Protein AF-A0A9W8YCN2-F1 (afdb_monomer_lite)

Foldseek 3Di:
DPPFDDQLVLLLLLLLLLLVLLVLVLLLVVLLVVLCPDPLLVVLLQCLQVVLLVDVDPVVLVVSLQVLLVVLLCCPVPVVVVVVVVVVVVVVVVVVVVVVVVPPDDDDDDDDDDDDDDDDDDDDDDDDDDDDDDDDDYDDDDDDDDDDDDDDDDDDDDDDDDDPPPDQPPDPDALVNLVVLVVVLVVVLVVLVVCVVPPPDDDLLSLLLNLLLVLLQPDFLFQLLSLVSVCVSQDVVPLADLQVSSVLQSVVLLDDDGNLLSSLVSQLSSCPVDPDHSNVRSVSSVCNNNVNVVSNVSSCSNCVVVQVVDPSSVSSVSSSSSSRSSVSSSSSVVSQQASRGDSVDSNRGHLVVDVLSVVSSNVSNCCCPPVVDDSSVSSVVSSVSSSVCCVVPPDDPPPPPPVVVVPVPPDDDDDPPDDDPVVVVVVVVVVVVVPPDDDDDDDDDDDDDDDDDDDDDDDDDDDDDFPQDPFQEEEFEEDAQLLVLLVPAVLVQVLQLCVSNDLVRYEYFYEYAAYPDPVVVSVVVSVVVNVVVVHHYDYHYDPQHLVNVFVDDDDPPQWDQDPVRDIFGFAAQVVQVRRQRSCPVVQVCVVVVNDGWKYKYAYLWHFHSSLVSVQCCAVHNFAQKEEEFEDADPPFTDPQQQWAALVLHGFLGRHPPGHLDPQQSVCSLVQHFGFTLFDYRGMMMHTCVQQHDPNHQGQHWDGNLLVNLQKTFHSRNLSSLPRPRCVPRTYTYRHVNYIYSDPVRVCCCVPPVVDQDPVNSVVVVVVSVVSSVVDDCVVFLVSLVVSQVVSCVVPVDHRSSSSRMGNWTWGADPVGIDTD

Radius of gyration: 36.57 Å; chains: 1; bounding box: 97×100×91 Å

Organism: NCBI:txid798079

pLDDT: mean 78.23, std 22.69, range [20.67, 98.38]

InterPro domains:
  IPR003370 Chromate transporter [PF02417] (206-387)
  IPR021047 Mannosyltransferase 1, CMT1 [PF11735] (472-722)

Secondary structure (DSSP, 8-state):
--SS--HHHHHHHHHHHHHHHHHHHHHHHHHHHHH--SHHHHHHHHHHHHHHHH---TTHHHHHHHHHHHHHHIIIIIIHHHHHHHHHHHHHHHHHHHHHTTSSS---------------------------------------------------------------TT----HHHHHHHHHHHHHHHHHHHHHHHH-SS--HHHHHHHHHHHHHHH--S-GGGHHHHHHHHHTTTTSS-HHHHHHHHHHHHHSSS-GGGHHHHHHHHHTTTSSS-HHHHHHHHHHHHHHHHHHHHHHHHHHHHHHTT-HHHHHHHHHHHHHHHHHHHHHHHHHHTT-B--SS-TT-B-TTSSHHHHHHHHHHHHHHHHS---HHHHHHHHHHHHHHHHHHHS--TT--SSSHHHHTTSS-SSSSSS--HHHHHHHHHHHHHTTSSS----PPPP--PPPP--------S--PPPPPP-S-EEEEEEESS-HHHIIIIIHHHHHHHHHHH-GGGEEEEEEE---SSTHHHHHHHHHHHHHHTT-EEEEEE-SS-HHHHHTSPPPSSSEEE-TTS-EEEBHHHHHHHHHHHTTHHHHHHHHTT---SEEEEE-S-B--HHHHHHHHTGGGG--SEEEEEEEEETTEES-TTT-EETTSPPPS-SSTT--SSHHHHHHHTTT--EEEEE--TTEEEEESGGGTSSS--------HHHHTTT-EE-HHHHHHHH-TTTTTT-EEEEEEEEEESSHHHHHHHHSGGGS--HHHHHHHHHHHHHHHHH--THHHHHHHHHHHHHHHHHH----S-GGGEES--EEEETTEEEE-

Structure (mmCIF, N/CA/C/O backbone):
data_AF-A0A9W8YCN2-F1
#
_entry.id   AF-A0A9W8YCN2-F1
#
loop_
_atom_site.group_PDB
_atom_site.id
_atom_site.type_symbol
_atom_site.label_atom_id
_atom_site.label_alt_id
_atom_site.label_comp_id
_atom_site.label_asym_id
_atom_site.label_entity_id
_atom_site.label_seq_id
_atom_site.pdbx_PDB_ins_code
_atom_site.Cartn_x
_atom_site.Cartn_y
_atom_site.Cartn_z
_atom_site.occupancy
_atom_site.B_iso_or_equiv
_atom_site.auth_seq_id
_atom_site.auth_comp_id
_atom_site.auth_asym_id
_atom_site.auth_atom_id
_atom_site.pdbx_PDB_model_num
ATOM 1 N N . MET A 1 1 ? 37.216 22.489 -26.191 1.00 32.97 1 MET A N 1
ATOM 2 C CA . MET A 1 1 ? 37.377 22.127 -24.759 1.00 32.97 1 MET A CA 1
ATOM 3 C C . MET A 1 1 ? 38.609 21.239 -24.666 1.00 32.97 1 MET A C 1
ATOM 5 O O . MET A 1 1 ? 38.897 20.626 -25.684 1.00 32.97 1 MET A O 1
ATOM 9 N N . PRO A 1 2 ? 39.368 21.188 -23.557 1.00 40.62 2 PRO A N 1
ATOM 10 C CA . PRO A 1 2 ? 40.530 20.301 -23.487 1.00 40.62 2 PRO A CA 1
ATOM 11 C C . PRO A 1 2 ? 40.085 18.844 -23.674 1.00 40.62 2 PRO A C 1
ATOM 13 O O . PRO A 1 2 ? 39.148 18.399 -23.014 1.00 40.62 2 PRO A O 1
ATOM 16 N N . ASP A 1 3 ? 40.749 18.108 -24.566 1.00 56.16 3 ASP A N 1
ATOM 17 C CA . ASP A 1 3 ? 40.311 16.770 -25.003 1.00 56.16 3 ASP A CA 1
ATOM 18 C C . ASP A 1 3 ? 40.456 15.672 -23.934 1.00 56.16 3 ASP A C 1
ATOM 20 O O . ASP A 1 3 ? 40.068 14.524 -24.151 1.00 56.16 3 ASP A O 1
ATOM 24 N N . LYS A 1 4 ? 40.986 16.016 -22.753 1.00 65.56 4 LYS A N 1
ATOM 25 C CA . LYS A 1 4 ? 41.161 15.116 -21.611 1.00 65.56 4 LYS A CA 1
ATOM 26 C C . LYS A 1 4 ? 40.480 15.683 -20.366 1.00 65.56 4 LYS A C 1
ATOM 28 O O . LYS A 1 4 ? 40.730 16.824 -19.979 1.00 65.56 4 LYS A O 1
ATOM 33 N N . LEU A 1 5 ? 39.645 14.861 -19.727 1.00 70.31 5 LEU A N 1
ATOM 34 C CA . LEU A 1 5 ? 39.080 15.150 -18.407 1.00 70.31 5 LEU A CA 1
ATOM 35 C C . LEU A 1 5 ? 40.187 15.168 -17.331 1.00 70.31 5 LEU A C 1
ATOM 37 O O . LEU A 1 5 ? 41.240 14.553 -17.528 1.00 70.31 5 LEU A O 1
ATOM 41 N N . PRO A 1 6 ? 39.968 15.825 -16.177 1.00 80.12 6 PRO A N 1
ATOM 42 C CA . PRO A 1 6 ? 40.879 15.721 -15.043 1.00 80.12 6 PRO A CA 1
ATOM 43 C C . PRO A 1 6 ? 41.058 14.256 -14.592 1.00 80.12 6 PRO A C 1
ATOM 45 O O . PRO A 1 6 ? 40.062 13.535 -14.513 1.00 80.12 6 PRO A O 1
ATOM 48 N N . PRO A 1 7 ? 42.276 13.810 -14.224 1.00 78.62 7 PRO A N 1
ATOM 49 C CA . PRO A 1 7 ? 42.541 12.429 -13.795 1.00 78.62 7 PRO A CA 1
ATOM 50 C C . PRO A 1 7 ? 41.604 11.887 -12.699 1.00 78.62 7 PRO A C 1
ATOM 52 O O . PRO A 1 7 ? 41.137 10.752 -12.791 1.00 78.62 7 PRO A O 1
ATOM 55 N N . TRP A 1 8 ? 41.228 12.722 -11.723 1.00 80.44 8 TRP A N 1
ATOM 56 C CA . TRP A 1 8 ? 40.285 12.346 -10.662 1.00 80.44 8 TRP A CA 1
ATOM 57 C C . TRP A 1 8 ? 38.884 11.985 -11.181 1.00 80.44 8 TRP A C 1
ATOM 59 O O . TRP A 1 8 ? 38.210 11.150 -10.582 1.00 80.44 8 TRP A O 1
ATOM 69 N N . VAL A 1 9 ? 38.456 12.563 -12.310 1.00 81.31 9 VAL A N 1
ATOM 70 C CA . VAL A 1 9 ? 37.170 12.244 -12.947 1.00 81.31 9 VAL A CA 1
ATOM 71 C C . VAL A 1 9 ? 37.219 10.851 -13.570 1.00 81.31 9 VAL A C 1
ATOM 73 O O . VAL A 1 9 ? 36.271 10.089 -13.411 1.00 81.31 9 VAL A O 1
ATOM 76 N N . TYR A 1 10 ? 38.324 10.467 -14.219 1.00 81.38 10 TYR A N 1
ATOM 77 C CA . TYR A 1 10 ? 38.477 9.109 -14.758 1.00 81.38 10 TYR A CA 1
ATOM 78 C C . TYR A 1 10 ? 38.436 8.043 -13.654 1.00 81.38 10 TYR A C 1
ATOM 80 O O . TYR A 1 10 ? 37.791 7.009 -13.825 1.00 81.38 10 TYR A O 1
ATOM 88 N N . ALA A 1 11 ? 39.052 8.313 -12.501 1.00 84.50 11 ALA A N 1
ATOM 89 C CA . ALA A 1 11 ? 39.018 7.411 -11.354 1.00 84.50 11 ALA A CA 1
ATOM 90 C C . ALA A 1 11 ? 37.619 7.315 -10.709 1.00 84.50 11 ALA A C 1
ATOM 92 O O . ALA A 1 11 ? 37.152 6.213 -10.421 1.00 84.50 11 ALA A O 1
ATOM 93 N N . LEU A 1 12 ? 36.916 8.445 -10.553 1.00 87.00 12 LEU A N 1
ATOM 94 C CA . LEU A 1 12 ? 35.520 8.492 -10.095 1.00 87.00 12 LEU A CA 1
ATOM 95 C C . LEU A 1 12 ? 34.610 7.650 -11.005 1.00 87.00 12 LEU A C 1
ATOM 97 O O . LEU A 1 12 ? 33.860 6.801 -10.523 1.00 87.00 12 LEU A O 1
ATOM 101 N N . LEU A 1 13 ? 34.706 7.848 -12.324 1.00 83.44 13 LEU A N 1
ATOM 102 C CA . LEU A 1 13 ? 33.894 7.129 -13.311 1.00 83.44 13 LEU A CA 1
ATOM 103 C C . LEU A 1 13 ? 34.241 5.638 -13.382 1.00 83.44 13 LEU A C 1
ATOM 105 O O . LEU A 1 13 ? 33.340 4.814 -13.509 1.00 83.44 13 LEU A O 1
ATOM 109 N N . SER A 1 14 ? 35.519 5.279 -13.239 1.00 86.81 14 SER A N 1
ATOM 110 C CA . SER A 1 14 ? 35.949 3.876 -13.141 1.00 86.81 14 SER A CA 1
ATOM 111 C C . SER A 1 14 ? 35.349 3.191 -11.909 1.00 86.81 14 SER A C 1
ATOM 113 O O . SER A 1 14 ? 34.888 2.056 -12.005 1.00 86.81 14 SER A O 1
ATOM 115 N N . GLY A 1 15 ? 35.251 3.905 -10.782 1.00 89.31 15 GLY A N 1
ATOM 116 C CA . GLY A 1 15 ? 34.547 3.438 -9.586 1.00 89.31 15 GLY A CA 1
ATOM 117 C C . GLY A 1 15 ? 33.052 3.198 -9.826 1.00 89.31 15 GLY A C 1
ATOM 118 O O . GLY A 1 15 ? 32.538 2.131 -9.494 1.00 89.31 15 GLY A O 1
ATOM 119 N N . MET A 1 16 ? 32.360 4.136 -10.485 1.00 87.81 16 MET A N 1
ATOM 120 C CA . MET A 1 16 ? 30.945 3.972 -10.863 1.00 87.81 16 MET A CA 1
ATOM 121 C C . MET A 1 16 ? 30.722 2.792 -11.825 1.00 87.81 16 MET A C 1
ATOM 123 O O . MET A 1 16 ? 29.754 2.038 -11.677 1.00 87.81 16 MET A O 1
ATOM 127 N N . ASN A 1 17 ? 31.614 2.612 -12.803 1.00 85.88 17 ASN A N 1
ATOM 128 C CA . ASN A 1 17 ? 31.560 1.512 -13.765 1.00 85.88 17 ASN A CA 1
ATOM 129 C C . ASN A 1 17 ? 31.802 0.154 -13.089 1.00 85.88 17 ASN A C 1
ATOM 131 O O . ASN A 1 17 ? 31.031 -0.779 -13.313 1.00 85.88 17 ASN A O 1
ATOM 135 N N . ALA A 1 18 ? 32.820 0.043 -12.230 1.00 90.06 18 ALA A N 1
ATOM 136 C CA . ALA A 1 18 ? 33.118 -1.174 -11.474 1.00 90.06 18 ALA A CA 1
ATOM 137 C C . ALA A 1 18 ? 31.916 -1.609 -10.613 1.00 90.06 18 ALA A C 1
ATOM 139 O O . ALA A 1 18 ? 31.477 -2.760 -10.675 1.00 90.06 18 ALA A O 1
ATOM 140 N N . SER A 1 19 ? 31.310 -0.663 -9.892 1.00 90.62 19 SER A N 1
ATOM 141 C CA . SER A 1 19 ? 30.088 -0.889 -9.113 1.00 90.62 19 SER A CA 1
ATOM 142 C C . SER A 1 19 ? 28.898 -1.302 -9.981 1.00 90.62 19 SER A C 1
ATOM 144 O O . SER A 1 19 ? 28.181 -2.247 -9.650 1.00 90.62 19 SER A O 1
ATOM 146 N N . THR A 1 20 ? 28.719 -0.665 -11.142 1.00 85.31 20 THR A N 1
ATOM 147 C CA . THR A 1 20 ? 27.703 -1.060 -12.131 1.00 85.31 20 THR A CA 1
ATOM 148 C C . THR A 1 20 ? 27.875 -2.523 -12.557 1.00 85.31 20 THR A C 1
ATOM 150 O O . THR A 1 20 ? 26.893 -3.265 -12.609 1.00 85.31 20 THR A O 1
ATOM 153 N N . VAL A 1 21 ? 29.109 -2.978 -12.801 1.00 89.12 21 VAL A N 1
ATOM 154 C CA . VAL A 1 21 ? 29.398 -4.382 -13.141 1.00 89.12 21 VAL A CA 1
ATOM 155 C C . VAL A 1 21 ? 29.077 -5.326 -11.974 1.00 89.12 21 VAL A C 1
ATOM 157 O O . VAL A 1 21 ? 28.458 -6.366 -12.203 1.00 89.12 21 VAL A O 1
ATOM 160 N N . GLY A 1 22 ? 29.380 -4.943 -10.728 1.00 89.50 22 GLY A N 1
ATOM 161 C CA . GLY A 1 22 ? 28.992 -5.696 -9.524 1.00 89.50 22 GLY A CA 1
ATOM 162 C C . GLY A 1 22 ? 27.473 -5.876 -9.366 1.00 89.50 22 GLY A C 1
ATOM 163 O O . GLY A 1 22 ? 26.996 -6.985 -9.115 1.00 89.50 22 GLY A O 1
ATOM 164 N N . ILE A 1 23 ? 26.692 -4.816 -9.598 1.00 87.62 23 ILE A N 1
ATOM 165 C CA . ILE A 1 23 ? 25.216 -4.851 -9.552 1.00 87.62 23 ILE A CA 1
ATOM 166 C C . ILE A 1 23 ? 24.648 -5.746 -10.662 1.00 87.62 23 ILE A C 1
ATOM 168 O O . ILE A 1 23 ? 23.719 -6.524 -10.430 1.00 87.62 23 ILE A O 1
ATOM 172 N N . ILE A 1 24 ? 25.209 -5.672 -11.871 1.00 85.38 24 ILE A N 1
ATOM 173 C CA . ILE A 1 24 ? 24.766 -6.496 -13.004 1.00 85.38 24 ILE A CA 1
ATOM 174 C C . ILE A 1 24 ? 25.125 -7.972 -12.778 1.00 85.38 24 ILE A C 1
ATOM 176 O O . ILE A 1 24 ? 24.315 -8.845 -13.094 1.00 85.38 24 ILE A O 1
ATOM 180 N N . ALA A 1 25 ? 26.278 -8.265 -12.169 1.00 90.19 25 ALA A N 1
ATOM 181 C CA . ALA A 1 25 ? 26.645 -9.618 -11.757 1.00 90.19 25 ALA A CA 1
ATOM 182 C C . ALA A 1 25 ? 25.664 -10.183 -10.714 1.00 90.19 25 ALA A C 1
ATOM 184 O O . ALA A 1 25 ? 25.212 -11.321 -10.852 1.00 90.19 25 ALA A O 1
ATOM 185 N N . LEU A 1 26 ? 25.251 -9.379 -9.726 1.00 89.50 26 LEU A N 1
ATOM 186 C CA . LEU A 1 26 ? 24.217 -9.770 -8.762 1.00 89.50 26 LEU A CA 1
ATOM 187 C C . LEU A 1 26 ? 22.872 -10.058 -9.444 1.00 89.50 26 LEU A C 1
ATOM 189 O O . LEU A 1 26 ? 22.243 -11.079 -9.160 1.00 89.50 26 LEU A O 1
ATOM 193 N N . ALA A 1 27 ? 22.449 -9.208 -10.382 1.00 84.69 27 ALA A N 1
ATOM 194 C CA . ALA A 1 27 ? 21.239 -9.450 -11.162 1.00 84.69 27 ALA A CA 1
ATOM 195 C C . ALA A 1 27 ? 21.331 -10.766 -11.960 1.00 84.69 27 ALA A C 1
ATOM 197 O O . ALA A 1 27 ? 20.390 -11.559 -11.937 1.00 84.69 27 ALA A O 1
ATOM 198 N N . ALA A 1 28 ? 22.471 -11.047 -12.604 1.00 86.69 28 ALA A N 1
ATOM 199 C CA . ALA A 1 28 ? 22.701 -12.295 -13.336 1.00 86.69 28 ALA A CA 1
ATOM 200 C C . ALA A 1 28 ? 22.553 -13.535 -12.433 1.00 86.69 28 ALA A C 1
ATOM 202 O O . ALA A 1 28 ? 21.859 -14.484 -12.804 1.00 86.69 28 ALA A O 1
ATOM 203 N N . VAL A 1 29 ? 23.125 -13.502 -11.221 1.00 90.00 29 VAL A N 1
ATOM 204 C CA . VAL A 1 29 ? 22.992 -14.576 -10.219 1.00 90.00 29 VAL A CA 1
ATOM 205 C C . VAL A 1 29 ? 21.533 -14.755 -9.782 1.00 90.00 29 VAL A C 1
ATOM 207 O O . VAL A 1 29 ? 21.006 -15.864 -9.861 1.00 90.00 29 VAL A O 1
ATOM 210 N N . GLN A 1 30 ? 20.835 -13.676 -9.415 1.00 87.12 30 GLN A N 1
ATOM 211 C CA . GLN A 1 30 ? 19.428 -13.738 -8.989 1.00 87.12 30 GLN A CA 1
ATOM 212 C C . GLN A 1 30 ? 18.471 -14.214 -10.097 1.00 87.12 30 GLN A C 1
ATOM 214 O O . GLN A 1 30 ? 17.428 -14.811 -9.811 1.00 87.12 30 GLN A O 1
ATOM 219 N N . LEU A 1 31 ? 18.789 -13.941 -11.368 1.00 84.50 31 LEU A N 1
ATOM 220 C CA . LEU A 1 31 ? 18.063 -14.503 -12.507 1.00 84.50 31 LEU A CA 1
ATOM 221 C C . LEU A 1 31 ? 18.400 -15.992 -12.705 1.00 84.50 31 LEU A C 1
ATOM 223 O O . LEU A 1 31 ? 17.495 -16.781 -12.981 1.00 84.50 31 LEU A O 1
ATOM 227 N N . ALA A 1 32 ? 19.659 -16.398 -12.522 1.00 86.81 32 ALA A N 1
ATOM 228 C CA . ALA A 1 32 ? 20.093 -17.791 -12.637 1.00 86.81 32 ALA A CA 1
ATOM 229 C C . ALA A 1 32 ? 19.446 -18.700 -11.587 1.00 86.81 32 ALA A C 1
ATOM 231 O O . ALA A 1 32 ? 18.949 -19.767 -11.942 1.00 86.81 32 ALA A O 1
ATOM 232 N N . GLU A 1 33 ? 19.350 -18.259 -10.332 1.00 87.50 33 GLU A N 1
ATOM 233 C CA . GLU A 1 33 ? 18.651 -18.996 -9.267 1.00 87.50 33 GLU A CA 1
ATOM 234 C C . GLU A 1 33 ? 17.173 -19.273 -9.597 1.00 87.50 33 GLU A C 1
ATOM 236 O O . GLU A 1 33 ? 16.629 -20.299 -9.195 1.00 87.50 33 GLU A O 1
ATOM 241 N N . LYS A 1 34 ? 16.523 -18.388 -10.365 1.00 84.19 34 LYS A N 1
ATOM 242 C CA . LYS A 1 34 ? 15.117 -18.532 -10.790 1.00 84.19 34 LYS A CA 1
ATOM 243 C C . LYS A 1 34 ? 14.957 -19.333 -12.087 1.00 84.19 34 LYS A C 1
ATOM 245 O O . LYS A 1 34 ? 13.944 -20.009 -12.268 1.00 84.19 34 LYS A O 1
ATOM 250 N N . ALA A 1 35 ? 15.927 -19.240 -12.998 1.00 84.44 35 ALA A N 1
ATOM 251 C CA . ALA A 1 35 ? 15.895 -19.904 -14.301 1.00 84.44 35 ALA A CA 1
ATOM 252 C C . ALA A 1 35 ? 16.413 -21.353 -14.263 1.00 84.44 35 ALA A C 1
ATOM 254 O O . ALA A 1 35 ? 15.974 -22.176 -15.068 1.00 84.44 35 ALA A O 1
ATOM 255 N N . ILE A 1 36 ? 17.325 -21.687 -13.342 1.00 87.94 36 ILE A N 1
ATOM 256 C CA . ILE A 1 36 ? 17.893 -23.035 -13.207 1.00 87.94 36 ILE A CA 1
ATOM 257 C C . ILE A 1 36 ? 16.940 -23.919 -12.392 1.00 87.94 36 ILE A C 1
ATOM 259 O O . ILE A 1 36 ? 17.062 -24.058 -11.178 1.00 87.94 36 ILE A O 1
ATOM 263 N N . GLN A 1 37 ? 15.996 -24.552 -13.084 1.00 83.94 37 GLN A N 1
ATOM 264 C CA . GLN A 1 37 ? 15.016 -25.474 -12.495 1.00 83.94 37 GLN A CA 1
ATOM 265 C C . GLN A 1 37 ? 15.476 -26.939 -12.573 1.00 83.94 37 GLN A C 1
ATOM 267 O O . GLN A 1 37 ? 15.125 -27.770 -11.738 1.00 83.94 37 GLN A O 1
ATOM 272 N N . ASP A 1 38 ? 16.307 -27.264 -13.564 1.00 86.31 38 ASP A N 1
ATOM 273 C CA . ASP A 1 38 ? 16.751 -28.623 -13.866 1.00 86.31 38 ASP A CA 1
ATOM 274 C C . ASP A 1 38 ? 18.143 -28.660 -14.522 1.00 86.31 38 ASP A C 1
ATOM 276 O O . ASP A 1 38 ? 18.753 -27.639 -14.855 1.00 86.31 38 ASP A O 1
ATOM 280 N N . ARG A 1 39 ? 18.663 -29.875 -14.734 1.00 87.94 39 ARG A N 1
ATOM 281 C CA . ARG A 1 39 ? 20.010 -30.094 -15.285 1.00 87.94 39 ARG A CA 1
ATOM 282 C C . ARG A 1 39 ? 20.213 -29.488 -16.679 1.00 87.94 39 ARG A C 1
ATOM 284 O O . ARG A 1 39 ? 21.343 -29.134 -16.990 1.00 87.94 39 ARG A O 1
ATOM 291 N N . ILE A 1 40 ? 19.171 -29.348 -17.498 1.00 88.50 40 ILE A N 1
ATOM 292 C CA . ILE A 1 40 ? 19.288 -28.796 -18.855 1.00 88.50 40 ILE A CA 1
ATOM 293 C C . ILE A 1 40 ? 19.243 -27.286 -18.827 1.00 88.50 40 ILE A C 1
ATOM 295 O O . ILE A 1 40 ? 20.094 -26.678 -19.461 1.00 88.50 40 ILE A O 1
ATOM 299 N N . THR A 1 41 ? 18.362 -26.671 -18.033 1.00 90.12 41 THR A N 1
ATOM 300 C CA . THR A 1 41 ? 18.462 -25.215 -17.811 1.00 90.12 41 THR A CA 1
ATOM 301 C C . THR A 1 41 ? 19.842 -24.817 -17.282 1.00 90.12 41 THR A C 1
ATOM 303 O O . THR A 1 41 ? 20.408 -23.838 -17.754 1.00 90.12 41 THR A O 1
ATOM 306 N N . ARG A 1 42 ? 20.455 -25.629 -16.407 1.00 92.06 42 ARG A N 1
ATOM 307 C CA . ARG A 1 42 ? 21.839 -25.419 -15.950 1.00 92.06 42 ARG A CA 1
ATOM 308 C C . ARG A 1 42 ? 22.859 -25.480 -17.092 1.00 92.06 42 ARG A C 1
ATOM 310 O O . ARG A 1 42 ? 23.704 -24.597 -17.191 1.00 92.06 42 ARG A O 1
ATOM 317 N N . VAL A 1 43 ? 22.778 -26.499 -17.953 1.00 92.00 43 VAL A N 1
ATOM 318 C CA . VAL A 1 43 ? 23.656 -26.626 -19.131 1.00 92.00 43 VAL A CA 1
ATOM 319 C C . VAL A 1 43 ? 23.432 -25.476 -20.116 1.00 92.00 43 VAL A C 1
ATOM 321 O O . VAL A 1 43 ? 24.408 -24.949 -20.631 1.00 92.00 43 VAL A O 1
ATOM 324 N N . LEU A 1 44 ? 22.189 -25.041 -20.338 1.00 91.38 44 LEU A N 1
ATOM 325 C CA . LEU A 1 44 ? 21.854 -23.929 -21.235 1.00 91.38 44 LEU A CA 1
ATOM 326 C C . LEU A 1 44 ? 22.347 -22.573 -20.718 1.00 91.38 44 LEU A C 1
ATOM 328 O O . LEU A 1 44 ? 22.841 -21.787 -21.519 1.00 91.38 44 LEU A O 1
ATOM 332 N N . VAL A 1 45 ? 22.277 -22.309 -19.406 1.00 90.88 45 VAL A N 1
ATOM 333 C CA . VAL A 1 45 ? 22.864 -21.096 -18.805 1.00 90.88 45 VAL A CA 1
ATOM 334 C C . VAL A 1 45 ? 24.382 -21.082 -19.008 1.00 90.88 45 VAL A C 1
ATOM 336 O O . VAL A 1 45 ? 24.920 -20.095 -19.505 1.00 90.88 45 VAL A O 1
ATOM 339 N N . ILE A 1 46 ? 25.071 -22.185 -18.684 1.00 91.50 46 ILE A N 1
ATOM 340 C CA . ILE A 1 46 ? 26.534 -22.292 -18.833 1.00 91.50 46 ILE A CA 1
ATOM 341 C C . ILE A 1 46 ? 26.937 -22.175 -20.308 1.00 91.50 46 ILE A C 1
ATOM 343 O O . ILE A 1 46 ? 27.804 -21.376 -20.650 1.00 91.50 46 ILE A O 1
ATOM 347 N N . PHE A 1 47 ? 26.284 -22.932 -21.194 1.00 90.62 47 PHE A N 1
ATOM 348 C CA . PHE A 1 47 ? 26.568 -22.907 -22.626 1.00 90.62 47 PHE A CA 1
ATOM 349 C C . PHE A 1 47 ? 26.287 -21.532 -23.235 1.00 90.62 47 PHE A C 1
ATOM 351 O O . PHE A 1 47 ? 27.125 -21.034 -23.976 1.00 90.62 47 PHE A O 1
ATOM 358 N N . GLY A 1 48 ? 25.166 -20.889 -22.891 1.00 87.38 48 GLY A N 1
ATOM 359 C CA . GLY A 1 48 ? 24.836 -19.540 -23.355 1.00 87.38 48 GLY A CA 1
ATOM 360 C C . GLY A 1 48 ? 25.877 -18.502 -22.932 1.00 87.38 48 GLY A C 1
ATOM 361 O O . GLY A 1 48 ? 26.302 -17.701 -23.762 1.00 87.38 48 GLY A O 1
ATOM 362 N N . ALA A 1 49 ? 26.349 -18.569 -21.681 1.00 88.25 49 ALA A N 1
ATOM 363 C CA . ALA A 1 49 ? 27.404 -17.694 -21.174 1.00 88.25 49 ALA A CA 1
ATOM 364 C C . ALA A 1 49 ? 28.733 -17.901 -21.919 1.00 88.25 49 ALA A C 1
ATOM 366 O O . ALA A 1 49 ? 29.285 -16.944 -22.462 1.00 88.25 49 ALA A O 1
ATOM 367 N N . CYS A 1 50 ? 29.222 -19.145 -22.004 1.00 89.00 50 CYS A N 1
ATOM 368 C CA . CYS A 1 50 ? 30.465 -19.466 -22.711 1.00 89.00 50 CYS A CA 1
ATOM 369 C C . CYS A 1 50 ? 30.382 -19.106 -24.202 1.00 89.00 50 CYS A C 1
ATOM 371 O O . CYS A 1 50 ? 31.281 -18.464 -24.736 1.00 89.00 50 CYS A O 1
ATOM 373 N N . ALA A 1 51 ? 29.284 -19.465 -24.871 1.00 86.31 51 ALA A N 1
ATOM 374 C CA . ALA A 1 51 ? 29.087 -19.204 -26.290 1.00 86.31 51 ALA A CA 1
ATOM 375 C C . ALA A 1 51 ? 29.045 -17.699 -26.603 1.00 86.31 51 ALA A C 1
ATOM 377 O O . ALA A 1 51 ? 29.678 -17.276 -27.567 1.00 86.31 51 ALA A O 1
ATOM 378 N N . GLY A 1 52 ? 28.358 -16.884 -25.794 1.00 81.69 52 GLY A N 1
ATOM 379 C CA . GLY A 1 52 ? 28.335 -15.427 -25.975 1.00 81.69 52 GLY A CA 1
ATOM 380 C C . GLY A 1 52 ? 29.665 -14.734 -25.641 1.00 81.69 52 GLY A C 1
ATOM 381 O O . GLY A 1 52 ? 29.971 -13.671 -26.187 1.00 81.69 52 GLY A O 1
ATOM 382 N N . ILE A 1 53 ? 30.488 -15.327 -24.770 1.00 85.56 53 ILE A N 1
ATOM 383 C CA . ILE A 1 53 ? 31.858 -14.851 -24.521 1.00 85.56 53 ILE A CA 1
ATOM 384 C C . ILE A 1 53 ? 32.754 -15.148 -25.734 1.00 85.56 53 ILE A C 1
ATOM 386 O O . ILE A 1 53 ? 33.517 -14.280 -26.139 1.00 85.56 53 ILE A O 1
ATOM 390 N N . CYS A 1 54 ? 32.624 -16.324 -26.358 1.00 84.88 54 CYS A N 1
ATOM 391 C CA . CYS A 1 54 ? 33.440 -16.715 -27.514 1.00 84.88 54 CYS A CA 1
ATOM 392 C C . CYS A 1 54 ? 33.027 -16.086 -28.859 1.00 84.88 54 CYS A C 1
ATOM 394 O O . CYS A 1 54 ? 33.818 -16.142 -29.799 1.00 84.88 54 CYS A O 1
ATOM 396 N N . TYR A 1 55 ? 31.811 -15.541 -28.987 1.00 79.88 55 TYR A N 1
ATOM 397 C CA . TYR A 1 55 ? 31.294 -15.004 -30.251 1.00 79.88 55 TYR A CA 1
ATOM 398 C C . TYR A 1 55 ? 30.645 -13.625 -30.092 1.00 79.88 55 TYR A C 1
ATOM 400 O O . TYR A 1 55 ? 29.642 -13.458 -29.401 1.00 79.88 55 TYR A O 1
ATOM 408 N N . ASP A 1 56 ? 31.189 -12.657 -30.826 1.00 66.44 56 ASP A N 1
ATOM 409 C CA . ASP A 1 56 ? 30.829 -11.232 -30.763 1.00 66.44 56 ASP A CA 1
ATOM 410 C C . ASP A 1 56 ? 29.654 -10.860 -31.687 1.00 66.44 56 ASP A C 1
ATOM 412 O O . ASP A 1 56 ? 29.121 -9.752 -31.637 1.00 66.44 56 ASP A O 1
ATOM 416 N N . ALA A 1 57 ? 29.239 -11.776 -32.565 1.00 74.69 57 ALA A N 1
ATOM 417 C CA . ALA A 1 57 ? 28.278 -11.486 -33.618 1.00 74.69 57 ALA A CA 1
ATOM 418 C C . ALA A 1 57 ? 26.837 -11.379 -33.086 1.00 74.69 57 ALA A C 1
ATOM 420 O O . ALA A 1 57 ? 26.245 -12.359 -32.647 1.00 74.69 57 ALA A O 1
ATOM 421 N N . LEU A 1 58 ? 26.218 -10.203 -33.216 1.00 65.25 58 LEU A N 1
ATOM 422 C CA . LEU A 1 58 ? 24.894 -9.898 -32.645 1.00 65.25 58 LEU A CA 1
ATOM 423 C C . LEU A 1 58 ? 23.749 -10.826 -33.107 1.00 65.25 58 LEU A C 1
ATOM 425 O O . LEU A 1 58 ? 22.801 -11.058 -32.357 1.00 65.25 58 LEU A O 1
ATOM 429 N N . TRP A 1 59 ? 23.833 -11.395 -34.316 1.00 74.38 59 TRP A N 1
ATOM 430 C CA . TRP A 1 59 ? 22.852 -12.368 -34.828 1.00 74.38 59 TRP A CA 1
ATOM 431 C C . TRP A 1 59 ? 22.912 -13.727 -34.111 1.00 74.38 59 TRP A C 1
ATOM 433 O O . TRP A 1 59 ? 21.963 -14.509 -34.178 1.00 74.38 59 TRP A O 1
ATOM 443 N N . TYR A 1 60 ? 24.012 -14.009 -33.411 1.00 78.94 60 TYR A N 1
ATOM 444 C CA . TYR A 1 60 ? 24.235 -15.261 -32.700 1.00 78.94 60 TYR A CA 1
ATOM 445 C C . TYR A 1 60 ? 23.358 -15.380 -31.447 1.00 78.94 60 TYR A C 1
ATOM 447 O O . TYR A 1 60 ? 22.936 -16.478 -31.090 1.00 78.94 60 TYR A O 1
ATOM 455 N N . PHE A 1 61 ? 23.011 -14.263 -30.798 1.00 78.31 61 PHE A N 1
ATOM 456 C CA . PHE A 1 61 ? 22.228 -14.311 -29.561 1.00 78.31 61 PHE A CA 1
ATOM 457 C C . PHE A 1 61 ? 20.778 -14.802 -29.774 1.00 78.31 61 PHE A C 1
ATOM 459 O O . PHE A 1 61 ? 20.384 -15.742 -29.079 1.00 78.31 61 PHE A O 1
ATOM 466 N N . PRO A 1 62 ? 19.991 -14.304 -30.757 1.00 80.75 62 PRO A N 1
ATOM 467 C CA . PRO A 1 62 ? 18.685 -14.895 -31.081 1.00 80.75 62 PRO A CA 1
ATOM 468 C C . PRO A 1 62 ? 18.767 -16.371 -31.507 1.00 80.75 62 PRO A C 1
ATOM 470 O O . PRO A 1 62 ? 17.859 -17.155 -31.211 1.00 80.75 62 PRO A O 1
ATOM 473 N N . LEU A 1 63 ? 19.862 -16.778 -32.161 1.00 86.50 63 LEU A N 1
ATOM 474 C CA . LEU A 1 63 ? 20.098 -18.182 -32.497 1.00 86.50 63 LEU A CA 1
ATOM 475 C C . LEU A 1 63 ? 20.293 -19.038 -31.232 1.00 86.50 63 LEU A C 1
ATOM 477 O O . LEU A 1 63 ? 19.656 -20.079 -31.101 1.00 86.50 63 LEU A O 1
ATOM 481 N N . LEU A 1 64 ? 21.096 -18.590 -30.262 1.00 86.81 64 LEU A N 1
ATOM 482 C CA . LEU A 1 64 ? 21.273 -19.301 -28.989 1.00 86.81 64 LEU A CA 1
ATOM 483 C C . LEU A 1 64 ? 19.958 -19.452 -28.208 1.00 86.81 64 LEU A C 1
ATOM 485 O O . LEU A 1 64 ? 19.702 -20.519 -27.648 1.00 86.81 64 LEU A O 1
ATOM 489 N N . LEU A 1 65 ? 19.095 -18.430 -28.208 1.00 87.25 65 LEU A N 1
ATOM 490 C CA . LEU A 1 65 ? 17.770 -18.511 -27.578 1.00 87.25 65 LEU A CA 1
ATOM 491 C C . LEU A 1 65 ? 16.864 -19.550 -28.246 1.00 87.25 65 LEU A C 1
ATOM 493 O O . LEU A 1 65 ? 16.257 -20.378 -27.564 1.00 87.25 65 LEU A O 1
ATOM 497 N N . THR A 1 66 ? 16.764 -19.506 -29.577 1.00 89.12 66 THR A N 1
ATOM 498 C CA . THR A 1 66 ? 15.903 -20.422 -30.340 1.00 89.12 66 THR A CA 1
ATOM 499 C C . THR A 1 66 ? 16.397 -21.864 -30.247 1.00 89.12 66 THR A C 1
ATOM 501 O O . THR A 1 66 ? 15.583 -22.766 -30.047 1.00 89.12 66 THR A O 1
ATOM 504 N N . LEU A 1 67 ? 17.716 -22.089 -30.273 1.00 90.94 67 LEU A N 1
ATOM 505 C CA . LEU A 1 67 ? 18.322 -23.398 -30.011 1.00 90.94 67 LEU A CA 1
ATOM 506 C C . LEU A 1 67 ? 18.065 -23.878 -28.576 1.00 90.94 67 LEU A C 1
ATOM 508 O O . LEU A 1 67 ? 17.695 -25.036 -28.389 1.00 90.94 67 LEU A O 1
ATOM 512 N N . GLY A 1 68 ? 18.190 -23.004 -27.571 1.00 90.00 68 GLY A N 1
ATOM 513 C CA . GLY A 1 68 ? 17.905 -23.336 -26.172 1.00 90.00 68 GLY A CA 1
ATOM 514 C C . GLY A 1 68 ? 16.454 -23.766 -25.945 1.00 90.00 68 GLY A C 1
ATOM 515 O O . GLY A 1 68 ? 16.207 -24.787 -25.302 1.00 90.00 68 GLY A O 1
ATOM 516 N N . GLY A 1 69 ? 15.498 -23.044 -26.540 1.00 90.62 69 GLY A N 1
ATOM 517 C CA . GLY A 1 69 ? 14.085 -23.431 -26.551 1.00 90.62 69 GLY A CA 1
ATOM 518 C C . GLY A 1 69 ? 13.821 -24.734 -27.314 1.00 90.62 69 GLY A C 1
ATOM 519 O O . GLY A 1 69 ? 13.092 -25.600 -26.833 1.00 90.62 69 GLY A O 1
ATOM 520 N N . ALA A 1 70 ? 14.417 -24.917 -28.495 1.00 92.38 70 ALA A N 1
ATOM 521 C CA . ALA A 1 70 ? 14.246 -26.146 -29.270 1.00 92.38 70 ALA A CA 1
ATOM 522 C C . ALA A 1 70 ? 14.808 -27.374 -28.527 1.00 92.38 70 ALA A C 1
ATOM 524 O O . ALA A 1 70 ? 14.167 -28.426 -28.496 1.00 92.38 70 ALA A O 1
ATOM 525 N N . MET A 1 71 ? 15.966 -27.236 -27.871 1.00 91.56 71 MET A N 1
ATOM 526 C CA . MET A 1 71 ? 16.583 -28.292 -27.063 1.00 91.56 71 MET A CA 1
ATOM 527 C C . MET A 1 71 ? 15.698 -28.738 -25.895 1.00 91.56 71 MET A C 1
ATOM 529 O O . MET A 1 71 ? 15.578 -29.944 -25.666 1.00 91.56 71 MET A O 1
ATOM 533 N N . THR A 1 72 ? 15.064 -27.813 -25.163 1.00 90.75 72 THR A N 1
ATOM 534 C CA . THR A 1 72 ? 14.152 -28.187 -24.068 1.00 90.75 72 THR A CA 1
ATOM 535 C C . THR A 1 72 ? 12.905 -28.894 -24.586 1.00 90.75 72 THR A C 1
ATOM 537 O O . THR A 1 72 ? 12.546 -29.934 -24.032 1.00 90.75 72 THR A O 1
ATOM 540 N N . VAL A 1 73 ? 12.309 -28.425 -25.690 1.00 90.62 73 VAL A N 1
ATOM 541 C CA . VAL A 1 73 ? 11.146 -29.083 -26.315 1.00 90.62 73 VAL A CA 1
ATOM 542 C C . VAL A 1 73 ? 11.484 -30.505 -26.767 1.00 90.62 73 VAL A C 1
ATOM 544 O O . VAL A 1 73 ? 10.751 -31.442 -26.445 1.00 90.62 73 VAL A O 1
ATOM 547 N N . VAL A 1 74 ? 12.606 -30.700 -27.469 1.00 89.75 74 VAL A N 1
ATOM 548 C CA . VAL A 1 74 ? 13.063 -32.032 -27.906 1.00 89.75 74 VAL A CA 1
ATOM 549 C C . VAL A 1 74 ? 13.323 -32.947 -26.705 1.00 89.75 74 VAL A C 1
ATOM 551 O O . VAL A 1 74 ? 12.975 -34.132 -26.737 1.00 89.75 74 VAL A O 1
ATOM 554 N N . TRP A 1 75 ? 13.889 -32.416 -25.622 1.00 86.31 75 TRP A N 1
ATOM 555 C CA . TRP A 1 75 ? 14.120 -33.200 -24.416 1.00 86.31 75 TRP A CA 1
ATOM 556 C C . TRP A 1 75 ? 12.819 -33.628 -23.724 1.00 86.31 75 TRP A C 1
ATOM 558 O O . TRP A 1 75 ? 12.631 -34.823 -23.493 1.00 86.31 75 TRP A O 1
ATOM 568 N N . ASP A 1 76 ? 11.922 -32.689 -23.415 1.00 84.00 76 ASP A N 1
ATOM 569 C CA . ASP A 1 76 ? 10.705 -32.962 -22.638 1.00 84.00 76 ASP A CA 1
ATOM 570 C C . ASP A 1 76 ? 9.696 -33.804 -23.433 1.00 84.00 76 ASP A C 1
ATOM 572 O O . ASP A 1 76 ? 9.127 -34.766 -22.913 1.00 84.00 76 ASP A O 1
ATOM 576 N N . VAL A 1 77 ? 9.476 -33.464 -24.708 1.00 81.00 77 VAL A N 1
ATOM 577 C CA . VAL A 1 77 ? 8.430 -34.089 -25.532 1.00 81.00 77 VAL A CA 1
ATOM 578 C C . VAL A 1 77 ? 8.878 -35.442 -26.086 1.00 81.00 77 VAL A C 1
ATOM 580 O O . VAL A 1 77 ? 8.075 -36.372 -26.139 1.00 81.00 77 VAL A O 1
ATOM 583 N N . TRP A 1 78 ? 10.147 -35.591 -26.482 1.00 76.06 78 TRP A N 1
ATOM 584 C CA . TRP A 1 78 ? 10.625 -36.793 -27.181 1.00 76.06 78 TRP A CA 1
ATOM 585 C C . TRP A 1 78 ? 11.579 -37.643 -26.339 1.00 76.06 78 TRP A C 1
ATOM 587 O O . TRP A 1 78 ? 11.372 -38.855 -26.196 1.00 76.06 78 TRP A O 1
ATOM 597 N N . LEU A 1 79 ? 12.626 -37.040 -25.766 1.00 75.81 79 LEU A N 1
ATOM 598 C CA . LEU A 1 79 ? 13.698 -37.817 -25.144 1.00 75.81 79 LEU A CA 1
ATOM 599 C C . LEU A 1 79 ? 13.313 -38.376 -23.766 1.00 75.81 79 LEU A C 1
ATOM 601 O O . LEU A 1 79 ? 13.566 -39.555 -23.507 1.00 75.81 79 LEU A O 1
ATOM 605 N N . GLN A 1 80 ? 12.641 -37.599 -22.910 1.00 72.81 80 GLN A N 1
ATOM 606 C CA . GLN A 1 80 ? 12.160 -38.090 -21.613 1.00 72.81 80 GLN A CA 1
ATOM 607 C C . GLN A 1 80 ? 11.180 -39.255 -21.764 1.00 72.81 80 GLN A C 1
ATOM 609 O O . GLN A 1 80 ? 11.294 -40.238 -21.032 1.00 72.81 80 GLN A O 1
ATOM 614 N N . GLN A 1 81 ? 10.274 -39.209 -22.746 1.00 74.94 81 GLN A N 1
ATOM 615 C CA . GLN A 1 81 ? 9.331 -40.303 -22.995 1.00 74.94 81 GLN A CA 1
ATOM 616 C C . GLN A 1 81 ? 10.045 -41.601 -23.410 1.00 74.94 81 GLN A C 1
ATOM 618 O O . GLN A 1 81 ? 9.700 -42.684 -22.928 1.00 74.94 81 GLN A O 1
ATOM 623 N N . LYS A 1 82 ? 11.078 -41.510 -24.263 1.00 73.00 82 LYS A N 1
ATOM 624 C CA . LYS A 1 82 ? 11.904 -42.668 -24.650 1.00 73.00 82 LYS A CA 1
ATOM 625 C C . LYS A 1 82 ? 12.731 -43.210 -23.483 1.00 73.00 82 LYS A C 1
ATOM 627 O O . LYS A 1 82 ? 12.729 -44.418 -23.253 1.00 73.00 82 LYS A O 1
ATOM 632 N N . ILE A 1 83 ? 13.395 -42.339 -22.721 1.00 72.38 83 ILE A N 1
ATOM 633 C CA . ILE A 1 83 ? 14.198 -42.731 -21.550 1.00 72.38 83 ILE A CA 1
ATOM 634 C C . ILE A 1 83 ? 13.306 -43.338 -20.457 1.00 72.38 83 ILE A C 1
ATOM 636 O O . ILE A 1 83 ? 13.699 -44.323 -19.833 1.00 72.38 83 ILE A O 1
ATOM 640 N N . GLY A 1 84 ? 12.091 -42.819 -20.260 1.00 70.06 84 GLY A N 1
ATOM 641 C CA . GLY A 1 84 ? 11.088 -43.383 -19.356 1.00 70.06 84 GLY A CA 1
ATOM 642 C C . GLY A 1 84 ? 10.690 -44.807 -19.745 1.00 70.06 84 GLY A C 1
ATOM 643 O O . GLY A 1 84 ? 10.780 -45.711 -18.916 1.00 70.06 84 GLY A O 1
ATOM 644 N N . LYS A 1 85 ? 10.351 -45.041 -21.022 1.00 76.69 85 LYS A N 1
ATOM 645 C CA . LYS A 1 85 ? 10.040 -46.385 -21.549 1.00 76.69 85 LYS A CA 1
ATOM 646 C C . LYS A 1 85 ? 11.220 -47.357 -21.411 1.00 76.69 85 LYS A C 1
ATOM 648 O O . LYS A 1 85 ? 11.025 -48.489 -20.976 1.00 76.69 85 LYS A O 1
ATOM 653 N N . LEU A 1 86 ? 12.446 -46.911 -21.699 1.00 75.50 86 LEU A N 1
ATOM 654 C CA . LEU A 1 86 ? 13.666 -47.714 -21.524 1.00 75.50 86 LEU A CA 1
ATOM 655 C C . LEU A 1 86 ? 13.941 -48.056 -20.051 1.00 75.50 86 LEU A C 1
ATOM 657 O O . LEU A 1 86 ? 14.225 -49.211 -19.737 1.00 75.50 86 LEU A O 1
ATOM 661 N N . ARG A 1 87 ? 13.808 -47.091 -19.132 1.00 72.88 87 ARG A N 1
ATOM 662 C CA . ARG A 1 87 ? 13.968 -47.324 -17.685 1.00 72.88 87 ARG A CA 1
ATOM 663 C C . ARG A 1 87 ? 12.885 -48.239 -17.123 1.00 72.88 87 ARG A C 1
ATOM 665 O O . ARG A 1 87 ? 13.213 -49.108 -16.323 1.00 72.88 87 ARG A O 1
ATOM 672 N N . ALA A 1 88 ? 11.634 -48.095 -17.561 1.00 73.50 88 ALA A N 1
ATOM 673 C CA . ALA A 1 88 ? 10.547 -48.998 -17.188 1.00 73.50 88 ALA A CA 1
ATOM 674 C C . ALA A 1 88 ? 10.818 -50.433 -17.675 1.00 73.50 88 ALA A C 1
ATOM 676 O O . ALA A 1 88 ? 10.714 -51.374 -16.891 1.00 73.50 88 ALA A O 1
ATOM 677 N N . GLY A 1 89 ? 11.261 -50.600 -18.928 1.00 76.31 89 GLY A N 1
ATOM 678 C CA . GLY A 1 89 ? 11.666 -51.898 -19.476 1.00 76.31 89 GLY A CA 1
ATOM 679 C C . GLY A 1 89 ? 12.849 -52.529 -18.731 1.00 76.31 89 GLY A C 1
ATOM 680 O O . GLY A 1 89 ? 12.810 -53.713 -18.403 1.00 76.31 89 GLY A O 1
ATOM 681 N N . TYR A 1 90 ? 13.874 -51.740 -18.394 1.00 74.81 90 TYR A N 1
ATOM 682 C CA . TYR A 1 90 ? 15.029 -52.209 -17.620 1.00 74.81 90 TYR A CA 1
ATOM 683 C C . TYR A 1 90 ? 14.655 -52.572 -16.173 1.00 74.81 90 TYR A C 1
ATOM 685 O O . TYR A 1 90 ? 15.073 -53.613 -15.672 1.00 74.81 90 TYR A O 1
ATOM 693 N N . A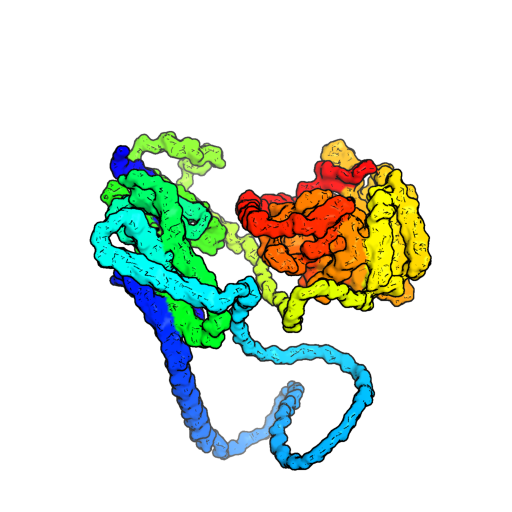LA A 1 91 ? 13.815 -51.769 -15.512 1.00 74.69 91 ALA A N 1
ATOM 694 C CA . ALA A 1 91 ? 13.313 -52.059 -14.170 1.00 74.69 91 ALA A CA 1
ATOM 695 C C . ALA A 1 91 ? 12.423 -53.314 -14.142 1.00 74.69 91 ALA A C 1
ATOM 697 O O . ALA A 1 91 ? 12.534 -54.114 -13.215 1.00 74.69 91 ALA A O 1
ATOM 698 N N . ALA A 1 92 ? 11.595 -53.532 -15.170 1.00 74.00 92 ALA A N 1
ATOM 699 C CA . ALA A 1 92 ? 10.821 -54.761 -15.333 1.00 74.00 92 ALA A CA 1
ATOM 700 C C . ALA A 1 92 ? 11.731 -55.986 -15.543 1.00 74.00 92 ALA A C 1
ATOM 702 O O . ALA A 1 92 ? 11.519 -57.014 -14.904 1.00 74.00 92 ALA A O 1
ATOM 703 N N . ARG A 1 93 ? 12.790 -55.865 -16.360 1.00 75.06 93 ARG A N 1
ATOM 704 C CA . ARG A 1 93 ? 13.810 -56.918 -16.529 1.00 75.06 93 ARG A CA 1
ATOM 705 C C . ARG A 1 93 ? 14.536 -57.238 -15.220 1.00 75.06 93 ARG A C 1
ATOM 707 O O . ARG A 1 93 ? 14.642 -58.404 -14.864 1.00 75.06 93 ARG A O 1
ATOM 714 N N . ARG A 1 94 ? 14.960 -56.218 -14.465 1.00 71.56 94 ARG A N 1
ATOM 715 C CA . ARG A 1 94 ? 15.630 -56.390 -13.164 1.00 71.56 94 ARG A CA 1
ATOM 716 C C . ARG A 1 94 ? 14.711 -56.996 -12.095 1.00 71.56 94 ARG A C 1
ATOM 718 O O . ARG A 1 94 ? 15.194 -57.716 -11.231 1.00 71.56 94 ARG A O 1
ATOM 725 N N . ARG A 1 95 ? 13.399 -56.726 -12.149 1.00 67.19 95 ARG A N 1
ATOM 726 C CA . ARG A 1 95 ? 12.401 -57.389 -11.290 1.00 67.19 95 ARG A CA 1
ATOM 727 C C . ARG A 1 95 ? 12.175 -58.856 -11.666 1.00 67.19 95 ARG A C 1
ATOM 729 O O . ARG A 1 95 ? 11.942 -59.640 -10.764 1.00 67.19 95 ARG A O 1
ATOM 736 N N . ARG A 1 96 ? 12.264 -59.229 -12.950 1.00 65.81 96 ARG A N 1
ATOM 737 C CA . ARG A 1 96 ? 12.205 -60.643 -13.369 1.00 65.81 96 ARG A CA 1
ATOM 738 C C . ARG A 1 96 ? 13.440 -61.420 -12.916 1.00 65.81 96 ARG A C 1
ATOM 740 O O . ARG A 1 96 ? 13.268 -62.393 -12.200 1.00 65.81 96 ARG A O 1
ATOM 747 N N . ALA A 1 97 ? 14.641 -60.905 -13.188 1.00 63.75 97 ALA A N 1
ATOM 748 C CA . ALA A 1 97 ? 15.889 -61.535 -12.740 1.00 63.75 97 ALA A CA 1
ATOM 749 C C . ALA A 1 97 ? 15.919 -61.764 -11.215 1.00 63.75 97 ALA A C 1
ATOM 751 O O . ALA A 1 97 ? 16.226 -62.852 -10.755 1.00 63.75 97 ALA A O 1
ATOM 752 N N . ARG A 1 98 ? 15.483 -60.774 -10.418 1.00 58.31 98 ARG A N 1
ATOM 753 C CA . ARG A 1 98 ? 15.417 -60.909 -8.950 1.00 58.31 98 ARG A CA 1
ATOM 754 C C . ARG A 1 98 ? 14.394 -61.947 -8.452 1.00 58.31 98 ARG A C 1
ATOM 756 O O . ARG A 1 98 ? 14.507 -62.373 -7.309 1.00 58.31 98 ARG A O 1
ATOM 763 N N . ASN A 1 99 ? 13.398 -62.313 -9.257 1.00 57.25 99 ASN A N 1
ATOM 764 C CA . ASN A 1 99 ? 12.494 -63.412 -8.920 1.00 57.25 99 ASN A CA 1
ATOM 765 C C . ASN A 1 99 ? 13.084 -64.763 -9.361 1.00 57.25 99 ASN A C 1
ATOM 767 O O . ASN A 1 99 ? 12.938 -65.733 -8.635 1.00 57.25 99 ASN A O 1
ATOM 771 N N . GLU A 1 100 ? 13.789 -64.813 -10.496 1.00 56.09 100 GLU A N 1
ATOM 772 C CA . GLU A 1 100 ? 14.466 -66.025 -10.990 1.00 56.09 100 GLU A CA 1
ATOM 773 C C . GLU A 1 100 ? 15.627 -66.461 -10.068 1.00 56.09 100 GLU A C 1
ATOM 775 O O . GLU A 1 100 ? 15.812 -67.654 -9.853 1.00 56.09 100 GLU A O 1
ATOM 780 N N . ASP A 1 101 ? 16.342 -65.514 -9.445 1.00 50.91 101 ASP A N 1
ATOM 781 C CA . ASP A 1 101 ? 17.383 -65.792 -8.436 1.00 50.91 101 ASP A CA 1
ATOM 782 C C . ASP A 1 101 ? 16.816 -66.181 -7.045 1.00 50.91 101 ASP A C 1
ATOM 784 O O . ASP A 1 101 ? 17.577 -66.532 -6.145 1.00 50.91 101 ASP A O 1
ATOM 788 N N . GLY A 1 102 ? 15.499 -66.066 -6.823 1.00 46.62 102 GLY A N 1
ATOM 789 C CA . GLY A 1 102 ? 14.864 -66.246 -5.506 1.00 46.62 102 GLY A CA 1
ATOM 790 C C . GLY A 1 102 ? 14.335 -67.654 -5.213 1.00 46.62 102 GLY A C 1
ATOM 791 O O . GLY A 1 102 ? 14.108 -67.982 -4.053 1.00 46.62 102 GLY A O 1
ATOM 792 N N . ASP A 1 103 ? 14.161 -68.485 -6.242 1.00 44.94 103 ASP A N 1
ATOM 793 C CA . ASP A 1 103 ? 13.505 -69.800 -6.140 1.00 44.94 103 ASP A CA 1
ATOM 794 C C . ASP A 1 103 ? 14.497 -70.966 -5.902 1.00 44.94 103 ASP A C 1
ATOM 796 O O . ASP A 1 103 ? 14.120 -72.136 -5.980 1.00 44.94 103 ASP A O 1
ATOM 800 N N . ALA A 1 104 ? 15.775 -70.670 -5.626 1.00 44.12 104 ALA A N 1
ATOM 801 C CA . ALA A 1 104 ? 16.854 -71.664 -5.561 1.00 44.12 104 ALA A CA 1
ATOM 802 C C . ALA A 1 104 ? 17.313 -72.067 -4.142 1.00 44.12 104 ALA A C 1
ATOM 804 O O . ALA A 1 104 ? 18.041 -73.052 -4.018 1.00 44.12 104 ALA A O 1
ATOM 805 N N . GLU A 1 105 ? 16.940 -71.335 -3.082 1.00 42.81 105 GLU A N 1
ATOM 806 C CA . GLU A 1 105 ? 17.651 -71.436 -1.793 1.00 42.81 105 GLU A CA 1
ATOM 807 C C . GLU A 1 105 ? 16.769 -71.228 -0.540 1.00 42.81 105 GLU A C 1
ATOM 809 O O . GLU A 1 105 ? 17.045 -70.350 0.268 1.00 42.81 105 GLU A O 1
ATOM 814 N N . GLU A 1 106 ? 15.726 -72.055 -0.341 1.00 35.25 106 GLU A N 1
ATOM 815 C CA . GLU A 1 106 ? 15.257 -72.427 1.019 1.00 35.25 106 GLU A CA 1
ATOM 816 C C . GLU A 1 106 ? 14.305 -73.652 1.045 1.00 35.25 106 GLU A C 1
ATOM 818 O O . GLU A 1 106 ? 13.081 -73.535 1.088 1.00 35.25 106 GLU A O 1
ATOM 823 N N . VAL A 1 107 ? 14.865 -74.869 1.080 1.00 34.62 107 VAL A N 1
ATOM 824 C CA . VAL A 1 107 ? 14.182 -76.080 1.587 1.00 34.62 107 VAL A CA 1
ATOM 825 C C . VAL A 1 107 ? 15.226 -76.942 2.312 1.00 34.62 107 VAL A C 1
ATOM 827 O O . VAL A 1 107 ? 16.320 -77.101 1.779 1.00 34.62 107 VAL A O 1
ATOM 830 N N . ILE A 1 108 ? 14.861 -77.560 3.455 1.00 32.31 108 ILE A N 1
ATOM 831 C CA . ILE A 1 108 ? 15.713 -78.390 4.357 1.00 32.31 108 ILE A CA 1
ATOM 832 C C . ILE A 1 108 ? 16.622 -77.511 5.267 1.00 32.31 108 ILE A C 1
ATOM 834 O O . ILE A 1 108 ? 17.450 -76.775 4.755 1.00 32.31 108 ILE A O 1
ATOM 838 N N . ALA A 1 109 ? 16.574 -77.532 6.613 1.00 31.39 109 ALA A N 1
ATOM 839 C CA . ALA A 1 109 ? 15.792 -78.328 7.577 1.00 31.39 109 ALA A CA 1
ATOM 840 C C . ALA A 1 109 ? 15.691 -77.683 8.992 1.00 31.39 109 ALA A C 1
ATOM 842 O O . ALA A 1 109 ? 16.450 -76.789 9.345 1.00 31.39 109 ALA A O 1
ATOM 843 N N . THR A 1 110 ? 14.771 -78.230 9.808 1.00 30.56 110 THR A N 1
ATOM 844 C CA . THR A 1 110 ? 14.731 -78.299 11.299 1.00 30.56 110 THR A CA 1
ATOM 845 C C . THR A 1 110 ? 16.080 -78.108 12.023 1.00 30.56 110 THR A C 1
ATOM 847 O O . THR A 1 110 ? 17.075 -78.648 11.558 1.00 30.56 110 THR A O 1
ATOM 850 N N . GLN A 1 111 ? 16.205 -77.497 13.215 1.00 29.05 111 GLN A N 1
ATOM 851 C CA . GLN A 1 111 ? 15.339 -77.436 14.426 1.00 29.05 111 GLN A CA 1
ATOM 852 C C . GLN A 1 111 ? 15.787 -76.213 15.310 1.00 29.05 111 GLN A C 1
ATOM 854 O O . GLN A 1 111 ? 16.730 -75.541 14.910 1.00 29.05 111 GLN A O 1
ATOM 859 N N . SER A 1 112 ? 15.259 -75.809 16.485 1.00 29.28 112 SER A N 1
ATOM 860 C CA . SER A 1 112 ? 14.309 -76.354 17.488 1.00 29.28 112 SER A CA 1
ATOM 861 C C . SER A 1 112 ? 13.561 -75.220 18.275 1.00 29.28 112 SER A C 1
ATOM 863 O O . SER A 1 112 ? 13.309 -74.153 17.722 1.00 29.28 112 SER A O 1
ATOM 865 N N . ILE A 1 113 ? 13.153 -75.460 19.538 1.00 28.61 113 ILE A N 1
ATOM 866 C CA . ILE A 1 113 ? 12.414 -74.613 20.524 1.00 28.61 113 ILE A CA 1
ATOM 867 C C . ILE A 1 113 ? 13.046 -74.950 21.916 1.00 28.61 113 ILE A C 1
ATOM 869 O O . ILE A 1 113 ? 13.383 -76.133 22.051 1.00 28.61 113 ILE A O 1
ATOM 873 N N . PRO A 1 114 ? 13.266 -74.051 22.930 1.00 39.00 114 PRO A N 1
ATOM 874 C CA . PRO A 1 114 ? 12.275 -73.116 23.524 1.00 39.00 114 PRO A CA 1
ATOM 875 C C . PRO A 1 114 ? 12.718 -71.700 24.022 1.00 39.00 114 PRO A C 1
ATOM 877 O O . PRO A 1 114 ? 13.864 -71.492 24.390 1.00 39.00 114 PRO A O 1
ATOM 880 N N . VAL A 1 115 ? 11.725 -70.782 24.097 1.00 31.38 115 VAL A N 1
ATOM 881 C CA . VAL A 1 115 ? 11.342 -69.847 25.213 1.00 31.38 115 VAL A CA 1
ATOM 882 C C . VAL A 1 115 ? 12.481 -69.049 25.917 1.00 31.38 115 VAL A C 1
ATOM 884 O O . VAL A 1 115 ? 13.410 -69.638 26.447 1.00 31.38 115 VAL A O 1
ATOM 887 N N . ASP A 1 116 ? 12.454 -67.704 26.011 1.00 25.81 116 ASP A N 1
ATOM 888 C CA . ASP A 1 116 ? 11.509 -66.987 26.897 1.00 25.81 116 ASP A CA 1
ATOM 889 C C . ASP A 1 116 ? 11.186 -65.495 26.578 1.00 25.81 116 ASP A C 1
ATOM 891 O O . ASP A 1 116 ? 12.016 -64.735 26.087 1.00 25.81 116 ASP A O 1
ATOM 895 N N . VAL A 1 117 ? 9.936 -65.123 26.904 1.00 28.64 117 VAL A N 1
ATOM 896 C CA . VAL A 1 117 ? 9.303 -63.809 27.219 1.00 28.64 117 VAL A CA 1
ATOM 897 C C . VAL A 1 117 ? 10.074 -62.502 26.886 1.00 28.64 117 VAL A C 1
ATOM 899 O O . VAL A 1 117 ? 11.110 -62.204 27.469 1.00 28.64 117 VAL A O 1
ATOM 902 N N . ARG A 1 118 ? 9.521 -61.570 26.078 1.00 26.14 118 ARG A N 1
ATOM 903 C CA . ARG A 1 118 ? 8.411 -60.668 26.496 1.00 26.14 118 ARG A CA 1
ATOM 904 C C . ARG A 1 118 ? 7.628 -60.025 25.322 1.00 26.14 118 ARG A C 1
ATOM 906 O O . ARG A 1 118 ? 8.207 -59.407 24.435 1.00 26.14 118 ARG A O 1
ATOM 913 N N . ARG A 1 119 ? 6.294 -60.132 25.382 1.00 26.42 119 ARG A N 1
ATOM 914 C CA . ARG A 1 119 ? 5.261 -59.363 24.632 1.00 26.42 119 ARG A CA 1
ATOM 915 C C . ARG A 1 119 ? 5.022 -57.974 25.282 1.00 26.42 119 ARG A C 1
ATOM 917 O O . ARG A 1 119 ? 5.588 -57.781 26.362 1.00 26.42 119 ARG A O 1
ATOM 924 N N . PRO A 1 120 ? 4.193 -57.037 24.743 1.00 36.22 120 PRO A N 1
ATOM 925 C CA . PRO A 1 120 ? 3.141 -57.146 23.698 1.00 36.22 120 PRO A CA 1
ATOM 926 C C . PRO A 1 120 ? 3.470 -56.396 22.383 1.00 36.22 120 PRO A C 1
ATOM 928 O O . PRO A 1 120 ? 4.253 -55.456 22.380 1.00 36.22 120 PRO A O 1
ATOM 931 N N . GLU A 1 121 ? 3.074 -56.881 21.198 1.00 26.41 121 GLU A N 1
ATOM 932 C CA . GLU A 1 121 ? 1.724 -56.844 20.569 1.00 26.41 121 GLU A CA 1
ATOM 933 C C . GLU A 1 121 ? 1.237 -55.420 20.229 1.00 26.41 121 GLU A C 1
ATOM 935 O O . GLU A 1 121 ? 1.111 -54.588 21.117 1.00 26.41 121 GLU A O 1
ATOM 940 N N . ALA A 1 122 ? 1.131 -55.036 18.945 1.00 28.47 122 ALA A N 1
ATOM 941 C CA . ALA A 1 122 ? 0.142 -55.440 17.909 1.00 28.47 122 ALA A CA 1
ATOM 942 C C . ALA A 1 122 ? -1.144 -54.570 17.998 1.00 28.47 122 ALA A C 1
ATOM 944 O O . ALA A 1 122 ? -1.383 -53.938 19.015 1.00 28.47 122 ALA A O 1
ATOM 945 N N . THR A 1 123 ? -2.006 -54.385 16.987 1.00 27.02 123 THR A N 1
ATOM 946 C CA . THR A 1 123 ? -2.458 -55.265 15.884 1.00 27.02 123 THR A CA 1
ATOM 947 C C . THR A 1 123 ? -3.067 -54.341 14.798 1.00 27.02 123 THR A C 1
ATOM 949 O O . THR A 1 123 ? -3.857 -53.471 15.130 1.00 27.02 123 THR A O 1
ATOM 952 N N . GLN A 1 124 ? -2.594 -54.275 13.547 1.00 26.86 124 GLN A N 1
ATOM 953 C CA . GLN A 1 124 ? -2.885 -55.159 12.401 1.00 26.86 124 GLN A CA 1
ATOM 954 C C . GLN A 1 124 ? -4.371 -55.212 11.944 1.00 26.86 124 GLN A C 1
ATOM 956 O O . GLN A 1 124 ? -5.187 -55.853 12.595 1.00 26.86 124 GLN A O 1
ATOM 961 N N . ARG A 1 125 ? -4.677 -54.644 10.757 1.00 26.31 125 ARG A N 1
ATOM 962 C CA . ARG A 1 125 ? -5.438 -55.226 9.605 1.00 26.31 125 ARG A CA 1
ATOM 963 C C . ARG A 1 125 ? -5.685 -54.128 8.547 1.00 26.31 125 ARG A C 1
ATOM 965 O O . ARG A 1 125 ? -6.107 -53.038 8.892 1.00 26.31 125 ARG A O 1
ATOM 972 N N . ARG A 1 126 ? -5.224 -54.262 7.294 1.00 26.59 126 ARG A N 1
ATOM 973 C CA . ARG A 1 126 ? -5.716 -55.110 6.176 1.00 26.59 126 ARG A CA 1
ATOM 974 C C . ARG A 1 126 ? -7.142 -54.777 5.719 1.00 26.59 126 ARG A C 1
ATOM 976 O O . ARG A 1 126 ? -8.109 -55.238 6.315 1.00 26.59 126 ARG A O 1
ATOM 983 N N . THR A 1 127 ? -7.233 -54.096 4.580 1.00 22.02 127 THR A N 1
ATOM 984 C CA . THR A 1 127 ? -8.385 -54.135 3.673 1.00 22.02 127 THR A CA 1
ATOM 985 C C . THR A 1 127 ? -8.366 -55.426 2.846 1.00 22.02 127 THR A C 1
ATOM 987 O O . THR A 1 127 ? -7.308 -55.879 2.406 1.00 22.02 127 THR A O 1
ATOM 990 N N . HIS A 1 128 ? -9.543 -56.007 2.610 1.00 28.73 128 HIS A N 1
ATOM 991 C CA . HIS A 1 128 ? -9.772 -56.980 1.542 1.00 28.73 128 HIS A CA 1
ATOM 992 C C . HIS A 1 128 ? -10.546 -56.288 0.417 1.00 28.73 128 HIS A C 1
ATOM 994 O O . HIS A 1 128 ? -11.506 -55.571 0.684 1.00 28.73 128 HIS A O 1
ATOM 1000 N N . ALA A 1 129 ? -10.168 -56.559 -0.829 1.00 25.62 129 ALA A N 1
ATOM 1001 C CA . ALA A 1 129 ? -11.016 -56.341 -1.992 1.00 25.62 129 ALA A CA 1
ATOM 1002 C C . ALA A 1 129 ? -11.052 -57.652 -2.783 1.00 25.62 129 ALA A C 1
ATOM 1004 O O . ALA A 1 129 ? -10.012 -58.143 -3.222 1.00 25.62 129 ALA A O 1
ATOM 1005 N N . GLY A 1 130 ? -12.241 -58.238 -2.908 1.00 27.27 130 GLY A N 1
ATOM 1006 C CA . GLY A 1 130 ? -12.507 -59.419 -3.720 1.00 27.27 130 GLY A CA 1
ATOM 1007 C C . GLY A 1 130 ? -13.571 -59.073 -4.752 1.00 27.27 130 GLY A C 1
ATOM 1008 O O . GLY A 1 130 ? -14.655 -58.632 -4.389 1.00 27.27 130 GLY A O 1
ATOM 1009 N N . SER A 1 131 ? -13.236 -59.235 -6.028 1.00 26.09 131 SER A N 1
ATOM 1010 C CA . SER A 1 131 ? -14.168 -59.068 -7.145 1.00 26.09 131 SER A CA 1
ATOM 1011 C C . SER A 1 131 ? -15.042 -60.313 -7.301 1.00 26.09 131 SER A C 1
ATOM 1013 O O . SER A 1 131 ? -14.528 -61.431 -7.254 1.00 26.09 131 SER A O 1
ATOM 1015 N N . SER A 1 132 ? -16.340 -60.138 -7.546 1.00 28.22 132 SER A N 1
ATOM 1016 C CA . SER A 1 132 ? -17.118 -61.062 -8.384 1.00 28.22 132 SER A CA 1
ATOM 1017 C C . SER A 1 132 ? -18.385 -60.392 -8.915 1.00 28.22 132 SER A C 1
ATOM 1019 O O . SER A 1 132 ? -19.044 -59.608 -8.240 1.00 28.22 132 SER A O 1
ATOM 1021 N N . THR A 1 133 ? -18.691 -60.714 -10.164 1.00 29.19 133 THR A N 1
ATOM 1022 C CA . THR A 1 133 ? -19.926 -60.422 -10.896 1.00 29.19 133 THR A CA 1
ATOM 1023 C C . THR A 1 133 ? -21.116 -61.217 -10.352 1.00 29.19 133 THR A C 1
ATOM 1025 O O . THR A 1 133 ? -20.956 -62.420 -10.176 1.00 29.19 133 THR A O 1
ATOM 1028 N N . ASP A 1 134 ? -22.317 -60.625 -10.270 1.00 26.69 134 ASP A N 1
ATOM 1029 C CA . ASP A 1 134 ? -23.376 -60.985 -11.233 1.00 26.69 134 ASP A CA 1
ATOM 1030 C C . ASP A 1 134 ? -24.592 -60.025 -11.298 1.00 26.69 134 ASP A C 1
ATOM 1032 O O . ASP A 1 134 ? -24.971 -59.367 -10.337 1.00 26.69 134 ASP A O 1
ATOM 1036 N N . ARG A 1 135 ? -25.154 -59.982 -12.511 1.00 25.58 135 ARG A N 1
ATOM 1037 C CA . ARG A 1 135 ? -26.537 -59.745 -12.987 1.00 25.58 135 ARG A CA 1
ATOM 1038 C C . ARG A 1 135 ? -27.718 -59.243 -12.100 1.00 25.58 135 ARG A C 1
ATOM 1040 O O . ARG A 1 135 ? -28.010 -59.794 -11.051 1.00 25.58 135 ARG A O 1
ATOM 1047 N N . ILE A 1 136 ? -28.559 -58.427 -12.781 1.00 26.73 136 ILE A N 1
ATOM 1048 C CA . ILE A 1 136 ? -30.053 -58.284 -12.743 1.00 26.73 136 ILE A CA 1
ATOM 1049 C C . ILE A 1 136 ? -30.694 -57.039 -12.056 1.00 26.73 136 ILE A C 1
ATOM 1051 O O . ILE A 1 136 ? -30.857 -56.977 -10.850 1.00 26.73 136 ILE A O 1
ATOM 1055 N N . VAL A 1 137 ? -31.119 -56.094 -12.920 1.00 24.58 137 VAL A N 1
ATOM 1056 C CA . VAL A 1 137 ? -32.454 -55.438 -13.087 1.00 24.58 137 VAL A CA 1
ATOM 1057 C C . VAL A 1 137 ? -33.210 -54.747 -11.910 1.00 24.58 137 VAL A C 1
ATOM 1059 O O . VAL A 1 137 ? -33.594 -55.372 -10.934 1.00 24.58 137 VAL A O 1
ATOM 1062 N N . SER A 1 138 ? -33.580 -53.479 -12.197 1.00 21.55 138 SER A N 1
ATOM 1063 C CA . SER A 1 138 ? -34.792 -52.680 -11.848 1.00 21.55 138 SER A CA 1
ATOM 1064 C C . SER A 1 138 ? -35.040 -51.975 -10.493 1.00 21.55 138 SER A C 1
ATOM 1066 O O . SER A 1 138 ? -35.040 -52.587 -9.434 1.00 21.55 138 SER A O 1
ATOM 1068 N N . THR A 1 139 ? -35.514 -50.721 -10.668 1.00 22.48 139 THR A N 1
ATOM 1069 C CA . THR A 1 139 ? -36.582 -49.961 -9.954 1.00 22.48 139 THR A CA 1
ATOM 1070 C C . THR A 1 139 ? -36.345 -49.295 -8.585 1.00 22.48 139 THR A C 1
ATOM 1072 O O . THR A 1 139 ? -35.846 -49.928 -7.668 1.00 22.48 139 THR A O 1
ATOM 1075 N N . GLN A 1 140 ? -36.746 -48.003 -8.529 1.00 23.52 140 GLN A N 1
ATOM 1076 C CA . GLN A 1 140 ? -37.629 -47.286 -7.563 1.00 23.52 140 GLN A CA 1
ATOM 1077 C C . GLN A 1 140 ? -37.657 -47.743 -6.078 1.00 23.52 140 GLN A C 1
ATOM 1079 O O . GLN A 1 140 ? -37.628 -48.930 -5.797 1.00 23.52 140 GLN A O 1
ATOM 1084 N N . GLU A 1 141 ? -37.817 -46.882 -5.062 1.00 23.62 141 GLU A N 1
ATOM 1085 C CA . GLU A 1 141 ? -38.111 -45.434 -4.993 1.00 23.62 141 GLU A CA 1
ATOM 1086 C C . GLU A 1 141 ? -37.804 -44.898 -3.571 1.00 23.62 141 GLU A C 1
ATOM 1088 O O . GLU A 1 141 ? -37.781 -45.671 -2.620 1.00 23.62 141 GLU A O 1
ATOM 1093 N N . ASP A 1 142 ? -3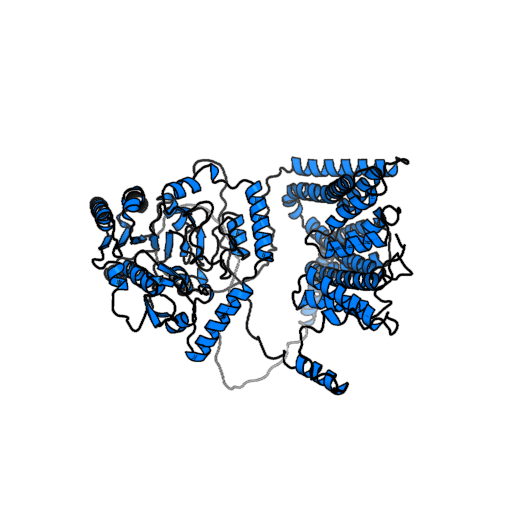7.634 -43.576 -3.463 1.00 22.75 142 ASP A N 1
ATOM 1094 C CA . ASP A 1 142 ? -38.000 -42.684 -2.344 1.00 22.75 142 ASP A CA 1
ATOM 1095 C C . ASP A 1 142 ? -37.534 -42.829 -0.869 1.00 22.75 142 ASP A C 1
ATOM 1097 O O . ASP A 1 142 ? -37.372 -43.889 -0.277 1.00 22.75 142 ASP A O 1
ATOM 1101 N N . ALA A 1 143 ? -37.480 -41.628 -0.266 1.00 23.17 143 ALA A N 1
ATOM 1102 C CA . ALA A 1 143 ? -37.630 -41.264 1.151 1.00 23.17 143 ALA A CA 1
ATOM 1103 C C . ALA A 1 143 ? -36.523 -41.618 2.179 1.00 23.17 143 ALA A C 1
ATOM 1105 O O . ALA A 1 143 ? -36.245 -42.766 2.506 1.00 23.17 143 ALA A O 1
ATOM 1106 N N . GLY A 1 144 ? -35.967 -40.565 2.803 1.00 21.11 144 GLY A N 1
ATOM 1107 C CA . GLY A 1 144 ? -35.313 -40.631 4.125 1.00 21.11 144 GLY A CA 1
ATOM 1108 C C . GLY A 1 144 ? -36.348 -40.508 5.263 1.00 21.11 144 GLY A C 1
ATOM 1109 O O . GLY A 1 144 ? -37.493 -40.908 5.063 1.00 21.11 144 GLY A O 1
ATOM 1110 N N . PRO A 1 145 ? -36.045 -39.877 6.421 1.00 37.97 145 PRO A N 1
ATOM 1111 C CA . PRO A 1 145 ? -34.760 -39.372 6.932 1.00 37.97 145 PRO A CA 1
ATOM 1112 C C . PRO A 1 145 ? -34.386 -39.984 8.310 1.00 37.97 145 PRO A C 1
ATOM 1114 O O . PRO A 1 145 ? -35.224 -40.626 8.938 1.00 37.97 145 PRO A O 1
ATOM 1117 N N . SER A 1 146 ? -33.189 -39.701 8.860 1.00 23.44 146 SER A N 1
ATOM 1118 C CA . SER A 1 146 ? -33.013 -39.419 10.310 1.00 23.44 146 SER A CA 1
ATOM 1119 C C . SER A 1 146 ? -31.594 -39.010 10.738 1.00 23.44 146 SER A C 1
ATOM 1121 O O . SER A 1 146 ? -30.590 -39.415 10.169 1.00 23.44 146 SER A O 1
ATOM 1123 N N . ARG A 1 147 ? -31.582 -38.165 11.772 1.00 24.05 147 ARG A N 1
ATOM 1124 C CA . ARG A 1 147 ? -30.500 -37.365 12.369 1.00 24.05 147 ARG A CA 1
ATOM 1125 C C . ARG A 1 147 ? -29.381 -38.121 13.119 1.00 24.05 147 ARG A C 1
ATOM 1127 O O . ARG A 1 147 ? -29.617 -39.171 13.699 1.00 24.05 147 ARG A O 1
ATOM 1134 N N . ALA A 1 148 ? -28.298 -37.352 13.313 1.00 22.66 148 ALA A N 1
ATOM 1135 C CA . ALA A 1 148 ? -27.430 -37.245 14.504 1.00 22.66 148 ALA A CA 1
ATOM 1136 C C . ALA A 1 148 ? -26.228 -38.200 14.670 1.00 22.66 148 ALA A C 1
ATOM 1138 O O . ALA A 1 148 ? -26.327 -39.407 14.490 1.00 22.66 148 ALA A O 1
ATOM 1139 N N . GLY A 1 149 ? -25.101 -37.618 15.112 1.00 23.73 149 GLY A N 1
ATOM 1140 C CA . GLY A 1 149 ? -23.895 -38.332 15.551 1.00 23.73 149 GLY A CA 1
ATOM 1141 C C . GLY A 1 149 ? -22.588 -37.650 15.133 1.00 23.73 149 GLY A C 1
ATOM 1142 O O . GLY A 1 149 ? -21.998 -38.008 14.120 1.00 23.73 149 GLY A O 1
ATOM 1143 N N . GLU A 1 150 ? -22.116 -36.672 15.907 1.00 22.58 150 GLU A N 1
ATOM 1144 C CA . GLU A 1 150 ? -20.799 -36.048 15.702 1.00 22.58 150 GLU A CA 1
ATOM 1145 C C . GLU A 1 150 ? -19.649 -37.036 15.986 1.00 22.58 150 GLU A C 1
ATOM 1147 O O . GLU A 1 150 ? -19.700 -37.764 16.979 1.00 22.58 150 GLU A O 1
ATOM 1152 N N . ARG A 1 151 ? -18.536 -36.948 15.237 1.00 21.45 151 ARG A N 1
ATOM 1153 C CA . ARG A 1 151 ? -17.261 -36.427 15.789 1.00 21.45 151 ARG A CA 1
ATOM 1154 C C . ARG A 1 151 ? -16.117 -36.342 14.775 1.00 21.45 151 ARG A C 1
ATOM 1156 O O . ARG A 1 151 ? -15.915 -37.199 13.923 1.00 21.45 151 ARG A O 1
ATOM 1163 N N . SER A 1 152 ? -15.331 -35.284 14.950 1.00 20.67 152 SER A N 1
ATOM 1164 C CA . SER A 1 152 ? -14.061 -35.003 14.277 1.00 20.67 152 SER A CA 1
ATOM 1165 C C . SER A 1 152 ? -12.972 -36.036 14.617 1.00 20.67 152 SER A C 1
ATOM 1167 O O . SER A 1 152 ? -12.838 -36.413 15.781 1.00 20.67 152 SER A O 1
ATOM 1169 N N . SER A 1 153 ? -12.121 -36.428 13.654 1.00 21.03 153 SER A N 1
ATOM 1170 C CA . SER A 1 153 ? -10.731 -35.907 13.598 1.00 21.03 153 SER A CA 1
ATOM 1171 C C . SER A 1 153 ? -9.765 -36.642 12.635 1.00 21.03 153 SER A C 1
ATOM 1173 O O . SER A 1 153 ? -9.428 -37.808 12.789 1.00 21.03 153 SER A O 1
ATOM 1175 N N . THR A 1 154 ? -9.190 -35.851 11.719 1.00 21.77 154 THR A N 1
ATOM 1176 C CA . THR A 1 154 ? -7.794 -35.886 11.212 1.00 21.77 154 THR A CA 1
ATOM 1177 C C . THR A 1 154 ? -7.162 -37.063 10.429 1.00 21.77 154 THR A C 1
ATOM 1179 O O . THR A 1 154 ? -6.917 -38.144 10.947 1.00 21.77 154 THR A O 1
ATOM 1182 N N . ARG A 1 155 ? -6.573 -36.629 9.292 1.00 22.23 155 ARG A N 1
ATOM 1183 C CA . ARG A 1 155 ? -5.266 -36.982 8.670 1.00 22.23 155 ARG A CA 1
ATOM 1184 C C . ARG A 1 155 ? -5.188 -38.121 7.638 1.00 22.23 155 ARG A C 1
ATOM 1186 O O . ARG A 1 155 ? -5.330 -39.295 7.942 1.00 22.23 155 ARG A O 1
ATOM 1193 N N . GLY A 1 156 ? -4.771 -37.725 6.427 1.00 23.25 156 GLY A N 1
ATOM 1194 C CA . GLY A 1 156 ? -4.408 -38.604 5.308 1.00 23.25 156 GLY A CA 1
ATOM 1195 C C . GLY A 1 156 ? -3.946 -37.841 4.056 1.00 23.25 156 GLY A C 1
ATOM 1196 O O . GLY A 1 156 ? -4.411 -38.133 2.961 1.00 23.25 156 GLY A O 1
ATOM 1197 N N . VAL A 1 157 ? -3.084 -36.824 4.205 1.00 24.28 157 VAL A N 1
ATOM 1198 C CA . VAL A 1 157 ? -2.566 -36.029 3.070 1.00 24.28 157 VAL A CA 1
ATOM 1199 C C . VAL A 1 157 ? -1.719 -36.906 2.144 1.00 24.28 157 VAL A C 1
ATOM 1201 O O . VAL A 1 157 ? -0.793 -37.572 2.602 1.00 24.28 157 VAL A O 1
ATOM 1204 N N . THR A 1 158 ? -1.986 -36.846 0.837 1.00 24.84 158 THR A N 1
ATOM 1205 C CA . THR A 1 158 ? -1.005 -37.203 -0.199 1.00 24.84 158 THR A CA 1
ATOM 1206 C C . THR A 1 158 ? -0.917 -36.071 -1.215 1.00 24.84 158 THR A C 1
ATOM 1208 O O . THR A 1 158 ? -1.854 -35.809 -1.966 1.00 24.84 158 THR A O 1
ATOM 1211 N N . ASP A 1 159 ? 0.216 -35.370 -1.199 1.00 24.78 159 ASP A N 1
ATOM 1212 C CA . ASP A 1 159 ? 0.477 -34.232 -2.073 1.00 24.78 159 ASP A CA 1
ATOM 1213 C C . ASP A 1 159 ? 0.621 -34.664 -3.537 1.00 24.78 159 ASP A C 1
ATOM 1215 O O . ASP A 1 159 ? 1.481 -35.476 -3.878 1.00 24.78 159 ASP A O 1
ATOM 1219 N N . ASN A 1 160 ? -0.141 -34.027 -4.426 1.00 25.39 160 ASN A N 1
ATOM 1220 C CA . ASN A 1 160 ? 0.234 -33.880 -5.830 1.00 25.39 160 ASN A CA 1
ATOM 1221 C C . ASN A 1 160 ? 0.312 -32.384 -6.140 1.00 25.39 160 ASN A C 1
ATOM 1223 O O . ASN A 1 160 ? -0.703 -31.708 -6.288 1.00 25.39 160 ASN A O 1
ATOM 1227 N N . ALA A 1 161 ? 1.539 -31.865 -6.204 1.00 27.75 161 ALA A N 1
ATOM 1228 C CA . ALA A 1 161 ? 1.804 -30.449 -6.414 1.00 27.75 161 ALA A CA 1
ATOM 1229 C C . ALA A 1 161 ? 1.330 -29.985 -7.804 1.00 27.75 161 ALA A C 1
ATOM 1231 O O . ALA A 1 161 ? 1.949 -30.296 -8.824 1.00 27.75 161 ALA A O 1
ATOM 1232 N N . ALA A 1 162 ? 0.248 -29.206 -7.840 1.00 28.55 162 ALA A N 1
ATOM 1233 C CA . ALA A 1 162 ? -0.195 -28.504 -9.036 1.00 28.55 162 ALA A CA 1
ATOM 1234 C C . ALA A 1 162 ? 0.602 -27.198 -9.213 1.00 28.55 162 ALA A C 1
ATOM 1236 O O . ALA A 1 162 ? 0.733 -26.398 -8.287 1.00 28.55 162 ALA A O 1
ATOM 1237 N N . ASN A 1 163 ? 1.144 -26.983 -10.414 1.00 26.47 163 ASN A N 1
ATOM 1238 C CA . ASN A 1 163 ? 1.901 -25.773 -10.745 1.00 26.47 163 ASN A CA 1
ATOM 1239 C C . ASN A 1 163 ? 1.006 -24.517 -10.688 1.00 26.47 163 ASN A C 1
ATOM 1241 O O . ASN A 1 163 ? -0.143 -24.588 -11.131 1.00 26.47 163 ASN A O 1
ATOM 1245 N N . PRO A 1 164 ? 1.516 -23.351 -10.243 1.00 31.09 164 PRO A N 1
ATOM 1246 C CA . PRO A 1 164 ? 0.740 -22.115 -10.203 1.00 31.09 164 PRO A CA 1
ATOM 1247 C C . PRO A 1 164 ? 0.488 -21.580 -11.620 1.00 31.09 164 PRO A C 1
ATOM 1249 O O . PRO A 1 164 ? 1.317 -20.893 -12.221 1.00 31.09 164 PRO A O 1
ATOM 1252 N N . VAL A 1 165 ? -0.686 -21.895 -12.164 1.00 36.41 165 VAL A N 1
ATOM 1253 C CA . VAL A 1 165 ? -1.183 -21.352 -13.431 1.00 36.41 165 VAL A CA 1
ATOM 1254 C C . VAL A 1 165 ? -1.691 -19.932 -13.170 1.00 36.41 165 VAL A C 1
ATOM 1256 O O . VAL A 1 165 ? -2.810 -19.747 -12.708 1.00 36.41 165 VAL A O 1
ATOM 1259 N N . ALA A 1 166 ? -0.850 -18.927 -13.436 1.00 30.67 166 ALA A N 1
ATOM 1260 C CA . ALA A 1 166 ? -1.133 -17.518 -13.140 1.00 30.67 166 ALA A CA 1
ATOM 1261 C C . ALA A 1 166 ? -2.475 -17.052 -13.735 1.00 30.67 166 ALA A C 1
ATOM 1263 O O . ALA A 1 166 ? -2.614 -16.968 -14.959 1.00 30.67 166 ALA A O 1
ATOM 1264 N N . ASP A 1 167 ? -3.467 -16.767 -12.893 1.00 31.84 167 ASP A N 1
ATOM 1265 C CA . ASP A 1 167 ? -4.806 -16.434 -13.374 1.00 31.84 167 ASP A CA 1
ATOM 1266 C C . ASP A 1 167 ? -4.795 -15.125 -14.184 1.00 31.84 167 ASP A C 1
ATOM 1268 O O . ASP A 1 167 ? -4.107 -14.162 -13.842 1.00 31.84 167 ASP A O 1
ATOM 1272 N N . THR A 1 168 ? -5.461 -15.130 -15.339 1.00 40.69 168 THR A N 1
ATOM 1273 C CA . THR A 1 168 ? -5.258 -14.129 -16.405 1.00 40.69 168 THR A CA 1
ATOM 1274 C C . THR A 1 168 ? -6.556 -13.527 -16.942 1.00 40.69 168 THR A C 1
ATOM 1276 O O . THR A 1 168 ? -6.545 -12.894 -17.995 1.00 40.69 168 THR A O 1
ATOM 1279 N N . ASN A 1 169 ? -7.670 -13.681 -16.227 1.00 41.09 169 ASN A N 1
ATOM 1280 C CA . ASN A 1 169 ? -9.006 -13.256 -16.669 1.00 41.09 169 ASN A CA 1
ATOM 1281 C C . ASN A 1 169 ? -9.284 -11.737 -16.567 1.00 41.09 169 ASN A C 1
ATOM 1283 O O . ASN A 1 169 ? -10.428 -11.309 -16.657 1.00 41.09 169 ASN A O 1
ATOM 1287 N N . ALA A 1 170 ? -8.247 -10.905 -16.414 1.00 41.69 170 ALA A N 1
ATOM 1288 C CA . ALA A 1 170 ? -8.373 -9.467 -16.149 1.00 41.69 170 ALA A CA 1
ATOM 1289 C C . ALA A 1 170 ? -8.034 -8.539 -17.339 1.00 41.69 170 ALA A C 1
ATOM 1291 O O . ALA A 1 170 ? -7.903 -7.336 -17.139 1.00 41.69 170 ALA A O 1
ATOM 1292 N N . HIS A 1 171 ? -7.825 -9.054 -18.559 1.00 49.16 171 HIS A N 1
ATOM 1293 C CA . HIS A 1 171 ? -7.511 -8.224 -19.739 1.00 49.16 171 HIS A CA 1
ATOM 1294 C C . HIS A 1 171 ? -8.308 -8.677 -20.966 1.00 49.16 171 HIS A C 1
ATOM 1296 O O . HIS A 1 171 ? -7.890 -9.565 -21.707 1.00 49.16 171 HIS A O 1
ATOM 1302 N N . ASN A 1 172 ? -9.459 -8.041 -21.191 1.00 55.69 172 ASN A N 1
ATOM 1303 C CA . ASN A 1 172 ? -10.414 -8.412 -22.236 1.00 55.69 172 ASN A CA 1
ATOM 1304 C C . ASN A 1 172 ? -10.050 -7.813 -23.616 1.00 55.69 172 ASN A C 1
ATOM 1306 O O . ASN A 1 172 ? -10.847 -7.121 -24.249 1.00 55.69 172 ASN A O 1
ATOM 1310 N N . ILE A 1 173 ? -8.812 -8.038 -24.069 1.00 68.56 173 ILE A N 1
ATOM 1311 C CA . ILE A 1 173 ? -8.380 -7.716 -25.438 1.00 68.56 173 ILE A CA 1
ATOM 1312 C C . ILE A 1 173 ? -8.742 -8.907 -26.319 1.00 68.56 173 ILE A C 1
ATOM 1314 O O . ILE A 1 173 ? -8.240 -10.010 -26.102 1.00 68.56 173 ILE A O 1
ATOM 1318 N N . SER A 1 174 ? -9.596 -8.696 -27.324 1.00 80.44 174 SER A N 1
ATOM 1319 C CA . SER A 1 174 ? -9.992 -9.787 -28.218 1.00 80.44 174 SER A CA 1
ATOM 1320 C C . SER A 1 174 ? -8.778 -10.390 -28.936 1.00 80.44 174 SER A C 1
ATOM 1322 O O . SER A 1 174 ? -7.864 -9.678 -29.363 1.00 80.44 174 SER A O 1
ATOM 1324 N N . ILE A 1 175 ? -8.796 -11.715 -29.113 1.00 82.69 175 ILE A N 1
ATOM 1325 C CA . ILE A 1 175 ? -7.752 -12.462 -29.832 1.00 82.69 175 ILE A CA 1
ATOM 1326 C C . ILE A 1 175 ? -7.510 -11.856 -31.224 1.00 82.69 175 ILE A C 1
ATOM 1328 O O . ILE A 1 175 ? -6.366 -11.723 -31.648 1.00 82.69 175 ILE A O 1
ATOM 1332 N N . THR A 1 176 ? -8.566 -11.405 -31.908 1.00 85.25 176 THR A N 1
ATOM 1333 C CA . THR A 1 176 ? -8.477 -10.733 -33.212 1.00 85.25 176 THR A CA 1
ATOM 1334 C C . THR A 1 176 ? -7.632 -9.459 -33.159 1.00 85.25 176 THR A C 1
ATOM 1336 O O . THR A 1 176 ? -6.802 -9.251 -34.043 1.00 85.25 176 THR A O 1
ATOM 1339 N N . ILE A 1 177 ? -7.794 -8.621 -32.126 1.00 87.44 177 ILE A N 1
ATOM 1340 C CA . ILE A 1 177 ? -7.005 -7.389 -31.959 1.00 87.44 177 ILE A CA 1
ATOM 1341 C C . ILE A 1 177 ? -5.543 -7.737 -31.678 1.00 87.44 177 ILE A C 1
ATOM 1343 O O . ILE A 1 177 ? -4.656 -7.198 -32.335 1.00 87.44 177 ILE A O 1
ATOM 1347 N N . GLY A 1 178 ? -5.269 -8.662 -30.756 1.00 88.12 178 GLY A N 1
ATOM 1348 C CA . GLY A 1 178 ? -3.889 -9.007 -30.410 1.00 88.12 178 GLY A CA 1
ATOM 1349 C C . GLY A 1 178 ? -3.132 -9.733 -31.528 1.00 88.12 178 GLY A C 1
ATOM 1350 O O . GLY A 1 178 ? -1.967 -9.423 -31.771 1.00 88.12 178 GLY A O 1
ATOM 1351 N N . VAL A 1 179 ? -3.797 -10.609 -32.289 1.00 90.06 179 VAL A N 1
ATOM 1352 C CA . VAL A 1 179 ? -3.233 -11.195 -33.520 1.00 90.06 179 VAL A CA 1
ATOM 1353 C C . VAL A 1 179 ? -2.983 -10.114 -34.576 1.00 90.06 179 VAL A C 1
ATOM 1355 O O . VAL A 1 179 ? -1.917 -10.106 -35.188 1.00 90.06 179 VAL A O 1
ATOM 1358 N N . SER A 1 180 ? -3.902 -9.157 -34.748 1.00 92.12 180 SER A N 1
ATOM 1359 C CA . SER A 1 180 ? -3.703 -8.024 -35.666 1.00 92.12 180 SER A CA 1
ATOM 1360 C C . SER A 1 180 ? -2.516 -7.147 -35.255 1.00 92.12 180 SER A C 1
ATOM 1362 O O . SER A 1 180 ? -1.747 -6.737 -36.119 1.00 92.12 180 SER A O 1
ATOM 1364 N N . LEU A 1 181 ? -2.310 -6.908 -33.953 1.00 93.38 181 LEU A N 1
ATOM 1365 C CA . LEU A 1 181 ? -1.143 -6.187 -33.427 1.00 93.38 181 LEU A CA 1
ATOM 1366 C C . LEU A 1 181 ? 0.170 -6.935 -33.705 1.00 93.38 181 LEU A C 1
ATOM 1368 O O . LEU A 1 181 ? 1.141 -6.311 -34.125 1.00 93.38 181 LEU A O 1
ATOM 1372 N N . ILE A 1 182 ? 0.197 -8.263 -33.533 1.00 92.56 182 ILE A N 1
ATOM 1373 C CA . ILE A 1 182 ? 1.371 -9.092 -33.858 1.00 92.56 182 ILE A CA 1
ATOM 1374 C C . ILE A 1 182 ? 1.670 -9.046 -35.364 1.00 92.56 182 ILE A C 1
ATOM 1376 O O . ILE A 1 182 ? 2.821 -8.855 -35.751 1.00 92.56 182 ILE A O 1
ATOM 1380 N N . ILE A 1 183 ? 0.653 -9.176 -36.224 1.00 94.44 183 ILE A N 1
ATOM 1381 C CA . ILE A 1 183 ? 0.822 -9.098 -37.684 1.00 94.44 183 ILE A CA 1
ATOM 1382 C C . ILE A 1 183 ? 1.313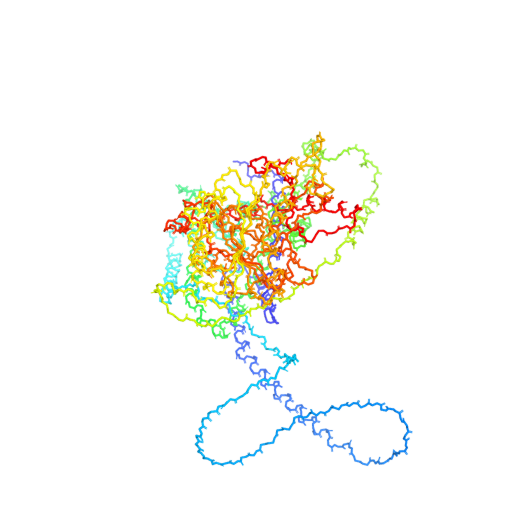 -7.704 -38.094 1.00 94.44 183 ILE A C 1
ATOM 1384 O O . ILE A 1 183 ? 2.288 -7.600 -38.836 1.00 94.44 183 ILE A O 1
ATOM 1388 N N . ALA A 1 184 ? 0.691 -6.637 -37.583 1.00 94.19 184 ALA A N 1
ATOM 1389 C CA . ALA A 1 184 ? 1.095 -5.260 -37.855 1.00 94.19 184 ALA A CA 1
ATOM 1390 C C . ALA A 1 184 ? 2.544 -4.994 -37.421 1.00 94.19 184 ALA A C 1
ATOM 1392 O O . ALA A 1 184 ? 3.301 -4.394 -38.181 1.00 94.19 184 ALA A O 1
ATOM 1393 N N . PHE A 1 185 ? 2.949 -5.505 -36.253 1.00 95.00 185 PHE A N 1
ATOM 1394 C CA . PHE A 1 185 ? 4.331 -5.450 -35.783 1.00 95.00 185 PHE A CA 1
ATOM 1395 C C . PHE A 1 185 ? 5.301 -6.177 -36.729 1.00 95.00 185 PHE A C 1
ATOM 1397 O O . PHE A 1 185 ? 6.311 -5.601 -37.131 1.00 95.00 185 PHE A O 1
ATOM 1404 N N . VAL A 1 186 ? 5.005 -7.423 -37.120 1.00 94.06 186 VAL A N 1
ATOM 1405 C CA . VAL A 1 186 ? 5.870 -8.198 -38.030 1.00 94.06 186 VAL A CA 1
ATOM 1406 C C . VAL A 1 186 ? 5.996 -7.499 -39.387 1.00 94.06 186 VAL A C 1
ATOM 1408 O O . VAL A 1 186 ? 7.103 -7.378 -39.911 1.00 94.06 186 VAL A O 1
ATOM 1411 N N . VAL A 1 187 ? 4.894 -6.975 -39.929 1.00 95.75 187 VAL A N 1
ATOM 1412 C CA . VAL A 1 187 ? 4.892 -6.199 -41.178 1.00 95.75 187 VAL A CA 1
ATOM 1413 C C . VAL A 1 187 ? 5.732 -4.927 -41.035 1.00 95.75 187 VAL A C 1
ATOM 1415 O O . VAL A 1 187 ? 6.587 -4.676 -41.884 1.00 95.75 187 VAL A O 1
ATOM 1418 N N . SER A 1 188 ? 5.566 -4.150 -39.957 1.00 95.06 188 SER A N 1
ATOM 1419 C CA . SER A 1 188 ? 6.365 -2.937 -39.746 1.00 95.06 188 SER A CA 1
ATOM 1420 C C . SER A 1 188 ? 7.850 -3.251 -39.559 1.00 95.06 188 SER A C 1
ATOM 1422 O O . SER A 1 188 ? 8.689 -2.572 -40.146 1.00 95.06 188 SER A O 1
ATOM 1424 N N . PHE A 1 189 ? 8.190 -4.311 -38.819 1.00 93.56 189 PHE A N 1
ATOM 1425 C CA . PHE A 1 189 ? 9.572 -4.761 -38.636 1.00 93.56 189 PHE A CA 1
ATOM 1426 C C . PHE A 1 189 ? 10.222 -5.154 -39.968 1.00 93.56 189 PHE A C 1
ATOM 1428 O O . PHE A 1 189 ? 11.321 -4.685 -40.267 1.00 93.56 189 PHE A O 1
ATOM 1435 N N . ILE A 1 190 ? 9.532 -5.945 -40.801 1.00 93.06 190 ILE A N 1
ATOM 1436 C CA . ILE A 1 190 ? 10.021 -6.320 -42.135 1.00 93.06 190 ILE A CA 1
ATOM 1437 C C . ILE A 1 190 ? 10.234 -5.071 -42.997 1.00 93.06 190 ILE A C 1
ATOM 1439 O O . ILE A 1 190 ? 11.309 -4.917 -43.569 1.00 93.06 190 ILE A O 1
ATOM 1443 N N . ILE A 1 191 ? 9.266 -4.150 -43.052 1.00 94.06 191 ILE A N 1
ATOM 1444 C CA . ILE A 1 191 ? 9.378 -2.915 -43.846 1.00 94.06 191 ILE A CA 1
ATOM 1445 C C . ILE A 1 191 ? 10.582 -2.074 -43.394 1.00 94.06 191 ILE A C 1
ATOM 1447 O O . ILE A 1 191 ? 11.403 -1.688 -44.225 1.00 94.06 191 ILE A O 1
ATOM 1451 N N . ILE A 1 192 ? 10.733 -1.828 -42.088 1.00 93.38 192 ILE A N 1
ATOM 1452 C CA . ILE A 1 192 ? 11.832 -1.013 -41.544 1.00 93.38 192 ILE A CA 1
ATOM 1453 C C . ILE A 1 192 ? 13.192 -1.677 -41.821 1.00 93.38 192 ILE A C 1
ATOM 1455 O O . ILE A 1 192 ? 14.134 -0.993 -42.225 1.00 93.38 192 ILE A O 1
ATOM 1459 N N . MET A 1 193 ? 13.307 -3.000 -41.654 1.00 92.38 193 MET A N 1
ATOM 1460 C CA . MET A 1 193 ? 14.554 -3.731 -41.921 1.00 92.38 193 MET A CA 1
ATOM 1461 C C . MET A 1 193 ? 14.889 -3.820 -43.416 1.00 92.38 193 MET A C 1
ATOM 1463 O O . MET A 1 193 ? 16.059 -3.691 -43.772 1.00 92.38 193 MET A O 1
ATOM 1467 N N . VAL A 1 194 ? 13.894 -3.971 -44.297 1.00 92.31 194 VAL A N 1
ATOM 1468 C CA . VAL A 1 194 ? 14.101 -3.934 -45.754 1.00 92.31 194 VAL A CA 1
ATOM 1469 C C . VAL A 1 194 ? 14.581 -2.550 -46.183 1.00 92.31 194 VAL A C 1
ATOM 1471 O O . VAL A 1 194 ? 15.618 -2.467 -46.829 1.00 92.31 194 VAL A O 1
ATOM 1474 N N . ILE A 1 195 ? 13.933 -1.463 -45.746 1.00 91.25 195 ILE A N 1
ATOM 1475 C CA . ILE A 1 195 ? 14.370 -0.088 -46.062 1.00 91.25 195 ILE A CA 1
ATOM 1476 C C . ILE A 1 195 ? 15.806 0.163 -45.567 1.00 91.25 195 ILE A C 1
ATOM 1478 O O . ILE A 1 195 ? 16.629 0.700 -46.311 1.00 91.25 195 ILE A O 1
ATOM 1482 N N . ARG A 1 196 ? 16.138 -0.278 -44.344 1.00 88.00 196 ARG A N 1
ATOM 1483 C CA . ARG A 1 196 ? 17.499 -0.212 -43.773 1.00 88.00 196 ARG A CA 1
ATOM 1484 C C . ARG A 1 196 ? 18.533 -0.999 -44.595 1.00 88.00 196 ARG A C 1
ATOM 1486 O O . ARG A 1 196 ? 19.698 -0.611 -44.621 1.00 88.00 196 ARG A O 1
ATOM 1493 N N . GLY A 1 197 ? 18.126 -2.085 -45.253 1.00 87.06 197 GLY A N 1
ATOM 1494 C CA . GLY A 1 197 ? 18.987 -2.909 -46.106 1.00 87.06 197 GLY A CA 1
ATOM 1495 C C . GLY A 1 197 ? 19.103 -2.436 -47.561 1.00 87.06 197 GLY A C 1
ATOM 1496 O O . GLY A 1 197 ? 20.152 -2.629 -48.169 1.00 87.06 197 GLY A O 1
ATOM 1497 N N . THR A 1 198 ? 18.061 -1.818 -48.129 1.00 90.19 198 THR A N 1
ATOM 1498 C CA . THR A 1 198 ? 17.995 -1.485 -49.566 1.00 90.19 198 THR A CA 1
ATOM 1499 C C . THR A 1 198 ? 18.307 -0.027 -49.898 1.00 90.19 198 THR A C 1
ATOM 1501 O O . THR A 1 198 ? 18.683 0.261 -51.030 1.00 90.19 198 THR A O 1
ATOM 1504 N N . VAL A 1 199 ? 18.138 0.911 -48.959 1.00 90.56 199 VAL A N 1
ATOM 1505 C CA . VAL A 1 199 ? 18.351 2.346 -49.214 1.00 90.56 199 VAL A CA 1
ATOM 1506 C C . VAL A 1 199 ? 19.747 2.759 -48.750 1.00 90.56 199 VAL A C 1
ATOM 1508 O O . VAL A 1 199 ? 20.038 2.764 -47.557 1.00 90.56 199 VAL A O 1
ATOM 1511 N N . SER A 1 200 ? 20.635 3.132 -49.673 1.00 76.88 200 SER A N 1
ATOM 1512 C CA . SER A 1 200 ? 22.018 3.505 -49.329 1.00 76.88 200 SER A CA 1
ATOM 1513 C C . SER A 1 200 ? 22.135 4.888 -48.675 1.00 76.88 200 SER A C 1
ATOM 1515 O O . SER A 1 200 ? 22.942 5.063 -47.769 1.00 76.88 200 SER A O 1
ATOM 1517 N N . SER A 1 201 ? 21.321 5.862 -49.095 1.00 76.19 201 SER A N 1
ATOM 1518 C CA . SER A 1 201 ? 21.316 7.234 -48.566 1.00 76.19 201 SER A CA 1
ATOM 1519 C C . SER A 1 201 ? 20.167 7.437 -47.571 1.00 76.19 201 SER A C 1
ATOM 1521 O O . SER A 1 201 ? 19.038 7.737 -47.969 1.00 76.19 201 SER A O 1
ATOM 1523 N N . ARG A 1 202 ? 20.443 7.258 -46.278 1.00 84.00 202 ARG A N 1
ATOM 1524 C CA . ARG A 1 202 ? 19.475 7.422 -45.181 1.00 84.00 202 ARG A CA 1
ATOM 1525 C C . ARG A 1 202 ? 19.769 8.677 -44.362 1.00 84.00 202 ARG A C 1
ATOM 1527 O O . ARG A 1 202 ? 20.907 9.123 -44.266 1.00 84.00 202 ARG A O 1
ATOM 1534 N N . ALA A 1 203 ? 18.723 9.250 -43.769 1.00 87.12 203 ALA A N 1
ATOM 1535 C CA . ALA A 1 203 ? 18.877 10.294 -42.763 1.00 87.12 203 ALA A CA 1
ATOM 1536 C C . ALA A 1 203 ? 19.289 9.665 -41.423 1.00 87.12 203 ALA A C 1
ATOM 1538 O O . ALA A 1 203 ? 18.747 8.627 -41.041 1.00 87.12 203 ALA A O 1
ATOM 1539 N N . LEU A 1 204 ? 20.167 10.337 -40.671 1.00 88.62 204 LEU A N 1
ATOM 1540 C CA . LEU A 1 204 ? 20.651 9.868 -39.365 1.00 88.62 204 LEU A CA 1
ATOM 1541 C C . LEU A 1 204 ? 19.512 9.542 -38.381 1.00 88.62 204 LEU A C 1
ATOM 1543 O O . LEU A 1 204 ? 19.604 8.590 -37.615 1.00 88.62 204 LEU A O 1
ATOM 1547 N N . SER A 1 205 ? 18.403 10.283 -38.441 1.00 90.31 205 SER A N 1
ATOM 1548 C CA . SER A 1 205 ? 17.196 10.005 -37.654 1.00 90.31 205 SER A CA 1
ATOM 1549 C C . SER A 1 205 ? 16.551 8.653 -37.988 1.00 90.31 205 SER A C 1
ATOM 1551 O O . SER A 1 205 ? 16.076 7.972 -37.083 1.00 90.31 205 SER A O 1
ATOM 1553 N N . PHE A 1 206 ? 16.559 8.219 -39.253 1.00 91.75 206 PHE A N 1
ATOM 1554 C CA . PHE A 1 206 ? 16.047 6.903 -39.648 1.00 91.75 206 PHE A CA 1
ATOM 1555 C C . PHE A 1 206 ? 16.987 5.770 -39.217 1.00 91.75 206 PHE A C 1
ATOM 1557 O O . PHE A 1 206 ? 16.520 4.727 -38.759 1.00 91.75 206 PHE A O 1
ATOM 1564 N N . ASP A 1 207 ? 18.303 5.964 -39.316 1.00 90.44 207 ASP A N 1
ATOM 1565 C CA . ASP A 1 207 ? 19.266 4.971 -38.830 1.00 90.44 207 ASP A CA 1
ATOM 1566 C C . ASP A 1 207 ? 19.234 4.853 -37.300 1.00 90.44 207 ASP A C 1
ATOM 1568 O O . ASP A 1 207 ? 19.220 3.739 -36.777 1.00 90.44 207 ASP A O 1
ATOM 1572 N N . LEU A 1 208 ? 19.084 5.970 -36.577 1.00 92.19 208 LEU A N 1
ATOM 1573 C CA . LEU A 1 208 ? 18.823 5.973 -35.137 1.00 92.19 208 LEU A CA 1
ATOM 1574 C C . LEU A 1 208 ? 17.525 5.223 -34.801 1.00 92.19 208 LEU A C 1
ATOM 1576 O O . LEU A 1 208 ? 17.549 4.291 -33.997 1.00 92.19 208 LEU A O 1
ATOM 1580 N N . PHE A 1 209 ? 16.405 5.583 -35.439 1.00 94.19 209 PHE A N 1
ATOM 1581 C CA . PHE A 1 209 ? 15.113 4.928 -35.216 1.00 94.19 209 PHE A CA 1
ATOM 1582 C C . PHE A 1 209 ? 15.185 3.424 -35.501 1.00 94.19 209 PHE A C 1
ATOM 1584 O O . PHE A 1 209 ? 14.788 2.624 -34.661 1.00 94.19 209 PHE A O 1
ATOM 1591 N N . SER A 1 210 ? 15.724 3.017 -36.652 1.00 92.56 210 SER A N 1
ATOM 1592 C CA . SER A 1 210 ? 15.776 1.607 -37.050 1.00 92.56 210 SER A CA 1
ATOM 1593 C C . SER A 1 210 ? 16.752 0.778 -36.204 1.00 92.56 210 SER A C 1
ATOM 1595 O O . SER A 1 210 ? 16.446 -0.378 -35.906 1.00 92.56 210 SER A O 1
ATOM 1597 N N . ASN A 1 211 ? 17.862 1.359 -35.731 1.00 90.62 211 ASN A N 1
ATOM 1598 C CA . ASN A 1 211 ? 18.755 0.714 -34.764 1.00 90.62 211 ASN A CA 1
ATOM 1599 C C . ASN A 1 211 ? 18.080 0.538 -33.390 1.00 90.62 211 ASN A C 1
ATOM 1601 O O . ASN A 1 211 ? 18.150 -0.549 -32.815 1.00 90.62 211 ASN A O 1
ATOM 1605 N N . MET A 1 212 ? 17.388 1.561 -32.873 1.00 93.19 212 MET A N 1
ATOM 1606 C CA . MET A 1 212 ? 16.669 1.470 -31.592 1.00 93.19 212 MET A CA 1
ATOM 1607 C C . MET A 1 212 ? 15.448 0.540 -31.671 1.00 93.19 212 MET A C 1
ATOM 1609 O O . MET A 1 212 ? 15.198 -0.219 -30.738 1.00 93.19 212 MET A O 1
ATOM 1613 N N . TYR A 1 213 ? 14.738 0.528 -32.801 1.00 92.62 213 TYR A N 1
ATOM 1614 C CA . TYR A 1 213 ? 13.608 -0.366 -33.071 1.00 92.62 213 TYR A CA 1
ATOM 1615 C C . TYR A 1 213 ? 14.051 -1.828 -33.180 1.00 92.62 213 TYR A C 1
ATOM 1617 O O . TYR A 1 213 ? 13.410 -2.727 -32.630 1.00 92.62 213 TYR A O 1
ATOM 1625 N N . LEU A 1 214 ? 15.197 -2.079 -33.826 1.00 89.19 214 LEU A N 1
ATOM 1626 C CA . LEU A 1 214 ? 15.819 -3.398 -33.817 1.00 89.19 214 LEU A CA 1
ATOM 1627 C C . LEU A 1 214 ? 16.240 -3.794 -32.395 1.00 89.19 214 LEU A C 1
ATOM 1629 O O . LEU A 1 214 ? 15.905 -4.894 -31.967 1.00 89.19 214 LEU A O 1
ATOM 1633 N N . ALA A 1 215 ? 16.905 -2.907 -31.645 1.00 86.56 215 ALA A N 1
ATOM 1634 C CA . ALA A 1 215 ? 17.323 -3.172 -30.266 1.00 86.56 215 ALA A CA 1
ATOM 1635 C C . ALA A 1 215 ? 16.140 -3.503 -29.338 1.00 86.56 215 ALA A C 1
ATOM 1637 O O . ALA A 1 215 ? 16.211 -4.474 -28.587 1.00 86.56 215 ALA A O 1
ATOM 1638 N N . GLY A 1 216 ? 15.036 -2.757 -29.441 1.00 87.44 216 GLY A N 1
ATOM 1639 C CA . GLY A 1 216 ? 13.792 -3.025 -28.714 1.00 87.44 216 GLY A CA 1
ATOM 1640 C C . GLY A 1 216 ? 13.097 -4.327 -29.126 1.00 87.44 216 GLY A C 1
ATOM 1641 O O . GLY A 1 216 ? 12.379 -4.916 -28.323 1.00 87.44 216 GLY A O 1
ATOM 1642 N N . THR A 1 217 ? 13.330 -4.804 -30.354 1.00 87.69 217 THR A N 1
ATOM 1643 C CA . THR A 1 217 ? 12.785 -6.074 -30.861 1.00 87.69 217 THR A CA 1
ATOM 1644 C C . THR A 1 217 ? 13.593 -7.289 -30.404 1.00 87.69 217 THR A C 1
ATOM 1646 O O . THR A 1 217 ? 13.011 -8.307 -30.041 1.00 87.69 217 THR A O 1
ATOM 1649 N N . ILE A 1 218 ? 14.929 -7.218 -30.456 1.00 79.69 218 ILE A N 1
ATOM 1650 C CA . ILE A 1 218 ? 15.798 -8.395 -30.260 1.00 79.69 218 ILE A CA 1
ATOM 1651 C C . ILE A 1 218 ? 16.293 -8.579 -28.827 1.00 79.69 218 ILE A C 1
ATOM 1653 O O . ILE A 1 218 ? 17.042 -9.522 -28.580 1.00 79.69 218 ILE A O 1
ATOM 1657 N N . ILE A 1 219 ? 15.938 -7.697 -27.889 1.00 77.00 219 ILE A N 1
ATOM 1658 C CA . ILE A 1 219 ? 16.447 -7.796 -26.521 1.00 77.00 219 ILE A CA 1
ATOM 1659 C C . ILE A 1 219 ? 15.791 -8.915 -25.698 1.00 77.00 219 ILE A C 1
ATOM 1661 O O . ILE A 1 219 ? 14.580 -9.113 -25.674 1.00 77.00 219 ILE A O 1
ATOM 1665 N N . PHE A 1 220 ? 16.641 -9.588 -24.932 1.00 68.19 220 PHE A N 1
ATOM 1666 C CA . PHE A 1 220 ? 16.357 -10.618 -23.941 1.00 68.19 220 PHE A CA 1
ATOM 1667 C C . PHE A 1 220 ? 17.204 -10.341 -22.683 1.00 68.19 220 PHE A C 1
ATOM 1669 O O . PHE A 1 220 ? 18.145 -9.551 -22.718 1.00 68.19 220 PHE A O 1
ATOM 1676 N N . GLY A 1 221 ? 16.891 -10.980 -21.552 1.00 59.59 221 GLY A N 1
ATOM 1677 C CA . GLY A 1 221 ? 17.724 -10.907 -20.335 1.00 59.59 221 GLY A CA 1
ATOM 1678 C C . GLY A 1 221 ? 17.664 -9.585 -19.547 1.00 59.59 221 GLY A C 1
ATOM 1679 O O . GLY A 1 221 ? 18.240 -9.495 -18.466 1.00 59.59 221 GLY A O 1
ATOM 1680 N N . GLY A 1 222 ? 16.925 -8.583 -20.031 1.00 65.56 222 GLY A N 1
ATOM 1681 C CA . GLY A 1 222 ? 16.690 -7.316 -19.336 1.00 65.56 222 GLY A CA 1
ATOM 1682 C C . GLY A 1 222 ? 17.705 -6.216 -19.660 1.00 65.56 222 GLY A C 1
ATOM 1683 O O . GLY A 1 222 ? 18.539 -6.337 -20.553 1.00 65.56 222 GLY A O 1
ATOM 1684 N N . GLY A 1 223 ? 17.604 -5.108 -18.922 1.00 64.88 223 GLY A N 1
ATOM 1685 C CA . GLY A 1 223 ? 18.317 -3.857 -19.199 1.00 64.88 223 GLY A CA 1
ATOM 1686 C C . GLY A 1 223 ? 19.837 -3.955 -19.428 1.00 64.88 223 GLY A C 1
ATOM 1687 O O . GLY A 1 223 ? 20.319 -3.309 -20.354 1.00 64.88 223 GLY A O 1
ATOM 1688 N N . PRO A 1 224 ? 20.613 -4.741 -18.657 1.00 62.62 224 PRO A N 1
ATOM 1689 C CA . PRO A 1 224 ? 22.070 -4.782 -18.811 1.00 62.62 224 PRO A CA 1
ATOM 1690 C C . PRO A 1 224 ? 22.567 -5.297 -20.168 1.00 62.62 224 PRO A C 1
ATOM 1692 O O . PRO A 1 224 ? 23.587 -4.832 -20.673 1.00 62.62 224 PRO A O 1
ATOM 1695 N N . VAL A 1 225 ? 21.827 -6.220 -20.787 1.00 67.06 225 VAL A N 1
ATOM 1696 C CA . VAL A 1 225 ? 22.201 -6.845 -22.067 1.00 67.06 225 VAL A CA 1
ATOM 1697 C C . VAL A 1 225 ? 22.064 -5.866 -23.240 1.00 67.06 225 VAL A C 1
ATOM 1699 O O . VAL A 1 225 ? 22.726 -6.028 -24.263 1.00 67.06 225 VAL A O 1
ATOM 1702 N N . VAL A 1 226 ? 21.271 -4.795 -23.088 1.00 77.81 226 VAL A N 1
ATOM 1703 C CA . VAL A 1 226 ? 21.139 -3.756 -24.123 1.00 77.81 226 VAL A CA 1
ATOM 1704 C C . VAL A 1 226 ? 22.420 -2.945 -24.293 1.00 77.81 226 VAL A C 1
ATOM 1706 O O . VAL A 1 226 ? 22.641 -2.385 -25.358 1.00 77.81 226 VAL A O 1
ATOM 1709 N N . ILE A 1 227 ? 23.258 -2.838 -23.259 1.00 78.94 227 ILE A N 1
ATOM 1710 C CA . ILE A 1 227 ? 24.326 -1.833 -23.225 1.00 78.94 227 ILE A CA 1
ATOM 1711 C C . ILE A 1 227 ? 25.385 -2.100 -24.313 1.00 78.94 227 ILE A C 1
ATOM 1713 O O . ILE A 1 227 ? 25.626 -1.189 -25.108 1.00 78.94 227 ILE A O 1
ATOM 1717 N N . PRO A 1 228 ? 25.958 -3.315 -24.464 1.00 73.56 228 PRO A N 1
ATOM 1718 C CA . PRO A 1 228 ? 26.875 -3.596 -25.573 1.00 73.56 228 PRO A CA 1
ATOM 1719 C C . PRO A 1 228 ? 26.222 -3.400 -26.951 1.00 73.56 228 PRO A C 1
ATOM 1721 O O . PRO A 1 228 ? 26.857 -2.884 -27.867 1.00 73.56 228 PRO A O 1
ATOM 1724 N N . LEU A 1 229 ? 24.932 -3.734 -27.082 1.00 78.56 229 LEU A N 1
ATOM 1725 C CA . LEU A 1 229 ? 24.171 -3.573 -28.323 1.00 78.56 229 LEU A CA 1
ATOM 1726 C C . LEU A 1 229 ? 24.006 -2.095 -28.714 1.00 78.56 229 LEU A C 1
ATOM 1728 O O . LEU A 1 229 ? 24.243 -1.728 -29.861 1.00 78.56 229 LEU A O 1
ATOM 1732 N N . LEU A 1 230 ? 23.643 -1.231 -27.759 1.00 87.31 230 LEU A N 1
ATOM 1733 C CA . LEU A 1 230 ? 23.555 0.211 -27.995 1.00 87.31 230 LEU A CA 1
ATOM 1734 C C . LEU A 1 230 ? 24.926 0.789 -28.352 1.00 87.31 230 LEU A C 1
ATOM 1736 O O . LEU A 1 230 ? 24.996 1.625 -29.249 1.00 87.31 230 LEU A O 1
ATOM 1740 N N . ARG A 1 231 ? 26.013 0.317 -27.721 1.00 83.31 231 ARG A N 1
ATOM 1741 C CA . ARG A 1 231 ? 27.382 0.736 -28.062 1.00 83.31 231 ARG A CA 1
ATOM 1742 C C . ARG A 1 231 ? 27.699 0.439 -29.530 1.00 83.31 231 ARG A C 1
ATOM 1744 O O . ARG A 1 231 ? 28.083 1.357 -30.250 1.00 83.31 231 ARG A O 1
ATOM 1751 N N . ALA A 1 232 ? 27.437 -0.779 -29.999 1.00 81.31 232 ALA A N 1
ATOM 1752 C CA . ALA A 1 232 ? 27.614 -1.139 -31.409 1.00 81.31 232 ALA A CA 1
ATOM 1753 C C . ALA A 1 232 ? 26.723 -0.317 -32.365 1.00 81.31 232 ALA A C 1
ATOM 1755 O O . ALA A 1 232 ? 27.073 -0.084 -33.516 1.00 81.31 232 ALA A O 1
ATOM 1756 N N . TYR A 1 233 ? 25.568 0.164 -31.900 1.00 86.69 233 TYR A N 1
ATOM 1757 C CA . TYR A 1 233 ? 24.608 0.897 -32.732 1.00 86.69 233 TYR A CA 1
ATOM 1758 C C . TYR A 1 233 ? 24.765 2.421 -32.749 1.00 86.69 233 TYR A C 1
ATOM 1760 O O . TYR A 1 233 ? 24.179 3.047 -33.633 1.00 86.69 233 TYR A O 1
ATOM 1768 N N . VAL A 1 234 ? 25.507 3.026 -31.811 1.00 89.31 234 VAL A N 1
ATOM 1769 C CA . VAL A 1 234 ? 25.722 4.491 -31.774 1.00 89.31 234 VAL A CA 1
ATOM 1770 C C . VAL A 1 234 ? 27.184 4.917 -31.626 1.00 89.31 234 VAL A C 1
ATOM 1772 O O . VAL A 1 234 ? 27.520 6.032 -32.017 1.00 89.31 234 VAL A O 1
ATOM 1775 N N . VAL A 1 235 ? 28.060 4.060 -31.091 1.00 86.12 235 VAL A N 1
ATOM 1776 C CA . VAL A 1 235 ? 29.484 4.376 -30.877 1.00 86.12 235 VAL A CA 1
ATOM 1777 C C . VAL A 1 235 ? 30.349 3.881 -32.032 1.00 86.12 235 VAL A C 1
ATOM 1779 O O . VAL A 1 235 ? 31.162 4.651 -32.534 1.00 86.12 235 VAL A O 1
ATOM 1782 N N . GLU A 1 236 ? 30.154 2.649 -32.515 1.00 82.88 236 GLU A N 1
ATOM 1783 C CA . GLU A 1 236 ? 30.882 2.147 -33.699 1.00 82.88 236 GLU A CA 1
ATOM 1784 C C . GLU A 1 236 ? 30.611 2.976 -34.975 1.00 82.88 236 GLU A C 1
ATOM 1786 O O . GLU A 1 236 ? 31.570 3.272 -35.686 1.00 82.88 236 GLU A O 1
ATOM 1791 N N . PRO A 1 237 ? 29.377 3.458 -35.251 1.00 85.00 237 PRO A N 1
ATOM 1792 C CA . PRO A 1 237 ? 29.117 4.392 -36.352 1.00 85.00 237 PRO A CA 1
ATOM 1793 C C . PRO A 1 237 ? 29.626 5.826 -36.109 1.00 85.00 237 PRO A C 1
ATOM 1795 O O . PRO A 1 237 ? 29.450 6.685 -36.972 1.00 85.00 237 PRO A O 1
ATOM 1798 N N . GLY A 1 238 ? 30.198 6.116 -34.934 1.00 85.38 238 GLY A N 1
ATOM 1799 C CA . GLY A 1 238 ? 30.753 7.426 -34.580 1.00 85.38 238 GLY A CA 1
ATOM 1800 C C . GLY A 1 238 ? 29.737 8.508 -34.189 1.00 85.38 238 GLY A C 1
ATOM 1801 O O . GLY A 1 238 ? 30.109 9.677 -34.133 1.00 85.38 238 GLY A O 1
ATOM 1802 N N . TRP A 1 239 ? 28.470 8.168 -33.918 1.00 89.81 239 TRP A N 1
ATOM 1803 C CA . TRP A 1 239 ? 27.436 9.159 -33.566 1.00 89.81 239 TRP A CA 1
ATOM 1804 C C . TRP A 1 239 ? 27.555 9.669 -32.123 1.00 89.81 239 TRP A C 1
ATOM 1806 O O . TRP A 1 239 ? 27.200 10.809 -31.835 1.00 89.81 239 TRP A O 1
ATOM 1816 N N . VAL A 1 240 ? 28.040 8.823 -31.211 1.00 89.81 240 VAL A N 1
ATOM 1817 C CA . VAL A 1 240 ? 28.285 9.141 -29.797 1.00 89.81 240 VAL A CA 1
ATOM 1818 C C . VAL A 1 240 ? 29.693 8.679 -29.439 1.00 89.81 240 VAL A C 1
ATOM 1820 O O . VAL A 1 240 ? 30.091 7.573 -29.800 1.00 89.81 240 VAL A O 1
ATOM 1823 N N . THR A 1 241 ? 30.468 9.494 -28.719 1.00 85.50 241 THR A N 1
ATOM 1824 C CA . THR A 1 241 ? 31.830 9.087 -28.340 1.00 85.50 241 THR A CA 1
ATOM 1825 C C . THR A 1 241 ? 31.799 7.960 -27.292 1.00 85.50 241 THR A C 1
ATOM 1827 O O . THR A 1 241 ? 30.884 7.924 -26.462 1.00 85.50 241 THR A O 1
ATOM 1830 N N . PRO A 1 242 ? 32.803 7.058 -27.245 1.00 78.50 242 PRO A N 1
ATOM 1831 C CA . PRO A 1 242 ? 32.862 6.014 -26.217 1.00 78.50 242 PRO A CA 1
ATOM 1832 C C . PRO A 1 242 ? 32.863 6.579 -24.784 1.00 78.50 242 PRO A C 1
ATOM 1834 O O . PRO A 1 242 ? 32.284 5.981 -23.878 1.00 78.50 242 PRO A O 1
ATOM 1837 N N . ARG A 1 243 ? 33.456 7.768 -24.596 1.00 76.38 243 ARG A N 1
ATOM 1838 C CA . ARG A 1 243 ? 33.463 8.517 -23.333 1.00 76.38 243 ARG A CA 1
ATOM 1839 C C . ARG A 1 243 ? 32.057 8.954 -22.928 1.00 76.38 243 ARG A C 1
ATOM 1841 O O . ARG A 1 243 ? 31.642 8.691 -21.804 1.00 76.38 243 ARG A O 1
ATOM 1848 N N . ASP A 1 244 ? 31.328 9.612 -23.827 1.00 83.75 244 ASP A N 1
ATOM 1849 C CA . ASP A 1 244 ? 29.999 10.160 -23.521 1.00 83.75 244 ASP A CA 1
ATOM 1850 C C . ASP A 1 244 ? 28.966 9.031 -23.351 1.00 83.75 244 ASP A C 1
ATOM 1852 O O . ASP A 1 244 ? 28.066 9.118 -22.518 1.00 83.75 244 ASP A O 1
ATOM 1856 N N . PHE A 1 245 ? 29.166 7.909 -24.050 1.00 84.81 245 PHE A N 1
ATOM 1857 C CA . PHE A 1 245 ? 28.445 6.664 -23.806 1.00 84.81 245 PHE A CA 1
ATOM 1858 C C . PHE A 1 245 ? 28.652 6.147 -22.370 1.00 84.81 245 PHE A C 1
ATOM 1860 O O . PHE A 1 245 ? 27.677 5.903 -21.661 1.00 84.81 245 PHE A O 1
ATOM 1867 N N . LEU A 1 246 ? 29.902 6.004 -21.910 1.00 76.25 246 LEU A N 1
ATOM 1868 C CA . LEU A 1 246 ? 30.193 5.503 -20.558 1.00 76.25 246 LEU A CA 1
ATOM 1869 C C . LEU A 1 246 ? 29.753 6.487 -19.456 1.00 76.25 246 LEU A C 1
ATOM 1871 O O . LEU A 1 246 ? 29.229 6.053 -18.433 1.00 76.25 246 LEU A O 1
ATOM 1875 N N . LEU A 1 247 ? 29.858 7.799 -19.695 1.00 77.19 247 LEU A N 1
ATOM 1876 C CA . LEU A 1 247 ? 29.278 8.838 -18.832 1.00 77.19 247 LEU A CA 1
ATOM 1877 C C . LEU A 1 247 ? 27.758 8.675 -18.681 1.00 77.19 247 LEU A C 1
ATOM 1879 O O . LEU A 1 247 ? 27.243 8.638 -17.564 1.00 77.19 247 LEU A O 1
ATOM 1883 N N . GLY A 1 248 ? 27.035 8.545 -19.797 1.00 81.50 248 GLY A N 1
ATOM 1884 C CA . GLY A 1 248 ? 25.586 8.339 -19.792 1.00 81.50 248 GLY A CA 1
ATOM 1885 C C . GLY A 1 248 ? 25.159 7.048 -19.101 1.00 81.50 248 GLY A C 1
ATOM 1886 O O . GLY A 1 248 ? 24.166 7.041 -18.374 1.00 81.50 248 GLY A O 1
ATOM 1887 N N . LEU A 1 249 ? 25.932 5.973 -19.280 1.00 78.69 249 LEU A N 1
ATOM 1888 C CA . LEU A 1 249 ? 25.718 4.703 -18.595 1.00 78.69 249 LEU A CA 1
ATOM 1889 C C . LEU A 1 249 ? 25.839 4.860 -17.073 1.00 78.69 249 LEU A C 1
ATOM 1891 O O . LEU A 1 249 ? 24.920 4.474 -16.350 1.00 78.69 249 LEU A O 1
ATOM 1895 N N . ALA A 1 250 ? 26.936 5.455 -16.597 1.00 71.12 250 ALA A N 1
ATOM 1896 C CA . ALA A 1 250 ? 27.187 5.679 -15.175 1.00 71.12 250 ALA A CA 1
ATOM 1897 C C . ALA A 1 250 ? 26.103 6.563 -14.529 1.00 71.12 250 ALA A C 1
ATOM 1899 O O . ALA A 1 250 ? 25.632 6.265 -13.431 1.00 71.12 250 ALA A O 1
ATOM 1900 N N . ILE A 1 251 ? 25.647 7.608 -15.233 1.00 75.75 251 ILE A N 1
ATOM 1901 C CA . ILE A 1 251 ? 24.530 8.453 -14.786 1.00 75.75 251 ILE A CA 1
ATOM 1902 C C . ILE A 1 251 ? 23.239 7.633 -14.691 1.00 75.75 251 ILE A C 1
ATOM 1904 O O . ILE A 1 251 ? 22.576 7.650 -13.659 1.00 75.75 251 ILE A O 1
ATOM 1908 N N . ILE A 1 252 ? 22.859 6.897 -15.737 1.00 79.44 252 ILE A N 1
ATOM 1909 C CA . ILE A 1 252 ? 21.533 6.263 -15.794 1.00 79.44 252 ILE A CA 1
ATOM 1910 C C . ILE A 1 252 ? 21.390 5.089 -14.830 1.00 79.44 252 ILE A C 1
ATOM 1912 O O . ILE A 1 252 ? 20.296 4.878 -14.319 1.00 79.44 252 ILE A O 1
ATOM 1916 N N . GLN A 1 253 ? 22.473 4.384 -14.505 1.00 72.50 253 GLN A N 1
ATOM 1917 C CA . GLN A 1 253 ? 22.448 3.332 -13.482 1.00 72.50 253 GLN A CA 1
ATOM 1918 C C . GLN A 1 253 ? 22.238 3.893 -12.061 1.00 72.50 253 GLN A C 1
ATOM 1920 O O . GLN A 1 253 ? 21.741 3.181 -11.190 1.00 72.50 253 GLN A O 1
ATOM 1925 N N . ALA A 1 254 ? 22.553 5.174 -11.824 1.00 67.62 254 ALA A N 1
ATOM 1926 C CA . ALA A 1 254 ? 22.246 5.862 -10.569 1.00 67.62 254 ALA A CA 1
ATOM 1927 C C . ALA A 1 254 ? 20.796 6.392 -10.497 1.00 67.62 254 ALA A C 1
ATOM 1929 O O . ALA A 1 254 ? 20.315 6.711 -9.408 1.00 67.62 254 ALA A O 1
ATOM 1930 N N . PHE A 1 255 ? 20.082 6.484 -11.627 1.00 69.38 255 PHE A N 1
ATOM 1931 C CA . PHE A 1 255 ? 18.701 6.977 -11.684 1.00 69.38 255 PHE A CA 1
ATOM 1932 C C . PHE A 1 255 ? 17.676 5.828 -11.653 1.00 69.38 255 PHE A C 1
ATOM 1934 O O . PHE A 1 255 ? 17.874 4.784 -12.273 1.00 69.38 255 PHE A O 1
ATOM 1941 N N . PRO A 1 256 ? 16.519 6.009 -10.989 1.00 61.41 256 PRO A N 1
ATOM 1942 C CA . PRO A 1 256 ? 15.481 4.989 -10.960 1.00 61.41 256 PRO A CA 1
ATOM 1943 C C . PRO A 1 256 ? 14.749 4.894 -12.305 1.00 61.41 256 PRO A C 1
ATOM 1945 O O . PRO A 1 256 ? 14.058 5.820 -12.728 1.00 61.41 256 PRO A O 1
ATOM 1948 N N . GLY A 1 257 ? 14.836 3.738 -12.959 1.00 69.44 257 GLY A N 1
ATOM 1949 C CA . GLY A 1 257 ? 14.102 3.458 -14.191 1.00 69.44 257 GLY A CA 1
ATOM 1950 C C . GLY A 1 257 ? 14.562 2.168 -14.870 1.00 69.44 257 GLY A C 1
ATOM 1951 O O . GLY A 1 257 ? 15.468 1.498 -14.379 1.00 69.44 257 GLY A O 1
ATOM 1952 N N . PRO A 1 258 ? 13.947 1.789 -16.001 1.00 76.56 258 PRO A N 1
ATOM 1953 C CA . PRO A 1 258 ? 14.496 0.747 -16.856 1.00 76.56 258 PRO A CA 1
ATOM 1954 C C . PRO A 1 258 ? 15.766 1.254 -17.555 1.00 76.56 258 PRO A C 1
ATOM 1956 O O . PRO A 1 258 ? 15.764 2.349 -18.115 1.00 76.56 258 PRO A O 1
ATOM 1959 N N . ASN A 1 259 ? 16.817 0.430 -17.639 1.00 76.62 259 ASN A N 1
ATOM 1960 C CA . ASN A 1 259 ? 18.069 0.795 -18.328 1.00 76.62 259 ASN A CA 1
ATOM 1961 C C . ASN A 1 259 ? 17.848 1.144 -19.816 1.00 76.62 259 ASN A C 1
ATOM 1963 O O . ASN A 1 259 ? 18.671 1.822 -20.420 1.00 76.62 259 ASN A O 1
ATOM 1967 N N . PHE A 1 260 ? 16.711 0.744 -20.400 1.00 82.75 260 PHE A N 1
ATOM 1968 C CA . PHE A 1 260 ? 16.234 1.198 -21.711 1.00 82.75 260 PHE A CA 1
ATOM 1969 C C . PHE A 1 260 ? 16.165 2.723 -21.861 1.00 82.75 260 PHE A C 1
ATOM 1971 O O . PHE A 1 260 ? 16.351 3.221 -22.971 1.00 82.75 260 PHE A O 1
ATOM 1978 N N . ASN A 1 261 ? 15.991 3.472 -20.765 1.00 86.81 261 ASN A N 1
ATOM 1979 C CA . ASN A 1 261 ? 16.080 4.935 -20.749 1.00 86.81 261 ASN A CA 1
ATOM 1980 C C . ASN A 1 261 ? 17.432 5.452 -21.282 1.00 86.81 261 ASN A C 1
ATOM 1982 O O . ASN A 1 261 ? 17.512 6.580 -21.759 1.00 86.81 261 ASN A O 1
ATOM 1986 N N . PHE A 1 262 ? 18.484 4.627 -21.286 1.00 89.00 262 PHE A N 1
ATOM 1987 C CA . PHE A 1 262 ? 19.770 4.972 -21.891 1.00 89.00 262 PHE A CA 1
ATOM 1988 C C . PHE A 1 262 ? 19.683 5.224 -23.399 1.00 89.00 262 PHE A C 1
ATOM 1990 O O . PHE A 1 262 ? 20.339 6.133 -23.897 1.00 89.00 262 PHE A O 1
ATOM 1997 N N . SER A 1 263 ? 18.796 4.536 -24.121 1.00 91.00 263 SER A N 1
ATOM 1998 C CA . SER A 1 263 ? 18.536 4.841 -25.538 1.00 91.00 263 SER A CA 1
ATOM 1999 C C . SER A 1 263 ? 18.022 6.268 -25.766 1.00 91.00 263 SER A C 1
ATOM 2001 O O . SER A 1 263 ? 18.339 6.873 -26.786 1.00 91.00 263 SER A O 1
ATOM 2003 N N . VAL A 1 264 ? 17.272 6.828 -24.809 1.00 92.62 264 VAL A N 1
ATOM 2004 C CA . VAL A 1 264 ? 16.706 8.186 -24.863 1.00 92.62 264 VAL A CA 1
ATOM 2005 C C . VAL A 1 264 ? 17.828 9.219 -24.763 1.00 92.62 264 VAL A C 1
ATOM 2007 O O . VAL A 1 264 ? 17.902 10.141 -25.573 1.00 92.62 264 VAL A O 1
ATOM 2010 N N . TYR A 1 265 ? 18.757 9.012 -23.826 1.00 92.56 265 TYR A N 1
ATOM 2011 C CA . TYR A 1 265 ? 19.981 9.806 -23.702 1.00 92.56 265 TYR A CA 1
ATOM 2012 C C . TYR A 1 265 ? 20.866 9.698 -24.953 1.00 92.56 265 TYR A C 1
ATOM 2014 O O . TYR A 1 265 ? 21.280 10.712 -25.512 1.00 92.56 265 TYR A O 1
ATOM 2022 N N . LEU A 1 266 ? 21.106 8.477 -25.443 1.00 93.19 266 LEU A N 1
ATOM 2023 C CA . LEU A 1 266 ? 21.913 8.254 -26.644 1.00 93.19 266 LEU A CA 1
ATOM 2024 C C . LEU A 1 266 ? 21.254 8.832 -27.904 1.00 93.19 266 LEU A C 1
ATOM 2026 O O . LEU A 1 266 ? 21.961 9.322 -28.775 1.00 93.19 266 LEU A O 1
ATOM 2030 N N . GLY A 1 267 ? 19.921 8.843 -27.987 1.00 93.44 267 GLY A N 1
ATOM 2031 C CA . GLY A 1 267 ? 19.176 9.494 -29.066 1.00 93.44 267 GLY A CA 1
ATOM 2032 C C . GLY A 1 267 ? 19.303 11.014 -29.053 1.00 93.44 267 GLY A C 1
ATOM 2033 O O . GLY A 1 267 ? 19.455 11.626 -30.109 1.00 93.44 267 GLY A O 1
ATOM 2034 N N . ALA A 1 268 ? 19.300 11.621 -27.863 1.00 93.75 268 ALA A N 1
ATOM 2035 C CA . ALA A 1 268 ? 19.571 13.046 -27.705 1.00 93.75 268 ALA A CA 1
ATOM 2036 C C . ALA A 1 268 ? 21.001 13.408 -28.139 1.00 93.75 268 ALA A C 1
ATOM 2038 O O . ALA A 1 268 ? 21.182 14.404 -28.837 1.00 93.75 268 ALA A O 1
ATOM 2039 N N . LEU A 1 269 ? 22.001 12.596 -27.768 1.00 92.50 269 LEU A N 1
ATOM 2040 C CA . LEU A 1 269 ? 23.398 12.817 -28.159 1.00 92.50 269 LEU A CA 1
ATOM 2041 C C . LEU A 1 269 ? 23.663 12.556 -29.645 1.00 92.50 269 LEU A C 1
ATOM 2043 O O . LEU A 1 269 ? 24.319 13.374 -30.283 1.00 92.50 269 LEU A O 1
ATOM 2047 N N . ALA A 1 270 ? 23.141 11.466 -30.212 1.00 91.94 270 ALA A N 1
ATOM 2048 C CA . ALA A 1 270 ? 23.392 11.087 -31.604 1.00 91.94 270 ALA A CA 1
ATOM 2049 C C . ALA A 1 270 ? 22.938 12.162 -32.608 1.00 91.94 270 ALA A C 1
ATOM 2051 O O . ALA A 1 270 ? 23.509 12.274 -33.687 1.00 91.94 270 ALA A O 1
ATOM 2052 N N . LEU A 1 271 ? 21.932 12.969 -32.252 1.00 91.44 271 LEU A N 1
ATOM 2053 C CA . LEU A 1 271 ? 21.451 14.088 -33.066 1.00 91.44 271 LEU A CA 1
ATOM 2054 C C . LEU A 1 271 ? 22.008 15.459 -32.640 1.00 91.44 271 LEU A C 1
ATOM 2056 O O . LEU A 1 271 ? 21.781 16.434 -33.353 1.00 91.44 271 LEU A O 1
ATOM 2060 N N . ALA A 1 272 ? 22.779 15.553 -31.550 1.00 87.50 272 ALA A N 1
ATOM 2061 C CA . ALA A 1 272 ? 23.333 16.818 -31.047 1.00 87.50 272 ALA A CA 1
ATOM 2062 C C . ALA A 1 272 ? 24.364 17.472 -31.988 1.00 87.50 272 ALA A C 1
ATOM 2064 O O . ALA A 1 272 ? 24.601 18.674 -31.900 1.00 87.50 272 ALA A O 1
ATOM 2065 N N . SER A 1 273 ? 24.959 16.699 -32.899 1.00 80.06 273 SER A N 1
ATOM 2066 C CA . SER A 1 273 ? 25.845 17.176 -33.970 1.00 80.06 273 SER A CA 1
ATOM 2067 C C . SER A 1 273 ? 25.098 17.667 -35.222 1.00 80.06 273 SER A C 1
ATOM 2069 O O . SER A 1 273 ? 25.730 18.096 -36.186 1.00 80.06 273 SER A O 1
ATOM 2071 N N . THR A 1 274 ? 23.762 17.607 -35.230 1.00 84.81 274 THR A N 1
ATOM 2072 C CA . THR A 1 274 ? 22.910 17.993 -36.365 1.00 84.81 274 THR A CA 1
ATOM 2073 C C . THR A 1 274 ? 22.081 19.244 -36.064 1.00 84.81 274 THR A C 1
ATOM 2075 O O . THR A 1 274 ? 21.991 19.693 -34.926 1.00 84.81 274 THR A O 1
ATOM 2078 N N . SER A 1 275 ? 21.415 19.795 -37.081 1.00 84.62 275 SER A N 1
ATOM 2079 C CA . SER A 1 275 ? 20.448 20.893 -36.927 1.00 84.62 275 SER A CA 1
ATOM 2080 C C . SER A 1 275 ? 19.089 20.465 -36.342 1.00 84.62 275 SER A C 1
ATOM 2082 O O . SER A 1 275 ? 18.186 21.292 -36.222 1.00 84.62 275 SER A O 1
ATOM 2084 N N . ILE A 1 276 ? 18.914 19.185 -35.994 1.00 87.31 276 ILE A N 1
ATOM 2085 C CA . ILE A 1 276 ? 17.669 18.635 -35.446 1.00 87.31 276 ILE A CA 1
ATOM 2086 C C . ILE A 1 276 ? 17.675 18.789 -33.912 1.00 87.31 276 ILE A C 1
ATOM 2088 O O . ILE A 1 276 ? 18.680 18.466 -33.279 1.00 87.31 276 ILE A O 1
ATOM 2092 N N . PRO A 1 277 ? 16.570 19.223 -33.271 1.00 89.56 277 PRO A N 1
ATOM 2093 C CA . PRO A 1 277 ? 16.510 19.342 -31.815 1.00 89.56 277 PRO A CA 1
ATOM 2094 C C . PRO A 1 277 ? 16.816 18.021 -31.093 1.00 89.56 277 PRO A C 1
ATOM 2096 O O . PRO A 1 277 ? 16.204 16.991 -31.377 1.00 89.56 277 PRO A O 1
ATOM 2099 N N . THR A 1 278 ? 17.681 18.058 -30.079 1.00 91.12 278 THR A N 1
ATOM 2100 C CA . THR A 1 278 ? 18.046 16.879 -29.264 1.00 91.12 278 THR A CA 1
ATOM 2101 C C . THR A 1 278 ? 16.836 16.218 -28.590 1.00 91.12 278 THR A C 1
ATOM 2103 O O . THR A 1 278 ? 16.783 14.996 -28.460 1.00 91.12 278 THR A O 1
ATOM 2106 N N . VAL A 1 279 ? 15.809 17.005 -28.243 1.00 92.62 279 VAL A N 1
ATOM 2107 C CA . VAL A 1 279 ? 14.516 16.524 -27.718 1.00 92.62 279 VAL A CA 1
ATOM 2108 C C . VAL A 1 279 ? 13.796 15.605 -28.714 1.00 92.62 279 VAL A C 1
ATOM 2110 O O . VAL A 1 279 ? 13.190 14.616 -28.305 1.00 92.62 279 VAL A O 1
ATOM 2113 N N . PHE A 1 280 ? 13.891 15.877 -30.020 1.00 93.38 280 PHE A N 1
ATOM 2114 C CA . PHE A 1 280 ? 13.331 14.989 -31.042 1.00 93.38 280 PHE A CA 1
ATOM 2115 C C . PHE A 1 280 ? 14.074 13.649 -31.068 1.00 93.38 280 PHE A C 1
ATOM 2117 O O . PHE A 1 280 ? 13.434 12.605 -31.116 1.00 93.38 280 PHE A O 1
ATOM 2124 N N . GLY A 1 281 ? 15.406 13.663 -30.947 1.00 92.56 281 GLY A N 1
ATOM 2125 C CA . GLY A 1 281 ? 16.210 12.442 -30.837 1.00 92.56 281 GLY A CA 1
ATOM 2126 C C . GLY A 1 281 ? 15.879 11.597 -29.608 1.00 92.56 281 GLY A C 1
ATOM 2127 O O . GLY A 1 281 ? 15.739 10.379 -29.717 1.00 92.56 281 GLY A O 1
ATOM 2128 N N . ALA A 1 282 ? 15.665 12.243 -28.458 1.00 94.00 282 ALA A N 1
ATOM 2129 C CA . ALA A 1 282 ? 15.194 11.586 -27.242 1.00 94.00 282 ALA A CA 1
ATOM 2130 C C . ALA A 1 282 ? 13.838 10.886 -27.451 1.00 94.00 282 ALA A C 1
ATOM 2132 O O . ALA A 1 282 ? 13.710 9.689 -27.186 1.00 94.00 282 ALA A O 1
ATOM 2133 N N . LEU A 1 283 ? 12.837 11.610 -27.967 1.00 95.25 283 LEU A N 1
ATOM 2134 C CA . LEU A 1 283 ? 11.497 11.069 -28.227 1.00 95.25 283 LEU A CA 1
ATOM 2135 C C . LEU A 1 283 ? 11.512 9.953 -29.281 1.00 95.25 283 LEU A C 1
ATOM 2137 O O . LEU A 1 283 ? 10.810 8.954 -29.127 1.00 95.25 283 LEU A O 1
ATOM 2141 N N . LEU A 1 284 ? 12.330 10.094 -30.326 1.00 95.25 284 LEU A N 1
ATOM 2142 C CA . LEU A 1 284 ? 12.454 9.109 -31.395 1.00 95.25 284 LEU A CA 1
ATOM 2143 C C . LEU A 1 284 ? 13.044 7.791 -30.879 1.00 95.25 284 LEU A C 1
ATOM 2145 O O . LEU A 1 284 ? 12.467 6.735 -31.133 1.00 95.25 284 LEU A O 1
ATOM 2149 N N . SER A 1 285 ? 14.134 7.843 -30.104 1.00 94.75 285 SER A N 1
ATOM 2150 C CA . SER A 1 285 ? 14.709 6.654 -29.461 1.00 94.75 285 SER A CA 1
ATOM 2151 C C . SER A 1 285 ? 13.777 6.035 -28.421 1.00 94.75 285 SER A C 1
ATOM 2153 O O . SER A 1 285 ? 13.670 4.811 -28.364 1.00 94.75 285 SER A O 1
ATOM 2155 N N . TYR A 1 286 ? 13.075 6.858 -27.631 1.00 94.00 286 TYR A N 1
ATOM 2156 C CA . TYR A 1 286 ? 12.077 6.392 -26.664 1.00 94.00 286 TYR A CA 1
ATOM 2157 C C . TYR A 1 286 ? 10.988 5.559 -27.351 1.00 94.00 286 TYR A C 1
ATOM 2159 O O . TYR A 1 286 ? 10.776 4.398 -27.000 1.00 94.00 286 TYR A O 1
ATOM 2167 N N . LEU A 1 287 ? 10.337 6.119 -28.375 1.00 94.69 287 LEU A N 1
ATOM 2168 C CA . LEU A 1 287 ? 9.308 5.403 -29.126 1.00 94.69 287 LEU A CA 1
ATOM 2169 C C . LEU A 1 287 ? 9.887 4.151 -29.792 1.00 94.69 287 LEU A C 1
ATOM 2171 O O . LEU A 1 287 ? 9.308 3.076 -29.668 1.00 94.69 287 LEU A O 1
ATOM 2175 N N . ALA A 1 288 ? 11.049 4.262 -30.437 1.00 94.44 288 ALA A N 1
ATOM 2176 C CA . ALA A 1 288 ? 11.672 3.151 -31.144 1.00 94.44 288 ALA A CA 1
ATOM 2177 C C . ALA A 1 288 ? 12.000 1.955 -30.234 1.00 94.44 288 ALA A C 1
ATOM 2179 O O . ALA A 1 288 ? 11.689 0.829 -30.608 1.00 94.44 288 ALA A O 1
ATOM 2180 N N . ILE A 1 289 ? 12.591 2.167 -29.049 1.00 92.19 289 ILE A N 1
ATOM 2181 C CA . ILE A 1 289 ? 13.002 1.045 -28.190 1.00 92.19 289 ILE A CA 1
ATOM 2182 C C . ILE A 1 289 ? 11.830 0.401 -27.439 1.00 92.19 289 ILE A C 1
ATOM 2184 O O . ILE A 1 289 ? 11.822 -0.814 -27.245 1.00 92.19 289 ILE A O 1
ATOM 2188 N N . PHE A 1 290 ? 10.840 1.190 -27.003 1.00 91.31 290 PHE A N 1
ATOM 2189 C CA . PHE A 1 290 ? 9.751 0.683 -26.163 1.00 91.31 290 PHE A CA 1
ATOM 2190 C C . PHE A 1 290 ? 8.577 0.126 -26.978 1.00 91.31 290 PHE A C 1
ATOM 2192 O O . PHE A 1 290 ? 7.923 -0.817 -26.529 1.00 91.31 290 PHE A O 1
ATOM 2199 N N . PHE A 1 291 ? 8.310 0.658 -28.177 1.00 92.69 291 PHE A N 1
ATOM 2200 C CA . PHE A 1 291 ? 7.160 0.254 -28.992 1.00 92.69 291 PHE A CA 1
ATOM 2201 C C . PHE A 1 291 ? 7.144 -1.247 -29.354 1.00 92.69 291 PHE A C 1
ATOM 2203 O O . PHE A 1 291 ? 6.102 -1.864 -29.125 1.00 92.69 291 PHE A O 1
ATOM 2210 N N . PRO A 1 292 ? 8.242 -1.882 -29.830 1.00 91.88 292 PRO A N 1
ATOM 2211 C CA . PRO A 1 292 ? 8.262 -3.319 -30.125 1.00 91.88 292 PRO A CA 1
ATOM 2212 C C . PRO A 1 292 ? 7.828 -4.178 -28.935 1.00 91.88 292 PRO A C 1
ATOM 2214 O O . PRO A 1 292 ? 6.910 -4.987 -29.053 1.00 91.88 292 PRO A O 1
ATOM 2217 N N . GLY A 1 293 ? 8.445 -3.957 -27.769 1.00 87.81 293 GLY A N 1
ATOM 2218 C CA . GLY A 1 293 ? 8.171 -4.729 -26.558 1.00 87.81 293 GLY A CA 1
ATOM 2219 C C . GLY A 1 293 ? 6.747 -4.536 -26.037 1.00 87.81 293 GLY A C 1
ATOM 2220 O O . GLY A 1 293 ? 6.105 -5.512 -25.658 1.00 87.81 293 GLY A O 1
ATOM 2221 N N . ILE A 1 294 ? 6.225 -3.304 -26.063 1.00 89.56 294 ILE A N 1
ATOM 2222 C CA . ILE A 1 294 ? 4.852 -3.007 -25.624 1.00 89.56 294 ILE A CA 1
ATOM 2223 C C . ILE A 1 294 ? 3.827 -3.653 -26.565 1.00 89.56 294 ILE A C 1
ATOM 2225 O O . ILE A 1 294 ? 2.922 -4.342 -26.094 1.00 89.56 294 ILE A O 1
ATOM 2229 N N . VAL A 1 295 ? 3.974 -3.485 -27.884 1.00 91.38 295 VAL A N 1
ATOM 2230 C CA . VAL A 1 295 ? 3.034 -4.050 -28.870 1.00 91.38 295 VAL A CA 1
ATOM 2231 C C . VAL A 1 295 ? 3.054 -5.578 -28.840 1.00 91.38 295 VAL A C 1
ATOM 2233 O O . VAL A 1 295 ? 1.990 -6.198 -28.840 1.00 91.38 295 VAL A O 1
ATOM 2236 N N . LEU A 1 296 ? 4.237 -6.195 -28.740 1.00 89.25 296 LEU A N 1
ATOM 2237 C CA . LEU A 1 296 ? 4.360 -7.645 -28.596 1.00 89.25 296 LEU A CA 1
ATOM 2238 C C . LEU A 1 296 ? 3.767 -8.153 -27.279 1.00 89.25 296 LEU A C 1
ATOM 2240 O O . LEU A 1 296 ? 3.049 -9.148 -27.304 1.00 89.25 296 LEU A O 1
ATOM 2244 N N . ALA A 1 297 ? 4.011 -7.484 -26.148 1.00 87.00 297 ALA A N 1
ATOM 2245 C CA . ALA A 1 297 ? 3.450 -7.891 -24.860 1.00 87.00 297 ALA A CA 1
ATOM 2246 C C . ALA A 1 297 ? 1.913 -7.857 -24.875 1.00 87.00 297 ALA A C 1
ATOM 2248 O O . ALA A 1 297 ? 1.278 -8.853 -24.531 1.00 87.00 297 ALA A O 1
ATOM 2249 N N . VAL A 1 298 ? 1.321 -6.754 -25.347 1.00 87.81 298 VAL A N 1
ATOM 2250 C CA . VAL A 1 298 ? -0.138 -6.584 -25.468 1.00 87.81 298 VAL A CA 1
ATOM 2251 C C . VAL A 1 298 ? -0.739 -7.581 -26.468 1.00 87.81 298 VAL A C 1
ATOM 2253 O O . VAL A 1 298 ? -1.769 -8.197 -26.192 1.00 87.81 298 VAL A O 1
ATOM 2256 N N . GLY A 1 299 ? -0.080 -7.798 -27.611 1.00 88.69 299 GLY A N 1
ATOM 2257 C CA . GLY A 1 299 ? -0.507 -8.776 -28.611 1.00 88.69 299 GLY A CA 1
ATOM 2258 C C . GLY A 1 299 ? -0.495 -10.209 -28.073 1.00 88.69 299 GLY A C 1
ATOM 2259 O O . GLY A 1 299 ? -1.511 -10.907 -28.131 1.00 88.69 299 GLY A O 1
ATOM 2260 N N . VAL A 1 300 ? 0.627 -10.634 -27.482 1.00 87.19 300 VAL A N 1
ATOM 2261 C CA . VAL A 1 300 ? 0.806 -11.973 -26.894 1.00 87.19 300 VAL A CA 1
ATOM 2262 C C . VAL A 1 300 ? -0.144 -12.207 -25.721 1.00 87.19 300 VAL A C 1
ATOM 2264 O O . VAL A 1 300 ? -0.657 -13.316 -25.584 1.00 87.19 300 VAL A O 1
ATOM 2267 N N . GLN A 1 301 ? -0.440 -11.188 -24.910 1.00 85.56 301 GLN A N 1
ATOM 2268 C CA . GLN A 1 301 ? -1.354 -11.303 -23.772 1.00 85.56 301 GLN A CA 1
ATOM 2269 C C . GLN A 1 301 ? -2.741 -11.830 -24.179 1.00 85.56 301 GLN A C 1
ATOM 2271 O O . GLN A 1 301 ? -3.283 -12.685 -23.481 1.00 85.56 301 GLN A O 1
ATOM 2276 N N . SER A 1 302 ? -3.270 -11.408 -25.335 1.00 84.19 302 SER A N 1
ATOM 2277 C CA . SER A 1 302 ? -4.570 -11.876 -25.855 1.00 84.19 302 SER A CA 1
ATOM 2278 C C . SER A 1 302 ? -4.618 -13.384 -26.162 1.00 84.19 302 SER A C 1
ATOM 2280 O O . SER A 1 302 ? -5.656 -14.022 -26.003 1.00 84.19 302 SER A O 1
ATOM 2282 N N . ILE A 1 303 ? -3.490 -13.975 -26.575 1.00 84.06 303 ILE A N 1
ATOM 2283 C CA . ILE A 1 303 ? -3.368 -15.394 -26.961 1.00 84.06 303 ILE A CA 1
ATOM 2284 C C . ILE A 1 303 ? -2.691 -16.251 -25.882 1.00 84.06 303 ILE A C 1
ATOM 2286 O O . ILE A 1 303 ? -2.681 -17.483 -25.973 1.00 84.06 303 ILE A O 1
ATOM 2290 N N . TRP A 1 304 ? -2.152 -15.624 -24.832 1.00 83.75 304 TRP A N 1
ATOM 2291 C CA . TRP A 1 304 ? -1.401 -16.275 -23.758 1.00 83.75 304 TRP A CA 1
ATOM 2292 C C . TRP A 1 304 ? -2.195 -17.390 -23.073 1.00 83.75 304 TRP A C 1
ATOM 2294 O O . TRP A 1 304 ? -1.656 -18.472 -22.827 1.00 83.75 304 TRP A O 1
ATOM 2304 N N . GLN A 1 305 ? -3.491 -17.159 -22.829 1.00 76.69 305 GLN A N 1
ATOM 2305 C CA . GLN A 1 305 ? -4.382 -18.149 -22.221 1.00 76.69 305 GLN A CA 1
ATOM 2306 C C . GLN A 1 305 ? -4.473 -19.447 -23.036 1.00 76.69 305 GLN A C 1
ATOM 2308 O O . GLN A 1 305 ? -4.505 -20.526 -22.448 1.00 76.69 305 GLN A O 1
ATOM 2313 N N . VAL A 1 306 ? -4.458 -19.360 -24.371 1.00 82.00 306 VAL A N 1
ATOM 2314 C CA . VAL A 1 306 ? -4.499 -20.526 -25.266 1.00 82.00 306 VAL A CA 1
ATOM 2315 C C . VAL A 1 306 ? -3.130 -21.203 -25.318 1.00 82.00 306 VAL A C 1
ATOM 2317 O O . VAL A 1 306 ? -3.033 -22.422 -25.155 1.00 82.00 306 VAL A O 1
ATOM 2320 N N . MET A 1 307 ? -2.057 -20.426 -25.500 1.00 82.44 307 MET A N 1
ATOM 2321 C CA . MET A 1 307 ? -0.702 -20.964 -25.671 1.00 82.44 307 MET A CA 1
ATOM 2322 C C . MET A 1 307 ? -0.189 -21.699 -24.426 1.00 82.44 307 MET A C 1
ATOM 2324 O O . MET A 1 307 ? 0.377 -22.786 -24.551 1.00 82.44 307 MET A O 1
ATOM 2328 N N . ARG A 1 308 ? -0.441 -21.168 -23.220 1.00 81.62 308 ARG A N 1
ATOM 2329 C CA . ARG A 1 308 ? 0.025 -21.767 -21.953 1.00 81.62 308 ARG A CA 1
ATOM 2330 C C . ARG A 1 308 ? -0.548 -23.161 -21.662 1.00 81.62 308 ARG A C 1
ATOM 2332 O O . ARG A 1 308 ? 0.025 -23.887 -20.859 1.00 81.62 308 ARG A O 1
ATOM 2339 N N . THR A 1 309 ? -1.648 -23.554 -22.317 1.00 81.38 309 THR A N 1
ATOM 2340 C CA . THR A 1 309 ? -2.219 -24.913 -22.193 1.00 81.38 309 THR A CA 1
ATOM 2341 C C . THR A 1 309 ? -1.337 -25.992 -22.824 1.00 81.38 309 THR A C 1
ATOM 2343 O O . THR A 1 309 ? -1.529 -27.181 -22.571 1.00 81.38 309 THR A O 1
ATOM 2346 N N . LYS A 1 310 ? -0.380 -25.609 -23.680 1.00 85.25 310 LYS A N 1
ATOM 2347 C CA . LYS A 1 310 ? 0.466 -26.541 -24.423 1.00 85.25 310 LYS A CA 1
ATOM 2348 C C . LYS A 1 310 ? 1.810 -26.707 -23.716 1.00 85.25 310 LYS A C 1
ATOM 2350 O O . LYS A 1 310 ? 2.608 -25.776 -23.640 1.00 85.25 310 LYS A O 1
ATOM 2355 N N . SER A 1 311 ? 2.100 -27.926 -23.263 1.00 83.25 311 SER A N 1
ATOM 2356 C CA . SER A 1 311 ? 3.347 -28.267 -22.559 1.00 83.25 311 SER A CA 1
ATOM 2357 C C . SER A 1 311 ? 4.617 -27.926 -23.349 1.00 83.25 311 SER A C 1
ATOM 2359 O O . SER A 1 311 ? 5.609 -27.507 -22.757 1.00 83.25 311 SER A O 1
ATOM 2361 N N . TRP A 1 312 ? 4.583 -28.029 -24.683 1.00 86.19 312 TRP A N 1
ATOM 2362 C CA . TRP A 1 312 ? 5.710 -27.639 -25.535 1.00 86.19 312 TRP A CA 1
ATOM 2363 C C . TRP A 1 312 ? 6.002 -26.129 -25.486 1.00 86.19 312 TRP A C 1
ATOM 2365 O O . TRP A 1 312 ? 7.165 -25.753 -25.559 1.00 86.19 312 TRP A O 1
ATOM 2375 N N . VAL A 1 313 ? 4.996 -25.264 -25.296 1.00 86.50 313 VAL A N 1
ATOM 2376 C CA . VAL A 1 313 ? 5.204 -23.808 -25.154 1.00 86.50 313 VAL A CA 1
ATOM 2377 C C . VAL A 1 313 ? 5.904 -23.505 -23.832 1.00 86.50 313 VAL A C 1
ATOM 2379 O O . VAL A 1 313 ? 6.881 -22.763 -23.806 1.00 86.50 313 VAL A O 1
ATOM 2382 N N . LEU A 1 314 ? 5.453 -24.125 -22.738 1.00 86.12 314 LEU A N 1
ATOM 2383 C CA . LEU A 1 314 ? 6.087 -23.976 -21.423 1.00 86.12 314 LEU A CA 1
ATOM 2384 C C . LEU A 1 314 ? 7.544 -24.473 -21.445 1.00 86.12 314 LEU A C 1
ATOM 2386 O O . LEU A 1 314 ? 8.435 -23.816 -20.909 1.00 86.12 314 LEU A O 1
ATOM 2390 N N . SER A 1 315 ? 7.795 -25.593 -22.129 1.00 87.31 315 SER A N 1
ATOM 2391 C CA . SER A 1 315 ? 9.137 -26.141 -22.345 1.00 87.31 315 SER A CA 1
ATOM 2392 C C . SER A 1 315 ? 10.033 -25.210 -23.177 1.00 87.31 315 SER A C 1
ATOM 2394 O O . SER A 1 315 ? 11.165 -24.925 -22.779 1.00 87.31 315 SER A O 1
ATOM 2396 N N . LEU A 1 316 ? 9.516 -24.672 -24.289 1.00 90.00 316 LEU A N 1
ATOM 2397 C CA . LEU A 1 316 ? 10.211 -23.711 -25.152 1.00 90.00 316 LEU A CA 1
ATOM 2398 C C . LEU A 1 316 ? 10.635 -22.464 -24.363 1.00 90.00 316 LEU A C 1
ATOM 2400 O O . LEU A 1 316 ? 11.799 -22.070 -24.396 1.00 90.00 316 LEU A O 1
ATOM 2404 N N . LEU A 1 317 ? 9.703 -21.873 -23.609 1.00 87.62 317 LEU A N 1
ATOM 2405 C CA . LEU A 1 317 ? 9.947 -20.666 -22.817 1.00 87.62 317 LEU A CA 1
ATOM 2406 C C . LEU A 1 317 ? 10.942 -20.909 -21.674 1.00 87.62 317 LEU A C 1
ATOM 2408 O O . LEU A 1 317 ? 11.781 -20.050 -21.410 1.00 87.62 317 LEU A O 1
ATOM 2412 N N . ARG A 1 318 ? 10.917 -22.090 -21.038 1.00 88.94 318 ARG A N 1
ATOM 2413 C CA . ARG A 1 318 ? 11.932 -22.505 -20.052 1.00 88.94 318 ARG A CA 1
ATOM 2414 C C . ARG A 1 318 ? 13.340 -22.516 -20.663 1.00 88.94 318 ARG A C 1
ATOM 2416 O O . ARG A 1 318 ? 14.271 -22.001 -20.047 1.00 88.94 318 ARG A O 1
ATOM 2423 N N . GLY A 1 319 ? 13.491 -23.050 -21.877 1.00 90.00 319 GLY A N 1
ATOM 2424 C CA . GLY A 1 319 ? 14.768 -23.077 -22.600 1.00 90.00 319 GLY A CA 1
ATOM 2425 C C . GLY A 1 319 ? 15.252 -21.695 -23.042 1.00 90.00 319 GLY A C 1
ATOM 2426 O O . GLY A 1 319 ? 16.415 -21.359 -22.819 1.00 90.00 319 GLY A O 1
ATOM 2427 N N . ILE A 1 320 ? 14.353 -20.868 -23.591 1.00 90.31 320 ILE A N 1
ATOM 2428 C CA . ILE A 1 320 ? 14.644 -19.475 -23.977 1.00 90.31 320 ILE A CA 1
ATOM 2429 C C . ILE A 1 320 ? 15.099 -18.663 -22.759 1.00 90.31 320 ILE A C 1
ATOM 2431 O O . ILE A 1 320 ? 16.135 -18.006 -22.819 1.00 90.31 320 ILE A O 1
ATOM 2435 N N . ASN A 1 321 ? 14.378 -18.743 -21.635 1.00 88.12 321 ASN A N 1
ATOM 2436 C CA . ASN A 1 321 ? 14.735 -18.017 -20.415 1.00 88.12 321 ASN A CA 1
ATOM 2437 C C . ASN A 1 321 ? 16.100 -18.458 -19.862 1.00 88.12 321 ASN A C 1
ATOM 2439 O O . ASN A 1 321 ? 16.908 -17.609 -19.494 1.00 88.12 321 ASN A O 1
ATOM 2443 N N . ALA A 1 322 ? 16.398 -19.762 -19.847 1.00 89.12 322 ALA A N 1
ATOM 2444 C CA . ALA A 1 322 ? 17.700 -20.264 -19.406 1.00 89.12 322 ALA A CA 1
ATOM 2445 C C . ALA A 1 322 ? 18.856 -19.776 -20.303 1.00 89.12 322 ALA A C 1
ATOM 2447 O O . ALA A 1 322 ? 19.870 -19.297 -19.796 1.00 89.12 322 ALA A O 1
ATOM 2448 N N . ALA A 1 323 ? 18.692 -19.828 -21.629 1.00 89.62 323 ALA A N 1
ATOM 2449 C CA . ALA A 1 323 ? 19.685 -19.303 -22.567 1.00 89.62 323 ALA A CA 1
ATOM 2450 C C . ALA A 1 323 ? 19.865 -17.776 -22.424 1.00 89.62 323 ALA A C 1
ATOM 2452 O O . ALA A 1 323 ? 20.996 -17.289 -22.409 1.00 89.62 323 ALA A O 1
ATOM 2453 N N . ALA A 1 324 ? 18.771 -17.027 -22.236 1.00 86.25 324 ALA A N 1
ATOM 2454 C CA . ALA A 1 324 ? 18.806 -15.581 -22.021 1.00 86.25 324 ALA A CA 1
ATOM 2455 C C . ALA A 1 324 ? 19.604 -15.198 -20.769 1.00 86.25 324 ALA A C 1
ATOM 2457 O O . ALA A 1 324 ? 20.376 -14.245 -20.817 1.00 86.25 324 ALA A O 1
ATOM 2458 N N . VAL A 1 325 ? 19.469 -15.952 -19.671 1.00 87.62 325 VAL A N 1
ATOM 2459 C CA . VAL A 1 325 ? 20.252 -15.722 -18.447 1.00 87.62 325 VAL A CA 1
ATOM 2460 C C . VAL A 1 325 ? 21.741 -15.998 -18.655 1.00 87.62 325 VAL A C 1
ATOM 2462 O O . VAL A 1 325 ? 22.563 -15.222 -18.171 1.00 87.62 325 VAL A O 1
ATOM 2465 N N . GLY A 1 326 ? 22.106 -17.027 -19.428 1.00 88.12 326 GLY A N 1
ATOM 2466 C CA . GLY A 1 326 ? 23.500 -17.246 -19.833 1.00 88.12 326 GLY A CA 1
ATOM 2467 C C . GLY A 1 326 ? 24.109 -16.009 -20.505 1.00 88.12 326 GLY A C 1
ATOM 2468 O O . GLY A 1 326 ? 25.199 -15.568 -20.150 1.00 88.12 326 GLY A O 1
ATOM 2469 N N . LEU A 1 327 ? 23.349 -15.368 -21.391 1.00 86.06 327 LEU A N 1
ATOM 2470 C CA . LEU A 1 327 ? 23.776 -14.155 -22.091 1.00 86.06 327 LEU A CA 1
ATOM 2471 C C . LEU A 1 327 ? 23.835 -12.900 -21.191 1.00 86.06 327 LEU A C 1
ATOM 2473 O O . LEU A 1 327 ? 24.542 -11.949 -21.524 1.00 86.06 327 LEU A O 1
ATOM 2477 N N . VAL A 1 328 ? 23.185 -12.893 -20.017 1.00 85.25 328 VAL A N 1
ATOM 2478 C CA . VAL A 1 328 ? 23.412 -11.839 -19.005 1.00 85.25 328 VAL A CA 1
ATOM 2479 C C . VAL A 1 328 ? 24.828 -11.946 -18.426 1.00 85.25 328 VAL A C 1
ATOM 2481 O O . VAL A 1 328 ? 25.486 -10.922 -18.263 1.00 85.25 328 VAL A O 1
ATOM 2484 N N . PHE A 1 329 ? 25.355 -13.157 -18.201 1.00 87.94 329 PHE A N 1
ATOM 2485 C CA . PHE A 1 329 ? 26.761 -13.331 -17.800 1.00 87.94 329 PHE A CA 1
ATOM 2486 C C . PHE A 1 329 ? 27.736 -12.905 -18.905 1.00 87.94 329 PHE A C 1
ATOM 2488 O O . PHE A 1 329 ? 28.772 -12.313 -18.607 1.00 87.94 329 PHE A O 1
ATOM 2495 N N . THR A 1 330 ? 27.388 -13.107 -20.180 1.00 86.31 330 THR A N 1
ATOM 2496 C CA . THR A 1 330 ? 28.137 -12.497 -21.290 1.00 86.31 330 THR A CA 1
ATOM 2497 C C . THR A 1 330 ? 28.141 -10.969 -21.181 1.00 86.31 330 THR A C 1
ATOM 2499 O O . THR A 1 330 ? 29.197 -10.363 -21.331 1.00 86.31 330 THR A O 1
ATOM 2502 N N . ALA A 1 331 ? 27.008 -10.328 -20.874 1.00 82.12 331 ALA A N 1
ATOM 2503 C CA . ALA A 1 331 ? 26.954 -8.875 -20.698 1.00 82.12 331 ALA A CA 1
ATOM 2504 C C . ALA A 1 331 ? 27.800 -8.383 -19.504 1.00 82.12 331 ALA A C 1
ATOM 2506 O O . ALA A 1 331 ? 28.474 -7.365 -19.640 1.00 82.12 331 ALA A O 1
ATOM 2507 N N . VAL A 1 332 ? 27.838 -9.122 -18.383 1.00 87.38 332 VAL A N 1
ATOM 2508 C CA . VAL A 1 332 ? 28.771 -8.858 -17.263 1.00 87.38 332 VAL A CA 1
ATOM 2509 C C . VAL A 1 332 ? 30.213 -8.841 -17.772 1.00 87.38 332 VAL A C 1
ATOM 2511 O O . VAL A 1 332 ? 30.923 -7.867 -17.542 1.00 87.38 332 VAL A O 1
ATOM 2514 N N . TYR A 1 333 ? 30.625 -9.874 -18.514 1.00 88.56 333 TYR A N 1
ATOM 2515 C CA . TYR A 1 333 ? 31.977 -9.973 -19.066 1.00 88.56 333 TYR A CA 1
ATOM 2516 C C . TYR A 1 333 ? 32.299 -8.838 -20.057 1.00 88.56 333 TYR A C 1
ATOM 2518 O O . TYR A 1 333 ? 33.331 -8.185 -19.942 1.00 88.56 333 TYR A O 1
ATOM 2526 N N . ARG A 1 334 ? 31.393 -8.518 -20.990 1.00 83.38 334 ARG A N 1
ATOM 2527 C CA . ARG A 1 334 ? 31.614 -7.426 -21.959 1.00 83.38 334 ARG A CA 1
ATOM 2528 C C . ARG A 1 334 ? 31.706 -6.049 -21.300 1.00 83.38 334 ARG A C 1
ATOM 2530 O O . ARG A 1 334 ? 32.419 -5.197 -21.814 1.00 83.38 334 ARG A O 1
ATOM 2537 N N . LEU A 1 335 ? 30.998 -5.822 -20.192 1.00 82.44 335 LEU A N 1
ATOM 2538 C CA . LEU A 1 335 ? 31.107 -4.587 -19.408 1.00 82.44 335 LEU A CA 1
ATOM 2539 C C . LEU A 1 335 ? 32.376 -4.560 -18.546 1.00 82.44 335 LEU A C 1
ATOM 2541 O O . LEU A 1 335 ? 32.953 -3.493 -18.356 1.00 82.44 335 LEU A O 1
ATOM 2545 N N . TRP A 1 336 ? 32.835 -5.722 -18.075 1.00 88.56 336 TRP A N 1
ATOM 2546 C CA . TRP A 1 336 ? 34.101 -5.874 -17.358 1.00 88.56 336 TRP A CA 1
ATOM 2547 C C . TRP A 1 336 ? 35.303 -5.456 -18.215 1.00 88.56 336 TRP A C 1
ATOM 2549 O O . TRP A 1 336 ? 36.159 -4.717 -17.737 1.00 88.56 336 TRP A O 1
ATOM 2559 N N . GLU A 1 337 ? 35.330 -5.847 -19.492 1.00 86.94 337 GLU A N 1
ATOM 2560 C CA . GLU A 1 337 ? 36.417 -5.523 -20.436 1.00 86.94 337 GLU A CA 1
ATOM 2561 C C . GLU A 1 337 ? 36.521 -4.033 -20.829 1.00 86.94 337 GLU A C 1
ATOM 2563 O O . GLU A 1 337 ? 37.508 -3.624 -21.438 1.00 86.94 337 GLU A O 1
ATOM 2568 N N . ILE A 1 338 ? 35.523 -3.205 -20.497 1.00 79.81 338 ILE A N 1
ATOM 2569 C CA . ILE A 1 338 ? 35.487 -1.766 -20.843 1.00 79.81 338 ILE A CA 1
ATOM 2570 C C . ILE A 1 338 ? 35.268 -0.847 -19.633 1.00 79.81 338 ILE A C 1
ATOM 2572 O O . ILE A 1 338 ? 35.057 0.356 -19.808 1.00 79.81 338 ILE A O 1
ATOM 2576 N N . GLY A 1 339 ? 35.230 -1.403 -18.421 1.00 80.25 339 GLY A N 1
ATOM 2577 C CA . GLY A 1 339 ? 34.797 -0.679 -17.227 1.00 80.25 339 GLY A CA 1
ATOM 2578 C C . GLY A 1 339 ? 35.832 0.312 -16.690 1.00 80.25 339 GLY A C 1
ATOM 2579 O O . GLY A 1 339 ? 35.447 1.353 -16.151 1.00 80.25 339 GLY A O 1
ATOM 2580 N N . TYR A 1 340 ? 37.126 0.024 -16.849 1.00 84.12 340 TYR A N 1
ATOM 2581 C CA . TYR A 1 340 ? 38.207 0.894 -16.389 1.00 84.12 340 TYR A CA 1
ATOM 2582 C C . TYR A 1 340 ? 38.487 1.988 -17.432 1.00 84.12 340 TYR A C 1
ATOM 2584 O O . TYR A 1 340 ? 38.560 1.715 -18.627 1.00 84.12 340 TYR A O 1
ATOM 2592 N N . LEU A 1 341 ? 38.605 3.247 -17.001 1.00 79.62 341 LEU A N 1
ATOM 2593 C CA . LEU A 1 341 ? 38.857 4.399 -17.867 1.00 79.62 341 LEU A CA 1
ATOM 2594 C C . LEU A 1 341 ? 40.223 5.025 -17.573 1.00 79.62 341 LEU A C 1
ATOM 2596 O O . LEU A 1 341 ? 40.487 5.445 -16.445 1.00 79.62 341 LEU A O 1
ATOM 2600 N N . THR A 1 342 ? 41.054 5.172 -18.608 1.00 76.44 342 THR A N 1
ATOM 2601 C CA . THR A 1 342 ? 42.372 5.820 -18.517 1.00 76.44 342 THR A CA 1
ATOM 2602 C C . THR A 1 342 ? 42.471 7.052 -19.433 1.00 76.44 342 THR A C 1
ATOM 2604 O O . THR A 1 342 ? 41.779 7.122 -20.453 1.00 76.44 342 THR A O 1
ATOM 2607 N N . PRO A 1 343 ? 43.335 8.041 -19.121 1.00 70.75 343 PRO A N 1
ATOM 2608 C CA . PRO A 1 343 ? 43.599 9.182 -20.008 1.00 70.75 343 PRO A CA 1
ATOM 2609 C C . PRO A 1 343 ? 44.227 8.819 -21.370 1.00 70.75 343 PRO A C 1
ATOM 2611 O O . PRO A 1 343 ? 44.327 9.688 -22.247 1.00 70.75 343 PRO A O 1
ATOM 2614 N N . GLU A 1 344 ? 44.685 7.576 -21.533 1.00 70.56 344 GLU A N 1
ATOM 2615 C CA . GLU A 1 344 ? 45.317 7.015 -22.731 1.00 70.56 344 GLU A CA 1
ATOM 2616 C C . GLU A 1 344 ? 44.324 6.220 -23.596 1.00 70.56 344 GLU A C 1
ATOM 2618 O O . GLU A 1 344 ? 44.411 6.292 -24.820 1.00 70.56 344 GLU A O 1
ATOM 2623 N N . SER A 1 345 ? 43.360 5.508 -22.991 1.00 68.12 345 SER A N 1
ATOM 2624 C CA . SER A 1 345 ? 42.326 4.741 -23.704 1.00 68.12 345 SER A CA 1
ATOM 2625 C C . SER A 1 345 ? 40.930 5.315 -23.471 1.00 68.12 345 SER A C 1
ATOM 2627 O O . SER A 1 345 ? 40.244 5.002 -22.497 1.00 68.12 345 SER A O 1
ATOM 2629 N N . SER A 1 346 ? 40.444 6.099 -24.436 1.00 59.81 346 SER A N 1
ATOM 2630 C CA . SER A 1 346 ? 39.059 6.592 -24.427 1.00 59.81 346 SER A CA 1
ATOM 2631 C C . SER A 1 346 ? 38.012 5.489 -24.627 1.00 59.81 346 SER A C 1
ATOM 2633 O O . SER A 1 346 ? 36.832 5.736 -24.397 1.00 59.81 346 SER A O 1
ATOM 2635 N N . ALA A 1 347 ? 38.413 4.293 -25.075 1.00 62.81 347 ALA A N 1
ATOM 2636 C CA . ALA A 1 347 ? 37.514 3.166 -25.324 1.00 62.81 347 ALA A CA 1
ATOM 2637 C C . ALA A 1 347 ? 37.134 2.391 -24.046 1.00 62.81 347 ALA A C 1
ATOM 2639 O O . ALA A 1 347 ? 36.125 1.675 -24.062 1.00 62.81 347 ALA A O 1
ATOM 2640 N N . GLY A 1 348 ? 37.907 2.561 -22.970 1.00 73.88 348 GLY A N 1
ATOM 2641 C CA . GLY A 1 348 ? 37.897 1.705 -21.785 1.00 73.88 348 GLY A CA 1
ATOM 2642 C C . GLY A 1 348 ? 38.915 0.562 -21.879 1.00 73.88 348 GLY A C 1
ATOM 2643 O O . GLY A 1 348 ? 39.412 0.244 -22.963 1.00 73.88 348 GLY A O 1
ATOM 2644 N N . THR A 1 349 ? 39.238 -0.022 -20.731 1.00 83.75 349 THR A N 1
ATOM 2645 C CA . THR A 1 349 ? 40.086 -1.209 -20.546 1.00 83.75 349 THR A CA 1
ATOM 2646 C C . THR A 1 349 ? 39.460 -2.145 -19.507 1.00 83.75 349 THR A C 1
ATOM 2648 O O . THR A 1 349 ? 38.471 -1.803 -18.844 1.00 83.75 349 THR A O 1
ATOM 2651 N N . SER A 1 350 ? 40.027 -3.345 -19.368 1.00 88.50 350 SER A N 1
ATOM 2652 C CA . SER A 1 350 ? 39.509 -4.367 -18.462 1.00 88.50 350 SER A CA 1
ATOM 2653 C C . SER A 1 350 ? 39.644 -3.959 -16.995 1.00 88.50 350 SER A C 1
ATOM 2655 O O . SER A 1 350 ? 40.708 -3.522 -16.554 1.00 88.50 350 SER A O 1
ATOM 2657 N N . LEU A 1 351 ? 38.592 -4.187 -16.201 1.00 87.19 351 LEU A N 1
ATOM 2658 C CA . LEU A 1 351 ? 38.631 -4.032 -14.738 1.00 87.19 351 LEU A CA 1
ATOM 2659 C C . LEU A 1 351 ? 39.652 -4.978 -14.068 1.00 87.19 351 LEU A C 1
ATOM 2661 O O . LEU A 1 351 ? 39.975 -4.786 -12.900 1.00 87.19 351 LEU A O 1
ATOM 2665 N N . ALA A 1 352 ? 40.150 -5.995 -14.785 1.00 87.19 352 ALA A N 1
ATOM 2666 C CA . ALA A 1 352 ? 41.160 -6.932 -14.292 1.00 87.19 352 ALA A CA 1
ATOM 2667 C C . ALA A 1 352 ? 42.607 -6.399 -14.340 1.00 87.19 352 ALA A C 1
ATOM 2669 O O . ALA A 1 352 ? 43.454 -6.959 -13.649 1.00 87.19 352 ALA A O 1
ATOM 2670 N N . GLU A 1 353 ? 42.895 -5.342 -15.114 1.00 85.88 353 GLU A N 1
ATOM 2671 C CA . GLU A 1 353 ? 44.248 -4.753 -15.216 1.00 85.88 353 GLU A CA 1
ATOM 2672 C C . GLU A 1 353 ? 44.729 -4.172 -13.874 1.00 85.88 353 GLU A C 1
ATOM 2674 O O . GLU A 1 353 ? 45.910 -4.221 -13.544 1.00 85.88 353 GLU A O 1
ATOM 2679 N N . GLU A 1 354 ? 43.798 -3.642 -13.077 1.00 84.69 354 GLU A N 1
ATOM 2680 C CA . GLU A 1 354 ? 44.068 -2.989 -11.796 1.00 84.69 354 GLU A CA 1
ATOM 2681 C C . GLU A 1 354 ? 43.201 -3.626 -10.694 1.00 84.69 354 GLU A C 1
ATOM 2683 O O . GLU A 1 354 ? 41.980 -3.417 -10.678 1.00 84.69 354 GLU A O 1
ATOM 2688 N N . PRO A 1 355 ? 43.788 -4.380 -9.737 1.00 88.12 355 PRO A N 1
ATOM 2689 C CA . PRO A 1 355 ? 43.040 -5.151 -8.737 1.00 88.12 355 PRO A CA 1
ATOM 2690 C C . PRO A 1 355 ? 42.046 -4.342 -7.895 1.00 88.12 355 PRO A C 1
ATOM 2692 O O . PRO A 1 355 ? 41.094 -4.905 -7.356 1.00 88.12 355 PRO A O 1
ATOM 2695 N N . TRP A 1 356 ? 42.229 -3.024 -7.780 1.00 89.62 356 TRP A N 1
ATOM 2696 C CA . TRP A 1 356 ? 41.295 -2.164 -7.054 1.00 89.62 356 TRP A CA 1
ATOM 2697 C C . TRP A 1 356 ? 39.878 -2.189 -7.639 1.00 89.62 356 TRP A C 1
ATOM 2699 O O . TRP A 1 356 ? 38.906 -2.231 -6.886 1.00 89.62 356 TRP A O 1
ATOM 2709 N N . TRP A 1 357 ? 39.725 -2.222 -8.964 1.00 90.31 357 TRP A N 1
ATOM 2710 C CA . TRP A 1 357 ? 38.391 -2.206 -9.571 1.00 90.31 357 TRP A CA 1
ATOM 2711 C C . TRP A 1 357 ? 37.647 -3.530 -9.373 1.00 90.31 357 TRP A C 1
ATOM 2713 O O . TRP A 1 357 ? 36.425 -3.535 -9.221 1.00 90.31 357 TRP A O 1
ATOM 2723 N N . VAL A 1 358 ? 38.390 -4.636 -9.263 1.00 91.19 358 VAL A N 1
ATOM 2724 C CA . VAL A 1 358 ? 37.880 -5.944 -8.822 1.00 91.19 358 VAL A CA 1
ATOM 2725 C C . VAL A 1 358 ? 37.324 -5.852 -7.398 1.00 91.19 358 VAL A C 1
ATOM 2727 O O . VAL A 1 358 ? 36.226 -6.344 -7.138 1.00 91.19 358 VAL A O 1
ATOM 2730 N N . VAL A 1 359 ? 38.040 -5.177 -6.486 1.00 91.25 359 VAL A N 1
ATOM 2731 C CA . VAL A 1 359 ? 37.577 -4.934 -5.107 1.00 91.25 359 VAL A CA 1
ATOM 2732 C C . VAL A 1 359 ? 36.303 -4.091 -5.100 1.00 91.25 359 VAL A C 1
ATOM 2734 O O . VAL A 1 359 ? 35.342 -4.482 -4.442 1.00 91.25 359 VAL A O 1
ATOM 2737 N N . VAL A 1 360 ? 36.244 -2.991 -5.860 1.00 92.12 360 VAL A N 1
ATOM 2738 C CA . VAL A 1 360 ? 35.035 -2.150 -5.952 1.00 92.12 360 VAL A CA 1
ATOM 2739 C C . VAL A 1 360 ? 33.835 -2.962 -6.456 1.00 92.12 360 VAL A C 1
ATOM 2741 O O . VAL A 1 360 ? 32.792 -2.971 -5.807 1.00 92.12 360 VAL A O 1
ATOM 2744 N N . ALA A 1 361 ? 33.985 -3.715 -7.551 1.00 92.44 361 ALA A N 1
ATOM 2745 C CA . ALA A 1 361 ? 32.907 -4.549 -8.089 1.00 92.44 361 ALA A CA 1
ATOM 2746 C C . ALA A 1 361 ? 32.432 -5.629 -7.092 1.00 92.44 361 ALA A C 1
ATOM 2748 O O . ALA A 1 361 ? 31.228 -5.866 -6.961 1.00 92.44 361 ALA A O 1
ATOM 2749 N N . ALA A 1 362 ? 33.359 -6.260 -6.360 1.00 94.06 362 ALA A N 1
ATOM 2750 C CA . ALA A 1 362 ? 33.048 -7.270 -5.349 1.00 94.06 362 ALA A CA 1
ATOM 2751 C C . ALA A 1 362 ? 32.362 -6.682 -4.101 1.00 94.06 362 ALA A C 1
ATOM 2753 O O . ALA A 1 362 ? 31.414 -7.279 -3.587 1.00 94.06 362 ALA A O 1
ATOM 2754 N N . VAL A 1 363 ? 32.790 -5.501 -3.639 1.00 93.25 363 VAL A N 1
ATOM 2755 C CA . VAL A 1 363 ? 32.142 -4.768 -2.538 1.00 93.25 363 VAL A CA 1
ATOM 2756 C C . VAL A 1 363 ? 30.719 -4.377 -2.931 1.00 93.25 363 VAL A C 1
ATOM 2758 O O . VAL A 1 363 ? 29.792 -4.670 -2.180 1.00 93.25 363 VAL A O 1
ATOM 2761 N N . THR A 1 364 ? 30.514 -3.826 -4.132 1.00 92.12 364 THR A N 1
ATOM 2762 C CA . THR A 1 364 ? 29.175 -3.436 -4.600 1.00 92.12 364 THR A CA 1
ATOM 2763 C C . THR A 1 364 ? 28.238 -4.631 -4.784 1.00 92.12 364 THR A C 1
ATOM 2765 O O . THR A 1 364 ? 27.048 -4.547 -4.461 1.00 92.12 364 THR A O 1
ATOM 2768 N N . TYR A 1 365 ? 28.760 -5.779 -5.227 1.00 92.81 365 TYR A N 1
ATOM 2769 C CA . TYR A 1 365 ? 28.013 -7.038 -5.202 1.00 92.81 365 TYR A CA 1
ATOM 2770 C C . TYR A 1 365 ? 27.593 -7.400 -3.766 1.00 92.81 365 TYR A C 1
ATOM 2772 O O . TYR A 1 365 ? 26.410 -7.624 -3.515 1.00 92.81 365 TYR A O 1
ATOM 2780 N N . ALA A 1 366 ? 28.536 -7.429 -2.818 1.00 93.44 366 ALA A N 1
ATOM 2781 C CA . ALA A 1 366 ? 28.294 -7.864 -1.442 1.00 93.44 366 ALA A CA 1
ATOM 2782 C C . ALA A 1 366 ? 27.336 -6.937 -0.670 1.00 93.44 366 ALA A C 1
ATOM 2784 O O . ALA A 1 366 ? 26.404 -7.421 -0.026 1.00 93.44 366 ALA A O 1
ATOM 2785 N N . GLU A 1 367 ? 27.515 -5.616 -0.760 1.00 91.56 367 GLU A N 1
ATOM 2786 C CA . GLU A 1 367 ? 26.674 -4.629 -0.068 1.00 91.56 367 GLU A CA 1
ATOM 2787 C C . GLU A 1 367 ? 25.220 -4.663 -0.569 1.00 91.56 367 GLU A C 1
ATOM 2789 O O . GLU A 1 367 ? 24.275 -4.645 0.224 1.00 91.56 367 GLU A O 1
ATOM 2794 N N . THR A 1 368 ? 25.029 -4.828 -1.881 1.00 85.94 368 THR A N 1
ATOM 2795 C CA . THR A 1 368 ? 23.695 -4.939 -2.486 1.00 85.94 368 THR A CA 1
ATOM 2796 C C . THR A 1 368 ? 23.057 -6.305 -2.187 1.00 85.94 368 THR A C 1
ATOM 2798 O O . THR A 1 368 ? 21.854 -6.383 -1.937 1.00 85.94 368 THR A O 1
ATOM 2801 N N . ALA A 1 369 ? 23.841 -7.391 -2.186 1.00 85.81 369 ALA A N 1
ATOM 2802 C CA . ALA A 1 369 ? 23.344 -8.760 -2.010 1.00 85.81 369 ALA A CA 1
ATOM 2803 C C . ALA A 1 369 ? 23.003 -9.120 -0.559 1.00 85.81 369 ALA A C 1
ATOM 2805 O O . ALA A 1 369 ? 21.995 -9.784 -0.316 1.00 85.81 369 ALA A O 1
ATOM 2806 N N . TRP A 1 370 ? 23.858 -8.736 0.393 1.00 91.44 370 TRP A N 1
ATOM 2807 C CA . TRP A 1 370 ? 23.790 -9.210 1.781 1.00 91.44 370 TRP A CA 1
ATOM 2808 C C . TRP A 1 370 ? 23.338 -8.133 2.765 1.00 91.44 370 TRP A C 1
ATOM 2810 O O . TRP A 1 370 ? 22.668 -8.454 3.744 1.00 91.44 370 TRP A O 1
ATOM 2820 N N . PHE A 1 371 ? 23.651 -6.865 2.492 1.00 86.75 371 PHE A N 1
ATOM 2821 C CA . PHE A 1 371 ? 23.317 -5.737 3.370 1.00 86.75 371 PHE A CA 1
ATOM 2822 C C . PHE A 1 371 ? 22.105 -4.930 2.871 1.00 86.75 371 PHE A C 1
ATOM 2824 O O . PHE A 1 371 ? 21.646 -4.017 3.553 1.00 86.75 371 PHE A O 1
ATOM 2831 N N . GLY A 1 372 ? 21.553 -5.276 1.700 1.00 83.44 372 GLY A N 1
ATOM 2832 C CA . GLY A 1 372 ? 20.356 -4.642 1.140 1.00 83.44 372 GLY A CA 1
ATOM 2833 C C . GLY A 1 372 ? 20.554 -3.179 0.734 1.00 83.44 372 GLY A C 1
ATOM 2834 O O . GLY A 1 372 ? 19.577 -2.430 0.660 1.00 83.44 372 GLY A O 1
ATOM 2835 N N . VAL A 1 373 ? 21.800 -2.760 0.487 1.00 82.94 373 VAL A N 1
ATOM 2836 C CA . VAL A 1 373 ? 22.132 -1.387 0.087 1.00 82.94 373 VAL A CA 1
ATOM 2837 C C . VAL A 1 373 ? 21.445 -1.051 -1.248 1.00 82.94 373 VAL A C 1
ATOM 2839 O O . VAL A 1 373 ? 21.554 -1.824 -2.202 1.00 82.94 373 VAL A O 1
ATOM 2842 N N . PRO A 1 374 ? 20.733 0.090 -1.365 1.00 82.50 374 PRO A N 1
ATOM 2843 C CA . PRO A 1 374 ? 20.122 0.497 -2.626 1.00 82.50 374 PRO A CA 1
ATOM 2844 C C . PRO A 1 374 ? 21.177 0.691 -3.734 1.00 82.50 374 PRO A C 1
ATOM 2846 O O . PRO A 1 374 ? 22.171 1.375 -3.483 1.00 82.50 374 PRO A O 1
ATOM 2849 N N . PRO A 1 375 ? 20.954 0.209 -4.976 1.00 81.25 375 PRO A N 1
ATOM 2850 C CA . PRO A 1 375 ? 21.943 0.284 -6.060 1.00 81.25 375 PRO A CA 1
ATOM 2851 C C . PRO A 1 375 ? 22.524 1.682 -6.324 1.00 81.25 375 PRO A C 1
ATOM 2853 O O . PRO A 1 375 ? 23.712 1.812 -6.597 1.00 81.25 375 PRO A O 1
ATOM 2856 N N . ALA A 1 376 ? 21.719 2.742 -6.187 1.00 81.56 376 ALA A N 1
ATOM 2857 C CA . ALA A 1 376 ? 22.191 4.118 -6.342 1.00 81.56 376 ALA A CA 1
ATOM 2858 C C . ALA A 1 376 ? 23.217 4.521 -5.263 1.00 81.56 376 ALA A C 1
ATOM 2860 O O . ALA A 1 376 ? 24.199 5.190 -5.572 1.00 81.56 376 ALA A O 1
ATOM 2861 N N . LEU A 1 377 ? 23.026 4.083 -4.011 1.00 84.25 377 LEU A N 1
ATOM 2862 C CA . LEU A 1 377 ? 23.987 4.316 -2.930 1.00 84.25 377 LEU A CA 1
ATOM 2863 C C . LEU A 1 377 ? 25.260 3.485 -3.146 1.00 84.25 377 LEU A C 1
ATOM 2865 O O . LEU A 1 377 ? 26.358 4.002 -2.975 1.00 84.25 377 LEU A O 1
ATOM 2869 N N . ALA A 1 378 ? 25.106 2.245 -3.611 1.00 86.38 378 ALA A N 1
ATOM 2870 C CA . ALA A 1 378 ? 26.204 1.341 -3.943 1.00 86.38 378 ALA A CA 1
ATOM 2871 C C . ALA A 1 378 ? 27.118 1.912 -5.062 1.00 86.38 378 ALA A C 1
ATOM 2873 O O . ALA A 1 378 ? 28.344 1.894 -4.963 1.00 86.38 378 ALA A O 1
ATOM 2874 N N . ILE A 1 379 ? 26.535 2.536 -6.097 1.00 86.06 379 ILE A N 1
ATOM 2875 C CA . ILE A 1 379 ? 27.285 3.259 -7.149 1.00 86.06 379 ILE A CA 1
ATOM 2876 C C . ILE A 1 379 ? 27.998 4.506 -6.599 1.00 86.06 379 ILE A C 1
ATOM 2878 O O . ILE A 1 379 ? 29.119 4.801 -7.017 1.00 86.06 379 ILE A O 1
ATOM 2882 N N . ILE A 1 380 ? 27.388 5.235 -5.656 1.00 87.69 380 ILE A N 1
ATOM 2883 C CA . ILE A 1 380 ? 28.027 6.388 -4.996 1.00 87.69 380 ILE A CA 1
ATOM 2884 C C . ILE A 1 380 ? 29.222 5.928 -4.148 1.00 87.69 380 ILE A C 1
ATOM 2886 O O . ILE A 1 380 ? 30.280 6.551 -4.209 1.00 87.69 380 ILE A O 1
ATOM 2890 N N . ILE A 1 381 ? 29.094 4.819 -3.415 1.00 88.88 381 ILE A N 1
ATOM 2891 C CA . ILE A 1 381 ? 30.202 4.195 -2.675 1.00 88.88 381 ILE A CA 1
ATOM 2892 C C . ILE A 1 381 ? 31.331 3.817 -3.645 1.00 88.88 381 ILE A C 1
ATOM 2894 O O . ILE A 1 381 ? 32.482 4.177 -3.404 1.00 88.88 381 ILE A O 1
ATOM 2898 N N . GLY A 1 382 ? 31.008 3.228 -4.799 1.00 89.88 382 GLY A N 1
ATOM 2899 C CA . GLY A 1 382 ? 31.956 3.008 -5.896 1.00 89.88 382 GLY A CA 1
ATOM 2900 C C . GLY A 1 382 ? 32.692 4.259 -6.363 1.00 89.88 382 GLY A C 1
ATOM 2901 O O . GLY A 1 382 ? 33.918 4.257 -6.476 1.00 89.88 382 GLY A O 1
ATOM 2902 N N . ALA A 1 383 ? 31.962 5.351 -6.599 1.00 89.00 383 ALA A N 1
ATOM 2903 C CA . ALA A 1 383 ? 32.534 6.637 -7.000 1.00 89.00 383 ALA A CA 1
ATOM 2904 C C . ALA A 1 383 ? 33.514 7.190 -5.945 1.00 89.00 383 ALA A C 1
ATOM 2906 O O . ALA A 1 383 ? 34.596 7.674 -6.288 1.00 89.00 383 ALA A O 1
ATOM 2907 N N . LEU A 1 384 ? 33.159 7.078 -4.658 1.00 91.88 384 LEU A N 1
ATOM 2908 C CA . LEU A 1 384 ? 34.009 7.471 -3.528 1.00 91.88 384 LEU A CA 1
ATOM 2909 C C . LEU A 1 384 ? 35.270 6.595 -3.439 1.00 91.88 384 LEU A C 1
ATOM 2911 O O . LEU A 1 384 ? 36.367 7.128 -3.280 1.00 91.88 384 LEU A O 1
ATOM 2915 N N . LEU A 1 385 ? 35.143 5.274 -3.610 1.00 90.88 385 LEU A N 1
ATOM 2916 C CA . LEU A 1 385 ? 36.275 4.339 -3.651 1.00 90.88 385 LEU A CA 1
ATOM 2917 C C . LEU A 1 385 ? 37.205 4.609 -4.847 1.00 90.88 385 LEU A C 1
ATOM 2919 O O . LEU A 1 385 ? 38.426 4.520 -4.710 1.00 90.88 385 LEU A O 1
ATOM 2923 N N . GLY A 1 386 ? 36.659 5.003 -6.000 1.00 88.69 386 GLY A N 1
ATOM 2924 C CA . GLY A 1 386 ? 37.439 5.458 -7.155 1.00 88.69 386 GLY A CA 1
ATOM 2925 C C . GLY A 1 386 ? 38.238 6.735 -6.871 1.00 88.69 386 GLY A C 1
ATOM 2926 O O . GLY A 1 386 ? 39.431 6.804 -7.172 1.00 88.69 386 GLY A O 1
ATOM 2927 N N . MET A 1 387 ? 37.632 7.728 -6.210 1.00 87.25 387 MET A N 1
ATOM 2928 C CA . MET A 1 387 ? 38.356 8.925 -5.753 1.00 87.25 387 MET A CA 1
ATOM 2929 C C . MET A 1 387 ? 39.401 8.617 -4.666 1.00 87.25 387 MET A C 1
ATOM 2931 O O . MET A 1 387 ? 40.469 9.229 -4.660 1.00 87.25 387 MET A O 1
ATOM 2935 N N . GLY A 1 388 ? 39.136 7.653 -3.780 1.00 85.19 388 GLY A N 1
ATOM 2936 C CA . GLY A 1 388 ? 40.105 7.173 -2.789 1.00 85.19 388 GLY A CA 1
ATOM 2937 C C . GLY A 1 388 ? 41.359 6.586 -3.443 1.00 85.19 388 GLY A C 1
ATOM 2938 O O . GLY A 1 388 ? 42.476 6.959 -3.085 1.00 85.19 388 GLY A O 1
ATOM 2939 N N . TRP A 1 389 ? 41.182 5.749 -4.471 1.00 87.62 389 TRP A N 1
ATOM 2940 C CA . TRP A 1 389 ? 42.286 5.222 -5.282 1.00 87.62 389 TRP A CA 1
ATOM 2941 C C . TRP A 1 389 ? 43.068 6.327 -5.995 1.00 87.62 389 TRP A C 1
ATOM 2943 O O . TRP A 1 389 ? 44.297 6.315 -5.968 1.00 87.62 389 TRP A O 1
ATOM 2953 N N . PHE A 1 390 ? 42.390 7.342 -6.545 1.00 84.00 390 PHE A N 1
ATOM 2954 C CA . PHE A 1 390 ? 43.072 8.501 -7.134 1.00 84.00 390 PHE A CA 1
ATOM 2955 C C . PHE A 1 390 ? 43.998 9.208 -6.131 1.00 84.00 390 PHE A C 1
ATOM 2957 O O . PHE A 1 390 ? 45.147 9.509 -6.459 1.00 84.00 390 PHE A O 1
ATOM 2964 N N . GLY A 1 391 ? 43.512 9.437 -4.906 1.00 80.00 391 GLY A N 1
ATOM 2965 C CA . GLY A 1 391 ? 44.292 10.056 -3.833 1.00 80.00 391 GLY A CA 1
ATOM 2966 C C . GLY A 1 391 ? 45.482 9.212 -3.363 1.00 80.00 391 GLY A C 1
ATOM 2967 O O . GLY A 1 391 ? 46.506 9.776 -2.984 1.00 80.00 391 GLY A O 1
ATOM 2968 N N . ALA A 1 392 ? 45.369 7.881 -3.418 1.00 79.38 392 ALA A N 1
ATOM 2969 C CA . ALA A 1 392 ? 46.413 6.954 -2.983 1.00 79.38 392 ALA A CA 1
ATOM 2970 C C . ALA A 1 392 ? 47.467 6.634 -4.063 1.00 79.38 392 ALA A C 1
ATOM 2972 O O . ALA A 1 392 ? 48.626 6.407 -3.721 1.00 79.38 392 ALA A O 1
ATOM 2973 N N . VAL A 1 393 ? 47.080 6.598 -5.346 1.00 76.25 393 VAL A N 1
ATOM 2974 C CA . VAL A 1 393 ? 47.902 6.026 -6.434 1.00 76.25 393 VAL A CA 1
ATOM 2975 C C . VAL A 1 393 ? 48.384 7.065 -7.454 1.00 76.25 393 VAL A C 1
ATOM 2977 O O . VAL A 1 393 ? 49.498 6.940 -7.957 1.00 76.25 393 VAL A O 1
ATOM 2980 N N . GLN A 1 394 ? 47.597 8.104 -7.771 1.00 66.06 394 GLN A N 1
ATOM 2981 C CA . GLN A 1 394 ? 47.872 8.984 -8.925 1.00 66.06 394 GLN A CA 1
ATOM 2982 C C . GLN A 1 394 ? 48.432 10.383 -8.601 1.00 66.06 394 GLN A C 1
ATOM 2984 O O . GLN A 1 394 ? 48.715 11.145 -9.528 1.00 66.06 394 GLN A O 1
ATOM 2989 N N . GLN A 1 395 ? 48.617 10.759 -7.331 1.00 53.25 395 GLN A N 1
ATOM 2990 C CA . GLN A 1 395 ? 49.103 12.103 -6.980 1.00 53.25 395 GLN A CA 1
ATOM 2991 C C . GLN A 1 395 ? 50.632 12.190 -6.793 1.00 53.25 395 GLN A C 1
ATOM 2993 O O . GLN A 1 395 ? 51.186 11.495 -5.938 1.00 53.25 395 GLN A O 1
ATOM 2998 N N . PRO A 1 396 ? 51.338 13.113 -7.483 1.00 45.69 396 PRO A N 1
ATOM 2999 C CA . PRO A 1 396 ? 52.639 13.586 -7.018 1.00 45.69 396 PRO A CA 1
ATOM 3000 C C . PRO A 1 396 ? 52.486 14.338 -5.681 1.00 45.69 396 PRO A C 1
ATOM 3002 O O . PRO A 1 396 ? 51.449 14.929 -5.393 1.00 45.69 396 PRO A O 1
ATOM 3005 N N . LYS A 1 397 ? 53.550 14.347 -4.867 1.00 40.91 397 LYS A N 1
ATOM 3006 C CA . LYS A 1 397 ? 53.554 14.623 -3.409 1.00 40.91 397 LYS A CA 1
ATOM 3007 C C . LYS A 1 397 ? 52.982 15.971 -2.895 1.00 40.91 397 LYS A C 1
ATOM 3009 O O . LYS A 1 397 ? 53.017 16.195 -1.690 1.00 40.91 397 LYS A O 1
ATOM 3014 N N . ASN A 1 398 ? 52.455 16.859 -3.744 1.00 39.62 398 ASN A N 1
ATOM 3015 C CA . ASN A 1 398 ? 52.209 18.273 -3.413 1.00 39.62 398 ASN A CA 1
ATOM 3016 C C . ASN A 1 398 ? 50.733 18.742 -3.449 1.00 39.62 398 ASN A C 1
ATOM 3018 O O . ASN A 1 398 ? 50.495 19.945 -3.389 1.00 39.62 398 ASN A O 1
ATOM 3022 N N . VAL A 1 399 ? 49.729 17.851 -3.504 1.00 40.69 399 VAL A N 1
ATOM 3023 C CA . VAL A 1 399 ? 48.287 18.237 -3.500 1.00 40.69 399 VAL A CA 1
ATOM 3024 C C . VAL A 1 399 ? 47.546 17.764 -2.233 1.00 40.69 399 VAL A C 1
ATOM 3026 O O . VAL A 1 399 ? 46.358 17.459 -2.245 1.00 40.69 399 VAL A O 1
ATOM 3029 N N . PHE A 1 400 ? 48.236 17.731 -1.089 1.00 39.62 400 PHE A N 1
ATOM 3030 C CA . PHE A 1 400 ? 47.673 17.249 0.187 1.00 39.62 400 PHE A CA 1
ATOM 3031 C C . PHE A 1 400 ? 46.777 18.266 0.934 1.00 39.62 400 PHE A C 1
ATOM 3033 O O . PHE A 1 400 ? 46.215 17.945 1.982 1.00 39.62 400 PHE A O 1
ATOM 3040 N N . ALA A 1 401 ? 46.650 19.496 0.419 1.00 35.81 401 ALA A N 1
ATOM 3041 C CA . ALA A 1 401 ? 46.075 20.629 1.152 1.00 35.81 401 ALA A CA 1
ATOM 3042 C C . ALA A 1 401 ? 44.568 20.876 0.935 1.00 35.81 401 ALA A C 1
ATOM 3044 O O . ALA A 1 401 ? 43.940 21.489 1.789 1.00 35.81 401 ALA A O 1
ATOM 3045 N N . ILE A 1 402 ? 43.981 20.442 -0.189 1.00 39.38 402 ILE A N 1
ATOM 3046 C CA . ILE A 1 402 ? 42.636 20.909 -0.603 1.00 39.38 402 ILE A CA 1
ATOM 3047 C C . ILE A 1 402 ? 41.536 19.861 -0.352 1.00 39.38 402 ILE A C 1
ATOM 3049 O O . ILE A 1 402 ? 40.420 20.222 0.009 1.00 39.38 402 ILE A O 1
ATOM 3053 N N . ALA A 1 403 ? 41.839 18.563 -0.470 1.00 37.41 403 ALA A N 1
ATOM 3054 C CA . ALA A 1 403 ? 40.857 17.497 -0.225 1.00 37.41 403 ALA A CA 1
ATOM 3055 C C . ALA A 1 403 ? 40.616 17.206 1.273 1.00 37.41 403 ALA A C 1
ATOM 3057 O O . ALA A 1 403 ? 39.519 16.806 1.660 1.00 37.41 403 ALA A O 1
ATOM 3058 N N . ASN A 1 404 ? 41.617 17.434 2.132 1.00 38.38 404 ASN A N 1
ATOM 3059 C CA . ASN A 1 404 ? 41.551 17.066 3.552 1.00 38.38 404 ASN A CA 1
ATOM 3060 C C . ASN A 1 404 ? 40.618 17.951 4.399 1.00 38.38 404 ASN A C 1
ATOM 3062 O O . ASN A 1 404 ? 40.121 17.493 5.424 1.00 38.38 404 ASN A O 1
ATOM 3066 N N . CYS A 1 405 ? 40.311 19.182 3.978 1.00 31.34 405 CYS A N 1
ATOM 3067 C CA . CYS A 1 405 ? 39.428 20.063 4.753 1.00 31.34 405 CYS A CA 1
ATOM 3068 C C . CYS A 1 405 ? 37.957 19.611 4.779 1.00 31.34 405 CYS A C 1
ATOM 3070 O O . CYS A 1 405 ? 37.231 20.007 5.685 1.00 31.34 405 CYS A O 1
ATOM 3072 N N . ALA A 1 406 ? 37.507 18.789 3.823 1.00 34.12 406 ALA A N 1
ATOM 3073 C CA . ALA A 1 406 ? 36.106 18.366 3.737 1.00 34.12 406 ALA A CA 1
ATOM 3074 C C . ALA A 1 406 ? 35.780 17.093 4.543 1.00 34.12 406 ALA A C 1
ATOM 3076 O O . ALA A 1 406 ? 34.624 16.891 4.903 1.00 34.12 406 ALA A O 1
ATOM 3077 N N . MET A 1 407 ? 36.770 16.235 4.832 1.00 37.03 407 MET A N 1
ATOM 3078 C CA . MET A 1 407 ? 36.542 14.945 5.511 1.00 37.03 407 MET A CA 1
ATOM 3079 C C . MET A 1 407 ? 36.914 14.939 7.006 1.00 37.03 407 MET A C 1
ATOM 3081 O O . MET A 1 407 ? 36.472 14.061 7.738 1.00 37.03 407 MET A O 1
ATOM 3085 N N . ILE A 1 408 ? 37.697 15.916 7.481 1.00 36.91 408 ILE A N 1
ATOM 3086 C CA . ILE A 1 408 ? 38.284 15.932 8.840 1.00 36.91 408 ILE A CA 1
ATOM 3087 C C . ILE A 1 408 ? 37.394 16.699 9.857 1.00 36.91 408 ILE A C 1
ATOM 3089 O O . ILE A 1 408 ? 37.827 17.075 10.937 1.00 36.91 408 ILE A O 1
ATOM 3093 N N . ALA A 1 409 ? 36.111 16.914 9.548 1.00 32.31 409 ALA A N 1
ATOM 3094 C CA . ALA A 1 409 ? 35.183 17.684 10.392 1.00 32.31 409 ALA A CA 1
ATOM 3095 C C . ALA A 1 409 ? 34.270 16.841 11.317 1.00 32.31 409 ALA A C 1
ATOM 3097 O O . ALA A 1 409 ? 33.383 17.402 11.954 1.00 32.31 409 ALA A O 1
ATOM 3098 N N . VAL A 1 410 ? 34.433 15.509 11.369 1.00 45.09 410 VAL A N 1
ATOM 3099 C CA . VAL A 1 410 ? 33.473 14.593 12.038 1.00 45.09 410 VAL A CA 1
ATOM 3100 C C . VAL A 1 410 ? 34.075 13.775 13.196 1.00 45.09 410 VAL A C 1
ATOM 3102 O O . VAL A 1 410 ? 33.323 13.185 13.966 1.00 45.09 410 VAL A O 1
ATOM 3105 N N . LEU A 1 411 ? 35.401 13.754 13.384 1.00 36.00 411 LEU A N 1
ATOM 3106 C CA . LEU A 1 411 ? 36.049 13.031 14.492 1.00 36.00 411 LEU A CA 1
ATOM 3107 C C . LEU A 1 411 ? 37.157 13.878 15.139 1.00 36.00 411 LEU A C 1
ATOM 3109 O O . LEU A 1 411 ? 38.090 14.308 14.464 1.00 36.00 411 LEU A O 1
ATOM 3113 N N . ASP A 1 412 ? 37.028 14.103 16.448 1.00 33.69 412 ASP A N 1
ATOM 3114 C CA . ASP A 1 412 ? 37.901 14.958 17.266 1.00 33.69 412 ASP A CA 1
ATOM 3115 C C . ASP A 1 412 ? 39.325 14.355 17.437 1.00 33.69 412 ASP A C 1
ATOM 3117 O O . ASP A 1 412 ? 39.457 13.127 17.529 1.00 33.69 412 ASP A O 1
ATOM 3121 N N . PRO A 1 413 ? 40.423 15.148 17.442 1.00 46.12 413 PRO A N 1
ATOM 3122 C CA . PRO A 1 413 ? 41.722 14.642 16.998 1.00 46.12 413 PRO A CA 1
ATOM 3123 C C . PRO A 1 413 ? 42.777 14.513 18.112 1.00 46.12 413 PRO A C 1
ATOM 3125 O O . PRO A 1 413 ? 43.587 15.416 18.314 1.00 46.12 413 PRO A O 1
ATOM 3128 N N . THR A 1 414 ? 42.873 13.355 18.780 1.00 40.31 414 THR A N 1
ATOM 3129 C CA . THR A 1 414 ? 44.038 13.055 19.659 1.00 40.31 414 THR A CA 1
ATOM 3130 C C . THR A 1 414 ? 44.567 11.611 19.659 1.00 40.31 414 THR A C 1
ATOM 3132 O O . THR A 1 414 ? 45.640 11.385 20.214 1.00 40.31 414 THR A O 1
ATOM 3135 N N . PHE A 1 415 ? 43.907 10.624 19.031 1.00 38.28 415 PHE A N 1
ATOM 3136 C CA . PHE A 1 415 ? 44.229 9.201 19.285 1.00 38.28 415 PHE A CA 1
ATOM 3137 C C . PHE A 1 415 ? 44.960 8.416 18.169 1.00 38.28 415 PHE A C 1
ATOM 3139 O O . PHE A 1 415 ? 45.310 7.256 18.369 1.00 38.28 415 PHE A O 1
ATOM 3146 N N . LEU A 1 416 ? 45.237 9.007 16.998 1.00 37.12 416 LEU A N 1
ATOM 3147 C CA . LEU A 1 416 ? 45.804 8.283 15.838 1.00 37.12 416 LEU A CA 1
ATOM 3148 C C . LEU A 1 416 ? 47.166 8.813 15.355 1.00 37.12 416 LEU A C 1
ATOM 3150 O O . LEU A 1 416 ? 47.399 8.961 14.160 1.00 37.12 416 LEU A O 1
ATOM 3154 N N . ALA A 1 417 ? 48.091 9.051 16.289 1.00 40.72 417 ALA A N 1
ATOM 3155 C CA . ALA A 1 417 ? 49.483 9.412 15.978 1.00 40.72 417 ALA A CA 1
ATOM 3156 C C . ALA A 1 417 ? 50.535 8.348 16.373 1.00 40.72 417 ALA A C 1
ATOM 3158 O O . ALA A 1 417 ? 51.714 8.544 16.087 1.00 40.72 417 ALA A O 1
ATOM 3159 N N . GLN A 1 418 ? 50.156 7.246 17.046 1.00 41.28 418 GLN A N 1
ATOM 3160 C CA . GLN A 1 418 ? 51.119 6.288 17.640 1.00 41.28 418 GLN A CA 1
ATOM 3161 C C . GLN A 1 418 ? 50.728 4.790 17.562 1.00 41.28 418 GLN A C 1
ATOM 3163 O O . GLN A 1 418 ? 51.310 3.965 18.264 1.00 41.28 418 GLN A O 1
ATOM 3168 N N . ALA A 1 419 ? 49.768 4.391 16.718 1.00 39.41 419 ALA A N 1
ATOM 3169 C CA . ALA A 1 419 ? 49.371 2.981 16.586 1.00 39.41 419 ALA A CA 1
ATOM 3170 C C . ALA A 1 419 ? 50.213 2.226 15.534 1.00 39.41 419 ALA A C 1
ATOM 3172 O O . ALA A 1 419 ? 50.334 2.668 14.394 1.00 39.41 419 ALA A O 1
ATOM 3173 N N . SER A 1 420 ? 50.771 1.066 15.901 1.00 47.47 420 SER A N 1
ATOM 3174 C CA . SER A 1 420 ? 51.539 0.203 14.990 1.00 47.47 420 SER A CA 1
ATOM 3175 C C . SER A 1 420 ? 50.625 -0.698 14.127 1.00 47.47 420 SER A C 1
ATOM 3177 O O . SER A 1 420 ? 49.454 -0.889 14.471 1.00 47.47 420 SER A O 1
ATOM 3179 N N . PRO A 1 421 ? 51.126 -1.304 13.025 1.00 48.31 421 PRO A N 1
ATOM 3180 C CA . PRO A 1 421 ? 50.313 -2.147 12.130 1.00 48.31 421 PRO A CA 1
ATOM 3181 C C . PRO A 1 421 ? 49.616 -3.332 12.824 1.00 48.31 421 PRO A C 1
ATOM 3183 O O . PRO A 1 421 ? 48.530 -3.759 12.421 1.00 48.31 421 PRO A O 1
ATOM 3186 N N . SER A 1 422 ? 50.209 -3.835 13.909 1.00 42.44 422 SER A N 1
ATOM 3187 C CA . SER A 1 422 ? 49.645 -4.882 14.765 1.00 42.44 422 SER A CA 1
ATOM 3188 C C . SER A 1 422 ? 48.304 -4.464 15.379 1.00 42.44 422 SER A C 1
ATOM 3190 O O . SER A 1 422 ? 47.370 -5.261 15.444 1.00 42.44 422 SER A O 1
ATOM 3192 N N . THR A 1 423 ? 48.186 -3.199 15.793 1.00 43.97 423 THR A N 1
ATOM 3193 C CA . THR A 1 423 ? 47.005 -2.664 16.484 1.00 43.97 423 THR A CA 1
ATOM 3194 C C . THR A 1 423 ? 45.809 -2.534 15.542 1.00 43.97 423 THR A C 1
ATOM 3196 O O . THR A 1 423 ? 44.688 -2.829 15.944 1.00 43.97 423 THR A O 1
ATOM 3199 N N . ILE A 1 424 ? 46.041 -2.173 14.274 1.00 50.41 424 ILE A N 1
ATOM 3200 C CA . ILE A 1 424 ? 44.994 -2.101 13.237 1.00 50.41 424 ILE A CA 1
ATOM 3201 C C . ILE A 1 424 ? 44.430 -3.499 12.951 1.00 50.41 424 ILE A C 1
ATOM 3203 O O . ILE A 1 424 ? 43.218 -3.674 12.868 1.00 50.41 424 ILE A O 1
ATOM 3207 N N . THR A 1 425 ? 45.295 -4.516 12.896 1.00 47.91 425 THR A N 1
ATOM 3208 C CA . THR A 1 425 ? 44.875 -5.914 12.694 1.00 47.91 425 THR A CA 1
ATOM 3209 C C . THR A 1 425 ? 44.033 -6.427 13.871 1.00 47.91 425 THR A C 1
ATOM 3211 O O . THR A 1 425 ? 43.027 -7.103 13.662 1.00 47.91 425 THR A O 1
ATOM 3214 N N . ILE A 1 426 ? 44.392 -6.057 15.106 1.00 48.66 426 ILE A N 1
ATOM 3215 C CA . ILE A 1 426 ? 43.630 -6.406 16.317 1.00 48.66 426 ILE A CA 1
ATOM 3216 C C . ILE A 1 426 ? 42.284 -5.664 16.371 1.00 48.66 426 ILE A C 1
ATOM 3218 O O . ILE A 1 426 ? 41.286 -6.286 16.719 1.00 48.66 426 ILE A O 1
ATOM 3222 N N . LEU A 1 427 ? 42.226 -4.386 15.974 1.00 41.44 427 LEU A N 1
ATOM 3223 C CA . LEU A 1 427 ? 40.976 -3.618 15.863 1.00 41.44 427 LEU A CA 1
ATOM 3224 C C . LEU A 1 427 ? 40.032 -4.194 14.800 1.00 41.44 427 LEU A C 1
ATOM 3226 O O . LEU A 1 427 ? 38.843 -4.347 15.064 1.00 41.44 427 LEU A O 1
ATOM 3230 N N . CYS A 1 428 ? 40.542 -4.588 13.630 1.00 41.56 428 CYS A N 1
ATOM 3231 C CA . CYS A 1 428 ? 39.734 -5.292 12.631 1.00 41.56 428 CYS A CA 1
ATOM 3232 C C . CYS A 1 428 ? 39.235 -6.651 13.155 1.00 41.56 428 CYS A C 1
ATOM 3234 O O . CYS A 1 428 ? 38.074 -6.996 12.940 1.00 41.56 428 CYS A O 1
ATOM 3236 N N . ALA A 1 429 ? 40.067 -7.400 13.889 1.00 40.56 429 ALA A N 1
ATOM 3237 C CA . ALA A 1 429 ? 39.675 -8.679 14.480 1.00 40.56 429 ALA A CA 1
ATOM 3238 C C . ALA A 1 429 ? 38.617 -8.537 15.596 1.00 40.56 429 ALA A C 1
ATOM 3240 O O . ALA A 1 429 ? 37.694 -9.348 15.659 1.00 40.56 429 ALA A O 1
ATOM 3241 N N . THR A 1 430 ? 38.684 -7.505 16.447 1.00 40.91 430 THR A N 1
ATOM 3242 C CA . THR A 1 430 ? 37.659 -7.254 17.481 1.00 40.91 430 THR A CA 1
ATOM 3243 C C . THR A 1 430 ? 36.364 -6.678 16.912 1.00 40.91 430 THR A C 1
ATOM 3245 O O . THR A 1 430 ? 35.294 -6.999 17.432 1.00 40.91 430 THR A O 1
ATOM 3248 N N . PHE A 1 431 ? 36.411 -5.933 15.802 1.00 37.59 431 PHE A N 1
ATOM 3249 C CA . PHE A 1 431 ? 35.203 -5.520 15.072 1.00 37.59 431 PHE A CA 1
ATOM 3250 C C . PHE A 1 431 ? 34.505 -6.717 14.397 1.00 37.59 431 PHE A C 1
ATOM 3252 O O . PHE A 1 431 ? 33.282 -6.819 14.422 1.00 37.59 431 PHE A O 1
ATOM 3259 N N . LEU A 1 432 ? 35.273 -7.683 13.875 1.00 36.03 432 LEU A N 1
ATOM 3260 C CA . LEU A 1 432 ? 34.748 -8.945 13.329 1.00 36.03 432 LEU A CA 1
ATOM 3261 C C . LEU A 1 432 ? 34.195 -9.901 14.403 1.00 36.03 432 LEU A C 1
ATOM 3263 O O . LEU A 1 432 ? 33.271 -10.662 14.120 1.00 36.03 432 LEU A O 1
ATOM 3267 N N . LEU A 1 433 ? 34.714 -9.861 15.635 1.00 34.78 433 LEU A N 1
ATOM 3268 C CA . LEU A 1 433 ? 34.271 -10.738 16.732 1.00 34.78 433 LEU A CA 1
ATOM 3269 C C . LEU A 1 433 ? 33.109 -10.180 17.572 1.00 34.78 433 LEU A C 1
ATOM 3271 O O . LEU A 1 433 ? 32.453 -10.945 18.275 1.00 34.78 433 LEU A O 1
ATOM 3275 N N . THR A 1 434 ? 32.791 -8.886 17.479 1.00 35.09 434 THR A N 1
ATOM 3276 C CA . THR A 1 434 ? 31.672 -8.263 18.223 1.00 35.09 434 THR A CA 1
ATOM 3277 C C . THR A 1 434 ? 30.343 -8.211 17.448 1.00 35.09 434 THR A C 1
ATOM 3279 O O . THR A 1 434 ? 29.377 -7.617 17.921 1.00 35.09 434 THR A O 1
ATOM 3282 N N . HIS A 1 435 ? 30.241 -8.874 16.288 1.00 36.28 435 HIS A N 1
ATOM 3283 C CA . HIS A 1 435 ? 28.996 -9.002 15.502 1.00 36.28 435 HIS A CA 1
ATOM 3284 C C . HIS A 1 435 ? 28.443 -10.438 15.393 1.00 36.28 435 HIS A C 1
ATOM 3286 O O . HIS A 1 435 ? 27.526 -10.694 14.619 1.00 36.28 435 HIS A O 1
ATOM 3292 N N . VAL A 1 436 ? 28.947 -11.379 16.200 1.00 35.06 436 VAL A N 1
ATOM 3293 C CA . VAL A 1 436 ? 28.504 -12.792 16.185 1.00 35.06 436 VAL A CA 1
ATOM 3294 C C . VAL A 1 436 ? 27.422 -13.103 17.238 1.00 35.06 436 VAL A C 1
ATOM 3296 O O . VAL A 1 436 ? 26.854 -14.191 17.231 1.00 35.06 436 VAL A O 1
ATOM 3299 N N . HIS A 1 437 ? 27.073 -12.161 18.123 1.00 33.75 437 HIS A N 1
ATOM 3300 C CA . HIS A 1 437 ? 26.113 -12.398 19.213 1.00 33.75 437 HIS A CA 1
ATOM 3301 C C . HIS A 1 437 ? 24.980 -11.359 19.275 1.00 33.75 437 HIS A C 1
ATOM 3303 O O . HIS A 1 437 ? 24.833 -10.605 20.236 1.00 33.75 437 HIS A O 1
ATOM 3309 N N . THR A 1 438 ? 24.132 -11.331 18.244 1.00 28.95 438 THR A N 1
ATOM 3310 C CA . THR A 1 438 ? 22.731 -10.883 18.374 1.00 28.95 438 THR A CA 1
ATOM 3311 C C . THR A 1 438 ? 21.865 -11.439 17.238 1.00 28.95 438 THR A C 1
ATOM 3313 O O . THR A 1 438 ? 22.326 -11.583 16.113 1.00 28.95 438 THR A O 1
ATOM 3316 N N . VAL A 1 439 ? 20.593 -11.723 17.541 1.00 27.03 439 VAL A N 1
ATOM 3317 C CA . VAL A 1 439 ? 19.547 -12.211 16.614 1.00 27.03 439 VAL A CA 1
ATOM 3318 C C . VAL A 1 439 ? 19.711 -13.658 16.103 1.00 27.03 439 VAL A C 1
ATOM 3320 O O . VAL A 1 439 ? 19.786 -13.945 14.910 1.00 27.03 439 VAL A O 1
ATOM 3323 N N . GLN A 1 440 ? 19.570 -14.612 17.028 1.00 32.88 440 GLN A N 1
ATOM 3324 C CA . GLN A 1 440 ? 18.575 -15.668 16.787 1.00 32.88 440 GLN A CA 1
ATOM 3325 C C . GLN A 1 440 ? 17.160 -15.075 16.953 1.00 32.88 440 GLN A C 1
ATOM 3327 O O . GLN A 1 440 ? 17.001 -14.054 17.615 1.00 32.88 440 GLN A O 1
ATOM 3332 N N . LEU A 1 441 ? 16.146 -15.756 16.400 1.00 32.31 441 LEU A N 1
ATOM 3333 C CA . LEU A 1 441 ? 14.716 -15.383 16.375 1.00 32.31 441 LEU A CA 1
ATOM 3334 C C . LEU A 1 441 ? 14.307 -14.351 15.303 1.00 32.31 441 LEU A C 1
ATOM 3336 O O . LEU A 1 441 ? 14.074 -13.183 15.591 1.00 32.31 441 LEU A O 1
ATOM 3340 N N . HIS A 1 442 ? 14.023 -14.842 14.092 1.00 28.00 442 HIS A N 1
ATOM 3341 C CA . HIS A 1 442 ? 12.613 -14.997 13.700 1.00 28.00 442 HIS A CA 1
ATOM 3342 C C . HIS A 1 442 ? 12.441 -16.055 12.601 1.00 28.00 442 HIS A C 1
ATOM 3344 O O . HIS A 1 442 ? 13.022 -15.975 11.518 1.00 28.00 442 HIS A O 1
ATOM 3350 N N . GLN A 1 443 ? 11.631 -17.073 12.890 1.00 28.70 443 GLN A N 1
ATOM 3351 C CA . GLN A 1 443 ? 11.223 -18.077 11.911 1.00 28.70 443 GLN A CA 1
ATOM 3352 C C . GLN A 1 443 ? 10.103 -17.503 11.034 1.00 28.70 443 GLN A C 1
ATOM 3354 O O . GLN A 1 443 ? 9.205 -16.831 11.533 1.00 28.70 443 GLN A O 1
ATOM 3359 N N . LYS A 1 444 ? 10.120 -17.797 9.729 1.00 26.61 444 LYS A N 1
ATOM 3360 C CA . LYS A 1 444 ? 8.979 -17.511 8.845 1.00 26.61 444 LYS A CA 1
ATOM 3361 C C . LYS A 1 444 ? 7.785 -18.391 9.242 1.00 26.61 444 LYS A C 1
ATOM 3363 O O . LYS A 1 444 ? 7.935 -19.614 9.162 1.00 26.61 444 LYS A O 1
ATOM 3368 N N . PRO A 1 445 ? 6.591 -17.835 9.511 1.00 26.64 445 PRO A N 1
ATOM 3369 C CA . PRO A 1 445 ? 5.361 -18.599 9.387 1.00 26.64 445 PRO A CA 1
ATOM 3370 C C . PRO A 1 445 ? 5.140 -18.923 7.904 1.00 26.64 445 PRO A C 1
ATOM 3372 O O . PRO A 1 445 ? 5.241 -18.053 7.035 1.00 26.64 445 PRO A O 1
ATOM 3375 N N . LYS A 1 446 ? 4.853 -20.189 7.604 1.00 31.52 446 LYS A N 1
ATOM 3376 C CA . LYS A 1 446 ? 4.251 -20.602 6.332 1.00 31.52 446 LYS A CA 1
ATOM 3377 C C . LYS A 1 446 ? 2.752 -20.806 6.552 1.00 31.52 446 LYS A C 1
ATOM 3379 O O . LYS A 1 446 ? 2.363 -21.219 7.637 1.00 31.52 446 LYS A O 1
ATOM 3384 N N . HIS A 1 447 ? 1.991 -20.671 5.466 1.00 27.56 447 HIS A N 1
ATOM 3385 C CA . HIS A 1 447 ? 0.564 -20.993 5.322 1.00 27.56 447 HIS A CA 1
ATOM 3386 C C . HIS A 1 447 ? -0.430 -19.982 5.917 1.00 27.56 447 HIS A C 1
ATOM 3388 O O . HIS A 1 447 ? -0.610 -19.885 7.123 1.00 27.56 447 HIS A O 1
ATOM 3394 N N . ALA A 1 448 ? -1.160 -19.331 5.011 1.00 27.53 448 ALA A N 1
ATOM 3395 C CA . ALA A 1 448 ? -2.566 -18.983 5.182 1.00 27.53 448 ALA A CA 1
ATOM 3396 C C . ALA A 1 448 ? -3.332 -19.687 4.043 1.00 27.53 448 ALA A C 1
ATOM 3398 O O . ALA A 1 448 ? -2.799 -19.807 2.934 1.00 27.53 448 ALA A O 1
ATOM 3399 N N . HIS A 1 449 ? -4.517 -20.230 4.326 1.00 26.84 449 HIS A N 1
ATOM 3400 C CA . HIS A 1 449 ? -5.331 -20.961 3.348 1.00 26.84 449 HIS A CA 1
ATOM 3401 C C . HIS A 1 449 ? -6.086 -20.005 2.412 1.00 26.84 449 HIS A C 1
ATOM 3403 O O . HIS A 1 449 ? -6.591 -18.979 2.856 1.00 26.84 449 HIS A O 1
ATOM 3409 N N . ASN A 1 450 ? -6.250 -20.404 1.147 1.00 27.28 450 ASN A N 1
ATOM 3410 C CA . ASN A 1 450 ? -7.316 -19.877 0.294 1.00 27.28 450 ASN A CA 1
ATOM 3411 C C . ASN A 1 450 ? -8.594 -20.701 0.540 1.00 27.28 450 ASN A C 1
ATOM 3413 O O . ASN A 1 450 ? -8.513 -21.928 0.421 1.00 27.28 450 ASN A O 1
ATOM 3417 N N . PRO A 1 451 ? -9.755 -20.083 0.804 1.00 30.52 451 PRO A N 1
ATOM 3418 C CA . PRO A 1 451 ? -11.046 -20.707 0.552 1.00 30.52 451 PRO A CA 1
ATOM 3419 C C . PRO A 1 451 ? -11.404 -20.601 -0.942 1.00 30.52 451 PRO A C 1
ATOM 3421 O O . PRO A 1 451 ? -11.071 -19.623 -1.614 1.00 30.52 451 PRO A O 1
ATOM 3424 N N . GLU A 1 452 ? -12.070 -21.625 -1.471 1.00 25.50 452 GLU A N 1
ATOM 3425 C CA . GLU A 1 452 ? -12.617 -21.626 -2.832 1.00 25.50 452 GLU A CA 1
ATOM 3426 C C . GLU A 1 452 ? -13.881 -20.753 -2.898 1.00 25.50 452 GLU A C 1
ATOM 3428 O O . GLU A 1 452 ? -14.725 -20.816 -2.006 1.00 25.50 452 GLU A O 1
ATOM 3433 N N . VAL A 1 453 ? -14.050 -19.979 -3.975 1.00 29.45 453 VAL A N 1
ATOM 3434 C CA . VAL A 1 453 ? -15.307 -19.275 -4.282 1.00 29.45 453 VAL A CA 1
ATOM 3435 C C . VAL A 1 453 ? -15.810 -19.757 -5.637 1.00 29.45 453 VAL A C 1
ATOM 3437 O O . VAL A 1 453 ? -15.059 -19.787 -6.613 1.00 29.45 453 VAL A O 1
ATOM 3440 N N . SER A 1 454 ? -17.075 -20.176 -5.683 1.00 27.41 454 SER A N 1
ATOM 3441 C CA . SER A 1 454 ? -17.682 -20.790 -6.862 1.00 27.41 454 SER A CA 1
ATOM 3442 C C . SER A 1 454 ? -18.003 -19.786 -7.970 1.00 27.41 454 SER A C 1
ATOM 3444 O O . SER A 1 454 ? -18.372 -18.641 -7.713 1.00 27.41 454 SER A O 1
ATOM 3446 N N . ASP A 1 455 ? -17.957 -20.297 -9.196 1.00 27.56 455 ASP A N 1
ATOM 3447 C CA . ASP A 1 455 ? -18.304 -19.644 -10.457 1.00 27.56 455 ASP A CA 1
ATOM 3448 C C . ASP A 1 455 ? -19.634 -18.855 -10.428 1.00 27.56 455 ASP A C 1
ATOM 3450 O O . ASP A 1 455 ? -20.648 -19.336 -9.914 1.00 27.56 455 ASP A O 1
ATOM 3454 N N . LYS A 1 456 ? -19.642 -17.661 -11.039 1.00 27.34 456 LYS A N 1
ATOM 3455 C CA . LYS A 1 456 ? -20.861 -16.927 -11.417 1.00 27.34 456 LYS A CA 1
ATOM 3456 C C . LYS A 1 456 ? -20.680 -16.201 -12.746 1.00 27.34 456 LYS A C 1
ATOM 3458 O O . LYS A 1 456 ? -20.005 -15.179 -12.856 1.00 27.34 456 LYS A O 1
ATOM 3463 N N . THR A 1 457 ? -21.381 -16.712 -13.748 1.00 27.41 457 THR A N 1
ATOM 3464 C CA . THR A 1 457 ? -21.564 -16.080 -15.052 1.00 27.41 457 THR A CA 1
ATOM 3465 C C . THR A 1 457 ? -22.553 -14.901 -14.979 1.00 27.41 457 THR A C 1
ATOM 3467 O O . THR A 1 457 ? -23.464 -14.883 -14.155 1.00 27.41 457 THR A O 1
ATOM 3470 N N . SER A 1 458 ? -22.436 -13.982 -15.946 1.00 25.91 458 SER A N 1
ATOM 3471 C CA . SER A 1 458 ? -23.472 -13.048 -16.443 1.00 25.91 458 SER A CA 1
ATOM 3472 C C . SER A 1 458 ? -23.982 -11.870 -15.576 1.00 25.91 458 SER A C 1
ATOM 3474 O O . SER A 1 458 ? -24.967 -11.979 -14.857 1.00 25.91 458 SER A O 1
ATOM 3476 N N . LEU A 1 459 ? -23.449 -10.691 -15.939 1.00 28.58 459 LEU A N 1
ATOM 3477 C CA . LEU A 1 459 ? -24.176 -9.549 -16.544 1.00 28.58 459 LEU A CA 1
ATOM 3478 C C . LEU A 1 459 ? -24.669 -8.380 -15.659 1.00 28.58 459 LEU A C 1
ATOM 3480 O O . LEU A 1 459 ? -25.304 -8.545 -14.624 1.00 28.58 459 LEU A O 1
ATOM 3484 N N . ASN A 1 460 ? -24.444 -7.167 -16.184 1.00 35.31 460 ASN A N 1
ATOM 3485 C CA . ASN A 1 460 ? -25.003 -5.894 -15.721 1.00 35.31 460 ASN A CA 1
ATOM 3486 C C . ASN A 1 460 ? -26.535 -5.925 -15.600 1.00 35.31 460 ASN A C 1
ATOM 3488 O O . ASN A 1 460 ? -27.235 -5.761 -16.597 1.00 35.31 460 ASN A O 1
ATOM 3492 N N . THR A 1 461 ? -27.036 -5.973 -14.370 1.00 31.98 461 THR A N 1
ATOM 3493 C CA . THR A 1 461 ? -28.273 -5.294 -13.950 1.00 31.98 461 THR A CA 1
ATOM 3494 C C . THR A 1 461 ? -28.246 -5.164 -12.432 1.00 31.98 461 THR A C 1
ATOM 3496 O O . THR A 1 461 ? -27.750 -6.076 -11.784 1.00 31.98 461 THR A O 1
ATOM 3499 N N . LEU A 1 462 ? -28.746 -4.035 -11.910 1.00 37.31 462 LEU A N 1
ATOM 3500 C CA . LEU A 1 462 ? -29.143 -3.774 -10.512 1.00 37.31 462 LEU A CA 1
ATOM 3501 C C . LEU A 1 462 ? -28.519 -4.708 -9.456 1.00 37.31 462 LEU A C 1
ATOM 3503 O O . LEU A 1 462 ? -28.981 -5.837 -9.298 1.00 37.31 462 LEU A O 1
ATOM 3507 N N . LEU A 1 463 ? -27.525 -4.202 -8.707 1.00 33.75 463 LEU A N 1
ATOM 3508 C CA . LEU A 1 463 ? -26.945 -4.892 -7.545 1.00 33.75 463 LEU A CA 1
ATOM 3509 C C . LEU A 1 463 ? -28.071 -5.539 -6.717 1.00 33.75 463 LEU A C 1
ATOM 3511 O O . LEU A 1 463 ? -28.938 -4.803 -6.235 1.00 33.75 463 LEU A O 1
ATOM 3515 N N . PRO A 1 464 ? -28.107 -6.879 -6.583 1.00 30.59 464 PRO A N 1
ATOM 3516 C CA . PRO A 1 464 ? -29.171 -7.530 -5.841 1.00 30.59 464 PRO A CA 1
ATOM 3517 C C . PRO A 1 464 ? -29.122 -7.060 -4.388 1.00 30.59 464 PRO A C 1
ATOM 3519 O O . PRO A 1 464 ? -28.038 -6.888 -3.826 1.00 30.59 464 PRO A O 1
ATOM 3522 N N . SER A 1 465 ? -30.295 -6.863 -3.784 1.00 34.56 465 SER A N 1
ATOM 3523 C CA . SER A 1 465 ? -30.403 -6.612 -2.347 1.00 34.56 465 SER A CA 1
ATOM 3524 C C . SER A 1 465 ? -29.593 -7.674 -1.591 1.00 34.56 465 SER A C 1
ATOM 3526 O O . SER A 1 465 ? -29.712 -8.855 -1.943 1.00 34.56 465 SER A O 1
ATOM 3528 N N . PRO A 1 466 ? -28.774 -7.299 -0.589 1.00 42.41 466 PRO A N 1
ATOM 3529 C CA . PRO A 1 466 ? -28.009 -8.278 0.170 1.00 42.41 466 PRO A CA 1
ATOM 3530 C C . PRO A 1 466 ? -28.947 -9.337 0.771 1.00 42.41 466 PRO A C 1
ATOM 3532 O O . PRO A 1 466 ? -30.110 -9.028 1.063 1.00 42.41 466 PRO A O 1
ATOM 3535 N N . PRO A 1 467 ? -28.491 -10.591 0.939 1.00 45.06 467 PRO A N 1
ATOM 3536 C CA . PRO A 1 467 ? -29.317 -11.620 1.556 1.00 45.06 467 PRO A CA 1
ATOM 3537 C C . PRO A 1 467 ? -29.774 -11.152 2.943 1.00 45.06 467 PRO A C 1
ATOM 3539 O O . PRO A 1 467 ? -28.980 -10.590 3.698 1.00 45.06 467 PRO A O 1
ATOM 3542 N N . ARG A 1 468 ? -31.049 -11.394 3.285 1.00 53.16 468 ARG A N 1
ATOM 3543 C CA . ARG A 1 468 ? -31.561 -11.126 4.638 1.00 53.16 468 ARG A CA 1
ATOM 3544 C C . ARG A 1 468 ? -30.653 -11.816 5.647 1.00 53.16 468 ARG A C 1
ATOM 3546 O O . ARG A 1 468 ? -30.514 -13.040 5.613 1.00 53.16 468 ARG A O 1
ATOM 3553 N N . ASN A 1 469 ? -30.037 -11.019 6.511 1.00 58.34 469 ASN A N 1
ATOM 3554 C CA . ASN A 1 469 ? -29.119 -11.523 7.513 1.00 58.34 469 ASN A CA 1
ATOM 3555 C C . ASN A 1 469 ? -29.867 -12.460 8.476 1.00 58.34 469 ASN A C 1
ATOM 3557 O O . ASN A 1 469 ? -30.960 -12.135 8.929 1.00 58.34 469 ASN A O 1
ATOM 3561 N N . GLN A 1 470 ? -29.284 -13.623 8.765 1.00 66.88 470 GLN A N 1
ATOM 3562 C CA . GLN A 1 470 ? -29.822 -14.589 9.732 1.00 66.88 470 GLN A CA 1
ATOM 3563 C C . GLN A 1 470 ? -29.149 -14.481 11.110 1.00 66.88 470 GLN A C 1
ATOM 3565 O O . GLN A 1 470 ? -29.574 -15.156 12.042 1.00 66.88 470 GLN A O 1
ATOM 3570 N N . LYS A 1 471 ? -28.099 -13.658 11.236 1.00 85.00 471 LYS A N 1
ATOM 3571 C CA . LYS A 1 471 ? -27.372 -13.425 12.487 1.00 85.00 471 LYS A CA 1
ATOM 3572 C C . LYS A 1 471 ? -28.120 -12.434 13.383 1.00 85.00 471 LYS A C 1
ATOM 3574 O O . LYS A 1 471 ? -28.566 -11.390 12.904 1.00 85.00 471 LYS A O 1
ATOM 3579 N N . ARG A 1 472 ? -28.167 -12.705 14.688 1.00 92.69 472 ARG A N 1
ATOM 3580 C CA . ARG A 1 472 ? -28.609 -11.750 15.713 1.00 92.69 472 ARG A CA 1
ATOM 3581 C C . ARG A 1 472 ? -27.490 -10.742 15.995 1.00 92.69 472 ARG A C 1
ATOM 3583 O O . ARG A 1 472 ? -26.333 -11.125 16.176 1.00 92.69 472 ARG A O 1
ATOM 3590 N N . ILE A 1 473 ? -27.822 -9.452 16.033 1.00 95.81 473 ILE A N 1
ATOM 3591 C CA . ILE A 1 473 ? -26.855 -8.350 16.131 1.00 95.81 473 ILE A CA 1
ATOM 3592 C C . ILE A 1 473 ? -27.083 -7.516 17.391 1.00 95.81 473 ILE A C 1
ATOM 3594 O O . ILE A 1 473 ? -28.173 -7.005 17.641 1.00 95.81 473 ILE A O 1
ATOM 3598 N N . TYR A 1 474 ? -26.005 -7.315 18.139 1.00 97.38 474 TYR A N 1
ATOM 3599 C CA . TYR A 1 474 ? -25.914 -6.330 19.205 1.00 97.38 474 TYR A CA 1
ATOM 3600 C C . TYR A 1 474 ? -25.369 -5.014 18.631 1.00 97.38 474 TYR A C 1
ATOM 3602 O O . TYR A 1 474 ? -24.176 -4.896 18.344 1.00 97.38 474 TYR A O 1
ATOM 3610 N N . ILE A 1 475 ? -26.237 -4.026 18.419 1.00 97.88 475 ILE A N 1
ATOM 3611 C CA . ILE A 1 475 ? -25.834 -2.692 17.963 1.00 97.88 475 ILE A CA 1
ATOM 3612 C C . ILE A 1 475 ? -25.352 -1.894 19.173 1.00 97.88 475 ILE A C 1
ATOM 3614 O O . ILE A 1 475 ? -26.089 -1.730 20.142 1.00 97.88 475 ILE A O 1
ATOM 3618 N N . ALA A 1 476 ? -24.127 -1.384 19.106 1.00 97.62 476 ALA A N 1
ATOM 3619 C CA . ALA A 1 476 ? -23.498 -0.574 20.139 1.00 97.62 476 ALA A CA 1
ATOM 3620 C C . ALA A 1 476 ? -23.183 0.822 19.582 1.00 97.62 476 ALA A C 1
ATOM 3622 O O . ALA A 1 476 ? -22.591 0.937 18.510 1.00 97.62 476 ALA A O 1
ATOM 3623 N N . ALA A 1 477 ? -23.555 1.887 20.290 1.00 97.44 477 ALA A N 1
ATOM 3624 C CA . ALA A 1 477 ? -23.252 3.253 19.864 1.00 97.44 477 ALA A CA 1
ATOM 3625 C C . ALA A 1 477 ? -22.962 4.188 21.039 1.00 97.44 477 ALA A C 1
ATOM 3627 O O . ALA A 1 477 ? -23.490 4.029 22.141 1.00 97.44 477 ALA A O 1
ATOM 3628 N N . GLN A 1 478 ? -22.137 5.200 20.790 1.00 95.31 478 GLN A N 1
ATOM 3629 C CA . GLN A 1 478 ? -21.782 6.210 21.778 1.00 95.31 478 GLN A CA 1
ATOM 3630 C C . GLN A 1 478 ? -21.929 7.604 21.169 1.00 95.31 478 GLN A C 1
ATOM 3632 O O . GLN A 1 478 ? -21.416 7.853 20.079 1.00 95.31 478 GLN A O 1
ATOM 3637 N N . HIS A 1 479 ? -22.578 8.520 21.892 1.00 96.12 479 HIS A N 1
ATOM 3638 C CA . HIS A 1 479 ? -22.806 9.889 21.427 1.00 96.12 479 HIS A CA 1
ATOM 3639 C C . HIS A 1 479 ? -22.334 10.946 22.423 1.00 96.12 479 HIS A C 1
ATOM 3641 O O . HIS A 1 479 ? -22.453 10.789 23.640 1.00 96.12 479 HIS A O 1
ATOM 3647 N N . TRP A 1 480 ? -21.819 12.040 21.863 1.00 93.06 480 TRP A N 1
ATOM 3648 C CA . TRP A 1 480 ? -21.451 13.259 22.570 1.00 93.06 480 TRP A CA 1
ATOM 3649 C C . TRP A 1 480 ? -21.565 14.449 21.615 1.00 93.06 480 TRP A C 1
ATOM 3651 O O . TRP A 1 480 ? -20.909 14.466 20.574 1.00 93.06 480 TRP A O 1
ATOM 3661 N N . ASN A 1 481 ? -22.388 15.441 21.957 1.00 93.88 481 ASN A N 1
ATOM 3662 C CA . ASN A 1 481 ? -22.663 16.620 21.125 1.00 93.88 481 ASN A CA 1
ATOM 3663 C C . ASN A 1 481 ? -23.095 16.277 19.679 1.00 93.88 481 ASN A C 1
ATOM 3665 O O . ASN A 1 481 ? -22.649 16.887 18.704 1.00 93.88 481 ASN A O 1
ATOM 3669 N N . SER A 1 482 ? -23.939 15.250 19.541 1.00 94.62 482 SER A N 1
ATOM 3670 C CA . SER A 1 482 ? -24.362 14.655 18.269 1.00 94.62 482 SER A CA 1
ATOM 3671 C C . SER A 1 482 ? -25.790 15.050 17.844 1.00 94.62 482 SER A C 1
ATOM 3673 O O . SER A 1 482 ? -26.272 14.544 16.828 1.00 94.62 482 SER A O 1
ATOM 3675 N N . ALA A 1 483 ? -26.486 15.947 18.558 1.00 95.62 483 ALA A N 1
ATOM 3676 C CA . ALA A 1 483 ? -27.936 16.172 18.426 1.00 95.62 483 ALA A CA 1
ATOM 3677 C C . ALA A 1 483 ? -28.395 16.468 16.991 1.00 95.62 483 ALA A C 1
ATOM 3679 O O . ALA A 1 483 ? -29.400 15.939 16.508 1.00 95.62 483 ALA A O 1
ATOM 3680 N N . ARG A 1 484 ? -27.627 17.307 16.282 1.00 94.69 484 ARG A N 1
ATOM 3681 C CA . ARG A 1 484 ? -27.911 17.666 14.887 1.00 94.69 484 ARG A CA 1
ATOM 3682 C C . ARG A 1 484 ? -27.803 16.459 13.957 1.00 94.69 484 ARG A C 1
ATOM 3684 O O . ARG A 1 484 ? -28.617 16.337 13.045 1.00 94.69 484 ARG A O 1
ATOM 3691 N N . LEU A 1 485 ? -26.810 15.594 14.156 1.00 94.94 485 LEU A N 1
ATOM 3692 C CA . LEU A 1 485 ? -26.604 14.397 13.338 1.00 94.94 485 LEU A CA 1
ATOM 3693 C C . LEU A 1 485 ? -27.690 13.350 13.616 1.00 94.94 485 LEU A C 1
ATOM 3695 O O . LEU A 1 485 ? -28.262 12.808 12.668 1.00 94.94 485 LEU A O 1
ATOM 3699 N N . LEU A 1 486 ? -28.008 13.138 14.899 1.00 96.81 486 LEU A N 1
ATOM 3700 C CA . LEU A 1 486 ? -29.054 12.226 15.366 1.00 96.81 486 LEU A CA 1
ATOM 3701 C C . LEU A 1 486 ? -30.386 12.496 14.667 1.00 96.81 486 LEU A C 1
ATOM 3703 O O . LEU A 1 486 ? -30.890 11.634 13.946 1.00 96.81 486 LEU A O 1
ATOM 3707 N N . ARG A 1 487 ? -30.897 13.727 14.780 1.00 95.94 487 ARG A N 1
ATOM 3708 C CA . ARG A 1 487 ? -32.193 14.106 14.196 1.00 95.94 487 ARG A CA 1
ATOM 3709 C C . ARG A 1 487 ? -32.216 14.177 12.671 1.00 95.94 487 ARG A C 1
ATOM 3711 O O . ARG A 1 487 ? -33.280 14.013 12.086 1.00 95.94 487 ARG A O 1
ATOM 3718 N N . SER A 1 488 ? -31.086 14.467 12.020 1.00 94.56 488 SER A N 1
ATOM 3719 C CA . SER A 1 488 ? -31.065 14.676 10.562 1.00 94.56 488 SER A CA 1
ATOM 3720 C C . SER A 1 488 ? -30.781 13.415 9.746 1.00 94.56 488 SER A C 1
ATOM 3722 O O . SER A 1 488 ? -31.258 13.332 8.620 1.00 94.56 488 SER A O 1
ATOM 3724 N N . HIS A 1 489 ? -30.011 12.461 10.281 1.00 95.94 489 HIS A N 1
ATOM 3725 C CA . HIS A 1 489 ? -29.584 11.271 9.534 1.00 95.94 489 HIS A CA 1
ATOM 3726 C C . HIS A 1 489 ? -29.597 9.999 10.397 1.00 95.94 489 HIS A C 1
ATOM 3728 O O . HIS A 1 489 ? -30.209 9.003 10.016 1.00 95.94 489 HIS A O 1
ATOM 3734 N N . TRP A 1 490 ? -28.937 10.019 11.560 1.00 97.25 490 TRP A N 1
ATOM 3735 C CA . TRP A 1 490 ? -28.558 8.796 12.284 1.00 97.25 490 TRP A CA 1
ATOM 3736 C C . TRP A 1 490 ? -29.764 8.033 12.860 1.00 97.25 490 TRP A C 1
ATOM 3738 O O . TRP A 1 490 ? -29.852 6.822 12.675 1.00 97.25 490 TRP A O 1
ATOM 3748 N N . ASN A 1 491 ? -30.743 8.718 13.470 1.00 97.00 491 ASN A N 1
ATOM 3749 C CA . ASN A 1 491 ? -31.938 8.070 14.038 1.00 97.00 491 ASN A CA 1
ATOM 3750 C C . ASN A 1 491 ? -32.763 7.340 12.960 1.00 97.00 491 ASN A C 1
ATOM 3752 O O . ASN A 1 491 ? -33.247 6.226 13.176 1.00 97.00 491 ASN A O 1
ATOM 3756 N N . ALA A 1 492 ? -32.902 7.959 11.783 1.00 96.38 492 ALA A N 1
ATOM 3757 C CA . ALA A 1 492 ? -33.604 7.374 10.644 1.00 96.38 492 ALA A CA 1
ATOM 3758 C C . ALA A 1 492 ? -32.819 6.198 10.038 1.00 96.38 492 ALA A C 1
ATOM 3760 O O . ALA A 1 492 ? -33.406 5.155 9.749 1.00 96.38 492 ALA A O 1
ATOM 3761 N N . ALA A 1 493 ? -31.495 6.335 9.905 1.00 96.94 493 ALA A N 1
ATOM 3762 C CA . ALA A 1 493 ? -30.620 5.280 9.401 1.00 96.94 493 ALA A CA 1
ATOM 3763 C C . ALA A 1 493 ? -30.606 4.045 10.320 1.00 96.94 493 ALA A C 1
ATOM 3765 O O . ALA A 1 493 ? -30.762 2.926 9.831 1.00 96.94 493 ALA A O 1
ATOM 3766 N N . LEU A 1 494 ? -30.512 4.229 11.644 1.00 97.69 494 LEU A N 1
ATOM 3767 C CA . LEU A 1 494 ? -30.626 3.130 12.607 1.00 97.69 494 LEU A CA 1
ATOM 3768 C C . LEU A 1 494 ? -31.998 2.447 12.511 1.00 97.69 494 LEU A C 1
ATOM 3770 O O . LEU A 1 494 ? -32.066 1.222 12.462 1.00 97.69 494 LEU A O 1
ATOM 3774 N N . SER A 1 495 ? -33.085 3.220 12.430 1.00 96.75 495 SER A N 1
ATOM 3775 C CA . SER A 1 495 ? -34.439 2.663 12.298 1.00 96.75 495 SER A CA 1
ATOM 3776 C C . SER A 1 495 ? -34.585 1.800 11.035 1.00 96.75 495 SER A C 1
ATOM 3778 O O . SER A 1 495 ? -35.170 0.720 11.094 1.00 96.75 495 SER A O 1
ATOM 3780 N N . ALA A 1 496 ? -34.000 2.229 9.910 1.00 95.88 496 ALA A N 1
ATOM 3781 C CA . ALA A 1 496 ? -33.964 1.453 8.670 1.00 95.88 496 ALA A CA 1
ATOM 3782 C C . ALA A 1 496 ? -33.109 0.175 8.794 1.00 95.88 496 ALA A C 1
ATOM 3784 O O . ALA A 1 496 ? -33.538 -0.890 8.354 1.00 95.88 496 ALA A O 1
ATOM 3785 N N . VAL A 1 497 ? -31.940 0.249 9.445 1.00 95.25 497 VAL A N 1
ATOM 3786 C CA . VAL A 1 497 ? -31.084 -0.918 9.737 1.00 95.25 497 VAL A CA 1
ATOM 3787 C C . VAL A 1 497 ? -31.830 -1.962 10.566 1.00 95.25 497 VAL A C 1
ATOM 3789 O O . VAL A 1 497 ? -31.826 -3.139 10.214 1.00 95.25 497 VAL A O 1
ATOM 3792 N N . VAL A 1 498 ? -32.506 -1.547 11.640 1.00 95.00 498 VAL A N 1
ATOM 3793 C CA . VAL A 1 498 ? -33.267 -2.463 12.503 1.00 95.00 498 VAL A CA 1
ATOM 3794 C C . VAL A 1 498 ? -34.411 -3.133 11.729 1.00 95.00 498 VAL A C 1
ATOM 3796 O O . VAL A 1 498 ? -34.642 -4.330 11.887 1.00 95.00 498 VAL A O 1
ATOM 3799 N N . GLN A 1 499 ? -35.091 -2.400 10.843 1.00 93.31 499 GLN A N 1
ATOM 3800 C CA . GLN A 1 499 ? -36.152 -2.954 9.995 1.00 93.31 499 GLN A CA 1
ATOM 3801 C C . GLN A 1 499 ? -35.629 -3.931 8.926 1.00 93.31 499 GLN A C 1
ATOM 3803 O O . GLN A 1 499 ? -36.296 -4.927 8.648 1.00 93.31 499 GLN A O 1
ATOM 3808 N N . GLU A 1 500 ? -34.448 -3.696 8.342 1.00 91.62 500 GLU A N 1
ATOM 3809 C CA . GLU A 1 500 ? -33.833 -4.623 7.375 1.00 91.62 500 GLU A CA 1
ATOM 3810 C C . GLU A 1 500 ? -33.283 -5.902 8.023 1.00 91.62 500 GLU A C 1
ATOM 3812 O O . GLU A 1 500 ? -33.376 -6.977 7.425 1.00 91.62 500 GLU A O 1
ATOM 3817 N N . LEU A 1 501 ? -32.731 -5.800 9.236 1.00 91.50 501 LEU A N 1
ATOM 3818 C CA . LEU A 1 501 ? -32.198 -6.934 10.003 1.00 91.50 501 LEU A CA 1
ATOM 3819 C C . LEU A 1 501 ? -33.287 -7.762 10.713 1.00 91.50 501 LEU A C 1
ATOM 3821 O O . LEU A 1 501 ? -33.053 -8.921 11.055 1.00 91.50 501 LEU A O 1
ATOM 3825 N N . GLY A 1 502 ? -34.472 -7.186 10.919 1.00 90.81 502 GLY A N 1
ATOM 3826 C CA . GLY A 1 502 ? -35.551 -7.770 11.716 1.00 90.81 502 GLY A CA 1
ATOM 3827 C C . GLY A 1 502 ? -35.454 -7.350 13.183 1.00 90.81 502 GLY A C 1
ATOM 3828 O O . GLY A 1 502 ? -34.418 -7.515 13.830 1.00 90.81 502 GLY A O 1
ATOM 3829 N N . VAL A 1 503 ? -36.558 -6.816 13.710 1.00 91.50 503 VAL A N 1
ATOM 3830 C CA . VAL A 1 503 ? -36.688 -6.282 15.079 1.00 91.50 503 VAL A CA 1
ATOM 3831 C C . VAL A 1 503 ? -36.290 -7.320 16.132 1.00 91.50 503 VAL A C 1
ATOM 3833 O O . VAL A 1 503 ? -35.618 -7.000 17.107 1.00 91.50 503 VAL A O 1
ATOM 3836 N N . GLU A 1 504 ? -36.671 -8.577 15.917 1.00 89.06 504 GLU A N 1
ATOM 3837 C CA . GLU A 1 504 ? -36.417 -9.712 16.803 1.00 89.06 504 GLU A CA 1
ATOM 3838 C C . GLU A 1 504 ? -34.941 -10.155 16.847 1.00 89.06 504 GLU A C 1
ATOM 3840 O O . GLU A 1 504 ? -34.496 -10.796 17.809 1.00 89.06 504 GLU A O 1
ATOM 3845 N N . ASN A 1 505 ? -34.167 -9.787 15.823 1.00 91.12 505 ASN A N 1
ATOM 3846 C CA . ASN A 1 505 ? -32.762 -10.162 15.683 1.00 91.12 505 ASN A CA 1
ATOM 3847 C C . ASN A 1 505 ? -31.813 -9.104 16.259 1.00 91.12 505 ASN A C 1
ATOM 3849 O O . ASN A 1 505 ? -30.610 -9.349 16.308 1.00 91.12 505 ASN A O 1
ATOM 3853 N N . VAL A 1 506 ? -32.319 -7.948 16.700 1.00 95.06 506 VAL A N 1
ATOM 3854 C CA . VAL A 1 506 ? -31.490 -6.803 17.092 1.00 95.06 506 VAL A CA 1
ATOM 3855 C C . VAL A 1 506 ? -31.698 -6.406 18.553 1.00 95.06 506 VAL A C 1
ATOM 3857 O O . VAL A 1 506 ? -32.824 -6.303 19.035 1.00 95.06 506 VAL A O 1
ATOM 3860 N N . PHE A 1 507 ? -30.593 -6.113 19.241 1.00 96.56 507 PHE A N 1
ATOM 3861 C CA . PHE A 1 507 ? -30.588 -5.343 20.487 1.00 96.56 507 PHE A CA 1
ATOM 3862 C C . PHE A 1 507 ? -29.808 -4.041 20.282 1.00 96.56 507 PHE A C 1
ATOM 3864 O O . PHE A 1 507 ? -28.738 -4.063 19.678 1.00 96.56 507 PHE A O 1
ATOM 3871 N N . VAL A 1 508 ? -30.317 -2.915 20.790 1.00 97.81 508 VAL A N 1
ATOM 3872 C CA . VAL A 1 508 ? -29.689 -1.588 20.643 1.00 97.81 508 VAL A CA 1
ATOM 3873 C C . VAL A 1 508 ? -29.175 -1.070 21.990 1.00 97.81 508 VAL A C 1
ATOM 3875 O O . VAL A 1 508 ? -29.959 -0.762 22.880 1.00 97.81 508 VAL A O 1
ATOM 3878 N N . SER A 1 509 ? -27.861 -0.920 22.138 1.00 97.56 509 SER A N 1
ATOM 3879 C CA . SER A 1 509 ? -27.208 -0.340 23.317 1.00 97.56 509 SER A CA 1
ATOM 3880 C C . SER A 1 509 ? -26.580 1.011 22.981 1.00 97.56 509 SER A C 1
ATOM 3882 O O . SER A 1 509 ? -25.719 1.093 22.102 1.00 97.56 509 SER A O 1
ATOM 3884 N N . ILE A 1 510 ? -26.996 2.074 23.673 1.00 97.62 510 ILE A N 1
ATOM 3885 C CA . ILE A 1 510 ? -26.497 3.436 23.446 1.00 97.62 510 ILE A CA 1
ATOM 3886 C C . ILE A 1 510 ? -26.054 4.059 24.768 1.00 97.62 510 ILE A C 1
ATOM 3888 O O . ILE A 1 510 ? -26.816 4.070 25.735 1.00 97.62 510 ILE A O 1
ATOM 3892 N N . TYR A 1 511 ? -24.848 4.631 24.793 1.00 96.81 511 TYR A N 1
ATOM 3893 C CA . TYR A 1 511 ? -24.363 5.449 25.906 1.00 96.81 511 TYR A CA 1
ATOM 3894 C C . TYR A 1 511 ? -24.138 6.899 25.467 1.00 96.81 511 TYR A C 1
ATOM 3896 O O . TYR A 1 511 ? -23.381 7.184 24.536 1.00 96.81 511 TYR A O 1
ATOM 3904 N N . GLU A 1 512 ? -24.786 7.828 26.160 1.00 95.62 512 GLU A N 1
ATOM 3905 C CA . GLU A 1 512 ? -24.611 9.268 25.988 1.00 95.62 512 GLU A CA 1
ATOM 3906 C C . GLU A 1 512 ? -23.649 9.783 27.068 1.00 95.62 512 GLU A C 1
ATOM 3908 O O . GLU A 1 512 ? -23.906 9.627 28.265 1.00 95.62 512 GLU A O 1
ATOM 3913 N N . SER A 1 513 ? -22.524 10.373 26.656 1.00 90.94 513 SER A N 1
ATOM 3914 C CA . SER A 1 513 ? -21.405 10.695 27.551 1.00 90.94 513 SER A CA 1
ATOM 3915 C C . SER A 1 513 ? -21.334 12.174 27.961 1.00 90.94 513 SER A C 1
ATOM 3917 O O . SER A 1 513 ? -20.269 12.790 27.867 1.00 90.94 513 SER A O 1
ATOM 3919 N N . GLY A 1 514 ? -22.448 12.758 28.414 1.00 88.25 514 GLY A N 1
ATOM 3920 C CA . GLY A 1 514 ? -22.454 14.075 29.061 1.00 88.25 514 GLY A CA 1
ATOM 3921 C C . GLY A 1 514 ? -22.363 15.257 28.091 1.00 88.25 514 GLY A C 1
ATOM 3922 O O . GLY A 1 514 ? -21.505 16.131 28.251 1.00 88.25 514 GLY A O 1
ATOM 3923 N N . SER A 1 515 ? -23.218 15.257 27.070 1.00 91.31 515 SER A N 1
ATOM 3924 C CA . SER A 1 515 ? -23.346 16.309 26.054 1.00 91.31 515 SER A CA 1
ATOM 3925 C C . SER A 1 515 ? -23.812 17.645 26.635 1.00 91.31 515 SER A C 1
ATOM 3927 O O . SER A 1 515 ? -24.583 17.695 27.593 1.00 91.31 515 SER A O 1
ATOM 3929 N N . TYR A 1 516 ? -23.372 18.730 25.997 1.00 90.56 516 TYR A N 1
ATOM 3930 C CA . TYR A 1 516 ? -23.794 20.106 26.280 1.00 90.56 516 TYR A CA 1
ATOM 3931 C C . TYR A 1 516 ? -24.937 20.582 25.373 1.00 90.56 516 TYR A C 1
ATOM 3933 O O . TYR A 1 516 ? -25.530 21.629 25.627 1.00 90.56 516 TYR A O 1
ATOM 3941 N N . ASP A 1 517 ? -25.194 19.859 24.282 1.00 93.31 517 ASP A N 1
ATOM 3942 C CA . ASP A 1 517 ? -26.280 20.126 23.347 1.00 93.31 517 ASP A CA 1
ATOM 3943 C C . ASP A 1 517 ? -27.496 19.220 23.611 1.00 93.31 517 ASP A C 1
ATOM 3945 O O . ASP A 1 517 ? -27.572 18.470 24.585 1.00 93.31 517 ASP A O 1
ATOM 3949 N N . ASP A 1 518 ? -28.447 19.265 22.685 1.00 95.31 518 ASP A N 1
ATOM 3950 C CA . ASP A 1 518 ? -29.728 18.575 22.770 1.00 95.31 518 ASP A CA 1
ATOM 3951 C C . ASP A 1 518 ? -29.666 17.062 22.436 1.00 95.31 518 ASP A C 1
ATOM 3953 O O . ASP A 1 518 ? -30.644 16.463 21.984 1.00 95.31 518 ASP A O 1
ATOM 3957 N N . THR A 1 519 ? -28.498 16.424 22.606 1.00 96.38 519 THR A N 1
ATOM 3958 C CA . THR A 1 519 ? -28.278 15.000 22.276 1.00 96.38 519 THR A CA 1
ATOM 3959 C C . THR A 1 519 ? -29.173 14.096 23.119 1.00 96.38 519 THR A C 1
ATOM 3961 O O . THR A 1 519 ? -29.712 13.115 22.610 1.00 96.38 519 THR A O 1
ATOM 3964 N N . LYS A 1 520 ? -29.382 14.445 24.395 1.00 95.75 520 LYS A N 1
ATOM 3965 C CA . LYS A 1 520 ? -30.223 13.671 25.319 1.00 95.75 520 LYS A CA 1
ATOM 3966 C C . LYS A 1 520 ? -31.680 13.597 24.853 1.00 95.75 520 LYS A C 1
ATOM 3968 O O . LYS A 1 520 ? -32.264 12.518 24.909 1.00 95.75 520 LYS A O 1
ATOM 3973 N N . ASP A 1 521 ? -32.247 14.692 24.347 1.00 96.44 521 ASP A N 1
ATOM 3974 C CA . ASP A 1 521 ? -33.622 14.696 23.830 1.00 96.44 521 ASP A CA 1
ATOM 3975 C C . ASP A 1 521 ? -33.716 14.044 22.446 1.00 96.44 521 ASP A C 1
ATOM 3977 O O . ASP A 1 521 ? -34.620 13.241 22.218 1.00 96.44 521 ASP A O 1
ATOM 3981 N N . ALA A 1 522 ? -32.720 14.234 21.574 1.00 97.38 522 ALA A N 1
ATOM 3982 C CA . ALA A 1 522 ? -32.632 13.502 20.305 1.00 97.38 522 ALA A CA 1
ATOM 3983 C C . ALA A 1 522 ? -32.546 11.966 20.485 1.00 97.38 522 ALA A C 1
ATOM 3985 O O . ALA A 1 522 ? -33.025 11.215 19.631 1.00 97.38 522 ALA A O 1
ATOM 3986 N N . LEU A 1 523 ? -31.968 11.487 21.595 1.00 97.50 523 LEU A N 1
ATOM 3987 C CA . LEU A 1 523 ? -31.961 10.067 21.968 1.00 97.50 523 LEU A CA 1
ATOM 3988 C C . LEU A 1 523 ? -33.265 9.606 22.638 1.00 97.50 523 LEU A C 1
ATOM 3990 O O . LEU A 1 523 ? -33.636 8.449 22.474 1.00 97.50 523 LEU A O 1
ATOM 3994 N N . ARG A 1 524 ? -34.005 10.482 23.330 1.00 97.44 524 ARG A N 1
ATOM 3995 C CA . ARG A 1 524 ? -35.363 10.177 23.836 1.00 97.44 524 ARG A CA 1
ATOM 3996 C C . ARG A 1 524 ? -36.387 10.067 22.702 1.00 97.44 524 ARG A C 1
ATOM 3998 O O . ARG A 1 524 ? -37.251 9.196 22.738 1.00 97.44 524 ARG A O 1
ATOM 4005 N N . GLU A 1 525 ? -36.259 10.898 21.667 1.00 97.00 525 GLU A N 1
ATOM 4006 C CA . GLU A 1 525 ? -37.029 10.785 20.417 1.00 97.00 525 GLU A CA 1
ATOM 4007 C C . GLU A 1 525 ? -36.766 9.445 19.710 1.00 97.00 525 GLU A C 1
ATOM 4009 O O . GLU A 1 525 ? -37.695 8.782 19.238 1.00 97.00 525 GLU A O 1
ATOM 4014 N N . LEU A 1 526 ? -35.499 9.015 19.674 1.00 97.44 526 LEU A N 1
ATOM 4015 C CA . LEU A 1 526 ? -35.119 7.696 19.174 1.00 97.44 526 LEU A CA 1
ATOM 4016 C C . LEU A 1 526 ? -35.688 6.571 20.047 1.00 97.44 526 LEU A C 1
ATOM 4018 O O . LEU A 1 526 ? -36.209 5.603 19.501 1.00 97.44 526 LEU A O 1
ATOM 4022 N N . ASP A 1 527 ? -35.621 6.697 21.374 1.00 97.69 527 ASP A N 1
ATOM 4023 C CA . ASP A 1 527 ? -36.133 5.690 22.307 1.00 97.69 527 ASP A CA 1
ATOM 4024 C C . ASP A 1 527 ? -37.619 5.400 22.058 1.00 97.69 527 ASP A C 1
ATOM 4026 O O . ASP A 1 527 ? -37.993 4.249 21.842 1.00 97.69 527 ASP A O 1
ATOM 4030 N N . ALA A 1 528 ? -38.440 6.450 21.953 1.00 97.50 528 ALA A N 1
ATOM 4031 C CA . ALA A 1 528 ? -39.860 6.334 21.617 1.00 97.50 528 ALA A CA 1
ATOM 4032 C C . ALA A 1 528 ? -40.104 5.721 20.222 1.00 97.50 528 ALA A C 1
ATOM 4034 O O . ALA A 1 528 ? -41.071 4.984 20.023 1.00 97.50 528 ALA A O 1
ATOM 4035 N N . THR A 1 529 ? -39.220 5.990 19.255 1.00 96.31 529 THR A N 1
ATOM 4036 C CA . THR A 1 529 ? -39.290 5.404 17.905 1.00 96.31 529 THR A CA 1
ATOM 4037 C C . THR A 1 529 ? -38.983 3.904 17.931 1.00 96.31 529 THR A C 1
ATOM 4039 O O . THR A 1 529 ? -39.696 3.113 17.315 1.00 96.31 529 THR A O 1
ATOM 4042 N N . LEU A 1 530 ? -37.954 3.493 18.676 1.00 97.06 530 LEU A N 1
ATOM 4043 C CA . LEU A 1 530 ? -37.589 2.088 18.866 1.00 97.06 530 LEU A CA 1
ATOM 4044 C C . LEU A 1 530 ? -38.637 1.329 19.701 1.00 97.06 530 LEU A C 1
ATOM 4046 O O . LEU A 1 530 ? -38.858 0.144 19.455 1.00 97.06 530 LEU A O 1
ATOM 4050 N N . ASP A 1 531 ? -39.326 2.005 20.626 1.00 96.94 531 ASP A N 1
ATOM 4051 C CA . ASP A 1 531 ? -40.450 1.446 21.391 1.00 96.94 531 ASP A CA 1
ATOM 4052 C C . ASP A 1 531 ? -41.656 1.125 20.508 1.00 96.94 531 ASP A C 1
ATOM 4054 O O . ASP A 1 531 ? -42.182 0.013 20.545 1.00 96.94 531 ASP A O 1
ATOM 4058 N N . ALA A 1 532 ? -42.035 2.064 19.635 1.00 96.50 532 ALA A N 1
ATOM 4059 C CA . ALA A 1 532 ? -43.102 1.867 18.657 1.00 96.50 532 ALA A CA 1
ATOM 4060 C C . ALA A 1 532 ? -42.793 0.732 17.660 1.00 96.50 532 ALA A C 1
ATOM 4062 O O . ALA A 1 532 ? -43.711 0.091 17.149 1.00 96.50 532 ALA A O 1
ATOM 4063 N N . LEU A 1 533 ? -41.506 0.464 17.408 1.00 93.81 533 LEU A N 1
ATOM 4064 C CA . LEU A 1 533 ? -41.022 -0.670 16.616 1.00 93.81 533 LEU A CA 1
ATOM 4065 C C . LEU A 1 533 ? -40.830 -1.963 17.434 1.00 93.81 533 LEU A C 1
ATOM 4067 O O . LEU A 1 533 ? -40.468 -2.978 16.852 1.00 93.81 533 LEU A O 1
ATOM 4071 N N . GLN A 1 534 ? -41.084 -1.951 18.748 1.00 94.75 534 GLN A N 1
ATOM 4072 C CA . GLN A 1 534 ? -40.925 -3.080 19.682 1.00 94.75 534 GLN A CA 1
ATOM 4073 C C . GLN A 1 534 ? -39.489 -3.640 19.788 1.00 94.75 534 GLN A C 1
ATOM 4075 O O . GLN A 1 534 ? -39.284 -4.825 20.052 1.00 94.75 534 GLN A O 1
ATOM 4080 N N . VAL A 1 535 ? -38.482 -2.781 19.606 1.00 95.06 535 VAL A N 1
ATOM 4081 C CA . VAL A 1 535 ? -37.056 -3.149 19.612 1.00 95.06 535 VAL A CA 1
ATOM 4082 C C . VAL A 1 535 ? -36.522 -3.217 21.044 1.00 95.06 535 VAL A C 1
ATOM 4084 O O . VAL A 1 535 ? -36.691 -2.273 21.825 1.00 95.06 535 VAL A O 1
ATOM 4087 N N . GLN A 1 536 ? -35.822 -4.306 21.384 1.00 94.75 536 GLN A N 1
ATOM 4088 C CA . GLN A 1 536 ? -35.115 -4.410 22.664 1.00 94.75 536 GLN A CA 1
ATOM 4089 C C . GLN A 1 536 ? -33.906 -3.470 22.688 1.00 94.75 536 GLN A C 1
ATOM 4091 O O . GLN A 1 536 ? -33.095 -3.449 21.759 1.00 94.75 536 GLN A O 1
ATOM 4096 N N . ARG A 1 537 ? -33.775 -2.683 23.758 1.00 96.12 537 ARG A N 1
ATOM 4097 C CA . ARG A 1 537 ? -32.759 -1.631 23.838 1.00 96.12 537 ARG A CA 1
ATOM 4098 C C . ARG A 1 537 ? -32.374 -1.266 25.267 1.00 96.12 537 ARG A C 1
ATOM 4100 O O . ARG A 1 537 ? -33.132 -1.498 26.205 1.00 96.12 537 ARG A O 1
ATOM 4107 N N . GLY A 1 538 ? -31.211 -0.640 25.408 1.00 95.38 538 GLY A N 1
ATOM 4108 C CA . GLY A 1 538 ? -30.770 0.057 26.610 1.00 95.38 538 GLY A CA 1
ATOM 4109 C C . GLY A 1 538 ? -30.111 1.378 26.226 1.00 95.38 538 GLY A C 1
ATOM 4110 O O . GLY A 1 538 ? -29.003 1.377 25.697 1.00 95.38 538 GLY A O 1
ATOM 4111 N N . ILE A 1 539 ? -30.790 2.497 26.486 1.00 96.25 539 ILE A N 1
ATOM 4112 C CA . ILE A 1 539 ? -30.260 3.845 26.249 1.00 96.25 539 ILE A CA 1
ATOM 4113 C C . ILE A 1 539 ? -29.929 4.475 27.605 1.00 96.25 539 ILE A C 1
ATOM 4115 O O . ILE A 1 539 ? -30.811 4.736 28.420 1.00 96.25 539 ILE A O 1
ATOM 4119 N N . LEU A 1 540 ? -28.639 4.691 27.854 1.00 95.00 540 LEU A N 1
ATOM 4120 C CA . LEU A 1 540 ? -28.099 5.223 29.102 1.00 95.00 540 LEU A CA 1
ATOM 4121 C C . LEU A 1 540 ? -27.653 6.673 28.893 1.00 95.00 540 LEU A C 1
ATOM 4123 O O . LEU A 1 540 ? -26.757 6.943 28.094 1.00 95.00 540 LEU A O 1
ATOM 4127 N N . LEU A 1 541 ? -28.267 7.603 29.629 1.00 95.19 541 LEU A N 1
ATOM 4128 C CA . LEU A 1 541 ? -27.961 9.034 29.564 1.00 95.19 541 LEU A CA 1
ATOM 4129 C C . LEU A 1 541 ? -27.139 9.457 30.790 1.00 95.19 541 LEU A C 1
ATOM 4131 O O . LEU A 1 541 ? -27.577 9.251 31.919 1.00 95.19 541 LEU A O 1
ATOM 4135 N N . SER A 1 542 ? -25.951 10.035 30.586 1.00 92.56 542 SER A N 1
ATOM 4136 C CA . SER A 1 542 ? -25.074 10.453 31.689 1.00 92.56 542 SER A CA 1
ATOM 4137 C C . SER A 1 542 ? -25.485 11.806 32.264 1.00 92.56 542 SER A C 1
ATOM 4139 O O . SER A 1 542 ? -25.427 12.817 31.566 1.00 92.56 542 SER A O 1
ATOM 4141 N N . ASP A 1 543 ? -25.809 11.876 33.555 1.00 88.75 543 ASP A N 1
ATOM 4142 C CA . ASP A 1 543 ? -26.017 13.158 34.252 1.00 88.75 543 ASP A CA 1
ATOM 4143 C C . ASP A 1 543 ? -24.717 13.944 34.477 1.00 88.75 543 ASP A C 1
ATOM 4145 O O . ASP A 1 543 ? -24.747 15.155 34.670 1.00 88.75 543 ASP A O 1
ATOM 4149 N N . ILE A 1 544 ? -23.573 13.264 34.401 1.00 88.31 544 ILE A N 1
ATOM 4150 C CA . ILE A 1 544 ? -22.242 13.850 34.559 1.00 88.31 544 ILE A CA 1
ATOM 4151 C C . ILE A 1 544 ? -21.795 14.421 33.213 1.00 88.31 544 ILE A C 1
ATOM 4153 O O . ILE A 1 544 ? -21.783 13.687 32.218 1.00 88.31 544 ILE A O 1
ATOM 4157 N N . SER A 1 545 ? -21.423 15.703 33.183 1.00 86.81 545 SER A N 1
ATOM 4158 C CA . SER A 1 545 ? -20.915 16.367 31.982 1.00 86.81 545 SER A CA 1
ATOM 4159 C C . SER A 1 545 ? -19.418 16.131 31.771 1.00 86.81 545 SER A C 1
ATOM 4161 O O . SER A 1 545 ? -18.665 15.780 32.681 1.00 86.81 545 SER A O 1
ATOM 4163 N N . HIS A 1 546 ? -18.958 16.400 30.552 1.00 84.94 546 HIS A N 1
ATOM 4164 C CA . HIS A 1 546 ? -17.541 16.325 30.194 1.00 84.94 546 HIS A CA 1
ATOM 4165 C C . HIS A 1 546 ? -16.658 17.311 30.995 1.00 84.94 546 HIS A C 1
ATOM 4167 O O . HIS A 1 546 ? -15.482 17.036 31.227 1.00 84.94 546 HIS A O 1
ATOM 4173 N N . ALA A 1 547 ? -17.216 18.436 31.459 1.00 85.31 547 ALA A N 1
ATOM 4174 C CA . ALA A 1 547 ? -16.523 19.368 32.349 1.00 85.31 547 ALA A CA 1
ATOM 4175 C C . ALA A 1 547 ? -16.380 18.802 33.773 1.00 85.31 547 ALA A C 1
ATOM 4177 O O . ALA A 1 547 ? -15.321 18.951 34.382 1.00 85.31 547 ALA A O 1
ATOM 4178 N N . ASP A 1 548 ? -17.403 18.104 34.276 1.00 88.25 548 ASP A N 1
ATOM 4179 C CA . ASP A 1 548 ? -17.370 17.469 35.601 1.00 88.25 548 ASP A CA 1
ATOM 4180 C C . ASP A 1 548 ? -16.332 16.340 35.656 1.00 88.25 548 ASP A C 1
ATOM 4182 O O . ASP A 1 548 ? -15.627 16.207 36.652 1.00 88.25 548 ASP A O 1
ATOM 4186 N N . GLU A 1 549 ? -16.194 15.559 34.577 1.00 88.25 549 GLU A N 1
ATOM 4187 C CA . GLU A 1 549 ? -15.152 14.529 34.422 1.00 88.25 549 GLU A CA 1
ATOM 4188 C C . GLU A 1 549 ? -13.735 15.118 34.556 1.00 88.25 549 GLU A C 1
ATOM 4190 O O . GLU A 1 549 ? -12.905 14.570 35.281 1.00 88.25 549 GLU A O 1
ATOM 4195 N N . ILE A 1 550 ? -13.472 16.269 33.925 1.00 86.56 550 ILE A N 1
ATOM 4196 C CA . ILE A 1 550 ? -12.185 16.985 34.015 1.00 86.56 550 ILE A CA 1
ATOM 4197 C C . ILE A 1 550 ? -11.976 17.594 35.411 1.00 86.56 550 ILE A C 1
ATOM 4199 O O . ILE A 1 550 ? -10.843 17.666 35.885 1.00 86.56 550 ILE A O 1
ATOM 4203 N N . ALA A 1 551 ? -13.051 18.024 36.078 1.00 87.12 551 ALA A N 1
ATOM 4204 C CA . ALA A 1 551 ? -13.006 18.645 37.401 1.00 87.12 551 ALA A CA 1
ATOM 4205 C C . ALA A 1 551 ? -12.886 17.646 38.572 1.00 87.12 551 ALA A C 1
ATOM 4207 O O . ALA A 1 551 ? -12.773 18.071 39.727 1.00 87.12 551 ALA A O 1
ATOM 4208 N N . ARG A 1 552 ? -12.914 16.330 38.313 1.00 87.12 552 ARG A N 1
ATOM 4209 C CA . ARG A 1 552 ? -12.715 15.308 39.352 1.00 87.12 552 ARG A CA 1
ATOM 4210 C C . ARG A 1 552 ? -11.320 15.380 39.969 1.00 87.12 552 ARG A C 1
ATOM 4212 O O . ARG A 1 552 ? -10.350 15.798 39.343 1.00 87.12 552 ARG A O 1
ATOM 4219 N N . GLN A 1 553 ? -11.215 14.909 41.211 1.00 83.31 553 GLN A N 1
ATOM 4220 C CA . GLN A 1 553 ? -9.916 14.703 41.845 1.00 83.31 553 GLN A CA 1
ATOM 4221 C C . GLN A 1 553 ? -9.143 13.592 41.113 1.00 83.31 553 GLN A C 1
ATOM 4223 O O . GLN A 1 553 ? -9.748 12.559 40.806 1.00 83.31 553 GLN A O 1
ATOM 4228 N N . PRO A 1 554 ? -7.832 13.770 40.855 1.00 83.81 554 PRO A N 1
ATOM 4229 C CA . PRO A 1 554 ? -7.013 12.738 40.242 1.00 83.81 554 PRO A CA 1
ATOM 4230 C C . PRO A 1 554 ? -7.026 11.423 41.020 1.00 83.81 554 PRO A C 1
ATOM 4232 O O . PRO A 1 554 ? -6.839 11.398 42.235 1.00 83.81 554 PRO A O 1
ATOM 4235 N N . THR A 1 555 ? -7.234 10.335 40.287 1.00 84.94 555 THR A N 1
ATOM 4236 C CA . THR A 1 555 ? -7.159 8.948 40.758 1.00 84.94 555 THR A CA 1
ATOM 4237 C C . THR A 1 555 ? -5.791 8.348 40.438 1.00 84.94 555 THR A C 1
ATOM 4239 O O . THR A 1 555 ? -5.092 8.845 39.557 1.00 84.94 555 THR A O 1
ATOM 4242 N N . ASP A 1 556 ? -5.443 7.229 41.082 1.00 78.62 556 ASP A N 1
ATOM 4243 C CA . ASP A 1 556 ? -4.178 6.504 40.843 1.00 78.62 556 ASP A CA 1
ATOM 4244 C C . ASP A 1 556 ? -3.994 6.035 39.383 1.00 78.62 556 ASP A C 1
ATOM 4246 O O . ASP A 1 556 ? -2.875 5.758 38.952 1.00 78.62 556 ASP A O 1
ATOM 4250 N N . HIS A 1 557 ? -5.088 5.966 38.614 1.00 85.56 557 HIS A N 1
ATOM 4251 C CA . HIS A 1 557 ? -5.112 5.544 37.214 1.00 85.56 557 HIS A CA 1
ATOM 4252 C C . HIS A 1 557 ? -5.777 6.571 36.299 1.00 85.56 557 HIS A C 1
ATOM 4254 O O . HIS A 1 557 ? -6.749 7.223 36.691 1.00 85.56 557 HIS A O 1
ATOM 4260 N N . GLY A 1 558 ? -5.299 6.654 35.054 1.00 88.94 558 GLY A N 1
ATOM 4261 C CA . GLY A 1 558 ? -5.901 7.442 33.975 1.00 88.94 558 GLY A CA 1
ATOM 4262 C C . GLY A 1 558 ? -5.526 8.927 33.940 1.00 88.94 558 GLY A C 1
ATOM 4263 O O . GLY A 1 558 ? -6.064 9.658 33.111 1.00 88.94 558 GLY A O 1
ATOM 4264 N N . TRP A 1 559 ? -4.602 9.388 34.783 1.00 91.69 559 TRP A N 1
ATOM 4265 C CA . TRP A 1 559 ? -4.137 10.782 34.829 1.00 91.69 559 TRP A CA 1
ATOM 4266 C C . TRP A 1 559 ? -2.656 10.879 34.460 1.00 91.69 559 TRP A C 1
ATOM 4268 O O . TRP A 1 559 ? -1.891 9.941 34.666 1.00 91.69 559 TRP A O 1
ATOM 4278 N N . ILE A 1 560 ? -2.238 12.024 33.917 1.00 91.31 560 ILE A N 1
ATOM 4279 C CA . ILE A 1 560 ? -0.834 12.293 33.594 1.00 91.31 560 ILE A CA 1
ATOM 4280 C C . ILE A 1 560 ? -0.400 13.671 34.093 1.00 91.31 560 ILE A C 1
ATOM 4282 O O . ILE A 1 560 ? -1.079 14.677 33.875 1.00 91.31 560 ILE A O 1
ATOM 4286 N N . THR A 1 561 ? 0.755 13.714 34.756 1.00 89.62 561 THR A N 1
ATOM 4287 C CA . THR A 1 561 ? 1.382 14.953 35.228 1.00 89.62 561 THR A CA 1
ATOM 4288 C C . THR A 1 561 ? 2.414 15.420 34.212 1.00 89.62 561 THR A C 1
ATOM 4290 O O . THR A 1 561 ? 3.355 14.705 33.874 1.00 89.62 561 THR A O 1
ATOM 4293 N N . THR A 1 562 ? 2.237 16.637 33.715 1.00 83.06 562 THR A N 1
ATOM 4294 C CA . THR A 1 562 ? 3.134 17.258 32.735 1.00 83.06 562 THR A CA 1
ATOM 4295 C C . THR A 1 562 ? 4.431 17.747 33.383 1.00 83.06 562 THR A C 1
ATOM 4297 O O . THR A 1 562 ? 4.491 17.996 34.587 1.00 83.06 562 THR A O 1
ATOM 4300 N N . ALA A 1 563 ? 5.461 18.014 32.573 1.00 78.88 563 ALA A N 1
ATOM 4301 C CA . ALA A 1 563 ? 6.723 18.602 33.042 1.00 78.88 563 ALA A CA 1
ATOM 4302 C C . ALA A 1 563 ? 6.575 19.990 33.712 1.00 78.88 563 ALA A C 1
ATOM 4304 O O . ALA A 1 563 ? 7.510 20.465 34.351 1.00 78.88 563 ALA A O 1
ATOM 4305 N N . LYS A 1 564 ? 5.410 20.645 33.580 1.00 80.25 564 LYS A N 1
ATOM 4306 C CA . LYS A 1 564 ? 5.067 21.907 34.260 1.00 80.25 564 LYS A CA 1
ATOM 4307 C C . LYS A 1 564 ? 4.420 21.707 35.639 1.00 80.25 564 LYS A C 1
ATOM 4309 O O . LYS A 1 564 ? 4.103 22.691 36.297 1.00 80.25 564 LYS A O 1
ATOM 4314 N N . GLY A 1 565 ? 4.202 20.461 36.064 1.00 83.12 565 GLY A N 1
ATOM 4315 C CA . GLY A 1 565 ? 3.498 20.120 37.303 1.00 83.12 565 GLY A CA 1
ATOM 4316 C C . GLY A 1 565 ? 1.969 20.149 37.197 1.00 83.12 565 GLY A C 1
ATOM 4317 O O . GLY A 1 565 ? 1.295 19.952 38.200 1.00 83.12 565 GLY A O 1
ATOM 4318 N N . GLU A 1 566 ? 1.406 20.378 36.006 1.00 86.62 566 GLU A N 1
ATOM 4319 C CA . GLU A 1 566 ? -0.044 20.310 35.785 1.00 86.62 566 GLU A CA 1
ATOM 4320 C C . GLU A 1 566 ? -0.483 18.855 35.568 1.00 86.62 566 GLU A C 1
ATOM 4322 O O . GLU A 1 566 ? 0.054 18.191 34.674 1.00 86.62 566 GLU A O 1
ATOM 4327 N N . THR A 1 567 ? -1.477 18.387 36.325 1.00 90.31 567 THR A N 1
ATOM 4328 C CA . THR A 1 567 ? -2.105 17.065 36.161 1.00 90.31 567 THR A CA 1
ATOM 4329 C C . THR A 1 567 ? -3.346 17.169 35.274 1.00 90.31 567 THR A C 1
ATOM 4331 O O . THR A 1 567 ? -4.215 18.000 35.526 1.00 90.31 567 THR A O 1
ATOM 4334 N N . HIS A 1 568 ? -3.446 16.319 34.249 1.00 91.75 568 HIS A N 1
ATOM 4335 C CA . HIS A 1 568 ? -4.560 16.291 33.291 1.00 91.75 568 HIS A CA 1
ATOM 4336 C C . HIS A 1 568 ? -5.106 14.861 33.134 1.00 91.75 568 HIS A C 1
ATOM 4338 O O . HIS A 1 568 ? -4.346 13.893 33.198 1.00 91.75 568 HIS A O 1
ATOM 4344 N N . LEU A 1 569 ? -6.415 14.719 32.904 1.00 92.56 569 LEU A N 1
ATOM 4345 C CA . LEU A 1 569 ? -7.060 13.426 32.639 1.00 92.56 569 LEU A CA 1
ATOM 4346 C C . LEU A 1 569 ? -6.662 12.920 31.242 1.00 92.56 569 LEU A C 1
ATOM 4348 O O . LEU A 1 569 ? -6.798 13.647 30.253 1.00 92.56 569 LEU A O 1
ATOM 4352 N N . ARG A 1 570 ? -6.171 11.681 31.130 1.00 94.12 570 ARG A N 1
ATOM 4353 C CA . ARG A 1 570 ? -5.759 11.094 29.845 1.00 94.12 570 ARG A CA 1
ATOM 4354 C C . ARG A 1 570 ? -6.975 10.795 28.972 1.00 94.12 570 ARG A C 1
ATOM 4356 O O . ARG A 1 570 ? -7.960 10.215 29.425 1.00 94.12 570 ARG A O 1
ATOM 4363 N N . ARG A 1 571 ? -6.878 11.129 27.682 1.00 93.75 571 ARG A N 1
ATOM 4364 C CA . ARG A 1 571 ? -7.978 10.964 26.720 1.00 93.75 571 ARG A CA 1
ATOM 4365 C C . ARG A 1 571 ? -8.349 9.492 26.522 1.00 93.75 571 ARG A C 1
ATOM 4367 O O . ARG A 1 571 ? -9.528 9.156 26.539 1.00 93.75 571 ARG A O 1
ATOM 4374 N N . ILE A 1 572 ? -7.361 8.622 26.308 1.00 95.44 572 ILE A N 1
ATOM 4375 C CA . ILE A 1 572 ? -7.612 7.239 25.876 1.00 95.44 572 ILE A CA 1
ATOM 4376 C C . ILE A 1 572 ? -8.238 6.370 26.978 1.00 95.44 572 ILE A C 1
ATOM 4378 O O . ILE A 1 572 ? -9.255 5.741 26.691 1.00 95.44 572 ILE A O 1
ATOM 4382 N N . PRO A 1 573 ? -7.745 6.347 28.236 1.00 95.19 573 PRO A N 1
ATOM 4383 C CA . PRO A 1 573 ? -8.403 5.596 29.309 1.00 95.19 573 PRO A CA 1
ATOM 4384 C C . PRO A 1 573 ? -9.849 6.056 29.558 1.00 95.19 573 PRO A C 1
ATOM 4386 O O . PRO A 1 573 ? -10.726 5.224 29.789 1.00 95.19 573 PRO A O 1
ATOM 4389 N N . PHE A 1 574 ? -10.120 7.361 29.432 1.00 93.62 574 PHE A N 1
ATOM 4390 C CA . PHE A 1 574 ? -11.478 7.907 29.478 1.00 93.62 574 PHE A CA 1
ATOM 4391 C C . PHE A 1 574 ? -12.348 7.396 28.314 1.00 93.62 574 PHE A C 1
ATOM 4393 O O . PHE A 1 574 ? -13.429 6.862 28.544 1.00 93.62 574 PHE A O 1
ATOM 4400 N N . LEU A 1 575 ? -11.859 7.481 27.071 1.00 94.31 575 LEU A N 1
ATOM 4401 C CA . LEU A 1 575 ? -12.556 6.973 25.880 1.00 94.31 575 LEU A CA 1
ATOM 4402 C C . LEU A 1 575 ? -12.779 5.449 25.901 1.00 94.31 575 LEU A C 1
ATOM 4404 O O . LEU A 1 575 ? -13.750 4.954 25.325 1.00 94.31 575 LEU A O 1
ATOM 4408 N N . ALA A 1 576 ? -11.892 4.700 26.552 1.00 95.88 576 ALA A N 1
ATOM 4409 C CA . ALA A 1 576 ? -12.029 3.265 26.751 1.00 95.88 576 ALA A CA 1
ATOM 4410 C C . ALA A 1 576 ? -13.120 2.933 27.783 1.00 95.88 576 ALA A C 1
ATOM 4412 O O . ALA A 1 576 ? -13.964 2.073 27.526 1.00 95.88 576 ALA A O 1
ATOM 4413 N N . SER A 1 577 ? -13.155 3.635 28.923 1.00 93.69 577 SER A N 1
ATOM 4414 C CA . SER A 1 577 ? -14.135 3.360 29.982 1.00 93.69 577 SER A CA 1
ATOM 4415 C C . SER A 1 577 ? -15.572 3.624 29.521 1.00 93.69 577 SER A C 1
ATOM 4417 O O . SER A 1 577 ? -16.439 2.778 29.732 1.00 93.69 577 SER A O 1
ATOM 4419 N N . ILE A 1 578 ? -15.820 4.726 28.804 1.00 92.81 578 ILE A N 1
ATOM 4420 C CA . ILE A 1 578 ? -17.151 5.044 28.261 1.00 92.81 578 ILE A CA 1
ATOM 4421 C C . ILE A 1 578 ? -17.595 4.075 27.152 1.00 92.81 578 ILE A C 1
ATOM 4423 O O . ILE A 1 578 ? -18.781 3.762 27.079 1.00 92.81 578 ILE A O 1
ATOM 4427 N N . ARG A 1 579 ? -16.669 3.514 26.355 1.00 94.50 579 ARG A N 1
ATOM 4428 C CA . ARG A 1 579 ? -16.999 2.432 25.406 1.00 94.50 579 ARG A CA 1
ATOM 4429 C C . ARG A 1 579 ? -17.268 1.096 26.081 1.00 94.50 579 ARG A C 1
ATOM 4431 O O . ARG A 1 579 ? -18.043 0.315 25.550 1.00 94.50 579 ARG A O 1
ATOM 4438 N N . ASN A 1 580 ? -16.693 0.816 27.246 1.00 95.50 580 ASN A N 1
ATOM 4439 C CA . ASN A 1 580 ? -17.051 -0.403 27.973 1.00 95.50 580 ASN A CA 1
ATOM 4440 C C . ASN A 1 580 ? -18.496 -0.351 28.507 1.00 95.50 580 ASN A C 1
ATOM 4442 O O . ASN A 1 580 ? -19.154 -1.388 28.546 1.00 95.50 580 ASN A O 1
ATOM 4446 N N . LYS A 1 581 ? -19.037 0.843 28.803 1.00 94.00 581 LYS A N 1
ATOM 4447 C CA . LYS A 1 581 ? -20.424 1.005 29.281 1.00 94.00 581 LYS A CA 1
ATOM 4448 C C . LYS A 1 581 ? -21.484 0.499 28.301 1.00 94.00 581 LYS A C 1
ATOM 4450 O O . LYS A 1 581 ? -22.476 -0.082 28.731 1.00 94.00 581 LYS A O 1
ATOM 4455 N N . VAL A 1 582 ? -21.275 0.633 26.984 1.00 94.25 582 VAL A N 1
ATOM 4456 C CA . VAL A 1 582 ? -22.236 0.101 25.991 1.00 94.25 582 VAL A CA 1
ATOM 4457 C C . VAL A 1 582 ? -22.291 -1.431 25.963 1.00 94.25 582 VAL A C 1
ATOM 4459 O O . VAL A 1 582 ? -23.217 -1.985 25.370 1.00 94.25 582 VAL A O 1
ATOM 4462 N N . PHE A 1 583 ? -21.366 -2.127 26.634 1.00 93.44 583 PHE A N 1
ATOM 4463 C CA . PHE A 1 583 ? -21.358 -3.586 26.784 1.00 93.44 583 PHE A CA 1
ATOM 4464 C C . PHE A 1 583 ? -21.848 -4.077 28.156 1.00 93.44 583 PHE A C 1
ATOM 4466 O O . PHE A 1 583 ? -22.026 -5.279 28.319 1.00 93.44 583 PHE A O 1
ATOM 4473 N N . GLU A 1 584 ? -22.156 -3.197 29.117 1.00 90.56 584 GLU A N 1
ATOM 4474 C CA . GLU A 1 584 ? -22.744 -3.598 30.411 1.00 90.56 584 GLU A CA 1
ATOM 4475 C C . GLU A 1 584 ? -24.057 -4.410 30.279 1.00 90.56 584 GLU A C 1
ATOM 4477 O O . GLU A 1 584 ? -24.261 -5.344 31.059 1.00 90.56 584 GLU A O 1
ATOM 4482 N N . PRO A 1 585 ? -24.958 -4.146 29.305 1.00 92.94 585 PRO A N 1
ATOM 4483 C CA . PRO A 1 585 ? -26.116 -5.012 29.076 1.00 92.94 585 PRO A CA 1
ATOM 4484 C C . PRO A 1 585 ? -25.763 -6.423 28.585 1.00 92.94 585 PRO A C 1
ATOM 4486 O O . PRO A 1 585 ? -26.561 -7.335 28.788 1.00 92.94 585 PRO A O 1
ATOM 4489 N N . LEU A 1 586 ? -24.600 -6.615 27.954 1.00 90.69 586 LEU A N 1
ATOM 4490 C CA . LEU A 1 586 ? -24.241 -7.841 27.237 1.00 90.69 586 LEU A CA 1
ATOM 4491 C C . LEU A 1 586 ? -24.144 -9.057 28.167 1.00 90.69 586 LEU A C 1
ATOM 4493 O O . LEU A 1 586 ? -24.697 -10.111 27.865 1.00 90.69 586 LEU A O 1
ATOM 4497 N N . GLU A 1 587 ? -23.487 -8.894 29.317 1.00 85.75 587 GLU A N 1
ATOM 4498 C CA . GLU A 1 587 ? -23.325 -9.955 30.322 1.00 85.75 587 GLU A CA 1
ATOM 4499 C C . GLU A 1 587 ? -24.676 -10.366 30.927 1.00 85.75 587 GLU A C 1
ATOM 4501 O O . GLU A 1 587 ? -24.947 -11.552 31.114 1.00 85.75 587 GLU A O 1
ATOM 4506 N N . ARG A 1 588 ? -25.563 -9.389 31.168 1.00 90.31 588 ARG A N 1
ATOM 4507 C CA . ARG A 1 588 ? -26.919 -9.628 31.679 1.00 90.31 588 ARG A CA 1
ATOM 4508 C C . ARG A 1 588 ? -27.771 -10.394 30.668 1.00 90.31 588 ARG A C 1
ATOM 4510 O O . ARG A 1 588 ? -28.381 -11.395 31.023 1.00 90.31 588 ARG A O 1
ATOM 4517 N N . LEU A 1 589 ? -27.764 -9.957 29.408 1.00 91.50 589 LEU A N 1
ATOM 4518 C CA . LEU A 1 589 ? -28.484 -10.612 28.314 1.00 91.50 589 LEU A CA 1
ATOM 4519 C C . LEU A 1 589 ? -27.983 -12.048 28.101 1.00 91.50 589 LEU A C 1
ATOM 4521 O O . LEU A 1 589 ? -28.792 -12.964 27.965 1.00 91.50 589 LEU A O 1
ATOM 4525 N N . ALA A 1 590 ? -26.667 -12.270 28.153 1.00 87.75 590 ALA A N 1
ATOM 4526 C CA . ALA A 1 590 ? -26.086 -13.608 28.080 1.00 87.75 590 ALA A CA 1
ATOM 4527 C C . ALA A 1 590 ? -26.525 -14.499 29.261 1.00 87.75 590 ALA A C 1
ATOM 4529 O O . ALA A 1 590 ? -26.870 -15.661 29.051 1.00 87.75 590 ALA A O 1
ATOM 4530 N N . ALA A 1 591 ? -26.586 -13.957 30.485 1.00 87.50 591 ALA A N 1
ATOM 4531 C CA . ALA A 1 591 ? -27.096 -14.667 31.662 1.00 87.50 591 ALA A CA 1
ATOM 4532 C C . ALA A 1 591 ? -28.610 -14.967 31.585 1.00 87.50 591 ALA A C 1
ATOM 4534 O O . ALA A 1 591 ? -29.064 -15.986 32.102 1.00 87.50 591 ALA A O 1
ATOM 4535 N N . GLU A 1 592 ? -29.384 -14.123 30.898 1.00 90.81 592 GLU A N 1
ATOM 4536 C CA . GLU A 1 592 ? -30.799 -14.343 30.556 1.00 90.81 592 GLU A CA 1
ATOM 4537 C C . GLU A 1 592 ? -30.996 -15.353 29.399 1.00 90.81 592 GLU A C 1
ATOM 4539 O O . GLU A 1 592 ? -32.130 -15.645 29.017 1.00 90.81 592 GLU A O 1
ATOM 4544 N N . GLY A 1 593 ? -29.915 -15.908 28.833 1.00 85.19 593 GLY A N 1
ATOM 4545 C CA . GLY A 1 593 ? -29.956 -16.851 27.708 1.00 85.19 593 GLY A CA 1
ATOM 4546 C C . GLY A 1 593 ? -30.156 -16.192 26.336 1.00 85.19 593 GLY A C 1
ATOM 4547 O O . GLY A 1 593 ? -30.443 -16.878 25.353 1.00 85.19 593 GLY A O 1
ATOM 4548 N N . GLN A 1 594 ? -30.015 -14.867 26.239 1.00 87.31 594 GLN A N 1
ATOM 4549 C CA . GLN A 1 594 ? -30.053 -14.146 24.972 1.00 87.31 594 GLN A CA 1
ATOM 4550 C C . GLN A 1 594 ? -28.672 -14.133 24.306 1.00 87.31 594 GLN A C 1
ATOM 4552 O O . GLN A 1 594 ? -27.794 -13.347 24.656 1.00 87.31 594 GLN A O 1
ATOM 4557 N N . HIS A 1 595 ? -28.506 -14.975 23.288 1.00 87.31 595 HIS A N 1
ATOM 4558 C CA . HIS A 1 595 ? -27.287 -15.036 22.480 1.00 87.31 595 HIS A CA 1
ATOM 4559 C C . HIS A 1 595 ? -27.407 -14.185 21.210 1.00 87.31 595 HIS A C 1
ATOM 4561 O O . HIS A 1 595 ? -28.416 -14.260 20.508 1.00 87.31 595 HIS A O 1
ATOM 4567 N N . PHE A 1 596 ? -26.370 -13.408 20.908 1.00 92.81 596 PHE A N 1
ATOM 4568 C CA . PHE A 1 596 ? -26.181 -12.719 19.627 1.00 92.81 596 PHE A CA 1
ATOM 4569 C C . PHE A 1 596 ? -24.982 -13.350 18.907 1.00 92.81 596 PHE A C 1
ATOM 4571 O O . PHE A 1 596 ? -24.246 -14.110 19.530 1.00 92.81 596 PHE A O 1
ATOM 4578 N N . ASP A 1 597 ? -24.773 -13.053 17.626 1.00 93.44 597 ASP A N 1
ATOM 4579 C CA . ASP A 1 597 ? -23.619 -13.553 16.862 1.00 93.44 597 ASP A CA 1
ATOM 4580 C C . ASP A 1 597 ? -22.569 -12.453 16.641 1.00 93.44 597 ASP A C 1
ATOM 4582 O O . ASP A 1 597 ? -21.364 -12.701 16.665 1.00 93.44 597 ASP A O 1
ATOM 4586 N N . MET A 1 598 ? -23.026 -11.217 16.415 1.00 95.19 598 MET A N 1
ATOM 4587 C CA . MET A 1 598 ? -22.176 -10.089 16.026 1.00 95.19 598 MET A CA 1
ATOM 4588 C C . MET A 1 598 ? -22.468 -8.846 16.864 1.00 95.19 598 MET A C 1
ATOM 4590 O O . MET A 1 598 ? -23.619 -8.536 17.169 1.00 95.19 598 MET A O 1
ATOM 4594 N N . ILE A 1 599 ? -21.421 -8.080 17.140 1.00 96.88 599 ILE A N 1
ATOM 4595 C CA . ILE A 1 599 ? -21.479 -6.690 17.585 1.00 96.88 599 ILE A CA 1
ATOM 4596 C C . ILE A 1 599 ? -21.350 -5.796 16.349 1.00 96.88 599 ILE A C 1
ATOM 4598 O O . ILE A 1 599 ? -20.435 -5.980 15.545 1.00 96.88 599 ILE A O 1
ATOM 4602 N N . LEU A 1 600 ? -22.231 -4.804 16.221 1.00 97.75 600 LEU A N 1
ATOM 4603 C CA . LEU A 1 600 ? -22.122 -3.715 15.250 1.00 97.75 600 LEU A CA 1
ATOM 4604 C C . LEU A 1 600 ? -21.923 -2.402 16.010 1.00 97.75 600 LEU A C 1
ATOM 4606 O O . LEU A 1 600 ? -22.868 -1.877 16.593 1.00 97.75 600 LEU A O 1
ATOM 4610 N N . PHE A 1 601 ? -20.702 -1.874 16.008 1.00 97.94 601 PHE A N 1
ATOM 4611 C CA . PHE A 1 601 ? -20.398 -0.576 16.595 1.00 97.94 601 PHE A CA 1
ATOM 4612 C C . PHE A 1 601 ? -20.623 0.544 15.574 1.00 97.94 601 PHE A C 1
ATOM 4614 O O . PHE A 1 601 ? -20.056 0.510 14.479 1.00 97.94 601 PHE A O 1
ATOM 4621 N N . LEU A 1 602 ? -21.415 1.550 15.947 1.00 97.69 602 LEU A N 1
ATOM 4622 C CA . LEU A 1 602 ? -21.724 2.729 15.138 1.00 97.69 602 LEU A CA 1
ATOM 4623 C C . LEU A 1 602 ? -21.244 3.999 15.860 1.00 97.69 602 LEU A C 1
ATOM 4625 O O . LEU A 1 602 ? -21.695 4.295 16.968 1.00 97.69 602 LEU A O 1
ATOM 4629 N N . ASN A 1 603 ? -20.347 4.765 15.234 1.00 95.25 603 ASN A N 1
ATOM 4630 C CA . ASN A 1 603 ? -20.006 6.116 15.694 1.00 95.25 603 ASN A CA 1
ATOM 4631 C C . ASN A 1 603 ? -21.096 7.133 15.278 1.00 95.25 603 ASN A C 1
ATOM 4633 O O . ASN A 1 603 ? -22.082 6.814 14.607 1.00 95.25 603 ASN A O 1
ATOM 4637 N N . ASP A 1 604 ? -20.862 8.401 15.609 1.00 93.81 604 ASP A N 1
ATOM 4638 C CA . ASP A 1 604 ? -21.546 9.590 15.104 1.00 93.81 604 ASP A CA 1
ATOM 4639 C C . ASP A 1 604 ? -21.207 9.893 13.624 1.00 93.81 604 ASP A C 1
ATOM 4641 O O . ASP A 1 604 ? -20.691 10.952 13.266 1.00 93.81 604 ASP A O 1
ATOM 4645 N N . VAL A 1 605 ? -21.549 8.958 12.732 1.00 96.25 605 VAL A N 1
ATOM 4646 C CA . VAL A 1 605 ? -21.402 9.089 11.271 1.00 96.25 605 VAL A CA 1
ATOM 4647 C C . VAL A 1 605 ? -22.734 8.909 10.534 1.00 96.25 605 VAL A C 1
ATOM 4649 O O . VAL A 1 605 ? -23.658 8.271 11.027 1.00 96.25 605 VAL A O 1
ATOM 4652 N N . VAL A 1 606 ? -22.840 9.467 9.330 1.00 97.00 606 VAL A N 1
ATOM 4653 C CA . VAL A 1 606 ? -23.903 9.174 8.358 1.00 97.00 606 VAL A CA 1
ATOM 4654 C C . VAL A 1 606 ? -23.571 7.864 7.642 1.00 97.00 606 VAL A C 1
ATOM 4656 O O . VAL A 1 606 ? -22.453 7.701 7.144 1.00 97.00 606 VAL A O 1
ATOM 4659 N N . PHE A 1 607 ? -24.555 6.969 7.581 1.00 97.00 607 PHE A N 1
ATOM 4660 C CA . PHE A 1 607 ? -24.519 5.662 6.923 1.00 97.00 607 PHE A CA 1
ATOM 4661 C C . PHE A 1 607 ? -25.912 5.301 6.383 1.00 97.00 607 PHE A C 1
ATOM 4663 O O . PHE A 1 607 ? -26.912 5.905 6.780 1.00 97.00 607 PHE A O 1
ATOM 4670 N N . SER A 1 608 ? -25.992 4.288 5.520 1.00 96.31 608 SER A N 1
ATOM 4671 C CA . SER A 1 608 ? -27.245 3.645 5.109 1.00 96.31 608 SER A CA 1
ATOM 4672 C C . SER A 1 608 ? -27.343 2.190 5.582 1.00 96.31 608 SER A C 1
ATOM 4674 O O . SER A 1 608 ? -26.359 1.571 5.993 1.00 96.31 608 SER A O 1
ATOM 4676 N N . SER A 1 609 ? -28.539 1.610 5.490 1.00 94.25 609 SER A N 1
ATOM 4677 C CA . SER A 1 609 ? -28.770 0.193 5.789 1.00 94.25 609 SER A CA 1
ATOM 4678 C C . SER A 1 609 ? -27.974 -0.739 4.864 1.00 94.25 609 SER A C 1
ATOM 4680 O O . SER A 1 609 ? -27.329 -1.683 5.324 1.00 94.25 609 SER A O 1
ATOM 4682 N N . GLY A 1 610 ? -27.874 -0.384 3.579 1.00 94.12 610 GLY A N 1
ATOM 4683 C CA . GLY A 1 610 ? -27.016 -1.066 2.610 1.00 94.12 610 GLY A CA 1
ATOM 4684 C C . GLY A 1 610 ? -25.523 -1.039 2.964 1.00 94.12 610 GLY A C 1
ATOM 4685 O O . GLY A 1 610 ? -24.814 -1.990 2.639 1.00 94.12 610 GLY A O 1
ATOM 4686 N N . ASP A 1 611 ? -25.039 -0.006 3.658 1.00 96.12 611 ASP A N 1
ATOM 4687 C CA . ASP A 1 611 ? -23.644 0.067 4.116 1.00 96.12 611 ASP A CA 1
ATOM 4688 C C . ASP A 1 611 ? -23.389 -0.883 5.285 1.00 96.12 611 ASP A C 1
ATOM 4690 O O . ASP A 1 611 ? -22.380 -1.587 5.291 1.00 96.12 611 ASP A O 1
ATOM 4694 N N . VAL A 1 612 ? -24.338 -0.982 6.223 1.00 96.19 612 VAL A N 1
ATOM 4695 C CA . VAL A 1 612 ? -24.305 -1.980 7.304 1.00 96.19 612 VAL A CA 1
ATOM 4696 C C . VAL A 1 612 ? -24.315 -3.400 6.737 1.00 96.19 612 VAL A C 1
ATOM 4698 O O . VAL A 1 612 ? -23.479 -4.213 7.126 1.00 96.19 612 VAL A O 1
ATOM 4701 N N . LEU A 1 613 ? -25.203 -3.708 5.786 1.00 94.12 613 LEU A N 1
ATOM 4702 C CA . LEU A 1 613 ? -25.269 -5.045 5.186 1.00 94.12 613 LEU A CA 1
ATOM 4703 C C . LEU A 1 613 ? -23.985 -5.410 4.420 1.00 94.12 613 LEU A C 1
ATOM 4705 O O . LEU A 1 613 ? -23.484 -6.522 4.576 1.00 94.12 613 LEU A O 1
ATOM 4709 N N . ARG A 1 614 ? -23.397 -4.475 3.656 1.00 94.69 614 ARG A N 1
ATOM 4710 C CA . ARG A 1 614 ? -22.089 -4.680 3.000 1.00 94.69 614 ARG A CA 1
ATOM 4711 C C . ARG A 1 614 ? -20.941 -4.828 3.999 1.00 94.69 614 ARG A C 1
ATOM 4713 O O . ARG A 1 614 ? -20.020 -5.600 3.745 1.00 94.69 614 ARG A O 1
ATOM 4720 N N . LEU A 1 615 ? -20.978 -4.109 5.124 1.00 96.50 615 LEU A N 1
ATOM 4721 C CA . LEU A 1 615 ? -19.973 -4.244 6.178 1.00 96.50 615 LEU A CA 1
ATOM 4722 C C . LEU A 1 615 ? -20.035 -5.639 6.808 1.00 96.50 615 LEU A C 1
ATOM 4724 O O . LEU A 1 615 ? -19.001 -6.287 6.964 1.00 96.50 615 LEU A O 1
ATOM 4728 N N . LEU A 1 616 ? -21.243 -6.123 7.100 1.00 95.19 616 LEU A N 1
ATOM 4729 C CA . LEU A 1 616 ? -21.473 -7.443 7.683 1.00 95.19 616 LEU A CA 1
ATOM 4730 C C . LEU A 1 616 ? -21.034 -8.586 6.750 1.00 95.19 616 LEU A C 1
ATOM 4732 O O . LEU A 1 616 ? -20.488 -9.571 7.245 1.00 95.19 616 LEU A O 1
ATOM 4736 N N . ASP A 1 617 ? -21.195 -8.425 5.431 1.00 93.88 617 ASP A N 1
ATOM 4737 C CA . ASP A 1 617 ? -20.778 -9.382 4.386 1.00 93.88 617 ASP A CA 1
ATOM 4738 C C . ASP A 1 617 ? -19.285 -9.276 3.988 1.00 93.88 617 ASP A C 1
ATOM 4740 O O . ASP A 1 617 ? -18.799 -10.016 3.129 1.00 93.88 617 ASP A O 1
ATOM 4744 N N . THR A 1 618 ? -18.508 -8.382 4.618 1.00 94.94 618 THR A N 1
ATOM 4745 C CA . THR A 1 618 ? -17.062 -8.244 4.349 1.00 94.94 618 THR A CA 1
ATOM 4746 C C . THR A 1 618 ? -16.367 -9.604 4.452 1.00 94.94 618 THR A C 1
ATOM 4748 O O . THR A 1 618 ? -16.584 -10.345 5.405 1.00 94.94 618 THR A O 1
ATOM 4751 N N . ASN A 1 619 ? -15.532 -9.954 3.467 1.00 93.25 619 ASN A N 1
ATOM 4752 C CA . ASN A 1 619 ? -14.840 -11.250 3.409 1.00 93.25 619 ASN A CA 1
ATOM 4753 C C . ASN A 1 619 ? -15.783 -12.478 3.544 1.00 93.25 619 ASN A C 1
ATOM 4755 O O . ASN A 1 619 ? -15.394 -13.507 4.092 1.00 93.25 619 ASN A O 1
ATOM 4759 N N . GLY A 1 620 ? -17.035 -12.370 3.076 1.00 88.56 620 GLY A N 1
ATOM 4760 C CA . GLY A 1 620 ? -18.045 -13.432 3.183 1.00 88.56 620 GLY A CA 1
ATOM 4761 C C . GLY A 1 620 ? -18.581 -13.647 4.603 1.00 88.56 620 GLY A C 1
ATOM 4762 O O . GLY A 1 620 ? -19.051 -14.738 4.921 1.00 88.56 620 GLY A O 1
ATOM 4763 N N . GLY A 1 621 ? -18.466 -12.641 5.477 1.00 89.94 621 GLY A N 1
ATOM 4764 C CA . GLY A 1 621 ? -18.932 -12.703 6.864 1.00 89.94 621 GLY A CA 1
ATOM 4765 C C . GLY A 1 621 ? -17.980 -13.395 7.848 1.00 89.94 621 GLY A C 1
ATOM 4766 O O . GLY A 1 621 ? -18.376 -13.612 8.996 1.00 89.94 621 GLY A O 1
ATOM 4767 N N . GLU A 1 622 ? -16.754 -13.727 7.421 1.00 92.38 622 GLU A N 1
ATOM 4768 C CA . GLU A 1 622 ? -15.704 -14.349 8.241 1.00 92.38 622 GLU A CA 1
ATOM 4769 C C . GLU A 1 622 ? -14.514 -13.401 8.458 1.00 92.38 622 GLU A C 1
ATOM 4771 O O . GLU A 1 622 ? -13.685 -13.188 7.572 1.00 92.38 622 GLU A O 1
ATOM 4776 N N . TYR A 1 623 ? -14.431 -12.830 9.660 1.00 96.94 623 TYR A N 1
ATOM 4777 C CA . TYR A 1 623 ? -13.376 -11.911 10.100 1.00 96.94 623 TYR A CA 1
ATOM 4778 C C . TYR A 1 623 ? -13.330 -11.829 11.633 1.00 96.94 623 TYR A C 1
ATOM 4780 O O . TYR A 1 623 ? -14.259 -12.252 12.320 1.00 96.94 623 TYR A O 1
ATOM 4788 N N . ALA A 1 624 ? -12.244 -11.277 12.176 1.00 97.50 624 ALA A N 1
ATOM 4789 C CA . ALA A 1 624 ? -12.140 -10.873 13.581 1.00 97.50 624 ALA A CA 1
ATOM 4790 C C . ALA A 1 624 ? -12.750 -9.487 13.814 1.00 97.50 624 ALA A C 1
ATOM 4792 O O . ALA A 1 624 ? -13.385 -9.251 14.838 1.00 97.50 624 ALA A O 1
ATOM 4793 N N . ALA A 1 625 ? -12.573 -8.591 12.841 1.00 98.19 625 ALA A N 1
ATOM 4794 C CA . ALA A 1 625 ? -13.283 -7.326 12.739 1.00 98.19 625 ALA A CA 1
ATOM 4795 C C . ALA A 1 625 ? -13.333 -6.855 11.274 1.00 98.19 625 ALA A C 1
ATOM 4797 O O . ALA A 1 625 ? -12.393 -7.097 10.510 1.00 98.19 625 ALA A O 1
ATOM 4798 N N . ALA A 1 626 ? -14.412 -6.171 10.900 1.00 98.12 626 ALA A N 1
ATOM 4799 C CA . ALA A 1 626 ? -14.570 -5.497 9.615 1.00 98.12 626 ALA A CA 1
ATOM 4800 C C . ALA A 1 626 ? -14.940 -4.026 9.843 1.00 98.12 626 ALA A C 1
ATOM 4802 O O . ALA A 1 626 ? -15.875 -3.762 10.596 1.00 98.12 626 ALA A O 1
ATOM 4803 N N . CYS A 1 627 ? -14.250 -3.080 9.198 1.00 98.12 627 CYS A N 1
ATOM 4804 C CA . CYS A 1 627 ? -14.503 -1.640 9.355 1.00 98.12 627 CYS A CA 1
ATOM 4805 C C . CYS A 1 627 ? -14.849 -0.936 8.033 1.00 98.12 627 CYS A C 1
ATOM 4807 O O . CYS A 1 627 ? -14.371 -1.336 6.968 1.00 98.12 627 CYS A O 1
ATOM 4809 N N . SER A 1 628 ? -15.636 0.140 8.111 1.00 97.38 628 SER A N 1
ATOM 4810 C CA . SER A 1 628 ? -15.888 1.079 7.005 1.00 97.38 628 SER A CA 1
ATOM 4811 C C . SER A 1 628 ? -14.703 2.023 6.744 1.00 97.38 628 SER A C 1
ATOM 4813 O O . SER A 1 628 ? -13.685 1.950 7.418 1.00 97.38 628 SER A O 1
ATOM 4815 N N . MET A 1 629 ? -14.836 2.942 5.785 1.00 95.50 629 MET A N 1
ATOM 4816 C CA . MET A 1 629 ? -13.943 4.090 5.576 1.00 95.50 629 MET A CA 1
ATOM 4817 C C . MET A 1 629 ? -14.647 5.405 5.921 1.00 95.50 629 MET A C 1
ATOM 4819 O O . MET A 1 629 ? -15.693 5.704 5.349 1.00 95.50 629 MET A O 1
ATOM 4823 N N . ASP A 1 630 ? -14.059 6.226 6.792 1.00 94.25 630 ASP A N 1
ATOM 4824 C CA . ASP A 1 630 ? -14.660 7.465 7.290 1.00 94.25 630 ASP A CA 1
ATOM 4825 C C . ASP A 1 630 ? -14.105 8.744 6.657 1.00 94.25 630 ASP A C 1
ATOM 4827 O O . ASP A 1 630 ? -12.901 8.922 6.466 1.00 94.25 630 ASP A O 1
ATOM 4831 N N . PHE A 1 631 ? -14.998 9.699 6.394 1.00 94.12 631 PHE A N 1
ATOM 4832 C CA . PHE A 1 631 ? -14.648 10.970 5.774 1.00 94.12 631 PHE A CA 1
ATOM 4833 C C . PHE A 1 631 ? -15.231 12.167 6.530 1.00 94.12 631 PHE A C 1
ATOM 4835 O O . PHE A 1 631 ? -16.443 12.341 6.662 1.00 94.12 631 PHE A O 1
ATOM 4842 N N . SER A 1 632 ? -14.344 13.057 6.975 1.00 89.81 632 SER A N 1
ATOM 4843 C CA . SER A 1 632 ? -14.712 14.384 7.488 1.00 89.81 632 SER A CA 1
ATOM 4844 C C . SER A 1 632 ? -14.569 15.458 6.404 1.00 89.81 632 SER A C 1
ATOM 4846 O O . SER A 1 632 ? -15.438 16.318 6.274 1.00 89.81 632 SER A O 1
ATOM 4848 N N . LYS A 1 633 ? -13.519 15.366 5.570 1.00 90.44 633 LYS A N 1
ATOM 4849 C CA . LYS A 1 633 ? -13.241 16.268 4.440 1.00 90.44 633 LYS A CA 1
ATOM 4850 C C . LYS A 1 633 ? -12.746 15.465 3.221 1.00 90.44 633 LYS A C 1
ATOM 4852 O O . LYS A 1 633 ? -11.534 15.353 3.031 1.00 90.44 633 LYS A O 1
ATOM 4857 N N . PRO A 1 634 ? -13.650 14.888 2.406 1.00 87.75 634 PRO A N 1
ATOM 4858 C CA . PRO A 1 634 ? -13.281 14.187 1.174 1.00 87.75 634 PRO A CA 1
ATOM 4859 C C . PRO A 1 634 ? -12.344 15.030 0.284 1.00 87.75 634 PRO A C 1
ATOM 4861 O O . PRO A 1 634 ? -12.520 16.248 0.212 1.00 87.75 634 PRO A O 1
ATOM 4864 N N . PRO A 1 635 ? -11.343 14.430 -0.391 1.00 87.56 635 PRO A N 1
ATOM 4865 C CA . PRO A 1 635 ? -11.073 12.993 -0.521 1.00 87.56 635 PRO A CA 1
ATOM 4866 C C . PRO A 1 635 ? -10.237 12.385 0.624 1.00 87.56 635 PRO A C 1
ATOM 4868 O O . PRO A 1 635 ? -9.827 11.229 0.522 1.00 87.56 635 PRO A O 1
ATOM 4871 N N . TYR A 1 636 ? -9.940 13.144 1.682 1.00 90.75 636 TYR A N 1
ATOM 4872 C CA . TYR A 1 636 ? -9.097 12.696 2.790 1.00 90.75 636 TYR A CA 1
ATOM 4873 C C . TYR A 1 636 ? -9.914 11.878 3.800 1.00 90.75 636 TYR A C 1
ATOM 4875 O O . TYR A 1 636 ? -10.911 12.377 4.335 1.00 90.75 636 TYR A O 1
ATOM 4883 N N . PHE A 1 637 ? -9.492 10.638 4.072 1.00 92.06 637 PHE A N 1
ATOM 4884 C CA . PHE A 1 637 ? -10.087 9.843 5.153 1.00 92.06 637 PHE A CA 1
ATOM 4885 C C . PHE A 1 637 ? -9.671 10.396 6.526 1.00 92.06 637 PHE A C 1
ATOM 4887 O O . PHE A 1 637 ? -8.611 11.022 6.658 1.00 92.06 637 PHE A O 1
ATOM 4894 N N . TYR A 1 638 ? -10.528 10.215 7.532 1.00 90.81 638 TYR A N 1
ATOM 4895 C CA . TYR A 1 638 ? -10.392 10.888 8.825 1.00 90.81 638 TYR A CA 1
ATOM 4896 C C . TYR A 1 638 ? -9.544 10.104 9.833 1.00 90.81 638 TYR A C 1
ATOM 4898 O O . TYR A 1 638 ? -8.531 10.632 10.295 1.00 90.81 638 TYR A O 1
ATOM 4906 N N . ASP A 1 639 ? -9.912 8.864 10.165 1.00 85.44 639 ASP A N 1
ATOM 4907 C CA . ASP A 1 639 ? -9.267 8.114 11.248 1.00 85.44 639 ASP A CA 1
ATOM 4908 C C . ASP A 1 639 ? -7.923 7.489 10.834 1.00 85.44 639 ASP A C 1
ATOM 4910 O O . ASP A 1 639 ? -7.796 6.303 10.524 1.00 85.44 639 ASP A O 1
ATOM 4914 N N . THR A 1 640 ? -6.880 8.323 10.857 1.00 89.88 640 THR A N 1
ATOM 4915 C CA . THR A 1 640 ? -5.472 7.912 10.742 1.00 89.88 640 THR A CA 1
ATOM 4916 C C . THR A 1 640 ? -4.897 7.363 12.050 1.00 89.88 640 THR A C 1
ATOM 4918 O O . THR A 1 640 ? -3.770 6.865 12.055 1.00 89.88 640 THR A O 1
ATOM 4921 N N . PHE A 1 641 ? -5.613 7.489 13.174 1.00 90.31 641 PHE A N 1
ATOM 4922 C CA . PHE A 1 641 ? -5.067 7.185 14.496 1.00 90.31 641 PHE A CA 1
ATOM 4923 C C . PHE A 1 641 ? -5.258 5.716 14.875 1.00 90.31 641 PHE A C 1
ATOM 4925 O O . PHE A 1 641 ? -4.288 5.110 15.333 1.00 90.31 641 PHE A O 1
ATOM 4932 N N . ALA A 1 642 ? -6.428 5.122 14.619 1.00 94.00 642 ALA A N 1
ATOM 4933 C CA . ALA A 1 642 ? -6.669 3.698 14.855 1.00 94.00 642 ALA A CA 1
ATOM 4934 C C . ALA A 1 642 ? -6.287 2.809 13.657 1.00 94.00 642 ALA A C 1
ATOM 4936 O O . ALA A 1 642 ? -5.899 1.658 13.859 1.00 94.00 642 ALA A O 1
ATOM 4937 N N . LEU A 1 643 ? -6.344 3.321 12.421 1.00 96.62 643 LEU A N 1
ATOM 4938 C CA . LEU A 1 643 ? -6.022 2.547 11.216 1.00 96.62 643 LEU A CA 1
ATOM 4939 C C . LEU A 1 643 ? -4.519 2.211 11.120 1.00 96.62 643 LEU A C 1
ATOM 4941 O O . LEU A 1 643 ? -3.660 3.101 11.084 1.00 96.62 643 LEU A O 1
ATOM 4945 N N . ARG A 1 644 ? -4.189 0.918 11.019 1.00 96.56 644 ARG A N 1
ATOM 4946 C CA . ARG A 1 644 ? -2.824 0.417 10.768 1.00 96.56 644 ARG A CA 1
ATOM 4947 C C . ARG A 1 644 ? -2.832 -0.623 9.659 1.00 96.56 644 ARG A C 1
ATOM 4949 O O . ARG A 1 644 ? -3.627 -1.555 9.678 1.00 96.56 644 ARG A O 1
ATOM 4956 N N . ASP A 1 645 ? -1.914 -0.500 8.704 1.00 96.00 645 ASP A N 1
ATOM 4957 C CA . ASP A 1 645 ? -1.774 -1.466 7.613 1.00 96.00 645 ASP A CA 1
ATOM 4958 C C . ASP A 1 645 ? -1.410 -2.875 8.115 1.00 96.00 645 ASP A C 1
ATOM 4960 O O . ASP A 1 645 ? -1.058 -3.069 9.277 1.00 96.00 645 ASP A O 1
ATOM 4964 N N . SER A 1 646 ? -1.457 -3.879 7.235 1.00 96.06 646 SER A N 1
ATOM 4965 C CA . SER A 1 646 ? -1.171 -5.292 7.555 1.00 96.06 646 SER A CA 1
ATOM 4966 C C . SER A 1 646 ? 0.253 -5.572 8.074 1.00 96.06 646 SER A C 1
ATOM 4968 O O . SER A 1 646 ? 0.666 -6.724 8.179 1.00 96.06 646 SER A O 1
ATOM 4970 N N . SER A 1 647 ? 1.076 -4.544 8.267 1.00 93.88 647 SER A N 1
ATOM 4971 C CA . SER A 1 647 ? 2.416 -4.619 8.848 1.00 93.88 647 SER A CA 1
ATOM 4972 C C . SER A 1 647 ? 2.580 -3.626 10.008 1.00 93.88 647 SER A C 1
ATOM 4974 O O . SER A 1 647 ? 3.711 -3.281 10.365 1.00 93.88 647 SER A O 1
ATOM 4976 N N . GLY A 1 648 ? 1.466 -3.151 10.577 1.00 93.19 648 GLY A N 1
ATOM 4977 C CA . GLY A 1 648 ? 1.418 -2.252 11.725 1.00 93.19 648 GLY A CA 1
ATOM 4978 C C . GLY A 1 648 ? 1.885 -0.825 11.426 1.00 93.19 648 GLY A C 1
ATOM 4979 O O . GLY A 1 648 ? 2.413 -0.168 12.320 1.00 93.19 648 GLY A O 1
ATOM 4980 N N . ASN A 1 649 ? 1.844 -0.358 10.172 1.00 92.88 649 ASN A N 1
ATOM 4981 C CA . ASN A 1 649 ? 2.245 1.015 9.835 1.00 92.88 649 ASN A CA 1
ATOM 4982 C C . ASN A 1 649 ? 1.028 1.928 9.707 1.00 92.88 649 ASN A C 1
ATOM 4984 O O . ASN A 1 649 ? -0.031 1.518 9.240 1.00 92.88 649 ASN A O 1
ATOM 4988 N N . GLU A 1 650 ? 1.227 3.201 10.021 1.00 92.69 650 GLU A N 1
ATOM 4989 C CA . GLU A 1 650 ? 0.330 4.283 9.617 1.00 92.69 650 GLU A CA 1
ATOM 4990 C C . GLU A 1 650 ? 0.190 4.339 8.084 1.00 92.69 650 GLU A C 1
ATOM 4992 O O . GLU A 1 650 ? 1.107 3.969 7.335 1.00 92.69 650 GLU A O 1
ATOM 4997 N N . ALA A 1 651 ? -0.958 4.828 7.608 1.00 92.12 651 ALA A N 1
ATOM 4998 C CA . ALA A 1 651 ? -1.174 5.080 6.188 1.00 92.12 651 ALA A CA 1
ATOM 4999 C C . ALA A 1 651 ? -0.118 6.061 5.644 1.00 92.12 651 ALA A C 1
ATOM 5001 O O . ALA A 1 651 ? 0.202 7.071 6.267 1.00 92.12 651 ALA A O 1
ATOM 5002 N N . VAL A 1 652 ? 0.423 5.784 4.453 1.00 92.19 652 VAL A N 1
ATOM 5003 C CA . VAL A 1 652 ? 1.439 6.645 3.817 1.00 92.19 652 VAL A CA 1
ATOM 5004 C C . VAL A 1 652 ? 0.821 7.887 3.158 1.00 92.19 652 VAL A C 1
ATOM 5006 O O . VAL A 1 652 ? 1.537 8.799 2.753 1.00 92.19 652 VAL A O 1
ATOM 5009 N N . MET A 1 653 ? -0.507 7.913 3.020 1.00 92.12 653 MET A N 1
ATOM 5010 C CA . MET A 1 653 ? -1.296 9.011 2.461 1.00 92.12 653 MET A CA 1
ATOM 5011 C C . MET A 1 653 ? -2.762 8.888 2.902 1.00 92.12 653 MET A C 1
ATOM 5013 O O . MET A 1 653 ? -3.272 7.781 3.048 1.00 92.12 653 MET A O 1
ATOM 5017 N N . GLN A 1 654 ? -3.451 10.022 3.060 1.00 92.56 654 GLN A N 1
ATOM 5018 C CA . GLN A 1 654 ? -4.886 10.079 3.390 1.00 92.56 654 GLN A CA 1
ATOM 5019 C C . GLN A 1 654 ? -5.819 9.908 2.176 1.00 92.56 654 GLN A C 1
ATOM 5021 O O . GLN A 1 654 ? -7.039 9.948 2.314 1.00 92.56 654 GLN A O 1
ATOM 5026 N N . THR A 1 655 ? -5.258 9.716 0.984 1.00 92.19 655 THR A N 1
ATOM 5027 C CA . THR A 1 655 ? -5.977 9.446 -0.266 1.00 92.19 655 THR A CA 1
ATOM 5028 C C . THR A 1 655 ? -5.609 8.061 -0.798 1.00 92.19 655 THR A C 1
ATOM 5030 O O . THR A 1 655 ? -4.565 7.504 -0.448 1.00 92.19 655 THR A O 1
ATOM 5033 N N . TRP A 1 656 ? -6.466 7.479 -1.640 1.00 90.94 656 TRP A N 1
ATOM 5034 C CA . TRP A 1 656 ? -6.212 6.177 -2.268 1.00 90.94 656 TRP A CA 1
ATOM 5035 C C . TRP A 1 656 ? -4.859 6.194 -3.009 1.00 90.94 656 TRP A C 1
ATOM 5037 O O . TRP A 1 656 ? -4.571 7.204 -3.651 1.00 90.94 656 TRP A O 1
ATOM 5047 N N . PRO A 1 657 ? -4.022 5.133 -2.964 1.00 91.81 657 PRO A N 1
ATOM 5048 C CA . PRO A 1 657 ? -4.269 3.805 -2.385 1.00 91.81 657 PRO A CA 1
ATOM 5049 C C . PRO A 1 657 ? -3.844 3.622 -0.908 1.00 91.81 657 PRO A C 1
ATOM 5051 O O . PRO A 1 657 ? -3.650 2.484 -0.482 1.00 91.81 657 PRO A O 1
ATOM 5054 N N . TYR A 1 658 ? -3.691 4.703 -0.130 1.00 93.19 658 TYR A N 1
ATOM 5055 C CA . TYR A 1 658 ? -3.526 4.738 1.341 1.00 93.19 658 TYR A CA 1
ATOM 5056 C C . TYR A 1 658 ? -2.264 4.087 1.958 1.00 93.19 658 TYR A C 1
ATOM 5058 O O . TYR A 1 658 ? -1.564 4.720 2.748 1.00 93.19 658 TYR A O 1
ATOM 5066 N N . PHE A 1 659 ? -1.941 2.831 1.635 1.00 95.31 659 PHE A N 1
ATOM 5067 C CA . PHE A 1 659 ? -1.103 1.961 2.476 1.00 95.31 659 PHE A CA 1
ATOM 5068 C C . PHE A 1 659 ? 0.369 1.822 2.054 1.00 95.31 659 PHE A C 1
ATOM 5070 O O . PHE A 1 659 ? 0.738 1.914 0.873 1.00 95.31 659 PHE A O 1
ATOM 5077 N N . ARG A 1 660 ? 1.231 1.526 3.041 1.00 92.81 660 ARG A N 1
ATOM 5078 C CA . ARG A 1 660 ? 2.647 1.199 2.822 1.00 92.81 660 ARG A CA 1
ATOM 5079 C C . ARG A 1 660 ? 2.842 -0.282 2.501 1.00 92.81 660 ARG A C 1
ATOM 5081 O O . ARG A 1 660 ? 3.529 -0.582 1.516 1.00 92.81 660 ARG A O 1
ATOM 5088 N N . SER A 1 661 ? 2.268 -1.176 3.308 1.00 93.44 661 SER A N 1
ATOM 5089 C CA . SER A 1 661 ? 2.398 -2.628 3.162 1.00 93.44 661 SER A CA 1
ATOM 5090 C C . SER A 1 661 ? 1.961 -3.095 1.771 1.00 93.44 661 SER A C 1
ATOM 5092 O O . SER A 1 661 ? 1.140 -2.470 1.093 1.00 93.44 661 SER A O 1
ATOM 5094 N N . TYR A 1 662 ? 2.548 -4.199 1.304 1.00 92.50 662 TYR A N 1
ATOM 5095 C CA . TYR A 1 662 ? 2.173 -4.751 0.005 1.00 92.50 662 TYR A CA 1
ATOM 5096 C C . TYR A 1 662 ? 0.753 -5.326 0.023 1.00 92.50 662 TYR A C 1
ATOM 5098 O O . TYR A 1 662 ? 0.007 -5.056 -0.909 1.00 92.50 662 TYR A O 1
ATOM 5106 N N . ALA A 1 663 ? 0.373 -6.075 1.065 1.00 93.75 663 ALA A N 1
ATOM 5107 C CA . ALA A 1 663 ? -0.914 -6.769 1.115 1.00 93.75 663 ALA A CA 1
ATOM 5108 C C . ALA A 1 663 ? -2.100 -5.794 1.184 1.00 93.75 663 ALA A C 1
ATOM 5110 O O . ALA A 1 663 ? -2.979 -5.860 0.325 1.00 93.75 663 ALA A O 1
ATOM 5111 N N . SER A 1 664 ? -2.081 -4.832 2.117 1.00 96.06 664 SER A N 1
ATOM 5112 C CA . SER A 1 664 ? -3.146 -3.827 2.227 1.00 96.06 664 SER A CA 1
ATOM 5113 C C . SER A 1 664 ? -3.254 -2.992 0.949 1.00 96.06 664 SER A C 1
ATOM 5115 O O . SER A 1 664 ? -4.340 -2.814 0.405 1.00 96.06 664 SER A O 1
ATOM 5117 N N . ARG A 1 665 ? -2.121 -2.535 0.393 1.00 94.69 665 ARG A N 1
ATOM 5118 C CA . ARG A 1 665 ? -2.144 -1.749 -0.847 1.00 94.69 665 ARG A CA 1
ATOM 5119 C C . ARG A 1 665 ? -2.617 -2.570 -2.052 1.00 94.69 665 ARG A C 1
ATOM 5121 O O . ARG A 1 665 ? -3.381 -2.055 -2.855 1.00 94.69 665 ARG A O 1
ATOM 5128 N N . TYR A 1 666 ? -2.199 -3.829 -2.188 1.00 92.88 666 TYR A N 1
ATOM 5129 C CA . TYR A 1 666 ? -2.607 -4.701 -3.298 1.00 92.88 666 TYR A CA 1
ATOM 5130 C C . TYR A 1 666 ? -4.123 -4.931 -3.323 1.00 92.88 666 TYR A C 1
ATOM 5132 O O . TYR A 1 666 ? -4.715 -4.917 -4.406 1.00 92.88 666 TYR A O 1
ATOM 5140 N N . ALA A 1 667 ? -4.728 -5.127 -2.145 1.00 93.12 667 ALA A N 1
ATOM 5141 C CA . ALA A 1 667 ? -6.172 -5.256 -1.975 1.00 93.12 667 ALA A CA 1
ATOM 5142 C C . ALA A 1 667 ? -6.892 -3.924 -2.250 1.00 93.12 667 ALA A C 1
ATOM 5144 O O . ALA A 1 667 ? -7.834 -3.892 -3.039 1.00 93.12 667 ALA A O 1
ATOM 5145 N N . ALA A 1 668 ? -6.383 -2.813 -1.701 1.00 92.50 668 ALA A N 1
ATOM 5146 C CA . ALA A 1 668 ? -6.938 -1.475 -1.915 1.00 92.50 668 ALA A CA 1
ATOM 5147 C C . ALA A 1 668 ? -6.882 -1.023 -3.386 1.00 92.50 668 ALA A C 1
ATOM 5149 O O . ALA A 1 668 ? -7.811 -0.390 -3.884 1.00 92.50 668 ALA A O 1
ATOM 5150 N N . GLU A 1 669 ? -5.823 -1.394 -4.112 1.00 89.00 669 GLU A N 1
ATOM 5151 C CA . GLU A 1 669 ? -5.677 -1.169 -5.557 1.00 89.00 669 GLU A CA 1
ATOM 5152 C C . GLU A 1 669 ? -6.704 -1.959 -6.402 1.00 89.00 669 GLU A C 1
ATOM 5154 O O . GLU A 1 669 ? -6.831 -1.698 -7.597 1.00 89.00 669 GLU A O 1
ATOM 5159 N N . ARG A 1 670 ? -7.408 -2.937 -5.809 1.00 87.62 670 ARG A N 1
ATOM 5160 C CA . ARG A 1 670 ? -8.338 -3.868 -6.480 1.00 87.62 670 ARG A CA 1
ATOM 5161 C C . ARG A 1 670 ? -9.759 -3.859 -5.920 1.00 87.62 670 ARG A C 1
ATOM 5163 O O . ARG A 1 670 ? -10.561 -4.651 -6.397 1.00 87.62 670 ARG A O 1
ATOM 5170 N N . PHE A 1 671 ? -10.057 -3.001 -4.940 1.00 87.00 671 PHE A N 1
ATOM 5171 C CA . PHE A 1 671 ? -11.339 -2.998 -4.220 1.00 87.00 671 PHE A CA 1
ATOM 5172 C C . PHE A 1 671 ? -11.686 -4.385 -3.637 1.00 87.00 671 PHE A C 1
ATOM 5174 O O . PHE A 1 671 ? -12.815 -4.853 -3.691 1.00 87.00 671 PHE A O 1
ATOM 5181 N N . LEU A 1 672 ? -10.673 -5.067 -3.091 1.00 91.44 672 LEU A N 1
ATOM 5182 C CA . LEU A 1 672 ? -10.847 -6.283 -2.291 1.00 91.44 672 LEU A CA 1
ATOM 5183 C C . LEU A 1 672 ? -10.893 -5.911 -0.798 1.00 91.44 672 LEU A C 1
ATOM 5185 O O . LEU A 1 672 ? -10.286 -4.898 -0.437 1.00 91.44 672 LEU A O 1
ATOM 5189 N N . PRO A 1 673 ? -11.507 -6.734 0.080 1.00 95.50 673 PRO A N 1
ATOM 5190 C CA . PRO A 1 673 ? -11.398 -6.577 1.530 1.00 95.50 673 PRO A CA 1
ATOM 5191 C C . PRO A 1 673 ? -9.934 -6.409 1.943 1.00 95.50 673 PRO A C 1
ATOM 5193 O O . PRO A 1 673 ? -9.091 -7.267 1.672 1.00 95.50 673 PRO A O 1
ATOM 5196 N N . VAL A 1 674 ? -9.607 -5.264 2.539 1.00 97.81 674 VAL A N 1
ATOM 5197 C CA . VAL A 1 674 ? -8.217 -4.856 2.741 1.00 97.81 674 VAL A CA 1
ATOM 5198 C C . VAL A 1 674 ? -7.720 -5.406 4.074 1.00 97.81 674 VAL A C 1
ATOM 5200 O O . VAL A 1 674 ? -8.202 -4.947 5.107 1.00 97.81 674 VAL A O 1
ATOM 5203 N N . PRO A 1 675 ? -6.746 -6.337 4.104 1.00 97.75 675 PRO A N 1
ATOM 5204 C CA . PRO A 1 675 ? -6.203 -6.821 5.365 1.00 97.75 675 PRO A CA 1
ATOM 5205 C C . PRO A 1 675 ? -5.439 -5.692 6.058 1.00 97.75 675 PRO A C 1
ATOM 5207 O O . PRO A 1 675 ? -4.600 -5.027 5.441 1.00 97.75 675 PRO A O 1
ATOM 5210 N N . VAL A 1 676 ? -5.708 -5.486 7.339 1.00 98.00 676 VAL A N 1
ATOM 5211 C CA . VAL A 1 676 ? -5.127 -4.441 8.196 1.00 98.00 676 VAL A CA 1
ATOM 5212 C C . VAL A 1 676 ? -4.751 -5.047 9.553 1.00 98.00 676 VAL A C 1
ATOM 5214 O O . VAL A 1 676 ? -5.180 -6.152 9.874 1.00 98.00 676 VAL A O 1
ATOM 5217 N N . ALA A 1 677 ? -3.908 -4.370 10.336 1.00 97.25 677 ALA A N 1
ATOM 5218 C CA . ALA A 1 677 ? -3.638 -4.779 11.720 1.00 97.25 677 ALA A CA 1
ATOM 5219 C C . ALA A 1 677 ? -4.713 -4.246 12.685 1.00 97.25 677 ALA A C 1
ATOM 5221 O O . ALA A 1 677 ? -5.014 -4.877 13.693 1.00 97.25 677 ALA A O 1
ATOM 5222 N N . SER A 1 678 ? -5.307 -3.097 12.354 1.00 97.75 678 SER A N 1
ATOM 5223 C CA . SER A 1 678 ? -6.391 -2.458 13.102 1.00 97.75 678 SER A CA 1
ATOM 5224 C C . SER A 1 678 ? -7.135 -1.461 12.214 1.00 97.75 678 SER A C 1
ATOM 5226 O O . SER A 1 678 ? -6.544 -0.880 11.300 1.00 97.75 678 SER A O 1
ATOM 5228 N N . CYS A 1 679 ? -8.414 -1.231 12.500 1.00 96.69 679 CYS A N 1
ATOM 5229 C CA . CYS A 1 679 ? -9.237 -0.184 11.892 1.00 96.69 679 CYS A CA 1
ATOM 5230 C C . CYS A 1 679 ? -10.367 0.229 12.847 1.00 96.69 679 CYS A C 1
ATOM 5232 O O . CYS A 1 679 ? -10.688 -0.507 13.781 1.00 96.69 679 CYS A O 1
ATOM 5234 N N . TRP A 1 680 ? -10.979 1.392 12.623 1.00 95.00 680 TRP A N 1
ATOM 5235 C CA . TRP A 1 680 ? -12.214 1.758 13.325 1.00 95.00 680 TRP A CA 1
ATOM 5236 C C . TRP A 1 680 ? -13.133 2.573 12.425 1.00 95.00 680 TRP A C 1
ATOM 5238 O O . TRP A 1 680 ? -14.213 2.107 12.080 1.00 95.00 680 TRP A O 1
ATOM 5248 N N . ASN A 1 681 ? -12.660 3.731 11.954 1.00 90.38 681 ASN A N 1
ATOM 5249 C CA . ASN A 1 681 ? -13.137 4.358 10.716 1.00 90.38 681 ASN A CA 1
ATOM 5250 C C . ASN A 1 681 ? -14.679 4.465 10.572 1.00 90.38 681 ASN A C 1
ATOM 5252 O O . ASN A 1 681 ? -15.239 4.249 9.494 1.00 90.38 681 ASN A O 1
ATOM 5256 N N . GLY A 1 682 ? -15.370 4.819 11.663 1.00 92.44 682 GLY A N 1
ATOM 5257 C CA . GLY A 1 682 ? -16.795 5.176 11.702 1.00 92.44 682 GLY A CA 1
ATOM 5258 C C . GLY A 1 682 ? -17.775 4.042 12.033 1.00 92.44 682 GLY A C 1
ATOM 5259 O O . GLY A 1 682 ? -18.691 4.259 12.825 1.00 92.44 682 GLY A O 1
ATOM 5260 N N . MET A 1 683 ? -17.593 2.843 11.480 1.00 97.31 683 MET A N 1
ATOM 5261 C CA . MET A 1 683 ? -18.418 1.662 11.766 1.00 97.31 683 MET A CA 1
ATOM 5262 C C . MET A 1 683 ? -17.561 0.400 11.792 1.00 97.31 683 MET A C 1
ATOM 5264 O O . MET A 1 683 ? -16.728 0.201 10.906 1.00 97.31 683 MET A O 1
ATOM 5268 N N . VAL A 1 684 ? -17.816 -0.481 12.765 1.00 97.81 684 VAL A N 1
ATOM 5269 C CA . VAL A 1 684 ? -17.081 -1.743 12.939 1.00 97.81 684 VAL A CA 1
ATOM 5270 C C . VAL A 1 684 ? -18.035 -2.893 13.251 1.00 97.81 684 VAL A C 1
ATOM 5272 O O . VAL A 1 684 ? -18.852 -2.789 14.160 1.00 97.81 684 VAL A O 1
ATOM 5275 N N . ALA A 1 685 ? -17.895 -4.015 12.551 1.00 97.81 685 ALA A N 1
ATOM 5276 C CA . ALA A 1 685 ? -18.529 -5.284 12.897 1.00 97.81 685 ALA A CA 1
ATOM 5277 C C . ALA A 1 685 ? -17.498 -6.248 13.510 1.00 97.81 685 ALA A C 1
ATOM 5279 O O . ALA A 1 685 ? -16.399 -6.392 12.976 1.00 97.81 685 ALA A O 1
ATOM 5280 N N . MET A 1 686 ? -17.845 -6.925 14.607 1.00 97.50 686 MET A N 1
ATOM 5281 C CA . MET A 1 686 ? -16.999 -7.909 15.305 1.00 97.50 686 MET A CA 1
ATOM 5282 C C . MET A 1 686 ? -17.834 -9.121 15.743 1.00 97.50 686 MET A C 1
ATOM 5284 O O . MET A 1 686 ? -18.992 -8.929 16.112 1.00 97.50 686 MET A O 1
ATOM 5288 N N . PRO A 1 687 ? -17.294 -10.353 15.755 1.00 95.81 687 PRO A N 1
ATOM 5289 C CA . PRO A 1 687 ? -17.924 -11.478 16.447 1.00 95.81 687 PRO A CA 1
ATOM 5290 C C . PRO A 1 687 ? -18.061 -11.186 17.949 1.00 95.81 687 PRO A C 1
ATOM 5292 O O . PRO A 1 687 ? -17.211 -10.503 18.530 1.00 95.81 687 PRO A O 1
ATOM 5295 N N . ILE A 1 688 ? -19.129 -11.671 18.584 1.00 94.56 688 ILE A N 1
ATOM 5296 C CA . ILE A 1 688 ? -19.405 -11.374 20.000 1.00 94.56 688 ILE A CA 1
ATOM 5297 C C . ILE A 1 688 ? -18.543 -12.188 20.975 1.00 94.56 688 ILE A C 1
ATOM 5299 O O . ILE A 1 688 ? -18.300 -11.750 22.097 1.00 94.56 688 ILE A O 1
ATOM 5303 N N . GLU A 1 689 ? -18.090 -13.377 20.578 1.00 93.19 689 GLU A N 1
ATOM 5304 C CA . GLU A 1 689 ? -17.538 -14.387 21.486 1.00 93.19 689 GLU A CA 1
ATOM 5305 C C . GLU A 1 689 ? -16.316 -13.899 22.287 1.00 93.19 689 GLU A C 1
ATOM 5307 O O . GLU A 1 689 ? -16.263 -14.183 23.488 1.00 93.19 689 GLU A O 1
ATOM 5312 N N . PRO A 1 690 ? -15.380 -13.102 21.721 1.00 94.62 690 PRO A N 1
ATOM 5313 C CA . PRO A 1 690 ? -14.294 -12.502 22.494 1.00 94.62 690 PRO A CA 1
ATOM 5314 C C . PRO A 1 690 ? -14.768 -11.647 23.678 1.00 94.62 690 PRO A C 1
ATOM 5316 O O . PRO A 1 690 ? -14.067 -11.569 24.680 1.00 94.62 690 PRO A O 1
ATOM 5319 N N . PHE A 1 691 ? -15.951 -11.029 23.608 1.00 94.56 691 PHE A N 1
ATOM 5320 C CA . PHE A 1 691 ? -16.481 -10.127 24.640 1.00 94.56 691 PHE A CA 1
ATOM 5321 C C . PHE A 1 691 ? -17.196 -10.849 25.798 1.00 94.56 691 PHE A C 1
ATOM 5323 O O . PHE A 1 691 ? -17.556 -10.183 26.775 1.00 94.56 691 PHE A O 1
ATOM 5330 N N . LEU A 1 692 ? -17.390 -12.173 25.695 1.00 91.38 692 LEU A N 1
ATOM 5331 C CA . LEU A 1 692 ? -18.150 -13.013 26.636 1.00 91.38 692 LEU A CA 1
ATOM 5332 C C . LEU A 1 692 ? -17.345 -14.176 27.259 1.00 91.38 692 LEU A C 1
ATOM 5334 O O . LEU A 1 692 ? -17.896 -14.923 28.063 1.00 91.38 692 LEU A O 1
ATOM 5338 N N . GLY A 1 693 ? -16.073 -14.364 26.889 1.00 81.81 693 GLY A N 1
ATOM 5339 C CA . GLY A 1 693 ? -15.221 -15.428 27.445 1.00 81.81 693 GLY A CA 1
ATOM 5340 C C . GLY A 1 693 ? -14.714 -15.160 28.873 1.00 81.81 693 GLY A C 1
ATOM 5341 O O . GLY A 1 693 ? -14.886 -14.067 29.404 1.00 81.81 693 GLY A O 1
ATOM 5342 N N . ASP A 1 694 ? -14.009 -16.139 29.460 1.00 81.94 694 ASP A N 1
ATOM 5343 C CA . ASP A 1 694 ? -13.455 -16.093 30.835 1.00 81.94 694 ASP A CA 1
ATOM 5344 C C . ASP A 1 694 ? -12.539 -14.881 31.114 1.00 81.94 694 ASP A C 1
ATOM 5346 O O . ASP A 1 694 ? -12.328 -14.478 32.256 1.00 81.94 694 ASP A O 1
ATOM 5350 N N . SER A 1 695 ? -11.947 -14.316 30.064 1.00 88.94 695 SER A N 1
ATOM 5351 C CA . SER A 1 695 ? -11.199 -13.057 30.082 1.00 88.94 695 SER A CA 1
ATOM 5352 C C . SER A 1 695 ? -11.757 -12.190 28.957 1.00 88.94 695 SER A C 1
ATOM 5354 O O . SER A 1 695 ? -11.265 -12.266 27.829 1.00 88.94 695 SER A O 1
ATOM 5356 N N . PRO A 1 696 ? -12.851 -11.455 29.212 1.00 92.69 696 PRO A N 1
ATOM 5357 C CA . PRO A 1 696 ? -13.633 -10.860 28.145 1.00 92.69 696 PRO A CA 1
ATOM 5358 C C . PRO A 1 696 ? -12.920 -9.641 27.555 1.00 92.69 696 PRO A C 1
ATOM 5360 O O . PRO A 1 696 ? -12.372 -8.805 28.274 1.00 92.69 696 PRO A O 1
ATOM 5363 N N . LEU A 1 697 ? -12.967 -9.517 26.230 1.00 95.38 697 LEU A N 1
ATOM 5364 C CA . LEU A 1 697 ? -12.401 -8.399 25.486 1.00 95.38 697 LEU A CA 1
ATOM 5365 C C . LEU A 1 697 ? -13.075 -7.086 25.908 1.00 95.38 697 LEU A C 1
ATOM 5367 O O . LEU A 1 697 ? -14.304 -6.965 25.905 1.00 95.38 697 LEU A O 1
ATOM 5371 N N . ARG A 1 698 ? -12.270 -6.095 26.289 1.00 95.38 698 ARG A N 1
ATOM 5372 C CA . ARG A 1 698 ? -12.711 -4.766 26.732 1.00 95.38 698 ARG A CA 1
ATOM 5373 C C . ARG A 1 698 ? -11.787 -3.707 26.138 1.00 95.38 698 ARG A C 1
ATOM 5375 O O . ARG A 1 698 ? -10.616 -3.969 25.878 1.00 95.38 698 ARG A O 1
ATOM 5382 N N . PHE A 1 699 ? -12.305 -2.501 25.942 1.00 96.62 699 PHE A N 1
ATOM 5383 C CA . PHE A 1 699 ? -11.495 -1.359 25.530 1.00 96.62 699 PHE A CA 1
ATOM 5384 C C . PHE A 1 699 ? -10.573 -0.946 26.679 1.00 96.62 699 PHE A C 1
ATOM 5386 O O . PHE A 1 699 ? -11.004 -0.874 27.833 1.00 96.62 699 PHE A O 1
ATOM 5393 N N . ARG A 1 700 ? -9.319 -0.621 26.362 1.00 96.00 700 ARG A N 1
ATOM 5394 C CA . ARG A 1 700 ? -8.323 -0.106 27.312 1.00 96.00 700 ARG A CA 1
ATOM 5395 C C . ARG A 1 700 ? -7.456 0.975 26.671 1.00 96.00 700 ARG A C 1
ATOM 5397 O O . ARG A 1 700 ? -7.380 1.064 25.449 1.00 96.00 700 ARG A O 1
ATOM 5404 N N . GLY A 1 701 ? -6.785 1.767 27.502 1.00 95.38 701 GLY A N 1
ATOM 5405 C CA . GLY A 1 701 ? -5.588 2.506 27.096 1.00 95.38 701 GLY A CA 1
ATOM 5406 C C . GLY A 1 701 ? -4.316 1.721 27.434 1.00 95.38 701 GLY A C 1
ATOM 5407 O O . GLY A 1 701 ? -4.380 0.635 28.015 1.00 95.38 701 GLY A O 1
ATOM 5408 N N . ILE A 1 702 ? -3.154 2.291 27.114 1.00 95.75 702 ILE A N 1
ATOM 5409 C CA . ILE A 1 702 ? -1.874 1.785 27.635 1.00 95.75 702 ILE A CA 1
ATOM 5410 C C . ILE A 1 702 ? -1.722 2.109 29.128 1.00 95.75 702 ILE A C 1
ATOM 5412 O O . ILE A 1 702 ? -2.305 3.088 29.614 1.00 95.75 702 ILE A O 1
ATOM 5416 N N . ALA A 1 703 ? -0.889 1.335 29.827 1.00 94.31 703 ALA A N 1
ATOM 5417 C CA . ALA A 1 703 ? -0.544 1.563 31.230 1.00 94.31 703 ALA A CA 1
ATOM 5418 C C . ALA A 1 703 ? -0.049 3.001 31.481 1.00 94.31 703 ALA A C 1
ATOM 5420 O O . ALA A 1 703 ? 0.727 3.547 30.692 1.00 94.31 703 ALA A O 1
ATOM 5421 N N . ASP A 1 704 ? -0.458 3.611 32.598 1.00 92.75 704 ASP A N 1
ATOM 5422 C CA . ASP A 1 704 ? -0.042 4.977 32.959 1.00 92.75 704 ASP A CA 1
ATOM 5423 C C . ASP A 1 704 ? 1.488 5.092 33.105 1.00 92.75 704 ASP A C 1
ATOM 5425 O O . ASP A 1 704 ? 2.084 6.083 32.684 1.00 92.75 704 ASP A O 1
ATOM 5429 N N . SER A 1 705 ? 2.145 4.030 33.590 1.00 92.75 705 SER A N 1
ATOM 5430 C CA . SER A 1 705 ? 3.609 3.914 33.670 1.00 92.75 705 SER A CA 1
ATOM 5431 C C . SER A 1 705 ? 4.301 3.998 32.298 1.00 92.75 705 SER A C 1
ATOM 5433 O O . SER A 1 705 ? 5.391 4.565 32.197 1.00 92.75 705 SER A O 1
ATOM 5435 N N . LEU A 1 706 ? 3.671 3.489 31.230 1.00 93.69 706 LEU A N 1
ATOM 5436 C CA . LEU A 1 706 ? 4.172 3.605 29.856 1.00 93.69 706 LEU A CA 1
ATOM 5437 C C . LEU A 1 706 ? 3.863 4.990 29.269 1.00 93.69 706 LEU A C 1
ATOM 5439 O O . LEU A 1 706 ? 4.709 5.566 28.585 1.00 93.69 706 LEU A O 1
ATOM 5443 N N . ALA A 1 707 ? 2.692 5.555 29.580 1.00 92.31 707 ALA A N 1
ATOM 5444 C CA . ALA A 1 707 ? 2.269 6.871 29.097 1.00 92.31 707 ALA A CA 1
ATOM 5445 C C . ALA A 1 707 ? 3.184 8.016 29.570 1.00 92.31 707 ALA A C 1
ATOM 5447 O O . ALA A 1 707 ? 3.447 8.951 28.812 1.00 92.31 707 ALA A O 1
ATOM 5448 N N . VAL A 1 708 ? 3.767 7.904 30.772 1.00 90.56 708 VAL A N 1
ATOM 5449 C CA . VAL A 1 708 ? 4.814 8.823 31.274 1.00 90.56 708 VAL A CA 1
ATOM 5450 C C . VAL A 1 708 ? 6.029 8.910 30.332 1.00 90.56 708 VAL A C 1
ATOM 5452 O O . VAL A 1 708 ? 6.711 9.932 30.300 1.00 90.56 708 VAL A O 1
ATOM 5455 N N . SER A 1 709 ? 6.273 7.900 29.487 1.00 91.00 709 SER A N 1
ATOM 5456 C CA . SER A 1 709 ? 7.311 7.942 28.444 1.00 91.00 709 SER A CA 1
ATOM 5457 C C . SER A 1 709 ? 6.910 8.742 27.187 1.00 91.00 709 SER A C 1
ATOM 5459 O O . SER A 1 709 ? 7.571 8.612 26.153 1.00 91.00 709 SER A O 1
ATOM 5461 N N . HIS A 1 710 ? 5.850 9.562 27.251 1.00 92.44 710 HIS A N 1
ATOM 5462 C CA . HIS A 1 710 ? 5.269 10.302 26.119 1.00 92.44 710 HIS A CA 1
ATOM 5463 C C . HIS A 1 710 ? 4.927 9.345 24.961 1.00 92.44 710 HIS A C 1
ATOM 5465 O O . HIS A 1 710 ? 5.382 9.471 23.823 1.00 92.44 710 HIS A O 1
ATOM 5471 N N . LEU A 1 711 ? 4.181 8.302 25.314 1.00 93.88 711 LEU A N 1
ATOM 5472 C CA . LEU A 1 711 ? 3.586 7.355 24.385 1.00 93.88 711 LEU A CA 1
ATOM 5473 C C . LEU A 1 711 ? 2.082 7.319 24.635 1.00 93.88 711 LEU A C 1
ATOM 5475 O O . LEU A 1 711 ? 1.629 7.517 25.760 1.00 93.88 711 LEU A O 1
ATOM 5479 N N . GLU A 1 712 ? 1.320 7.016 23.595 1.00 94.75 712 GLU A N 1
ATOM 5480 C CA . GLU A 1 712 ? -0.116 6.773 23.687 1.00 94.75 712 GLU A CA 1
ATOM 5481 C C . GLU A 1 712 ? -0.519 5.783 22.582 1.00 94.75 712 GLU A C 1
ATOM 5483 O O . GLU A 1 712 ? 0.204 5.626 21.597 1.00 94.75 712 GLU A O 1
ATOM 5488 N N . ALA A 1 713 ? -1.650 5.094 22.716 1.00 95.69 713 ALA A N 1
ATOM 5489 C CA . ALA A 1 713 ? -2.197 4.250 21.648 1.00 95.69 713 ALA A CA 1
ATOM 5490 C C . ALA A 1 713 ? -3.720 4.342 21.633 1.00 95.69 713 ALA A C 1
ATOM 5492 O O . ALA A 1 713 ? -4.326 4.470 22.688 1.00 95.69 713 ALA A O 1
ATOM 5493 N N . SER A 1 714 ? -4.358 4.249 20.464 1.00 95.69 714 SER A N 1
ATOM 5494 C CA . SER A 1 714 ? -5.824 4.237 20.426 1.00 95.69 714 SER A CA 1
ATOM 5495 C C . SER A 1 714 ? -6.379 2.951 21.033 1.00 95.69 714 SER A C 1
ATOM 5497 O O . SER A 1 714 ? -6.019 1.853 20.616 1.00 95.69 714 SER A O 1
ATOM 5499 N N . GLU A 1 715 ? -7.356 3.096 21.916 1.00 96.19 715 GLU A N 1
ATOM 5500 C CA . GLU A 1 715 ? -8.255 2.056 22.407 1.00 96.19 715 GLU A CA 1
ATOM 5501 C C . GLU A 1 715 ? -8.934 1.275 21.270 1.00 96.19 715 GLU A C 1
ATOM 5503 O O . GLU A 1 715 ? -9.114 0.063 21.365 1.00 96.19 715 GLU A O 1
ATOM 5508 N N . CYS A 1 716 ? -9.229 1.950 20.154 1.00 96.44 716 CYS A N 1
ATOM 5509 C CA . CYS A 1 716 ? -9.799 1.344 18.950 1.00 96.44 716 CYS A CA 1
ATOM 5510 C C . CYS A 1 716 ? -8.771 0.561 18.118 1.00 96.44 716 CYS A C 1
ATOM 5512 O O . CYS A 1 716 ? -9.152 -0.189 17.228 1.00 96.44 716 CYS A O 1
ATOM 5514 N N . CYS A 1 717 ? -7.474 0.730 18.392 1.00 97.50 717 CYS A N 1
ATOM 5515 C CA . CYS A 1 717 ? -6.404 -0.102 17.846 1.00 97.50 717 CYS A CA 1
ATOM 5516 C C . CYS A 1 717 ? -6.073 -1.257 18.804 1.00 97.50 717 CYS A C 1
ATOM 5518 O O . CYS A 1 717 ? -6.005 -2.407 18.373 1.00 97.50 717 CYS A O 1
ATOM 5520 N N . LEU A 1 718 ? -5.945 -0.965 20.106 1.00 97.56 718 LEU A N 1
ATOM 5521 C CA . LEU A 1 718 ? -5.624 -1.948 21.146 1.00 97.56 718 LEU A CA 1
ATOM 5522 C C . LEU A 1 718 ? -6.659 -3.077 21.222 1.00 97.56 718 LEU A C 1
ATOM 5524 O O . LEU A 1 718 ? -6.265 -4.233 21.324 1.00 97.56 718 LEU A O 1
ATOM 5528 N N . VAL A 1 719 ? -7.954 -2.785 21.040 1.00 97.00 719 VAL A N 1
ATOM 5529 C CA . VAL A 1 719 ? -9.000 -3.825 20.998 1.00 97.00 719 VAL A CA 1
ATOM 5530 C C . VAL A 1 719 ? -8.747 -4.893 19.919 1.00 97.00 719 VAL A C 1
ATOM 5532 O O . VAL A 1 719 ? -9.110 -6.046 20.117 1.00 97.00 719 VAL A O 1
ATOM 5535 N N . HIS A 1 720 ? -8.070 -4.562 18.810 1.00 97.38 720 HIS A N 1
ATOM 5536 C CA . HIS A 1 720 ? -7.678 -5.547 17.787 1.00 97.38 720 HIS A CA 1
ATOM 5537 C C . HIS A 1 720 ? -6.399 -6.300 18.143 1.00 97.38 720 HIS A C 1
ATOM 5539 O O . HIS A 1 720 ? -6.271 -7.462 17.761 1.00 97.38 720 HIS A O 1
ATOM 5545 N N . ALA A 1 721 ? -5.469 -5.669 18.865 1.00 96.19 721 ALA A N 1
ATOM 5546 C CA . ALA A 1 721 ? -4.271 -6.329 19.385 1.00 96.19 721 ALA A CA 1
ATOM 5547 C C . ALA A 1 721 ? -4.623 -7.371 20.462 1.00 96.19 721 ALA A C 1
ATOM 5549 O O . ALA A 1 721 ? -4.036 -8.450 20.489 1.00 96.19 721 ALA A O 1
ATOM 5550 N N . ASP A 1 722 ? -5.614 -7.058 21.300 1.00 96.38 722 ASP A N 1
ATOM 5551 C CA . ASP A 1 722 ? -6.089 -7.917 22.387 1.00 96.38 722 ASP A CA 1
ATOM 5552 C C . ASP A 1 722 ? -7.106 -8.981 21.913 1.00 96.38 722 ASP A C 1
ATOM 5554 O O . ASP A 1 722 ? -7.338 -9.972 22.606 1.00 96.38 722 ASP A O 1
ATOM 5558 N N . ASN A 1 723 ? -7.725 -8.809 20.736 1.00 96.19 723 ASN A N 1
ATOM 5559 C CA . ASN A 1 723 ? -8.717 -9.747 20.202 1.00 96.19 723 ASN A CA 1
ATOM 5560 C C . ASN A 1 723 ? -8.054 -11.067 19.737 1.00 96.19 723 ASN A C 1
ATOM 5562 O O . ASN A 1 723 ? -7.322 -11.072 18.740 1.00 96.19 723 ASN A O 1
ATOM 5566 N N . PRO A 1 724 ? -8.363 -12.222 20.364 1.00 94.56 724 PRO A N 1
ATOM 5567 C CA . PRO A 1 724 ? -7.748 -13.507 20.022 1.00 94.56 724 PRO A CA 1
ATOM 5568 C C . PRO A 1 724 ? -8.085 -13.993 18.603 1.00 94.56 724 PRO A C 1
ATOM 5570 O O . PRO A 1 724 ? -7.372 -14.836 18.054 1.00 94.56 724 PRO A O 1
ATOM 5573 N N . PHE A 1 725 ? -9.150 -13.476 17.979 1.00 95.94 725 PHE A N 1
ATOM 5574 C CA . PHE A 1 725 ? -9.504 -13.822 16.603 1.00 95.94 725 PHE A CA 1
ATOM 5575 C C . PHE A 1 725 ? -8.681 -13.051 15.562 1.00 95.94 725 PHE A C 1
ATOM 5577 O O . PHE A 1 725 ? -8.576 -13.521 14.429 1.00 95.94 725 PHE A O 1
ATOM 5584 N N . SER A 1 726 ? -8.038 -11.926 15.905 1.00 95.94 726 SER A N 1
ATOM 5585 C CA . SER A 1 726 ? -7.277 -11.107 14.943 1.00 95.94 726 SER A CA 1
ATOM 5586 C C . SER A 1 726 ? -6.182 -11.894 14.220 1.00 95.94 726 SER A C 1
ATOM 5588 O O . SER A 1 726 ? -5.977 -11.711 13.022 1.00 95.94 726 SER A O 1
ATOM 5590 N N . ALA A 1 727 ? -5.521 -12.824 14.914 1.00 91.38 727 ALA A N 1
ATOM 5591 C CA . ALA A 1 727 ? -4.471 -13.662 14.336 1.00 91.38 727 ALA A CA 1
ATOM 5592 C C . ALA A 1 727 ? -4.994 -14.815 13.452 1.00 91.38 727 ALA A C 1
ATOM 5594 O O . ALA A 1 727 ? -4.244 -15.323 12.618 1.00 91.38 727 ALA A O 1
ATOM 5595 N N . SER A 1 728 ? -6.246 -15.254 13.637 1.00 93.69 728 SER A N 1
ATOM 5596 C CA . SER A 1 728 ? -6.810 -16.450 12.987 1.00 93.69 728 SER A CA 1
ATOM 5597 C C . SER A 1 728 ? -7.844 -16.134 11.903 1.00 93.69 728 SER A C 1
ATOM 5599 O O . SER A 1 728 ? -7.825 -16.774 10.853 1.00 93.69 728 SER A O 1
ATOM 5601 N N . LYS A 1 729 ? -8.711 -15.140 12.133 1.00 95.38 729 LYS A N 1
ATOM 5602 C CA . LYS A 1 729 ? -9.717 -14.652 11.177 1.00 95.38 729 LYS A CA 1
ATOM 5603 C C . LYS A 1 729 ? -9.310 -13.356 10.460 1.00 95.38 729 LYS A C 1
ATOM 5605 O O . LYS A 1 729 ? -9.834 -13.092 9.386 1.00 95.38 729 LYS A O 1
ATOM 5610 N N . GLY A 1 730 ? -8.374 -12.575 11.009 1.00 96.75 730 GLY A N 1
ATOM 5611 C CA . GLY A 1 730 ? -7.887 -11.327 10.402 1.00 96.75 730 GLY A CA 1
ATOM 5612 C C . GLY A 1 730 ? -8.819 -10.121 10.582 1.00 96.75 730 GLY A C 1
ATOM 5613 O O . GLY A 1 730 ? -10.022 -10.268 10.793 1.00 96.75 730 GLY A O 1
ATOM 5614 N N . VAL A 1 731 ? -8.255 -8.914 10.486 1.00 98.38 731 VAL A N 1
ATOM 5615 C CA . VAL A 1 731 ? -9.002 -7.646 10.502 1.00 98.38 731 VAL A CA 1
ATOM 5616 C C . VAL A 1 731 ? -9.034 -7.063 9.091 1.00 98.38 731 VAL A C 1
ATOM 5618 O O . VAL A 1 731 ? -8.006 -7.019 8.407 1.00 98.38 731 VAL A O 1
ATOM 5621 N N . PHE A 1 732 ? -10.212 -6.617 8.651 1.00 98.25 732 PHE A N 1
ATOM 5622 C CA . PHE A 1 732 ? -10.437 -6.123 7.296 1.00 98.25 732 PHE A CA 1
ATOM 5623 C C . PHE A 1 732 ? -11.044 -4.722 7.270 1.00 98.25 732 PHE A C 1
ATOM 5625 O O . PHE A 1 732 ? -11.959 -4.393 8.015 1.00 98.25 732 PHE A O 1
ATOM 5632 N N . LEU A 1 733 ? -10.572 -3.914 6.331 1.00 97.94 733 LEU A N 1
ATOM 5633 C CA . LEU A 1 733 ? -11.154 -2.628 5.981 1.00 97.94 733 LEU A CA 1
ATOM 5634 C C . LEU A 1 733 ? -11.897 -2.770 4.645 1.00 97.94 733 LEU A C 1
ATOM 5636 O O . LEU A 1 733 ? -11.318 -3.214 3.648 1.00 97.94 733 LEU A O 1
ATOM 5640 N N . ASN A 1 734 ? -13.173 -2.398 4.616 1.00 97.12 734 ASN A N 1
ATOM 5641 C CA . ASN A 1 734 ? -14.021 -2.486 3.433 1.00 97.12 734 ASN A CA 1
ATOM 5642 C C . ASN A 1 734 ? -14.118 -1.113 2.744 1.00 97.12 734 ASN A C 1
ATOM 5644 O O . ASN A 1 734 ? -14.763 -0.196 3.246 1.00 97.12 734 ASN A O 1
ATOM 5648 N N . LEU A 1 735 ? -13.466 -0.965 1.584 1.00 93.50 735 LEU A N 1
ATOM 5649 C CA . LEU A 1 735 ? -13.413 0.308 0.847 1.00 93.50 735 LEU A CA 1
ATOM 5650 C C . LEU A 1 735 ? -14.719 0.671 0.119 1.00 93.50 735 LEU A C 1
ATOM 5652 O O . LEU A 1 735 ? -14.875 1.826 -0.289 1.00 93.50 735 LEU A O 1
ATOM 5656 N N . ASP A 1 736 ? -15.636 -0.286 -0.037 1.00 92.00 736 ASP A N 1
ATOM 5657 C CA . ASP A 1 736 ? -16.953 -0.061 -0.643 1.00 92.00 736 ASP A CA 1
ATOM 5658 C C . ASP A 1 736 ? -17.979 0.457 0.379 1.00 92.00 736 ASP A C 1
ATOM 5660 O O . ASP A 1 736 ? -19.028 0.969 -0.007 1.00 92.00 736 ASP A O 1
ATOM 5664 N N . VAL A 1 737 ? -17.664 0.374 1.677 1.00 95.69 737 VAL A N 1
ATOM 5665 C CA . VAL A 1 737 ? -18.472 0.911 2.780 1.00 95.69 737 VAL A CA 1
ATOM 5666 C C . VAL A 1 737 ? -17.867 2.242 3.214 1.00 95.69 737 VAL A C 1
ATOM 5668 O O . VAL A 1 737 ? -16.861 2.277 3.923 1.00 95.69 737 VAL A O 1
ATOM 5671 N N . LYS A 1 738 ? -18.463 3.357 2.784 1.00 94.75 738 LYS A N 1
ATOM 5672 C CA . LYS A 1 738 ? -17.965 4.709 3.078 1.00 94.75 738 LYS A CA 1
ATOM 5673 C C . LYS A 1 738 ? -18.961 5.454 3.955 1.00 94.75 738 LYS A C 1
ATOM 5675 O O . LYS A 1 738 ? -20.149 5.462 3.667 1.00 94.75 738 LYS A O 1
ATOM 5680 N N . VAL A 1 739 ? -18.478 6.112 5.000 1.00 96.19 739 VAL A N 1
ATOM 5681 C CA . VAL A 1 739 ? -19.306 6.845 5.968 1.00 96.19 739 VAL A CA 1
ATOM 5682 C C . VAL A 1 739 ? -18.795 8.271 6.146 1.00 96.19 739 VAL A C 1
ATOM 5684 O O . VAL A 1 739 ? -17.613 8.555 5.940 1.00 96.19 739 VAL A O 1
ATOM 5687 N N . GLY A 1 740 ? -19.685 9.200 6.491 1.00 94.56 740 GLY A N 1
ATOM 5688 C CA . GLY A 1 740 ? -19.357 10.627 6.556 1.00 94.56 740 GLY A CA 1
ATOM 5689 C C . GLY A 1 740 ? -19.725 11.256 7.891 1.00 94.56 740 GLY A C 1
ATOM 5690 O O . GLY A 1 740 ? -20.844 11.092 8.353 1.00 94.56 740 GLY A O 1
ATOM 5691 N N . TYR A 1 741 ? -18.847 12.065 8.484 1.00 92.38 741 TYR A N 1
ATOM 5692 C CA . TYR A 1 741 ? -19.146 12.799 9.733 1.00 92.38 741 TYR A CA 1
ATOM 5693 C C . TYR A 1 741 ? -20.210 13.910 9.581 1.00 92.38 741 TYR A C 1
ATOM 5695 O O . TYR A 1 741 ? -20.534 14.625 10.525 1.00 92.38 741 TYR A O 1
ATOM 5703 N N . ASN A 1 742 ? -20.724 14.116 8.370 1.00 92.94 742 ASN A N 1
ATOM 5704 C CA . ASN A 1 742 ? -21.833 15.006 8.048 1.00 92.94 742 ASN A CA 1
ATOM 5705 C C . ASN A 1 742 ? -22.416 14.604 6.682 1.00 92.94 742 ASN A C 1
ATOM 5707 O O . ASN A 1 742 ? -21.706 14.002 5.872 1.00 92.94 742 ASN A O 1
ATOM 5711 N N . GLY A 1 743 ? -23.675 14.979 6.417 1.00 91.12 743 GLY A N 1
ATOM 5712 C CA . GLY A 1 743 ? -24.377 14.652 5.167 1.00 91.12 743 GLY A CA 1
ATOM 5713 C C . GLY A 1 743 ? -23.579 15.037 3.919 1.00 91.12 743 GLY A C 1
ATOM 5714 O O . GLY A 1 743 ? -23.283 14.179 3.101 1.00 91.12 743 GLY A O 1
ATOM 5715 N N . SER A 1 744 ? -23.065 16.270 3.847 1.00 92.19 744 SER A N 1
ATOM 5716 C CA . SER A 1 744 ? -22.255 16.729 2.707 1.00 92.19 744 SER A CA 1
ATOM 5717 C C . SER A 1 744 ? -20.993 15.895 2.437 1.00 92.19 744 SER A C 1
ATOM 5719 O O . SER A 1 744 ? -20.616 15.727 1.280 1.00 92.19 744 SER A O 1
ATOM 5721 N N . SER A 1 745 ? -20.337 15.353 3.468 1.00 92.38 745 SER A N 1
ATOM 5722 C CA . SER A 1 745 ? -19.183 14.458 3.294 1.00 92.38 745 SER A CA 1
ATOM 5723 C C . SER A 1 745 ? -19.602 13.060 2.840 1.00 92.38 745 SER A C 1
ATOM 5725 O O . SER A 1 745 ? -18.883 12.449 2.053 1.00 92.38 745 SER A O 1
ATOM 5727 N N . TYR A 1 746 ? -20.758 12.572 3.299 1.00 93.94 746 TYR A N 1
ATOM 5728 C CA . TYR A 1 746 ? -21.347 11.305 2.863 1.00 93.94 746 TYR A CA 1
ATOM 5729 C C . TYR A 1 746 ? -21.828 11.376 1.404 1.00 93.94 746 TYR A C 1
ATOM 5731 O O . TYR A 1 746 ? -21.475 10.516 0.598 1.00 93.94 746 TYR A O 1
ATOM 5739 N N . ASP A 1 747 ? -22.541 12.442 1.036 1.00 92.81 747 ASP A N 1
ATOM 5740 C CA . ASP A 1 747 ? -23.009 12.701 -0.329 1.00 92.81 747 ASP A CA 1
ATOM 5741 C C . ASP A 1 747 ? -21.830 12.817 -1.302 1.00 92.81 747 ASP A C 1
ATOM 5743 O O . ASP A 1 747 ? -21.841 12.231 -2.384 1.00 92.81 747 ASP A O 1
ATOM 5747 N N . ALA A 1 748 ? -20.762 13.519 -0.905 1.00 90.44 748 ALA A N 1
ATOM 5748 C CA . ALA A 1 748 ? -19.577 13.694 -1.737 1.00 90.44 748 ALA A CA 1
ATOM 5749 C C . ALA A 1 748 ? -18.891 12.362 -2.093 1.00 90.44 748 ALA A C 1
ATOM 5751 O O . ALA A 1 748 ? -18.476 12.197 -3.240 1.00 90.44 748 ALA A O 1
ATOM 5752 N N . VAL A 1 749 ? -18.799 11.397 -1.165 1.00 89.62 749 VAL A N 1
ATOM 5753 C CA . VAL A 1 749 ? -18.149 10.090 -1.424 1.00 89.62 749 VAL A CA 1
ATOM 5754 C C . VAL A 1 749 ? -19.042 9.063 -2.131 1.00 89.62 749 VAL A C 1
ATOM 5756 O O . VAL A 1 749 ? -18.517 8.063 -2.630 1.00 89.62 749 VAL A O 1
ATOM 5759 N N . HIS A 1 750 ? -20.349 9.333 -2.214 1.00 89.44 750 HIS A N 1
ATOM 5760 C CA . HIS A 1 750 ? -21.338 8.559 -2.978 1.00 89.44 750 HIS A CA 1
ATOM 5761 C C . HIS A 1 750 ? -21.756 9.217 -4.302 1.00 89.44 750 HIS A C 1
ATOM 5763 O O . HIS A 1 750 ? -22.473 8.605 -5.095 1.00 89.44 750 HIS A O 1
ATOM 5769 N N . SER A 1 751 ? -21.309 10.447 -4.564 1.00 85.12 751 SER A N 1
ATOM 5770 C CA . SER A 1 751 ? -21.590 11.157 -5.811 1.00 85.12 751 SER A CA 1
ATOM 5771 C C . SER A 1 751 ? -21.014 10.421 -7.037 1.00 85.12 751 SER A C 1
ATOM 5773 O O . SER A 1 751 ? -19.969 9.772 -6.931 1.00 85.12 751 SER A O 1
ATOM 5775 N N . PRO A 1 752 ? -21.621 10.548 -8.235 1.00 71.88 752 PRO A N 1
ATOM 5776 C CA . PRO A 1 752 ? -21.039 10.013 -9.472 1.00 71.88 752 PRO A CA 1
ATOM 5777 C C . PRO A 1 752 ? -19.631 10.557 -9.769 1.00 71.88 752 PRO A C 1
ATOM 5779 O O . PRO A 1 752 ? -18.812 9.863 -10.369 1.00 71.88 752 PRO A O 1
ATOM 5782 N N . ASP A 1 753 ? -19.329 11.769 -9.297 1.00 69.88 753 ASP A N 1
ATOM 5783 C CA . ASP A 1 753 ? -18.025 12.425 -9.434 1.00 69.88 753 ASP A CA 1
ATOM 5784 C C . ASP A 1 753 ? -16.953 11.866 -8.472 1.00 69.88 753 ASP A C 1
ATOM 5786 O O . ASP A 1 753 ? -15.770 12.179 -8.610 1.00 69.88 753 ASP A O 1
ATOM 5790 N N . ALA A 1 754 ? -17.326 10.993 -7.526 1.00 70.19 754 ALA A N 1
ATOM 5791 C CA . ALA A 1 754 ? -16.396 10.299 -6.629 1.00 70.19 754 ALA A CA 1
ATOM 5792 C C . ALA A 1 754 ? -15.586 9.179 -7.318 1.00 70.19 754 ALA A C 1
ATOM 5794 O O . ALA A 1 754 ? -14.718 8.560 -6.691 1.00 70.19 754 ALA A O 1
ATOM 5795 N N . ILE A 1 755 ? -15.860 8.887 -8.596 1.00 74.06 755 ILE A N 1
ATOM 5796 C CA . ILE A 1 755 ? -15.125 7.893 -9.384 1.00 74.06 755 ILE A CA 1
ATOM 5797 C C . ILE A 1 755 ? -13.706 8.406 -9.667 1.00 74.06 755 ILE A C 1
ATOM 5799 O O . ILE A 1 755 ? -13.504 9.413 -10.345 1.00 74.06 755 ILE A O 1
ATOM 5803 N N . ILE A 1 756 ? -12.698 7.672 -9.187 1.00 78.19 756 ILE A N 1
ATOM 5804 C CA . ILE A 1 756 ? -11.287 8.025 -9.379 1.00 78.19 756 ILE A CA 1
ATOM 5805 C C . ILE A 1 756 ? -10.926 7.900 -10.868 1.00 78.19 756 ILE A C 1
ATOM 5807 O O . ILE A 1 756 ? -10.921 6.807 -11.434 1.00 78.19 756 ILE A O 1
ATOM 5811 N N . SER A 1 757 ? -10.589 9.020 -11.510 1.00 79.50 757 SER A N 1
ATOM 5812 C CA . SER A 1 757 ? -10.209 9.039 -12.928 1.00 79.50 757 SER A CA 1
ATOM 5813 C C . SER A 1 757 ? -8.880 8.305 -13.190 1.00 79.50 757 SER A C 1
ATOM 5815 O O . SER A 1 757 ? -8.010 8.267 -12.315 1.00 79.50 757 SER A O 1
ATOM 5817 N N . PRO A 1 758 ? -8.627 7.799 -14.416 1.00 78.56 758 PRO A N 1
ATOM 5818 C CA . PRO A 1 758 ? -7.357 7.145 -14.758 1.00 78.56 758 PRO A CA 1
ATOM 5819 C C . PRO A 1 758 ? -6.113 8.016 -14.516 1.00 78.56 758 PRO A C 1
ATOM 5821 O O . PRO A 1 758 ? -5.050 7.501 -14.170 1.00 78.56 758 PRO A O 1
ATOM 5824 N N . ILE A 1 759 ? -6.247 9.341 -14.656 1.00 74.75 759 ILE A N 1
ATOM 5825 C CA . ILE A 1 759 ? -5.171 10.300 -14.368 1.00 74.75 759 ILE A CA 1
ATOM 5826 C C . ILE A 1 759 ? -4.915 10.370 -12.859 1.00 74.75 759 ILE A C 1
ATOM 5828 O O . ILE A 1 759 ? -3.760 10.286 -12.449 1.00 74.75 759 ILE A O 1
ATOM 5832 N N . GLN A 1 760 ? -5.965 10.456 -12.033 1.00 78.81 760 GLN A N 1
ATOM 5833 C CA . GLN A 1 760 ? -5.840 10.413 -10.569 1.00 78.81 760 GLN A CA 1
ATOM 5834 C C . GLN A 1 760 ? -5.277 9.071 -10.082 1.00 78.81 760 GLN A C 1
ATOM 5836 O O . GLN A 1 760 ? -4.435 9.065 -9.192 1.00 78.81 760 GLN A O 1
ATOM 5841 N N . ILE A 1 761 ? -5.664 7.945 -10.694 1.00 81.12 761 ILE A N 1
ATOM 5842 C CA . ILE A 1 761 ? -5.072 6.627 -10.409 1.00 81.12 761 ILE A CA 1
ATOM 5843 C C . ILE A 1 761 ? -3.560 6.658 -10.670 1.00 81.12 761 ILE A C 1
ATOM 5845 O O . ILE A 1 761 ? -2.770 6.274 -9.806 1.00 81.12 761 ILE A O 1
ATOM 5849 N N . PHE A 1 762 ? -3.141 7.148 -11.841 1.00 77.19 762 PHE A N 1
ATOM 5850 C CA . PHE A 1 762 ? -1.726 7.235 -12.200 1.00 77.19 762 PHE A CA 1
ATOM 5851 C C . PHE A 1 762 ? -0.942 8.148 -11.247 1.00 77.19 762 PHE A C 1
ATOM 5853 O O . PHE A 1 762 ? 0.093 7.732 -10.719 1.00 77.19 762 PHE A O 1
ATOM 5860 N N . THR A 1 763 ? -1.425 9.369 -10.992 1.00 82.88 763 THR A N 1
ATOM 5861 C CA . THR A 1 763 ? -0.732 10.322 -10.112 1.00 82.88 763 THR A CA 1
ATOM 5862 C C . THR A 1 763 ? -0.675 9.821 -8.675 1.00 82.88 763 THR A C 1
ATOM 5864 O O . THR A 1 763 ? 0.393 9.882 -8.070 1.00 82.88 763 THR A O 1
ATOM 5867 N N . ALA A 1 764 ? -1.755 9.241 -8.149 1.00 85.12 764 ALA A N 1
ATOM 5868 C CA . ALA A 1 764 ? -1.797 8.696 -6.798 1.00 85.12 764 ALA A CA 1
ATOM 5869 C C . ALA A 1 764 ? -0.854 7.497 -6.610 1.00 85.12 764 ALA A C 1
ATOM 5871 O O . ALA A 1 764 ? -0.099 7.455 -5.637 1.00 85.12 764 ALA A O 1
ATOM 5872 N N . VAL A 1 765 ? -0.812 6.549 -7.555 1.00 85.00 765 VAL A N 1
ATOM 5873 C CA . VAL A 1 765 ? 0.117 5.402 -7.499 1.00 85.00 765 VAL A CA 1
ATOM 5874 C C . VAL A 1 765 ? 1.578 5.867 -7.531 1.00 85.00 765 VAL A C 1
ATOM 5876 O O . VAL A 1 765 ? 2.410 5.334 -6.786 1.00 85.00 765 VAL A O 1
ATOM 5879 N N . TRP A 1 766 ? 1.905 6.881 -8.341 1.00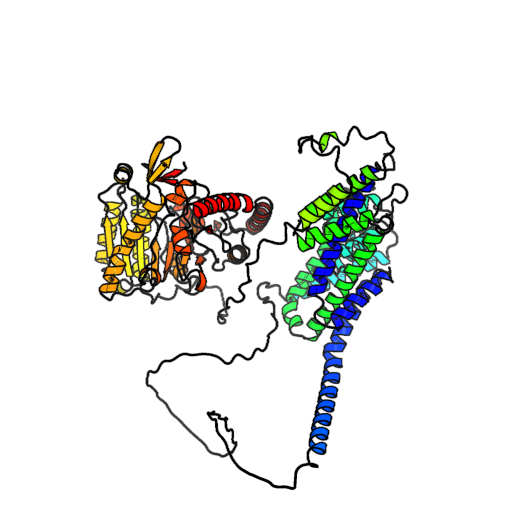 83.62 766 TRP A N 1
ATOM 5880 C CA . TRP A 1 766 ? 3.249 7.467 -8.386 1.00 83.62 766 TRP A CA 1
ATOM 5881 C C . TRP A 1 766 ? 3.592 8.289 -7.142 1.00 83.62 766 TRP A C 1
ATOM 5883 O O . TRP A 1 766 ? 4.672 8.099 -6.585 1.00 83.62 766 TRP A O 1
ATOM 5893 N N . GLN A 1 767 ? 2.681 9.126 -6.645 1.00 88.19 767 GLN A N 1
ATOM 5894 C CA . GLN A 1 767 ? 2.857 9.870 -5.396 1.00 88.19 767 GLN A CA 1
ATOM 5895 C C . GLN A 1 767 ? 3.061 8.912 -4.217 1.00 88.19 767 GLN A C 1
ATOM 5897 O O . GLN A 1 767 ? 4.003 9.070 -3.445 1.00 88.19 767 GLN A O 1
ATOM 5902 N N . SER A 1 768 ? 2.250 7.856 -4.126 1.00 88.88 768 SER A N 1
ATOM 5903 C CA . SER A 1 768 ? 2.383 6.793 -3.127 1.00 88.88 768 SER A CA 1
ATOM 5904 C C . SER A 1 768 ? 3.737 6.072 -3.236 1.00 88.88 768 SER A C 1
ATOM 5906 O O . SER A 1 768 ? 4.355 5.740 -2.224 1.00 88.88 768 SER A O 1
ATOM 5908 N N . ARG A 1 769 ? 4.256 5.862 -4.456 1.00 85.31 769 ARG A N 1
ATOM 5909 C CA . ARG A 1 769 ? 5.599 5.298 -4.685 1.00 85.31 769 ARG A CA 1
ATOM 5910 C C . ARG A 1 769 ? 6.710 6.238 -4.208 1.00 85.31 769 ARG A C 1
ATOM 5912 O O . ARG A 1 769 ? 7.597 5.774 -3.497 1.00 85.31 769 ARG A O 1
ATOM 5919 N N . ILE A 1 770 ? 6.636 7.525 -4.552 1.00 81.38 770 ILE A N 1
ATOM 5920 C CA . ILE A 1 770 ? 7.602 8.552 -4.133 1.00 81.38 770 ILE A CA 1
ATOM 5921 C C . ILE A 1 770 ? 7.596 8.695 -2.608 1.00 81.38 770 ILE A C 1
ATOM 5923 O O . ILE A 1 770 ? 8.653 8.615 -1.990 1.00 81.38 770 ILE A O 1
ATOM 5927 N N . LEU A 1 771 ? 6.421 8.814 -1.980 1.00 85.62 771 LEU A N 1
ATOM 5928 C CA . LEU A 1 771 ? 6.301 8.930 -0.525 1.00 85.62 771 LEU A CA 1
ATOM 5929 C C . LEU A 1 771 ? 6.855 7.698 0.197 1.00 85.62 771 LEU A C 1
ATOM 5931 O O . LEU A 1 771 ? 7.577 7.860 1.177 1.00 85.62 771 LEU A O 1
ATOM 5935 N N . ARG A 1 772 ? 6.608 6.471 -0.287 1.00 86.94 772 ARG A N 1
ATOM 5936 C CA . ARG A 1 772 ? 7.198 5.258 0.316 1.00 86.94 772 ARG A CA 1
ATOM 5937 C C . ARG A 1 772 ? 8.726 5.208 0.234 1.00 86.94 772 ARG A C 1
ATOM 5939 O O . ARG A 1 772 ? 9.324 4.575 1.097 1.00 86.94 772 ARG A O 1
ATOM 5946 N N . TRP A 1 773 ? 9.336 5.825 -0.780 1.00 75.88 773 TRP A N 1
ATOM 5947 C CA . TRP A 1 773 ? 10.795 5.943 -0.905 1.00 75.88 773 TRP A CA 1
ATOM 5948 C C . TRP A 1 773 ? 11.361 7.093 -0.062 1.00 75.88 773 TRP A C 1
ATOM 5950 O O . TRP A 1 773 ? 12.381 6.917 0.594 1.00 75.88 773 TRP A O 1
ATOM 5960 N N . GLY A 1 774 ? 10.695 8.251 -0.052 1.00 73.56 774 GLY A N 1
ATOM 5961 C CA . GLY A 1 774 ? 11.133 9.446 0.677 1.00 73.56 774 GLY A CA 1
ATOM 5962 C C . GLY A 1 774 ? 10.832 9.438 2.179 1.00 73.56 774 GLY A C 1
ATOM 5963 O O . GLY A 1 774 ? 11.397 10.244 2.910 1.00 73.56 774 GLY A O 1
ATOM 5964 N N . SER A 1 775 ? 9.963 8.543 2.661 1.00 78.75 775 SER A N 1
ATOM 5965 C CA . SER A 1 775 ? 9.631 8.410 4.085 1.00 78.75 775 SER A CA 1
ATOM 5966 C C . SER A 1 775 ? 9.917 7.001 4.601 1.00 78.75 775 SER A C 1
ATOM 5968 O O . SER A 1 775 ? 9.409 6.006 4.072 1.00 78.75 775 SER A O 1
ATOM 5970 N N . THR A 1 776 ? 10.691 6.920 5.685 1.00 77.19 776 THR A N 1
ATOM 5971 C CA . THR A 1 776 ? 10.969 5.674 6.404 1.00 77.19 776 THR A CA 1
ATOM 5972 C C . THR A 1 776 ? 10.248 5.661 7.757 1.00 77.19 776 THR A C 1
ATOM 5974 O O . THR A 1 776 ? 10.415 6.600 8.536 1.00 77.19 776 THR A O 1
ATOM 5977 N N . PRO A 1 777 ? 9.469 4.612 8.091 1.00 80.00 777 PRO A N 1
ATOM 5978 C CA . PRO A 1 777 ? 8.881 4.470 9.423 1.00 80.00 777 PRO A CA 1
ATOM 5979 C C . PRO A 1 777 ? 9.935 4.109 10.484 1.00 80.00 777 PRO A C 1
ATOM 5981 O O . PRO A 1 777 ? 9.625 4.111 11.672 1.00 80.00 777 PRO A O 1
ATOM 5984 N N . PHE A 1 778 ? 11.174 3.801 10.071 1.00 81.06 778 PHE A N 1
ATOM 5985 C CA . PHE A 1 778 ? 12.248 3.331 10.945 1.00 81.06 778 PHE A CA 1
ATOM 5986 C C . PHE A 1 778 ? 12.538 4.290 12.102 1.00 81.06 778 PHE A C 1
ATOM 5988 O O . PHE A 1 778 ? 12.596 3.839 13.237 1.00 81.06 778 PHE A O 1
ATOM 5995 N N . ILE A 1 779 ? 12.664 5.598 11.845 1.00 81.50 779 ILE A N 1
ATOM 5996 C CA . ILE A 1 779 ? 13.016 6.575 12.891 1.00 81.50 779 ILE A CA 1
ATOM 5997 C C . ILE A 1 779 ? 11.908 6.651 13.952 1.00 81.50 779 ILE A C 1
ATOM 5999 O O . ILE A 1 779 ? 12.193 6.508 15.138 1.00 81.50 779 ILE A O 1
ATOM 6003 N N . LYS A 1 780 ? 10.639 6.789 13.535 1.00 84.44 780 LYS A N 1
ATOM 6004 C CA . LYS A 1 780 ? 9.484 6.847 14.449 1.00 84.44 780 LYS A CA 1
ATOM 6005 C C . LYS A 1 780 ? 9.355 5.558 15.272 1.00 84.44 780 LYS A C 1
ATOM 6007 O O . LYS A 1 780 ? 9.276 5.618 16.495 1.00 84.44 780 LYS A O 1
ATOM 6012 N N . ARG A 1 781 ? 9.434 4.390 14.619 1.00 87.44 781 ARG A N 1
ATOM 6013 C CA . ARG A 1 781 ? 9.419 3.080 15.298 1.00 87.44 781 ARG A CA 1
ATOM 6014 C C . ARG A 1 781 ? 10.598 2.894 16.251 1.00 87.44 781 ARG A C 1
ATOM 6016 O O . ARG A 1 781 ? 10.412 2.352 17.332 1.00 87.44 781 ARG A O 1
ATOM 6023 N N . TRP A 1 782 ? 11.792 3.357 15.885 1.00 88.94 782 TRP A N 1
ATOM 6024 C CA . TRP A 1 782 ? 12.976 3.274 16.739 1.00 88.94 782 TRP A CA 1
ATOM 6025 C C . TRP A 1 782 ? 12.812 4.114 18.011 1.00 88.94 782 TRP A C 1
ATOM 6027 O O . TRP A 1 782 ? 13.107 3.612 19.091 1.00 88.94 782 TRP A O 1
ATOM 6037 N N . VAL A 1 783 ? 12.275 5.338 17.920 1.00 91.25 783 VAL A N 1
ATOM 6038 C CA . VAL A 1 783 ? 11.992 6.175 19.103 1.00 91.25 783 VAL A CA 1
ATOM 6039 C C . VAL A 1 783 ? 10.976 5.505 20.035 1.00 91.25 783 VAL A C 1
ATOM 6041 O O . VAL A 1 783 ? 11.223 5.422 21.239 1.00 91.25 783 VAL A O 1
ATOM 6044 N N . ILE A 1 784 ? 9.879 4.974 19.486 1.00 92.88 784 ILE A N 1
ATOM 6045 C CA . ILE A 1 784 ? 8.852 4.248 20.252 1.00 92.88 784 ILE A CA 1
ATOM 6046 C C . ILE A 1 784 ? 9.462 3.017 20.939 1.00 92.88 784 ILE A C 1
ATOM 6048 O O . ILE A 1 784 ? 9.346 2.863 22.154 1.00 92.88 784 ILE A O 1
ATOM 6052 N N . HIS A 1 785 ? 10.193 2.185 20.194 1.00 92.50 785 HIS A N 1
ATOM 6053 C CA . HIS A 1 785 ? 10.797 0.959 20.715 1.00 92.50 785 HIS A CA 1
ATOM 6054 C C . HIS A 1 785 ? 11.885 1.231 21.769 1.00 92.50 785 HIS A C 1
ATOM 6056 O O . HIS A 1 785 ? 11.985 0.504 22.753 1.00 92.50 785 HIS A O 1
ATOM 6062 N N . GLN A 1 786 ? 12.668 2.309 21.631 1.00 93.75 786 GLN A N 1
ATOM 6063 C CA . GLN A 1 786 ? 13.627 2.741 22.658 1.00 93.75 786 GLN A CA 1
ATOM 6064 C C . GLN A 1 786 ? 12.937 3.119 23.976 1.00 93.75 786 GLN A C 1
ATOM 6066 O O . GLN A 1 786 ? 13.450 2.804 25.048 1.00 93.75 786 GLN A O 1
ATOM 6071 N N . ARG A 1 787 ? 11.777 3.781 23.915 1.00 94.44 787 ARG A N 1
ATOM 6072 C CA . ARG A 1 787 ? 10.994 4.161 25.102 1.00 94.44 787 ARG A CA 1
ATOM 6073 C C . ARG A 1 787 ? 10.327 2.949 25.747 1.00 94.44 787 ARG A C 1
ATOM 6075 O O . ARG A 1 787 ? 10.510 2.734 26.941 1.00 94.44 787 ARG A O 1
ATOM 6082 N N . GLN A 1 788 ? 9.664 2.112 24.947 1.00 93.62 788 GLN A N 1
ATOM 6083 C CA . GLN A 1 788 ? 9.070 0.848 25.391 1.00 93.62 788 GLN A CA 1
ATOM 6084 C C . GLN A 1 788 ? 10.116 -0.067 26.051 1.00 93.62 788 GLN A C 1
ATOM 6086 O O . GLN A 1 788 ? 9.851 -0.655 27.095 1.00 93.62 788 GLN A O 1
ATOM 6091 N N . ARG A 1 789 ? 11.334 -0.135 25.497 1.00 93.12 789 ARG A N 1
ATOM 6092 C CA . ARG A 1 789 ? 12.443 -0.900 26.079 1.00 93.12 789 ARG A CA 1
ATOM 6093 C C . ARG A 1 789 ? 12.885 -0.361 27.444 1.00 93.12 789 ARG A C 1
ATOM 6095 O O . ARG A 1 789 ? 13.080 -1.160 28.351 1.00 93.12 789 ARG A O 1
ATOM 6102 N N . ARG A 1 790 ? 13.032 0.960 27.610 1.00 93.88 790 ARG A N 1
ATOM 6103 C CA . ARG A 1 790 ? 13.370 1.560 28.920 1.00 93.88 790 ARG A CA 1
ATOM 6104 C C . ARG A 1 790 ? 12.286 1.298 29.960 1.00 93.88 790 ARG A C 1
ATOM 6106 O O . ARG A 1 790 ? 12.611 1.054 31.114 1.00 93.88 790 ARG A O 1
ATOM 6113 N N . TRP A 1 791 ? 11.020 1.342 29.546 1.00 94.75 791 TRP A N 1
ATOM 6114 C CA . TRP A 1 791 ? 9.891 0.997 30.404 1.00 94.75 7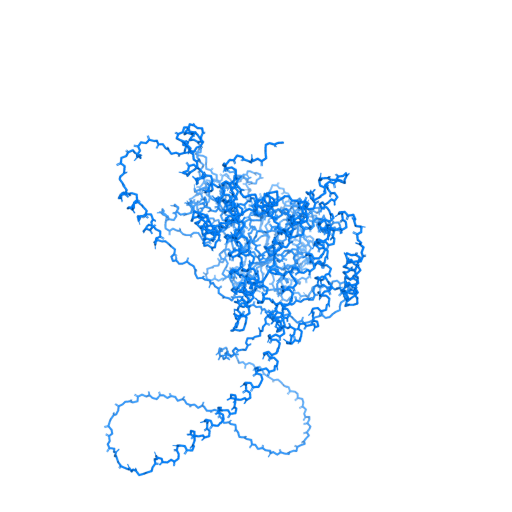91 TRP A CA 1
ATOM 6115 C C . TRP A 1 791 ? 9.943 -0.480 30.822 1.00 94.75 791 TRP A C 1
ATOM 6117 O O . TRP A 1 791 ? 9.953 -0.752 32.016 1.00 94.75 791 TRP A O 1
ATOM 6127 N N . PHE A 1 792 ? 10.135 -1.418 29.884 1.00 93.25 792 PHE A N 1
ATOM 6128 C CA . PHE A 1 792 ? 10.341 -2.841 30.199 1.00 93.25 792 PHE A CA 1
ATOM 6129 C C . PHE A 1 792 ? 11.531 -3.068 31.153 1.00 93.25 792 PHE A C 1
ATOM 6131 O O . PHE A 1 792 ? 11.419 -3.818 32.119 1.00 93.25 792 PHE A O 1
ATOM 6138 N N . GLU A 1 793 ? 12.661 -2.385 30.940 1.00 94.00 793 GLU A N 1
ATOM 6139 C CA . GLU A 1 793 ? 13.831 -2.446 31.833 1.00 94.00 793 GLU A CA 1
ATOM 6140 C C . GLU A 1 793 ? 13.519 -1.949 33.267 1.00 94.00 793 GLU A C 1
ATOM 6142 O O . GLU A 1 793 ? 14.206 -2.355 34.202 1.00 94.00 793 GLU A O 1
ATOM 6147 N N . GLN A 1 794 ? 12.473 -1.133 33.462 1.00 93.06 794 GLN A N 1
ATOM 6148 C CA . GLN A 1 794 ? 12.033 -0.610 34.764 1.00 93.06 794 GLN A CA 1
ATOM 6149 C C . GLN A 1 794 ? 10.891 -1.414 35.411 1.00 93.06 794 GLN A C 1
ATOM 6151 O O . GLN A 1 794 ? 10.923 -1.626 36.621 1.00 93.06 794 GLN A O 1
ATOM 6156 N N . THR A 1 795 ? 9.888 -1.846 34.640 1.00 92.94 795 THR A N 1
ATOM 6157 C CA . THR A 1 795 ? 8.659 -2.487 35.156 1.00 92.94 795 THR A CA 1
ATOM 6158 C C . THR A 1 795 ? 8.620 -4.002 34.964 1.00 92.94 795 THR A C 1
ATOM 6160 O O . THR A 1 795 ? 7.892 -4.680 35.681 1.00 92.94 795 THR A O 1
ATOM 6163 N N . GLN A 1 796 ? 9.396 -4.542 34.015 1.00 93.00 796 GLN A N 1
ATOM 6164 C CA . GLN A 1 796 ? 9.274 -5.910 33.480 1.00 93.00 796 GLN A CA 1
ATOM 6165 C C . GLN A 1 796 ? 7.915 -6.214 32.805 1.00 93.00 796 GLN A C 1
ATOM 6167 O O . GLN A 1 796 ? 7.616 -7.371 32.510 1.00 93.00 796 GLN A O 1
ATOM 6172 N N . GLU A 1 797 ? 7.108 -5.189 32.511 1.00 91.75 797 GLU A N 1
ATOM 6173 C CA . GLU A 1 797 ? 5.817 -5.307 31.819 1.00 91.75 797 GLU A CA 1
ATOM 6174 C C . GLU A 1 797 ? 5.982 -5.190 30.293 1.00 91.75 797 GLU A C 1
ATOM 6176 O O . GLU A 1 797 ? 6.886 -4.516 29.797 1.00 91.75 797 GLU A O 1
ATOM 6181 N N . VAL A 1 798 ? 5.097 -5.836 29.526 1.00 90.75 798 VAL A N 1
ATOM 6182 C CA . VAL A 1 798 ? 5.119 -5.839 28.052 1.00 90.75 798 VAL A CA 1
ATOM 6183 C C . VAL A 1 798 ? 3.769 -5.361 27.519 1.00 90.75 798 VAL A C 1
ATOM 6185 O O . VAL A 1 798 ? 2.728 -5.870 27.916 1.00 90.75 798 VAL A O 1
ATOM 6188 N N . GLU A 1 799 ? 3.791 -4.408 26.587 1.00 93.69 799 GLU A N 1
ATOM 6189 C CA . GLU A 1 799 ? 2.603 -3.971 25.843 1.00 93.69 799 GLU A CA 1
ATOM 6190 C C . GLU A 1 799 ? 2.471 -4.804 24.561 1.00 93.69 799 GLU A C 1
ATOM 6192 O O . GLU A 1 799 ? 3.379 -4.811 23.727 1.00 93.69 799 GLU A O 1
ATOM 6197 N N . HIS A 1 800 ? 1.345 -5.505 24.415 1.00 89.88 800 HIS A N 1
ATOM 6198 C CA . HIS A 1 800 ? 1.050 -6.385 23.282 1.00 89.88 800 HIS A CA 1
ATOM 6199 C C . HIS A 1 800 ? 0.650 -5.618 22.008 1.00 89.88 800 HIS A C 1
ATOM 6201 O O . HIS A 1 800 ? 0.878 -6.106 20.903 1.00 89.88 800 HIS A O 1
ATOM 6207 N N . GLY A 1 801 ? 0.095 -4.411 22.145 1.00 92.38 801 GLY A N 1
ATOM 6208 C CA . GLY A 1 801 ? -0.298 -3.531 21.042 1.00 92.38 801 GLY A CA 1
ATOM 6209 C C . GLY A 1 801 ? 0.801 -2.563 20.594 1.00 92.38 801 GLY A C 1
ATOM 6210 O O . GLY A 1 801 ? 0.523 -1.384 20.379 1.00 92.38 801 GLY A O 1
ATOM 6211 N N . ASP A 1 802 ? 2.051 -3.018 20.464 1.00 92.50 802 ASP A N 1
ATOM 6212 C CA . ASP A 1 802 ? 3.203 -2.156 20.146 1.00 92.50 802 ASP A CA 1
ATOM 6213 C C . ASP A 1 802 ? 3.033 -1.360 18.833 1.00 92.50 802 ASP A C 1
ATOM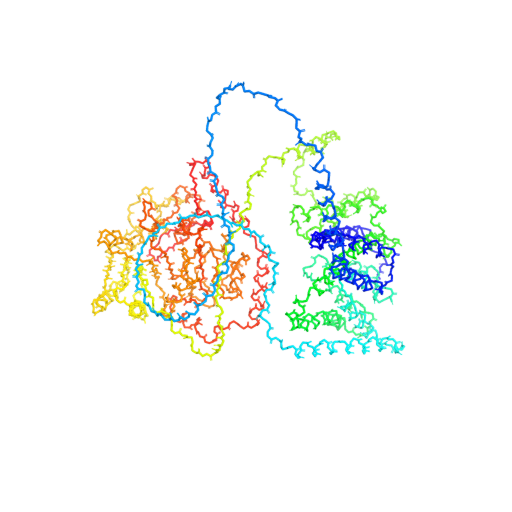 6215 O O . ASP A 1 802 ? 3.403 -0.190 18.747 1.00 92.50 802 ASP A O 1
ATOM 6219 N N . PHE A 1 803 ? 2.390 -1.959 17.829 1.00 93.94 803 PHE A N 1
ATOM 6220 C CA . PHE A 1 803 ? 2.059 -1.337 16.544 1.00 93.94 803 PHE A CA 1
ATOM 6221 C C . PHE A 1 803 ? 0.976 -0.242 16.622 1.00 93.94 803 PHE A C 1
ATOM 6223 O O . PHE A 1 803 ? 0.811 0.534 15.672 1.00 93.94 803 PHE A O 1
ATOM 6230 N N . CYS A 1 804 ? 0.243 -0.159 17.735 1.00 95.75 804 CYS A N 1
ATOM 6231 C CA . CYS A 1 804 ? -0.725 0.904 17.998 1.00 95.75 804 CYS A CA 1
ATOM 6232 C C . CYS A 1 804 ? -0.080 2.167 18.586 1.00 95.75 804 CYS A C 1
ATOM 6234 O O . CYS A 1 804 ? -0.665 3.246 18.454 1.00 95.75 804 CYS A O 1
ATOM 6236 N N . LEU A 1 805 ? 1.106 2.044 19.199 1.00 95.31 805 LEU A N 1
ATOM 6237 C CA . LEU A 1 805 ? 1.804 3.134 19.883 1.00 95.31 805 LEU A CA 1
ATOM 6238 C C . LEU A 1 805 ? 2.161 4.286 18.930 1.00 95.31 805 LEU A C 1
ATOM 6240 O O . LEU A 1 805 ? 2.634 4.079 17.810 1.00 95.31 805 LEU A O 1
ATOM 6244 N N . VAL A 1 806 ? 2.000 5.512 19.422 1.00 93.00 806 VAL A N 1
ATOM 6245 C CA . VAL A 1 806 ? 2.472 6.755 18.804 1.00 93.00 806 VAL A CA 1
ATOM 6246 C C . VAL A 1 806 ? 3.313 7.560 19.795 1.00 93.00 806 VAL A C 1
ATOM 6248 O O . VAL A 1 806 ? 3.182 7.411 21.008 1.00 93.00 806 VAL A O 1
ATOM 6251 N N . ASP A 1 807 ? 4.179 8.428 19.272 1.00 92.06 807 ASP A N 1
ATOM 6252 C CA . ASP A 1 807 ? 5.001 9.357 20.058 1.00 92.06 807 ASP A CA 1
ATOM 6253 C C . ASP A 1 807 ? 4.242 10.670 20.317 1.00 92.06 807 ASP A C 1
ATOM 6255 O O . ASP A 1 807 ? 4.562 11.717 19.755 1.00 92.06 807 ASP A O 1
ATOM 6259 N N . GLU A 1 808 ? 3.175 10.585 21.109 1.00 90.38 808 GLU A N 1
ATOM 6260 C CA . GLU A 1 808 ? 2.284 11.698 21.449 1.00 90.38 808 GLU A CA 1
ATOM 6261 C C . GLU A 1 808 ? 1.721 11.510 22.862 1.00 90.38 808 GLU A C 1
ATOM 6263 O O . GLU A 1 808 ? 1.590 10.382 23.331 1.00 90.38 808 GLU A O 1
ATOM 6268 N N . THR A 1 809 ? 1.306 12.604 23.506 1.00 88.56 809 THR A N 1
ATOM 6269 C CA . THR A 1 809 ? 0.488 12.572 24.729 1.00 88.56 809 THR A CA 1
ATOM 6270 C C . THR A 1 809 ? -0.870 13.208 24.441 1.00 88.56 809 THR A C 1
ATOM 6272 O O . THR A 1 809 ? -0.918 14.322 23.923 1.00 88.56 809 THR A O 1
ATOM 6275 N N . GLN A 1 810 ? -1.982 12.538 24.771 1.00 91.44 810 GLN A N 1
ATOM 6276 C CA . GLN A 1 810 ? -3.337 13.053 24.523 1.00 91.44 810 GLN A CA 1
ATOM 6277 C C . GLN A 1 810 ? -4.145 13.161 25.820 1.00 91.44 810 GLN A C 1
ATOM 6279 O O . GLN A 1 810 ? -4.382 12.166 26.510 1.00 91.44 810 GLN A O 1
ATOM 6284 N N . VAL A 1 811 ? -4.630 14.365 26.131 1.00 91.38 811 VAL A N 1
ATOM 6285 C CA . VAL A 1 811 ? -5.438 14.627 27.335 1.00 91.38 811 VAL A CA 1
ATOM 6286 C C . VAL A 1 811 ? -6.815 15.174 26.987 1.00 91.38 811 VAL A C 1
ATOM 6288 O O . VAL A 1 811 ? -7.017 15.769 25.924 1.00 91.38 811 VAL A O 1
ATOM 6291 N N . LEU A 1 812 ? -7.755 14.984 27.907 1.00 89.44 812 LEU A N 1
ATOM 6292 C CA . LEU A 1 812 ? -9.097 15.537 27.822 1.00 89.44 812 LEU A CA 1
ATOM 6293 C C . LEU A 1 812 ? -9.075 17.066 27.999 1.00 89.44 812 LEU A C 1
ATOM 6295 O O . LEU A 1 812 ? -8.193 17.624 28.656 1.00 89.44 812 LEU A O 1
ATOM 6299 N N . PHE A 1 813 ? -10.021 17.762 27.373 1.00 85.94 813 PHE A N 1
ATOM 6300 C CA . PHE A 1 813 ? -10.127 19.220 27.431 1.00 85.94 813 PHE A CA 1
ATOM 6301 C C . PHE A 1 813 ? -11.596 19.648 27.334 1.00 85.94 813 PHE A C 1
ATOM 6303 O O . PHE A 1 813 ? -12.401 18.932 26.755 1.00 85.94 813 PHE A O 1
ATOM 6310 N N . GLU A 1 814 ? -11.960 20.822 27.857 1.00 76.19 814 GLU A N 1
ATOM 6311 C CA . GLU A 1 814 ? -13.363 21.252 28.063 1.00 76.19 814 GLU A CA 1
ATOM 6312 C C . GLU A 1 814 ? -14.284 21.067 26.834 1.00 76.19 814 GLU A C 1
ATOM 6314 O O . GLU A 1 814 ? -15.466 20.743 26.967 1.00 76.19 814 GLU A O 1
ATOM 6319 N N . ARG A 1 815 ? -13.722 21.244 25.628 1.00 77.62 815 ARG A N 1
ATOM 6320 C CA . ARG A 1 815 ? -14.397 21.090 24.326 1.00 77.62 815 ARG A CA 1
ATOM 6321 C C . ARG A 1 815 ? -13.822 19.951 23.469 1.00 77.62 815 ARG A C 1
ATOM 6323 O O . ARG A 1 815 ? -13.809 20.053 22.245 1.00 77.62 815 ARG A O 1
ATOM 6330 N N . GLY A 1 816 ? -13.326 18.887 24.098 1.00 83.69 816 GLY A N 1
ATOM 6331 C CA . GLY A 1 816 ? -12.813 17.685 23.439 1.00 83.69 816 GLY A CA 1
ATOM 6332 C C . GLY A 1 816 ? -11.489 17.212 24.037 1.00 83.69 816 GLY A C 1
ATOM 6333 O O . GLY A 1 816 ? -11.449 16.591 25.093 1.00 83.69 816 GLY A O 1
ATOM 6334 N N . TRP A 1 817 ? -10.387 17.439 23.327 1.00 87.44 817 TRP A N 1
ATOM 6335 C CA . TRP A 1 817 ? -9.069 16.928 23.710 1.00 87.44 817 TRP A CA 1
ATOM 6336 C C . TRP A 1 817 ? -7.945 17.766 23.088 1.00 87.44 817 TRP A C 1
ATOM 6338 O O . TRP A 1 817 ? -8.181 18.545 22.162 1.00 87.44 817 TRP A O 1
ATOM 6348 N N . LYS A 1 818 ? -6.720 17.616 23.601 1.00 87.62 818 LYS A N 1
ATOM 6349 C CA . LYS A 1 818 ? -5.511 18.277 23.082 1.00 87.62 818 LYS A CA 1
ATOM 6350 C C . LYS A 1 818 ? -4.301 17.340 23.135 1.00 87.62 818 LYS A C 1
ATOM 6352 O O . LYS A 1 818 ? -4.235 16.466 24.002 1.00 87.62 818 LYS A O 1
ATOM 6357 N N . HIS A 1 819 ? -3.338 17.568 22.245 1.00 86.88 819 HIS A N 1
ATOM 6358 C CA . HIS A 1 819 ? -1.975 17.068 22.429 1.00 86.88 819 HIS A CA 1
ATOM 6359 C C . HIS A 1 819 ? -1.240 17.955 23.456 1.00 86.88 819 HIS A C 1
ATOM 6361 O O . HIS A 1 819 ? -1.539 19.153 23.548 1.00 86.88 819 HIS A O 1
ATOM 6367 N N . ILE A 1 820 ? -0.303 17.381 24.215 1.00 79.94 820 ILE A N 1
ATOM 6368 C CA . ILE A 1 820 ? 0.643 18.096 25.097 1.00 79.94 820 ILE A CA 1
ATOM 6369 C C . ILE A 1 820 ? 2.069 17.767 24.670 1.00 79.94 820 ILE A C 1
ATOM 6371 O O . ILE A 1 820 ? 2.300 16.569 24.403 1.00 79.94 820 ILE A O 1
#

Sequence (820 aa):
MPDKLPPWVYALLSGMNASTVGIIALAAVQLAEKAIQDRITRVLVIFGACAGICYDALWYFPLLLTLGGAMTVVWDVWLQQKIGKLRAGYAARRRRARNEDGDAEEVIATQSIPVDVRRPEATQRRTHAGSSTDRIVSTQEDAGPSRAGERSSTRGVTDNAANPVADTNAHNISITIGVSLIIAFVVSFIIIMVIRGTVSSRALSFDLFSNMYLAGTIIFGGGPVVIPLLRAYVVEPGWVTPRDFLLGLAIIQAFPGPNFNFSVYLGALALASTSIPTVFGALLSYLAIFFPGIVLAVGVQSIWQVMRTKSWVLSLLRGINAAAVGLVFTAVYRLWEIGYLTPESSAGTSLAEEPWWVVVAAVTYAETAWFGVPPALAIIIGALLGMGWFGAVQQPKNVFAIANCAMIAVLDPTFLAQASPSTITILCATFLLTHVHTVQLHQKPKHAHNPEVSDKTSLNTLLPSPPRNQKRIYIAAQHWNSARLLRSHWNAALSAVVQELGVENVFVSIYESGSYDDTKDALRELDATLDALQVQRGILLSDISHADEIARQPTDHGWITTAKGETHLRRIPFLASIRNKVFEPLERLAAEGQHFDMILFLNDVVFSSGDVLRLLDTNGGEYAAACSMDFSKPPYFYDTFALRDSSGNEAVMQTWPYFRSYASRYAAERFLPVPVASCWNGMVAMPIEPFLGDSPLRFRGIADSLAVSHLEASECCLVHADNPFSASKGVFLNLDVKVGYNGSSYDAVHSPDAIISPIQIFTAVWQSRILRWGSTPFIKRWVIHQRQRRWFEQTQEVEHGDFCLVDETQVLFERGWKHI